Protein 3LL5 (pdb70)

Nearest PDB structures (foldseek):
  3lkk-assembly1_B  TM=9.749E-01  e=2.289E-39  Thermoplasma acidophilum DSM 1728
  3ll5-assembly2_B  TM=9.719E-01  e=9.672E-39  Thermoplasma acidophilum DSM 1728
  3lkk-assembly1_A  TM=9.726E-01  e=2.684E-38  Thermoplasma acidophilum DSM 1728
  7lnt-assembly1_B  TM=8.366E-01  e=6.881E-17  Methanomethylophilus alvi
  7lnx-assembly1_B  TM=8.743E-01  e=2.378E-15  Methanomethylophilus alvi

Solvent-accessible surface area: 40026 Å² total

Radius of gyration: 41.64 Å; Cα contacts (8 Å, |Δi|>4): 1849; chains: 4; bounding box: 124×82×78 Å

B-factor: mean 30.79, std 13.62, range [0.03, 89.2]

Organism: Thermoplasma acidophilum (strain ATCC 25905 / DSM 1728 / JCM 9062 / NBRC 15155 / AMRC-C165) (NCBI:txid273075)

Foldseek 3Di:
DEEEEELQQQAVLVDALGGNVVLLLVQVVLVVPVVPHAEYEYEQRNLADPLCCQVAFHWDDVSVVVSQVSSQVSVVVVVSVVNVCVAEDEDEQQVFDCDPHTPCVVSVVCSVVPHHYYYAFHWHCHDPTTIHTQGSLNVLCLQVPLEQEYEYAHADAEDWPDPCVPDVPIHAQQEAELCVVVSVVNVNCPSHNHWYWYGHSSPNCLVVCPPHPPRIYHTYD/DEEEAELVQQAVLVDALGGDVVLLLVQVVLVVPDVPHAEYEYEQRNLAPPLVCQVPFWWDDVSVVVSQVSSAVSVVSVVSVVNVCVAEDEDEQAVFDCDPHTDCVVSVVCSVVPHHYYYAFHWYDPDDTGIHTQGSLNCLCLQPPLEQEYEYAHQDQEDWPDPCVPDVPIGAAAEAELCVVCVSVVSNNCPSHNHWYWYGHSSCSCLVVCVPPPPRTYHTYD/DLQFEEEEELQQFADPDPPDGTDVVLLLVLVVLVVPRNQHAEYEYFRDPVLVVLCVLQPFHWDDPSNVVSQVVSQVVVVSVVSVVNVCVAEAEDEQQPFDDDPHTDCVVSVVCSVVVHHYYYAFHWHDPDPTGIHTQGSLNCLVLQVPLGQEYEYEHQDQEDWPDDVVPDVPIHAAAEAELCVCVVSVVSNCCPNHNHWYWYGHSVPNCLVVCVPHPPRTTHTHD/DFEEEEELQQFADDDPPDGTDVVLLLVLVVVVVVVDPYQEYEYERDDVLVVLCVLQAQHWDDVSNVVSQVVSQVSVVSVVSVVNVCVAEAEDEQAPFDDDPHTDCVVSVVCSVVVYHYYYAWHWYCPDPTGIHTQGRLNCLCLQVPLGQEYEYEHQDQEDWPDDCVVPVVIGAAAEAEQVVVVSVVSNCCPSYHQFYWYGRSSCNVLVVCVPPPVHRTHGYD

Structure (mmCIF, N/CA/C/O backbone):
data_3LL5
#
_entry.id   3LL5
#
_cell.length_a   187.104
_cell.length_b   42.787
_cell.length_c   134.895
_cell.angle_alpha   90.00
_cell.angle_beta   113.19
_cell.angle_gamma   90.00
#
_symmetry.space_group_name_H-M   'C 1 2 1'
#
loop_
_entity.id
_entity.type
_entity.pdbx_description
1 polymer 'Gamma-glutamyl kinase related protein'
2 non-polymer "ADENOSINE-5'-DIPHOSPHATE"
3 non-polymer '3-METHYLBUT-3-ENYL TRIHYDROGEN DIPHOSPHATE'
4 non-polymer "ADENOSINE-5'-TRIPHOSPHATE"
5 non-polymer 'Isopentenyl phosphate'
6 water water
#
loop_
_atom_site.group_PDB
_atom_site.id
_atom_site.type_symbol
_atom_site.label_atom_id
_atom_site.label_alt_id
_atom_site.label_comp_id
_atom_site.label_asym_id
_atom_site.label_entity_id
_atom_site.label_seq_id
_atom_site.pdbx_PDB_ins_code
_atom_site.Cartn_x
_atom_site.Cartn_y
_atom_site.Cartn_z
_atom_site.occupancy
_atom_site.B_iso_or_equiv
_atom_site.auth_seq_id
_atom_site.auth_comp_id
_atom_site.auth_asym_id
_atom_site.auth_atom_id
_atom_site.pdbx_PDB_model_num
ATOM 1 N N . THR A 1 4 ? 25.792 25.832 -52.983 1.00 48.18 0 THR A N 1
ATOM 2 C CA . THR A 1 4 ? 24.808 25.196 -52.039 1.00 47.44 0 THR A CA 1
ATOM 3 C C . THR A 1 4 ? 25.382 23.914 -51.429 1.00 39.06 0 THR A C 1
ATOM 4 O O . THR A 1 4 ? 24.634 23.009 -51.041 1.00 46.09 0 THR A O 1
ATOM 24 N N . ILE A 1 7 ? 28.938 19.924 -46.319 1.00 21.25 3 ILE A N 1
ATOM 25 C CA . ILE A 1 7 ? 29.912 18.989 -45.821 1.00 15.62 3 ILE A CA 1
ATOM 26 C C . ILE A 1 7 ? 29.284 18.273 -44.632 1.00 21.45 3 ILE A C 1
ATOM 27 O O . ILE A 1 7 ? 28.440 18.869 -43.909 1.00 20.19 3 ILE A O 1
ATOM 32 N N . LEU A 1 8 ? 29.632 16.994 -44.418 1.00 17.05 4 LEU A N 1
ATOM 33 C CA . LEU A 1 8 ? 28.946 16.196 -43.394 1.00 14.94 4 LEU A CA 1
ATOM 34 C C . LEU A 1 8 ? 29.858 15.260 -42.646 1.00 20.71 4 LEU A C 1
ATOM 35 O O . LEU A 1 8 ? 30.722 14.627 -43.260 1.00 16.84 4 LEU A O 1
ATOM 40 N N . LYS A 1 9 ? 29.683 15.140 -41.329 1.00 15.92 5 LYS A N 1
ATOM 41 C CA . LYS A 1 9 ? 30.479 14.191 -40.551 1.00 17.58 5 LYS A CA 1
ATOM 42 C C . LYS A 1 9 ? 29.561 13.125 -39.997 1.00 17.69 5 LYS A C 1
ATOM 43 O O . LYS A 1 9 ? 28.512 13.445 -39.413 1.00 20.95 5 LYS A O 1
ATOM 49 N N . ILE A 1 10 ? 29.954 11.879 -40.152 1.00 17.41 6 ILE A N 1
ATOM 50 C CA . ILE A 1 10 ? 29.215 10.764 -39.578 1.00 15.06 6 ILE A CA 1
ATOM 51 C C . ILE A 1 10 ? 29.935 10.399 -38.273 1.00 16.19 6 ILE A C 1
ATOM 52 O O . ILE A 1 10 ? 31.042 9.934 -38.301 1.00 20.66 6 ILE A O 1
ATOM 57 N N . GLY A 1 11 ? 29.288 10.600 -37.161 1.00 17.23 7 GLY A N 1
ATOM 58 C CA . GLY A 1 11 ? 29.897 10.424 -35.844 1.00 20.69 7 GLY A CA 1
ATOM 59 C C . GLY A 1 11 ? 30.174 8.979 -35.494 1.00 18.99 7 GLY A C 1
ATOM 60 O O . GLY A 1 11 ? 29.363 8.084 -35.772 1.00 21.74 7 GLY A O 1
ATOM 61 N N . GLY A 1 12 ? 31.348 8.746 -34.923 1.00 22.63 8 GLY A N 1
ATOM 62 C CA . GLY A 1 12 ? 31.702 7.433 -34.397 1.00 23.47 8 GLY A CA 1
ATOM 63 C C . GLY A 1 12 ? 30.676 6.872 -33.418 1.00 25.51 8 GLY A C 1
ATOM 64 O O . GLY A 1 12 ? 30.497 5.646 -33.364 1.00 25.43 8 GLY A O 1
ATOM 65 N N . SER A 1 13 ? 29.973 7.742 -32.681 1.00 20.67 9 SER A N 1
ATOM 66 C CA . SER A 1 13 ? 29.038 7.274 -31.672 1.00 22.82 9 SER A CA 1
ATOM 67 C C . SER A 1 13 ? 27.845 6.586 -32.355 1.00 27.44 9 SER A C 1
ATOM 68 O O . SER A 1 13 ? 27.162 5.778 -31.737 1.00 24.52 9 SER A O 1
ATOM 71 N N . VAL A 1 14 ? 27.592 6.901 -33.627 1.00 22.15 10 VAL A N 1
ATOM 72 C CA . VAL A 1 14 ? 26.420 6.349 -34.266 1.00 20.52 10 VAL A CA 1
ATOM 73 C C . VAL A 1 14 ? 26.713 5.157 -35.244 1.00 23.30 10 VAL A C 1
ATOM 74 O O . VAL A 1 14 ? 25.895 4.236 -35.397 1.00 22.82 10 VAL A O 1
ATOM 78 N N . ILE A 1 15 ? 27.887 5.140 -35.866 1.00 19.01 11 ILE A N 1
ATOM 79 C CA . ILE A 1 15 ? 28.273 3.980 -36.707 1.00 23.33 11 ILE A CA 1
ATOM 80 C C . ILE A 1 15 ? 29.083 2.862 -35.985 1.00 22.45 11 ILE A C 1
ATOM 81 O O . ILE A 1 15 ? 29.440 1.818 -36.608 1.00 17.68 11 ILE A O 1
ATOM 86 N N . THR A 1 16 ? 29.399 3.072 -34.703 1.00 18.39 12 THR A N 1
ATOM 87 C CA . THR A 1 16 ? 30.089 2.054 -33.950 1.00 23.11 12 THR A CA 1
ATOM 88 C C . THR A 1 16 ? 29.482 1.970 -32.568 1.00 23.54 12 THR A C 1
ATOM 89 O O . THR A 1 16 ? 28.819 2.876 -32.138 1.00 26.38 12 THR A O 1
ATOM 93 N N . ASP A 1 17 ? 29.727 0.865 -31.870 1.00 26.50 13 ASP A N 1
ATOM 94 C CA . ASP A 1 17 ? 29.401 0.764 -30.440 1.00 29.16 13 ASP A CA 1
ATOM 95 C C . ASP A 1 17 ? 30.656 1.195 -29.755 1.00 25.77 13 ASP A C 1
ATOM 96 O O . ASP A 1 17 ? 31.616 0.474 -29.810 1.00 23.93 13 ASP A O 1
ATOM 101 N N . LYS A 1 18 ? 30.644 2.374 -29.134 1.00 26.74 14 LYS A N 1
ATOM 102 C CA . LYS A 1 18 ? 31.859 3.021 -28.590 1.00 29.60 14 LYS A CA 1
ATOM 103 C C . LYS A 1 18 ? 32.446 2.253 -27.388 1.00 32.94 14 LYS A C 1
ATOM 104 O O . LYS A 1 18 ? 33.606 2.466 -27.000 1.00 34.31 14 LYS A O 1
ATOM 110 N N . SER A 1 19 ? 31.669 1.351 -26.806 1.00 33.76 15 SER A N 1
ATOM 111 C CA . SER A 1 19 ? 32.109 0.611 -25.610 1.00 35.69 15 SER A CA 1
ATOM 112 C C . SER A 1 19 ? 32.811 -0.733 -25.914 1.00 36.20 15 SER A C 1
ATOM 113 O O . SER A 1 19 ? 33.368 -1.372 -25.005 1.00 35.05 15 SER A O 1
ATOM 116 N N . ALA A 1 20 ? 32.781 -1.167 -27.170 1.00 31.39 16 ALA A N 1
ATOM 117 C CA . ALA A 1 20 ? 33.298 -2.483 -27.529 1.00 30.08 16 ALA A CA 1
ATOM 118 C C . ALA A 1 20 ? 34.235 -2.402 -28.759 1.00 31.74 16 ALA A C 1
ATOM 119 O O . ALA A 1 20 ? 33.775 -2.155 -29.866 1.00 26.79 16 ALA A O 1
ATOM 121 N N . TYR A 1 21 ? 35.527 -2.634 -28.546 1.00 27.60 17 TYR A N 1
ATOM 122 C CA . TYR A 1 21 ? 36.551 -2.522 -29.587 1.00 32.06 17 TYR A CA 1
ATOM 123 C C . TYR A 1 21 ? 36.122 -3.088 -30.956 1.00 26.48 17 TYR A C 1
ATOM 124 O O . TYR A 1 21 ? 35.676 -4.227 -31.065 1.00 25.42 17 TYR A O 1
ATOM 133 N N . ARG A 1 22 ? 36.211 -2.272 -32.007 1.00 25.38 18 ARG A N 1
ATOM 134 C CA . ARG A 1 22 ? 35.974 -2.754 -33.387 1.00 21.81 18 ARG A CA 1
ATOM 135 C C . ARG A 1 22 ? 34.548 -3.288 -33.593 1.00 23.28 18 ARG A C 1
ATOM 136 O O . ARG A 1 22 ? 34.354 -4.298 -34.286 1.00 25.81 18 ARG A O 1
ATOM 144 N N . THR A 1 23 ? 33.574 -2.644 -32.976 1.00 20.07 19 THR A N 1
ATOM 145 C CA . THR A 1 23 ? 32.181 -3.026 -33.182 1.00 28.63 19 THR A CA 1
ATOM 146 C C . THR A 1 23 ? 31.475 -2.009 -34.036 1.00 24.18 19 THR A C 1
ATOM 147 O O . THR A 1 23 ? 31.204 -0.908 -33.571 1.00 24.05 19 THR A O 1
ATOM 151 N N . ALA A 1 24 ? 31.224 -2.375 -35.291 1.00 20.24 20 ALA A N 1
ATOM 152 C CA . ALA A 1 24 ? 30.615 -1.453 -36.267 1.00 23.37 20 ALA A CA 1
ATOM 153 C C . ALA A 1 24 ? 29.120 -1.638 -36.174 1.00 27.92 20 ALA A C 1
ATOM 154 O O . ALA A 1 24 ? 28.634 -2.710 -35.741 1.00 26.71 20 ALA A O 1
ATOM 156 N N . ARG A 1 25 ? 28.363 -0.638 -36.571 1.00 22.54 21 ARG A N 1
ATOM 157 C CA . ARG A 1 25 ? 26.915 -0.807 -36.627 1.00 26.40 21 ARG A CA 1
ATOM 158 C C . ARG A 1 25 ? 26.545 -0.683 -38.073 1.00 27.38 21 ARG A C 1
ATOM 159 O O . ARG A 1 25 ? 26.317 0.410 -38.598 1.00 22.91 21 ARG A O 1
ATOM 167 N N . THR A 1 26 ? 26.531 -1.826 -38.713 1.00 25.03 22 THR A N 1
ATOM 168 C CA . THR A 1 26 ? 26.367 -1.887 -40.155 1.00 31.03 22 THR A CA 1
ATOM 169 C C . THR A 1 26 ? 25.035 -1.304 -40.644 1.00 24.66 22 THR A C 1
ATOM 170 O O . THR A 1 26 ? 24.990 -0.646 -41.668 1.00 27.34 22 THR A O 1
ATOM 174 N N . TYR A 1 27 ? 23.953 -1.570 -39.931 1.00 25.12 23 TYR A N 1
ATOM 175 C CA . TYR A 1 27 ? 22.656 -1.024 -40.293 1.00 29.11 23 TYR A CA 1
ATOM 176 C C . TYR A 1 27 ? 22.654 0.506 -40.344 1.00 26.56 23 TYR A C 1
ATOM 177 O O . TYR A 1 27 ? 21.997 1.120 -41.191 1.00 24.42 23 TYR A O 1
ATOM 186 N N . ALA A 1 28 ? 23.301 1.122 -39.366 1.00 25.93 24 ALA A N 1
ATOM 187 C CA . ALA A 1 28 ? 23.280 2.551 -39.219 1.00 21.81 24 ALA A CA 1
ATOM 188 C C . ALA A 1 28 ? 24.048 3.163 -40.378 1.00 20.19 24 ALA A C 1
ATOM 189 O O . ALA A 1 28 ? 23.650 4.165 -40.903 1.00 18.79 24 ALA A O 1
ATOM 191 N N . ILE A 1 29 ? 25.169 2.539 -40.722 1.00 20.92 25 ILE A N 1
ATOM 192 C CA . ILE A 1 29 ? 26.066 2.961 -41.800 1.00 19.99 25 ILE A CA 1
ATOM 193 C C . ILE A 1 29 ? 25.264 2.944 -43.105 1.00 20.25 25 ILE A C 1
ATOM 194 O O . ILE A 1 29 ? 25.266 3.934 -43.866 1.00 20.03 25 ILE A O 1
ATOM 199 N N . ARG A 1 30 ? 24.560 1.838 -43.342 1.00 21.95 26 ARG A N 1
ATOM 200 C CA . ARG A 1 30 ? 23.789 1.687 -44.551 1.00 20.78 26 ARG A CA 1
ATOM 201 C C . ARG A 1 30 ? 22.648 2.640 -44.564 1.00 22.06 26 ARG A C 1
ATOM 202 O O . ARG A 1 30 ? 22.370 3.289 -45.583 1.00 20.23 26 ARG A O 1
ATOM 210 N N . SER A 1 31 ? 21.982 2.737 -43.430 1.00 19.67 27 SER A N 1
ATOM 211 C CA . SER A 1 31 ? 20.849 3.626 -43.321 1.00 25.71 27 SER A CA 1
ATOM 212 C C . SER A 1 31 ? 21.218 5.101 -43.539 1.00 20.39 27 SER A C 1
ATOM 213 O O . SER A 1 31 ? 20.565 5.845 -44.261 1.00 15.72 27 SER A O 1
ATOM 216 N N . ILE A 1 32 ? 22.291 5.540 -42.899 1.00 21.48 28 ILE A N 1
ATOM 217 C CA . ILE A 1 32 ? 22.805 6.882 -43.134 1.00 19.47 28 ILE A CA 1
ATOM 218 C C . ILE A 1 32 ? 23.228 7.105 -44.638 1.00 15.45 28 ILE A C 1
ATOM 219 O O . ILE A 1 32 ? 22.839 8.107 -45.291 1.00 17.85 28 ILE A O 1
ATOM 224 N N . VAL A 1 33 ? 24.034 6.205 -45.179 1.00 15.53 29 VAL A N 1
ATOM 225 C CA . VAL A 1 33 ? 24.564 6.397 -46.547 1.00 16.78 29 VAL A CA 1
ATOM 226 C C . VAL A 1 33 ? 23.409 6.491 -47.573 1.00 18.29 29 VAL A C 1
ATOM 227 O O . VAL A 1 33 ? 23.469 7.235 -48.555 1.00 15.66 29 VAL A O 1
ATOM 231 N N . LYS A 1 34 ? 22.359 5.725 -47.356 1.00 19.24 30 LYS A N 1
ATOM 232 C CA . LYS A 1 34 ? 21.207 5.814 -48.249 1.00 17.55 30 LYS A CA 1
ATOM 233 C C . LYS A 1 34 ? 20.695 7.256 -48.299 1.00 19.32 30 LYS A C 1
ATOM 234 O O . LYS A 1 34 ? 20.437 7.815 -49.403 1.00 19.86 30 LYS A O 1
ATOM 240 N N . VAL A 1 35 ? 20.538 7.884 -47.142 1.00 15.48 31 VAL A N 1
ATOM 241 C CA . VAL A 1 35 ? 20.123 9.316 -47.140 1.00 16.61 31 VAL A CA 1
ATOM 242 C C . VAL A 1 35 ? 21.250 10.209 -47.788 1.00 19.35 31 VAL A C 1
ATOM 243 O O . VAL A 1 35 ? 20.992 11.077 -48.666 1.00 17.53 31 VAL A O 1
ATOM 247 N N . LEU A 1 36 ? 22.518 9.992 -47.406 1.00 17.16 32 LEU A N 1
ATOM 248 C CA . LEU A 1 36 ? 23.573 10.835 -47.957 1.00 16.12 32 LEU A CA 1
ATOM 249 C C . LEU A 1 36 ? 23.578 10.787 -49.495 1.00 18.56 32 LEU A C 1
ATOM 250 O O . LEU A 1 36 ? 23.759 11.799 -50.150 1.00 18.23 32 LEU A O 1
ATOM 255 N N . SER A 1 37 ? 23.369 9.608 -50.071 1.00 18.52 33 SER A N 1
ATOM 256 C CA . SER A 1 37 ? 23.406 9.435 -51.548 1.00 19.16 33 SER A CA 1
ATOM 257 C C . SER A 1 37 ? 22.342 10.274 -52.300 1.00 19.20 33 SER A C 1
ATOM 258 O O . SER A 1 37 ? 22.521 10.582 -53.490 1.00 19.15 33 SER A O 1
ATOM 261 N N . GLY A 1 38 ? 21.250 10.653 -51.610 1.00 19.01 34 GLY A N 1
ATOM 262 C CA . GLY A 1 38 ? 20.201 11.499 -52.176 1.00 21.30 34 GLY A CA 1
ATOM 263 C C . GLY A 1 38 ? 20.520 12.999 -52.042 1.00 29.07 34 GLY A C 1
ATOM 264 O O . GLY A 1 38 ? 19.730 13.837 -52.545 1.00 27.02 34 GLY A O 1
ATOM 265 N N . ILE A 1 39 ? 21.643 13.352 -51.377 1.00 20.19 35 ILE A N 1
ATOM 266 C CA . ILE A 1 39 ? 21.984 14.764 -51.112 1.00 22.95 35 ILE A CA 1
ATOM 267 C C . ILE A 1 39 ? 22.809 15.304 -52.280 1.00 27.53 35 ILE A C 1
ATOM 268 O O . ILE A 1 39 ? 23.993 14.987 -52.433 1.00 24.63 35 ILE A O 1
ATOM 273 N N . GLU A 1 40 ? 22.207 16.137 -53.110 1.00 26.28 36 GLU A N 1
ATOM 274 C CA . GLU A 1 40 ? 22.861 16.438 -54.396 1.00 29.97 36 GLU A CA 1
ATOM 275 C C . GLU A 1 40 ? 24.074 17.330 -54.280 1.00 30.64 36 GLU A C 1
ATOM 276 O O . GLU A 1 40 ? 24.998 17.253 -55.115 1.00 33.99 36 GLU A O 1
ATOM 282 N N . ASP A 1 41 ? 24.110 18.150 -53.245 1.00 24.53 37 ASP A N 1
ATOM 283 C CA . ASP A 1 41 ? 25.252 19.015 -53.101 1.00 36.41 37 ASP A CA 1
ATOM 284 C C . ASP A 1 41 ? 26.221 18.599 -51.997 1.00 26.32 37 ASP A C 1
ATOM 285 O O . ASP A 1 41 ? 27.027 19.409 -51.531 1.00 23.33 37 ASP A O 1
ATOM 290 N N . LEU A 1 42 ? 26.148 17.340 -51.587 1.00 20.80 38 LEU A N 1
ATOM 291 C CA . LEU A 1 42 ? 27.074 16.836 -50.577 1.00 19.77 38 LEU A CA 1
ATOM 292 C C . LEU A 1 42 ? 28.470 16.772 -51.236 1.00 25.37 38 LEU A C 1
ATOM 293 O O . LEU A 1 42 ? 28.658 15.957 -52.120 1.00 21.38 38 LEU A O 1
ATOM 298 N N . VAL A 1 43 ? 29.445 17.609 -50.830 1.00 21.34 39 VAL A N 1
ATOM 299 C CA . VAL A 1 43 ? 30.780 17.553 -51.490 1.00 22.59 39 VAL A CA 1
ATOM 300 C C . VAL A 1 43 ? 31.899 16.804 -50.752 1.00 24.50 39 VAL A C 1
ATOM 301 O O . VAL A 1 43 ? 32.869 16.396 -51.364 1.00 25.41 39 VAL A O 1
ATOM 305 N N . CYS A 1 44 ? 31.796 16.632 -49.456 1.00 22.50 40 CYS A N 1
ATOM 306 C CA . CYS A 1 44 ? 32.877 15.958 -48.721 1.00 17.67 40 CYS A CA 1
ATOM 307 C C . CYS A 1 44 ? 32.185 15.178 -47.542 1.00 19.42 40 CYS A C 1
ATOM 308 O O . CYS A 1 44 ? 31.214 15.703 -46.939 1.00 17.71 40 CYS A O 1
ATOM 311 N N . VAL A 1 45 ? 32.584 13.942 -47.248 1.00 16.14 41 VAL A N 1
ATOM 312 C CA . VAL A 1 45 ? 32.090 13.243 -46.050 1.00 15.80 41 VAL A CA 1
ATOM 313 C C . VAL A 1 45 ? 33.281 12.969 -45.108 1.00 18.33 41 VAL A C 1
ATOM 314 O O . VAL A 1 45 ? 34.369 12.594 -45.559 1.00 21.43 41 VAL A O 1
ATOM 318 N N . VAL A 1 46 ? 33.120 13.190 -43.820 1.00 11.54 42 VAL A N 1
ATOM 319 C CA . VAL A 1 46 ? 34.128 12.805 -42.833 1.00 15.63 42 VAL A CA 1
ATOM 320 C C . VAL A 1 46 ? 33.447 11.775 -41.935 1.00 19.41 42 VAL A C 1
ATOM 321 O O . VAL A 1 46 ? 32.221 11.841 -41.786 1.00 20.04 42 VAL A O 1
ATOM 325 N N . HIS A 1 47 ? 34.197 10.861 -41.317 1.00 17.36 43 HIS A N 1
ATOM 326 C CA . HIS A 1 47 ? 33.626 10.046 -40.248 1.00 15.86 43 HIS A CA 1
ATOM 327 C C . HIS A 1 47 ? 34.549 9.883 -39.057 1.00 17.92 43 HIS A C 1
ATOM 328 O O . HIS A 1 47 ? 35.790 10.002 -39.157 1.00 17.14 43 HIS A O 1
ATOM 335 N N . GLY A 1 48 ? 33.935 9.692 -37.893 1.00 19.73 44 GLY A N 1
ATOM 336 C CA . GLY A 1 48 ? 34.675 9.488 -36.663 1.00 20.12 44 GLY A CA 1
ATOM 337 C C . GLY A 1 48 ? 35.028 8.022 -36.514 1.00 25.43 44 GLY A C 1
ATOM 338 O O . GLY A 1 48 ? 34.748 7.215 -37.393 1.00 19.81 44 GLY A O 1
ATOM 339 N N . GLY A 1 49 ? 35.623 7.668 -35.381 1.00 22.91 45 GLY A N 1
ATOM 340 C CA . GLY A 1 49 ? 36.269 6.375 -35.261 1.00 21.60 45 GLY A CA 1
ATOM 341 C C . GLY A 1 49 ? 35.591 5.513 -34.220 1.00 22.79 45 GLY A C 1
ATOM 342 O O . GLY A 1 49 ? 35.635 4.305 -34.350 1.00 22.88 45 GLY A O 1
ATOM 343 N N . GLY A 1 50 ? 34.976 6.105 -33.200 1.00 22.23 46 GLY A N 1
ATOM 344 C CA . GLY A 1 50 ? 34.348 5.326 -32.136 1.00 24.72 46 GLY A CA 1
ATOM 345 C C . GLY A 1 50 ? 35.269 4.205 -31.638 1.00 24.60 46 GLY A C 1
ATOM 346 O O . GLY A 1 50 ? 36.453 4.446 -31.416 1.00 21.32 46 GLY A O 1
ATOM 347 N N . SER A 1 51 ? 34.744 2.993 -31.491 1.00 22.72 47 SER A N 1
ATOM 348 C CA . SER A 1 51 ? 35.536 1.844 -31.019 1.00 24.45 47 SER A CA 1
ATOM 349 C C . SER A 1 51 ? 36.615 1.380 -31.957 1.00 25.15 47 SER A C 1
ATOM 350 O O . SER A 1 51 ? 37.378 0.481 -31.613 1.00 19.84 47 SER A O 1
ATOM 353 N N . PHE A 1 52 ? 36.685 1.949 -33.155 1.00 22.73 48 PHE A N 1
ATOM 354 C CA . PHE A 1 52 ? 37.805 1.632 -34.028 1.00 20.29 48 PHE A CA 1
ATOM 355 C C . PHE A 1 52 ? 38.966 2.614 -33.875 1.00 21.52 48 PHE A C 1
ATOM 356 O O . PHE A 1 52 ? 39.941 2.493 -34.566 1.00 21.84 48 PHE A O 1
ATOM 364 N N . GLY A 1 53 ? 38.855 3.613 -33.014 1.00 19.85 49 GLY A N 1
ATOM 365 C CA . GLY A 1 53 ? 39.775 4.710 -32.799 1.00 19.42 49 GLY A CA 1
ATOM 366 C C . GLY A 1 53 ? 40.169 4.800 -31.327 1.00 27.20 49 GLY A C 1
ATOM 367 O O . GLY A 1 53 ? 41.348 4.810 -31.005 1.00 25.51 49 GLY A O 1
ATOM 368 N N . HIS A 1 54 ? 39.215 5.158 -30.609 1.00 22.84 50 HIS A N 1
ATOM 369 C CA . HIS A 1 54 ? 39.462 5.738 -29.289 1.00 28.94 50 HIS A CA 1
ATOM 370 C C . HIS A 1 54 ? 40.082 4.747 -28.297 1.00 25.97 50 HIS A C 1
ATOM 371 O O . HIS A 1 54 ? 40.934 5.116 -27.476 1.00 29.36 50 HIS A O 1
ATOM 378 N N . ILE A 1 55 ? 39.659 3.487 -28.370 1.00 27.28 51 ILE A N 1
ATOM 379 C CA . ILE A 1 55 ? 40.066 2.481 -27.384 1.00 26.41 51 ILE A CA 1
ATOM 380 C C . ILE A 1 55 ? 41.521 2.115 -27.517 1.00 26.93 51 ILE A C 1
ATOM 381 O O . ILE A 1 55 ? 42.270 2.217 -26.538 1.00 23.22 51 ILE A O 1
ATOM 386 N N . LYS A 1 56 ? 41.978 1.757 -28.715 1.00 21.47 52 LYS A N 1
ATOM 387 C CA . LYS A 1 56 ? 43.423 1.520 -28.889 1.00 25.24 52 LYS A CA 1
ATOM 388 C C . LYS A 1 56 ? 44.238 2.813 -28.694 1.00 25.75 52 LYS A C 1
ATOM 389 O O . LYS A 1 56 ? 45.329 2.766 -28.118 1.00 24.21 52 LYS A O 1
ATOM 395 N N . ALA A 1 57 ? 43.734 3.952 -29.164 1.00 23.93 53 ALA A N 1
ATOM 396 C CA . ALA A 1 57 ? 44.477 5.217 -28.960 1.00 25.64 53 ALA A CA 1
ATOM 397 C C . ALA A 1 57 ? 44.768 5.402 -27.475 1.00 26.79 53 ALA A C 1
ATOM 398 O O . ALA A 1 57 ? 45.896 5.644 -27.079 1.00 25.81 53 ALA A O 1
ATOM 408 N N . GLU A 1 59 ? 44.764 3.114 -25.010 1.00 26.10 55 GLU A N 1
ATOM 409 C CA . GLU A 1 59 ? 45.674 2.051 -24.556 1.00 26.31 55 GLU A CA 1
ATOM 410 C C . GLU A 1 59 ? 47.134 2.220 -25.020 1.00 28.64 55 GLU A C 1
ATOM 411 O O . GLU A 1 59 ? 48.043 1.867 -24.295 1.00 23.32 55 GLU A O 1
ATOM 417 N N . PHE A 1 60 ? 47.368 2.742 -26.228 1.00 23.18 56 PHE A N 1
ATOM 418 C CA . PHE A 1 60 ? 48.720 2.884 -26.757 1.00 21.07 56 PHE A CA 1
ATOM 419 C C . PHE A 1 60 ? 49.373 4.273 -26.506 1.00 24.52 56 PHE A C 1
ATOM 420 O O . PHE A 1 60 ? 50.525 4.510 -26.919 1.00 23.36 56 PHE A O 1
ATOM 428 N N . GLY A 1 61 ? 48.675 5.218 -25.880 1.00 21.60 57 GLY A N 1
ATOM 429 C CA . GLY A 1 61 ? 49.314 6.520 -25.623 1.00 24.91 57 GLY A CA 1
ATOM 430 C C . GLY A 1 61 ? 49.251 7.519 -26.803 1.00 23.99 57 GLY A C 1
ATOM 431 O O . GLY A 1 61 ? 50.194 8.273 -27.053 1.00 21.88 57 GLY A O 1
ATOM 432 N N . LEU A 1 62 ? 48.145 7.497 -27.553 1.00 22.19 58 LEU A N 1
ATOM 433 C CA . LEU A 1 62 ? 47.940 8.387 -28.709 1.00 21.14 58 LEU A CA 1
ATOM 434 C C . LEU A 1 62 ? 46.774 9.369 -28.425 1.00 26.82 58 LEU A C 1
ATOM 435 O O . LEU A 1 62 ? 45.668 8.950 -28.115 1.00 29.26 58 LEU A O 1
ATOM 440 N N . PRO A 1 63 ? 46.995 10.682 -28.563 1.00 24.79 59 PRO A N 1
ATOM 441 C CA . PRO A 1 63 ? 48.224 11.351 -28.997 1.00 22.78 59 PRO A CA 1
ATOM 442 C C . PRO A 1 63 ? 49.188 11.357 -27.847 1.00 25.31 59 PRO A C 1
ATOM 443 O O . PRO A 1 63 ? 48.769 11.198 -26.704 1.00 27.56 59 PRO A O 1
ATOM 447 N N . GLY A 1 64 ? 50.460 11.543 -28.117 1.00 24.34 60 GLY A N 1
ATOM 448 C CA . GLY A 1 64 ? 51.408 11.548 -27.042 1.00 26.22 60 GLY A CA 1
ATOM 449 C C . GLY A 1 64 ? 52.778 11.367 -27.611 1.00 25.83 60 GLY A C 1
ATOM 450 O O . GLY A 1 64 ? 52.936 11.279 -28.845 1.00 23.64 60 GLY A O 1
ATOM 451 N N . PRO A 1 65 ? 53.772 11.308 -26.726 1.00 24.84 61 PRO A N 1
ATOM 452 C CA . PRO A 1 65 ? 55.173 11.192 -27.131 1.00 25.52 61 PRO A CA 1
ATOM 453 C C . PRO A 1 65 ? 55.407 9.894 -27.898 1.00 20.36 61 PRO A C 1
ATOM 454 O O . PRO A 1 65 ? 54.737 8.885 -27.662 1.00 18.39 61 PRO A O 1
ATOM 458 N N . LYS A 1 66 ? 56.349 9.957 -28.819 1.00 21.47 62 LYS A N 1
ATOM 459 C CA . LYS A 1 66 ? 56.751 8.830 -29.639 1.00 24.81 62 LYS A CA 1
ATOM 460 C C . LYS A 1 66 ? 57.528 7.928 -28.739 1.00 29.64 62 LYS A C 1
ATOM 461 O O . LYS A 1 66 ? 58.446 8.379 -28.027 1.00 21.83 62 LYS A O 1
ATOM 467 N N . ASN A 1 67 ? 57.187 6.645 -28.788 1.00 21.89 63 ASN A N 1
ATOM 468 C CA . ASN A 1 67 ? 57.934 5.631 -28.027 1.00 24.12 63 ASN A CA 1
ATOM 469 C C . ASN A 1 67 ? 57.543 4.271 -28.610 1.00 23.89 63 ASN A C 1
ATOM 470 O O . ASN A 1 67 ? 56.662 4.244 -29.431 1.00 21.93 63 ASN A O 1
ATOM 475 N N . PRO A 1 68 ? 58.189 3.145 -28.194 1.00 24.11 64 PRO A N 1
ATOM 476 C CA . PRO A 1 68 ? 57.884 1.880 -28.930 1.00 18.02 64 PRO A CA 1
ATOM 477 C C . PRO A 1 68 ? 56.408 1.429 -28.906 1.00 24.44 64 PRO A C 1
ATOM 478 O O . PRO A 1 68 ? 55.876 0.801 -29.842 1.00 20.06 64 PRO A O 1
ATOM 482 N N . ARG A 1 69 ? 55.731 1.731 -27.820 1.00 23.93 65 ARG A N 1
ATOM 483 C CA . ARG A 1 69 ? 54.348 1.326 -27.734 1.00 23.82 65 ARG A CA 1
ATOM 484 C C . ARG A 1 69 ? 53.500 2.253 -28.603 1.00 22.52 65 ARG A C 1
ATOM 485 O O . ARG A 1 69 ? 52.606 1.783 -29.295 1.00 22.92 65 ARG A O 1
ATOM 493 N N . SER A 1 70 ? 53.689 3.571 -28.493 1.00 19.81 66 SER A N 1
ATOM 494 C CA . SER A 1 70 ? 52.845 4.469 -29.254 1.00 21.17 66 SER A CA 1
ATOM 495 C C . SER A 1 70 ? 53.137 4.330 -30.754 1.00 18.91 66 SER A C 1
ATOM 496 O O . SER A 1 70 ? 52.235 4.546 -31.559 1.00 18.58 66 SER A O 1
ATOM 499 N N . SER A 1 71 ? 54.361 3.967 -31.134 1.00 19.40 67 SER A N 1
ATOM 500 C CA . SER A 1 71 ? 54.687 3.700 -32.571 1.00 21.05 67 SER A CA 1
ATOM 501 C C . SER A 1 71 ? 53.953 2.419 -33.091 1.00 23.89 67 SER A C 1
ATOM 502 O O . SER A 1 71 ? 53.387 2.370 -34.196 1.00 19.90 67 SER A O 1
ATOM 505 N N . ILE A 1 72 ? 53.887 1.406 -32.260 1.00 20.84 68 ILE A N 1
ATOM 506 C CA . ILE A 1 72 ? 53.108 0.276 -32.650 1.00 23.90 68 ILE A CA 1
ATOM 507 C C . ILE A 1 72 ? 51.651 0.646 -32.684 1.00 22.36 68 ILE A C 1
ATOM 508 O O . ILE A 1 72 ? 50.920 0.200 -33.584 1.00 19.95 68 ILE A O 1
ATOM 513 N N . GLY A 1 73 ? 51.196 1.411 -31.704 1.00 21.50 69 GLY A N 1
ATOM 514 C CA . GLY A 1 73 ? 49.791 1.824 -31.693 1.00 21.00 69 GLY A CA 1
ATOM 515 C C . GLY A 1 73 ? 49.419 2.654 -32.929 1.00 18.44 69 GLY A C 1
ATOM 516 O O . GLY A 1 73 ? 48.284 2.664 -33.433 1.00 17.06 69 GLY A O 1
ATOM 517 N N . TYR A 1 74 ? 50.343 3.453 -33.391 1.00 17.83 70 TYR A N 1
ATOM 518 C CA . TYR A 1 74 ? 50.109 4.218 -34.627 1.00 18.05 70 TYR A CA 1
ATOM 519 C C . TYR A 1 74 ? 49.629 3.327 -35.787 1.00 15.73 70 TYR A C 1
ATOM 520 O O . TYR A 1 74 ? 48.578 3.623 -36.410 1.00 17.86 70 TYR A O 1
ATOM 529 N N . SER A 1 75 ? 50.347 2.253 -36.056 1.00 14.11 71 SER A N 1
ATOM 530 C CA . SER A 1 75 ? 49.989 1.317 -37.164 1.00 14.43 71 SER A CA 1
ATOM 531 C C . SER A 1 75 ? 48.646 0.616 -36.887 1.00 15.32 71 SER A C 1
ATOM 532 O O . SER A 1 75 ? 47.853 0.442 -37.782 1.00 15.09 71 SER A O 1
ATOM 535 N N . ILE A 1 76 ? 48.381 0.239 -35.646 1.00 13.83 72 ILE A N 1
ATOM 536 C CA . ILE A 1 76 ? 47.149 -0.461 -35.313 1.00 18.01 72 ILE A CA 1
ATOM 537 C C . ILE A 1 76 ? 45.956 0.436 -35.450 1.00 14.64 72 ILE A C 1
ATOM 538 O O . ILE A 1 76 ? 44.988 0.060 -36.046 1.00 17.96 72 ILE A O 1
ATOM 543 N N . VAL A 1 77 ? 46.031 1.642 -34.912 1.00 14.52 73 VAL A N 1
ATOM 544 C CA . VAL A 1 77 ? 44.884 2.551 -34.943 1.00 15.48 73 VAL A CA 1
ATOM 545 C C . VAL A 1 77 ? 44.588 2.902 -36.412 1.00 14.07 73 VAL A C 1
ATOM 546 O O . VAL A 1 77 ? 43.446 2.894 -36.854 1.00 15.84 73 VAL A O 1
ATOM 550 N N . HIS A 1 78 ? 45.608 3.208 -37.180 1.00 12.96 74 HIS A N 1
ATOM 551 C CA . HIS A 1 78 ? 45.329 3.512 -38.613 1.00 19.67 74 HIS A CA 1
ATOM 552 C C . HIS A 1 78 ? 44.667 2.329 -39.363 1.00 18.67 74 HIS A C 1
ATOM 553 O O . HIS A 1 78 ? 43.665 2.505 -40.101 1.00 15.79 74 HIS A O 1
ATOM 560 N N . ARG A 1 79 ? 45.211 1.110 -39.173 1.00 15.68 75 ARG A N 1
ATOM 561 C CA . ARG A 1 79 ? 44.641 -0.092 -39.792 1.00 16.08 75 ARG A CA 1
ATOM 562 C C . ARG A 1 79 ? 43.151 -0.254 -39.425 1.00 17.93 75 ARG A C 1
ATOM 563 O O . ARG A 1 79 ? 42.289 -0.392 -40.279 1.00 20.09 75 ARG A O 1
ATOM 571 N N . ASP A 1 80 ? 42.866 -0.210 -38.140 1.00 16.28 76 ASP A N 1
ATOM 572 C CA . ASP A 1 80 ? 41.495 -0.195 -37.605 1.00 19.08 76 ASP A CA 1
ATOM 573 C C . ASP A 1 80 ? 40.626 0.868 -38.263 1.00 16.16 76 ASP A C 1
ATOM 574 O O . ASP A 1 80 ? 39.524 0.558 -38.645 1.00 16.86 76 ASP A O 1
ATOM 587 N N . GLU A 1 82 ? 41.079 2.331 -41.123 1.00 16.37 78 GLU A N 1
ATOM 588 C CA . GLU A 1 82 ? 40.888 1.888 -42.525 1.00 17.31 78 GLU A CA 1
ATOM 589 C C . GLU A 1 82 ? 39.757 0.854 -42.669 1.00 19.65 78 GLU A C 1
ATOM 590 O O . GLU A 1 82 ? 38.949 0.973 -43.601 1.00 18.64 78 GLU A O 1
ATOM 596 N N . ASN A 1 83 ? 39.699 -0.120 -41.755 1.00 18.25 79 ASN A N 1
ATOM 597 C CA . ASN A 1 83 ? 38.679 -1.171 -41.785 1.00 23.07 79 ASN A CA 1
ATOM 598 C C . ASN A 1 83 ? 37.304 -0.574 -41.662 1.00 18.31 79 ASN A C 1
ATOM 599 O O . ASN A 1 83 ? 36.436 -0.872 -42.463 1.00 18.13 79 ASN A O 1
ATOM 604 N N . LEU A 1 84 ? 37.114 0.299 -40.669 1.00 17.57 80 LEU A N 1
ATOM 605 C CA . LEU A 1 84 ? 35.854 1.102 -40.583 1.00 18.04 80 LEU A CA 1
ATOM 606 C C . LEU A 1 84 ? 35.559 1.907 -41.834 1.00 17.56 80 LEU A C 1
ATOM 607 O O . LEU A 1 84 ? 34.439 1.861 -42.380 1.00 17.28 80 LEU A O 1
ATOM 612 N N . ASP A 1 85 ? 36.543 2.648 -42.320 1.00 16.87 81 ASP A N 1
ATOM 613 C CA . ASP A 1 85 ? 36.341 3.456 -43.485 1.00 14.48 81 ASP A CA 1
ATOM 614 C C . ASP A 1 85 ? 35.847 2.603 -44.672 1.00 14.75 81 ASP A C 1
ATOM 615 O O . ASP A 1 85 ? 35.001 3.020 -45.381 1.00 17.22 81 ASP A O 1
ATOM 620 N N . LEU A 1 86 ? 36.362 1.395 -44.860 1.00 15.77 82 LEU A N 1
ATOM 621 C CA . LEU A 1 86 ? 35.968 0.594 -46.026 1.00 20.99 82 LEU A CA 1
ATOM 622 C C . LEU A 1 86 ? 34.510 0.164 -45.916 1.00 18.33 82 LEU A C 1
ATOM 623 O O . LEU A 1 86 ? 33.894 -0.046 -46.920 1.00 15.24 82 LEU A O 1
ATOM 636 N N . VAL A 1 88 ? 32.122 2.081 -44.739 1.00 15.29 84 VAL A N 1
ATOM 637 C CA . VAL A 1 88 ? 31.361 3.243 -45.196 1.00 11.70 84 VAL A CA 1
ATOM 638 C C . VAL A 1 88 ? 31.604 3.338 -46.692 1.00 17.41 84 VAL A C 1
ATOM 639 O O . VAL A 1 88 ? 30.720 3.668 -47.383 1.00 12.31 84 VAL A O 1
ATOM 643 N N . ILE A 1 89 ? 32.829 3.146 -47.189 1.00 14.71 85 ILE A N 1
ATOM 644 C CA . ILE A 1 89 ? 33.046 3.256 -48.653 1.00 15.60 85 ILE A CA 1
ATOM 645 C C . ILE A 1 89 ? 32.162 2.187 -49.426 1.00 17.85 85 ILE A C 1
ATOM 646 O O . ILE A 1 89 ? 31.589 2.497 -50.466 1.00 17.87 85 ILE A O 1
ATOM 651 N N . ASP A 1 90 ? 32.061 0.966 -48.905 1.00 16.39 86 ASP A N 1
ATOM 652 C CA . ASP A 1 90 ? 31.340 -0.105 -49.611 1.00 18.98 86 ASP A CA 1
ATOM 653 C C . ASP A 1 90 ? 29.834 0.330 -49.701 1.00 19.90 86 ASP A C 1
ATOM 654 O O . ASP A 1 90 ? 29.147 0.131 -50.705 1.00 18.49 86 ASP A O 1
ATOM 659 N N . ALA A 1 91 ? 29.322 0.939 -48.636 1.00 15.51 87 ALA A N 1
ATOM 660 C CA . ALA A 1 91 ? 27.918 1.331 -48.598 1.00 18.46 87 ALA A CA 1
ATOM 661 C C . ALA A 1 91 ? 27.668 2.429 -49.609 1.00 18.79 87 ALA A C 1
ATOM 662 O O . ALA A 1 91 ? 26.621 2.511 -50.241 1.00 18.61 87 ALA A O 1
ATOM 672 N N . ILE A 1 93 ? 29.367 3.031 -52.395 1.00 15.66 89 ILE A N 1
ATOM 673 C CA . ILE A 1 93 ? 29.506 2.418 -53.725 1.00 19.97 89 ILE A CA 1
ATOM 674 C C . ILE A 1 93 ? 28.187 1.679 -54.059 1.00 18.77 89 ILE A C 1
ATOM 675 O O . ILE A 1 93 ? 27.646 1.835 -55.153 1.00 16.17 89 ILE A O 1
ATOM 680 N N . GLU A 1 94 ? 27.649 0.925 -53.104 1.00 17.80 90 GLU A N 1
ATOM 681 C CA . GLU A 1 94 ? 26.340 0.288 -53.237 1.00 19.78 90 GLU A CA 1
ATOM 682 C C . GLU A 1 94 ? 25.237 1.275 -53.666 1.00 24.26 90 GLU A C 1
ATOM 683 O O . GLU A 1 94 ? 24.339 0.860 -54.397 1.00 18.75 90 GLU A O 1
ATOM 697 N N . GLY A 1 96 ? 25.681 3.882 -55.392 1.00 19.58 92 GLY A N 1
ATOM 698 C CA . GLY A 1 96 ? 26.061 4.408 -56.712 1.00 19.41 92 GLY A CA 1
ATOM 699 C C . GLY A 1 96 ? 26.839 5.741 -56.574 1.00 21.20 92 GLY A C 1
ATOM 700 O O . GLY A 1 96 ? 27.002 6.508 -57.557 1.00 19.92 92 GLY A O 1
ATOM 709 N N . ARG A 1 98 ? 30.324 7.973 -55.778 1.00 20.93 94 ARG A N 1
ATOM 710 C CA . ARG A 1 98 ? 31.690 7.819 -56.275 1.00 17.96 94 ARG A CA 1
ATOM 711 C C . ARG A 1 98 ? 32.642 8.283 -55.177 1.00 18.34 94 ARG A C 1
ATOM 712 O O . ARG A 1 98 ? 33.280 9.355 -55.293 1.00 17.07 94 ARG A O 1
ATOM 720 N N . PRO A 1 99 ? 32.728 7.515 -54.071 1.00 16.85 95 PRO A N 1
ATOM 721 C CA . PRO A 1 99 ? 33.558 7.950 -52.948 1.00 18.20 95 PRO A CA 1
ATOM 722 C C . PRO A 1 99 ? 35.012 7.622 -53.239 1.00 19.60 95 PRO A C 1
ATOM 723 O O . PRO A 1 99 ? 35.304 6.778 -54.097 1.00 15.09 95 PRO A O 1
ATOM 727 N N . ILE A 1 100 ? 35.903 8.297 -52.538 1.00 15.76 96 ILE A N 1
ATOM 728 C CA . ILE A 1 100 ? 37.312 7.949 -52.571 1.00 17.05 96 ILE A CA 1
ATOM 729 C C . ILE A 1 100 ? 37.916 8.370 -51.218 1.00 19.88 96 ILE A C 1
ATOM 730 O O . ILE A 1 100 ? 37.780 9.540 -50.766 1.00 17.99 96 ILE A O 1
ATOM 735 N N . SER A 1 101 ? 38.581 7.457 -50.537 1.00 15.66 97 SER A N 1
ATOM 736 C CA . SER A 1 101 ? 39.045 7.842 -49.200 1.00 19.69 97 SER A CA 1
ATOM 737 C C . SER A 1 101 ? 40.338 8.620 -49.344 1.00 20.62 97 SER A C 1
ATOM 738 O O . SER A 1 101 ? 41.142 8.309 -50.217 1.00 21.50 97 SER A O 1
ATOM 741 N N . VAL A 1 102 ? 40.521 9.666 -48.562 1.00 14.83 98 VAL A N 1
ATOM 742 C CA . VAL A 1 102 ? 41.773 10.406 -48.554 1.00 17.07 98 VAL A CA 1
ATOM 743 C C . VAL A 1 102 ? 42.178 10.528 -47.073 1.00 18.48 98 VAL A C 1
ATOM 744 O O . VAL A 1 102 ? 41.662 11.373 -46.322 1.00 21.20 98 VAL A O 1
ATOM 748 N N . PRO A 1 103 ? 43.023 9.627 -46.628 1.00 15.87 99 PRO A N 1
ATOM 749 C CA . PRO A 1 103 ? 43.368 9.583 -45.194 1.00 16.40 99 PRO A CA 1
ATOM 750 C C . PRO A 1 103 ? 44.296 10.719 -44.799 1.00 20.05 99 PRO A C 1
ATOM 751 O O . PRO A 1 103 ? 45.251 10.994 -45.528 1.00 14.96 99 PRO A O 1
ATOM 755 N N . ILE A 1 104 ? 44.021 11.360 -43.675 1.00 16.04 100 ILE A N 1
ATOM 756 C CA . ILE A 1 104 ? 44.863 12.430 -43.141 1.00 16.02 100 ILE A CA 1
ATOM 757 C C . ILE A 1 104 ? 46.320 11.918 -42.911 1.00 21.84 100 ILE A C 1
ATOM 758 O O . ILE A 1 104 ? 47.319 12.666 -43.108 1.00 13.67 100 ILE A O 1
ATOM 763 N N . SER A 1 105 ? 46.451 10.631 -42.544 1.00 15.94 101 SER A N 1
ATOM 764 C CA . SER A 1 105 ? 47.777 10.022 -42.343 1.00 18.44 101 SER A CA 1
ATOM 765 C C . SER A 1 105 ? 48.655 10.013 -43.583 1.00 19.34 101 SER A C 1
ATOM 766 O O . SER A 1 105 ? 49.845 9.831 -43.467 1.00 15.81 101 SER A O 1
ATOM 769 N N . ALA A 1 106 ? 48.088 10.237 -44.773 1.00 15.41 102 ALA A N 1
ATOM 770 C CA . ALA A 1 106 ? 48.866 10.128 -46.006 1.00 15.20 102 ALA A CA 1
ATOM 771 C C . ALA A 1 106 ? 49.138 11.510 -46.573 1.00 14.86 102 ALA A C 1
ATOM 772 O O . ALA A 1 106 ? 49.742 11.642 -47.627 1.00 17.11 102 ALA A O 1
ATOM 774 N N . LEU A 1 107 ? 48.719 12.550 -45.855 1.00 16.31 103 LEU A N 1
ATOM 775 C CA . LEU A 1 107 ? 48.891 13.941 -46.323 1.00 19.19 103 LEU A CA 1
ATOM 776 C C . LEU A 1 107 ? 50.191 14.547 -45.728 1.00 17.82 103 LEU A C 1
ATOM 777 O O . LEU A 1 107 ? 50.587 14.170 -44.609 1.00 14.91 103 LEU A O 1
ATOM 782 N N . ARG A 1 108 ? 50.859 15.470 -46.445 1.00 17.97 104 ARG A N 1
ATOM 783 C CA . ARG A 1 108 ? 51.965 16.245 -45.805 1.00 22.44 104 ARG A CA 1
ATOM 784 C C . ARG A 1 108 ? 51.357 17.113 -44.726 1.00 20.23 104 ARG A C 1
ATOM 785 O O . ARG A 1 108 ? 50.246 17.630 -44.882 1.00 19.65 104 ARG A O 1
ATOM 793 N N . TYR A 1 109 ? 52.102 17.315 -43.649 1.00 19.13 105 TYR A N 1
ATOM 794 C CA . TYR A 1 109 ? 51.640 18.163 -42.563 1.00 19.01 105 TYR A CA 1
ATOM 795 C C . TYR A 1 109 ? 52.749 19.091 -42.185 1.00 20.64 105 TYR A C 1
ATOM 796 O O . TYR A 1 109 ? 53.873 18.630 -41.984 1.00 18.34 105 TYR A O 1
ATOM 805 N N . ASP A 1 110 ? 52.463 20.376 -42.040 1.00 23.08 106 ASP A N 1
ATOM 806 C CA . ASP A 1 110 ? 53.528 21.330 -41.683 1.00 25.62 106 ASP A CA 1
ATOM 807 C C . ASP A 1 110 ? 52.870 22.350 -40.708 1.00 28.13 106 ASP A C 1
ATOM 808 O O . ASP A 1 110 ? 53.268 23.516 -40.580 1.00 28.45 106 ASP A O 1
ATOM 813 N N . GLY A 1 111 ? 51.913 21.832 -39.922 1.00 25.58 107 GLY A N 1
ATOM 814 C CA . GLY A 1 111 ? 51.076 22.663 -39.072 1.00 27.38 107 GLY A CA 1
ATOM 815 C C . GLY A 1 111 ? 49.656 22.765 -39.602 1.00 26.18 107 GLY A C 1
ATOM 816 O O . GLY A 1 111 ? 48.714 22.957 -38.843 1.00 27.88 107 GLY A O 1
ATOM 817 N N . ARG A 1 112 ? 49.500 22.675 -40.924 1.00 22.11 108 ARG A N 1
ATOM 818 C CA . ARG A 1 112 ? 48.216 22.333 -41.522 1.00 19.88 108 ARG A CA 1
ATOM 819 C C . ARG A 1 112 ? 48.450 21.176 -42.451 1.00 19.50 108 ARG A C 1
ATOM 820 O O . ARG A 1 112 ? 49.617 20.918 -42.810 1.00 18.76 108 ARG A O 1
ATOM 828 N N . PHE A 1 113 ? 47.377 20.516 -42.873 1.00 18.98 109 PHE A N 1
ATOM 829 C CA . PHE A 1 113 ? 47.515 19.335 -43.747 1.00 19.73 109 PHE A CA 1
ATOM 830 C C . PHE A 1 113 ? 47.406 19.815 -45.176 1.00 16.67 109 PHE A C 1
ATOM 831 O O . PHE A 1 113 ? 46.652 20.722 -45.420 1.00 19.68 109 PHE A O 1
ATOM 839 N N . ASP A 1 114 ? 48.165 19.227 -46.096 1.00 17.29 110 ASP A N 1
ATOM 840 C CA . ASP A 1 114 ? 48.012 19.576 -47.524 1.00 18.83 110 ASP A CA 1
ATOM 841 C C . ASP A 1 114 ? 46.859 18.743 -48.148 1.00 16.88 110 ASP A C 1
ATOM 842 O O . ASP A 1 114 ? 47.043 17.585 -48.560 1.00 16.67 110 ASP A O 1
ATOM 847 N N . TYR A 1 115 ? 45.694 19.386 -48.262 1.00 16.69 111 TYR A N 1
ATOM 848 C CA . TYR A 1 115 ? 44.465 18.757 -48.753 1.00 18.26 111 TYR A CA 1
ATOM 849 C C . TYR A 1 115 ? 44.354 18.835 -50.280 1.00 19.54 111 TYR A C 1
ATOM 850 O O . TYR A 1 115 ? 43.282 18.609 -50.872 1.00 16.68 111 TYR A O 1
ATOM 859 N N . THR A 1 116 ? 45.457 19.191 -50.935 1.00 21.44 112 THR A N 1
ATOM 860 C CA . THR A 1 116 ? 45.414 19.326 -52.401 1.00 20.99 112 THR A CA 1
ATOM 861 C C . THR A 1 116 ? 44.755 18.110 -53.067 1.00 22.14 112 THR A C 1
ATOM 862 O O . THR A 1 116 ? 43.929 18.315 -53.938 1.00 16.91 112 THR A O 1
ATOM 866 N N . PRO A 1 117 ? 45.103 16.859 -52.667 1.00 18.47 113 PRO A N 1
ATOM 867 C CA . PRO A 1 117 ? 44.484 15.680 -53.337 1.00 21.35 113 PRO A CA 1
ATOM 868 C C . PRO A 1 117 ? 42.962 15.606 -53.167 1.00 19.00 113 PRO A C 1
ATOM 869 O O . PRO A 1 117 ? 42.252 15.286 -54.115 1.00 18.10 113 PRO A O 1
ATOM 873 N N . LEU A 1 118 ? 42.476 15.930 -51.989 1.00 17.64 114 LEU A N 1
ATOM 874 C CA . LEU A 1 118 ? 41.039 16.020 -51.710 1.00 17.00 114 LEU A CA 1
ATOM 875 C C . LEU A 1 118 ? 40.295 17.087 -52.564 1.00 21.46 114 LEU A C 1
ATOM 876 O O . LEU A 1 118 ? 39.167 16.862 -53.076 1.00 21.30 114 LEU A O 1
ATOM 881 N N . ILE A 1 119 ? 40.911 18.261 -52.725 1.00 20.70 115 ILE A N 1
ATOM 882 C CA . ILE A 1 119 ? 40.373 19.290 -53.622 1.00 17.55 115 ILE A CA 1
ATOM 883 C C . ILE A 1 119 ? 40.393 18.818 -55.107 1.00 22.07 115 ILE A C 1
ATOM 884 O O . ILE A 1 119 ? 39.400 19.004 -55.839 1.00 19.54 115 ILE A O 1
ATOM 889 N N . ARG A 1 120 ? 41.477 18.184 -55.567 1.00 20.68 116 ARG A N 1
ATOM 890 C CA . ARG A 1 120 ? 41.431 17.544 -56.906 1.00 24.13 116 ARG A CA 1
ATOM 891 C C . ARG A 1 120 ? 40.268 16.550 -57.041 1.00 20.84 116 ARG A C 1
ATOM 892 O O . ARG A 1 120 ? 39.625 16.539 -58.101 1.00 17.65 116 ARG A O 1
ATOM 900 N N . TYR A 1 121 ? 39.936 15.799 -55.973 1.00 15.46 117 TYR A N 1
ATOM 901 C CA . TYR A 1 121 ? 38.842 14.810 -56.083 1.00 19.94 117 TYR A CA 1
ATOM 902 C C . TYR A 1 121 ? 37.476 15.528 -56.200 1.00 18.46 117 TYR A C 1
ATOM 903 O O . TYR A 1 121 ? 36.567 15.108 -56.990 1.00 17.96 117 TYR A O 1
ATOM 912 N N . ILE A 1 122 ? 37.283 16.562 -55.386 1.00 18.49 118 ILE A N 1
ATOM 913 C CA . ILE A 1 122 ? 36.018 17.335 -55.480 1.00 17.77 118 ILE A CA 1
ATOM 914 C C . ILE A 1 122 ? 35.926 17.905 -56.895 1.00 19.38 118 ILE A C 1
ATOM 915 O O . ILE A 1 122 ? 34.895 17.724 -57.594 1.00 17.24 118 ILE A O 1
ATOM 920 N N . ASP A 1 123 ? 37.009 18.514 -57.377 1.00 17.98 119 ASP A N 1
ATOM 921 C CA . ASP A 1 123 ? 36.941 19.206 -58.702 1.00 20.50 119 ASP A CA 1
ATOM 922 C C . ASP A 1 123 ? 36.567 18.152 -59.764 1.00 21.98 119 ASP A C 1
ATOM 923 O O . ASP A 1 123 ? 35.834 18.417 -60.711 1.00 21.98 119 ASP A O 1
ATOM 928 N N . ALA A 1 124 ? 37.087 16.954 -59.637 1.00 16.96 120 ALA A N 1
ATOM 929 C CA . ALA A 1 124 ? 36.831 15.935 -60.682 1.00 20.16 120 ALA A CA 1
ATOM 930 C C . ALA A 1 124 ? 35.473 15.245 -60.493 1.00 22.44 120 ALA A C 1
ATOM 931 O O . ALA A 1 124 ? 35.138 14.322 -61.216 1.00 24.74 120 ALA A O 1
ATOM 933 N N . GLY A 1 125 ? 34.735 15.606 -59.470 1.00 20.21 121 GLY A N 1
ATOM 934 C CA . GLY A 1 125 ? 33.390 15.071 -59.270 1.00 17.33 121 GLY A CA 1
ATOM 935 C C . GLY A 1 125 ? 33.268 13.899 -58.294 1.00 23.45 121 GLY A C 1
ATOM 936 O O . GLY A 1 125 ? 32.165 13.320 -58.178 1.00 24.42 121 GLY A O 1
ATOM 937 N N . PHE A 1 126 ? 34.352 13.502 -57.597 1.00 17.93 122 PHE A N 1
ATOM 938 C CA . PHE A 1 126 ? 34.234 12.496 -56.528 1.00 16.70 122 PHE A CA 1
ATOM 939 C C . PHE A 1 126 ? 33.756 13.082 -55.216 1.00 20.82 122 PHE A C 1
ATOM 940 O O . PHE A 1 126 ? 33.838 14.300 -54.981 1.00 19.74 122 PHE A O 1
ATOM 948 N N . VAL A 1 127 ? 33.294 12.216 -54.334 1.00 17.23 123 VAL A N 1
ATOM 949 C CA . VAL A 1 127 ? 33.010 12.637 -52.974 1.00 18.46 123 VAL A CA 1
ATOM 950 C C . VAL A 1 127 ? 34.162 12.066 -52.137 1.00 17.94 123 VAL A C 1
ATOM 951 O O . VAL A 1 127 ? 34.199 10.855 -51.826 1.00 17.06 123 VAL A O 1
ATOM 955 N N . PRO A 1 128 ? 35.114 12.921 -51.739 1.00 17.96 124 PRO A N 1
ATOM 956 C CA . PRO A 1 128 ? 36.184 12.367 -50.911 1.00 16.86 124 PRO A CA 1
ATOM 957 C C . PRO A 1 128 ? 35.674 12.100 -49.512 1.00 20.65 124 PRO A C 1
ATOM 958 O O . PRO A 1 128 ? 34.755 12.785 -49.031 1.00 18.14 124 PRO A O 1
ATOM 962 N N . VAL A 1 129 ? 36.248 11.075 -48.889 1.00 17.38 125 VAL A N 1
ATOM 963 C CA . VAL A 1 129 ? 35.824 10.584 -47.582 1.00 17.94 125 VAL A CA 1
ATOM 964 C C . VAL A 1 129 ? 37.067 10.569 -46.721 1.00 20.57 125 VAL A C 1
ATOM 965 O O . VAL A 1 129 ? 38.087 10.004 -47.118 1.00 20.27 125 VAL A O 1
ATOM 969 N N . SER A 1 130 ? 37.034 11.268 -45.602 1.00 16.60 126 SER A N 1
ATOM 970 C CA . SER A 1 130 ? 38.180 11.242 -44.727 1.00 14.32 126 SER A CA 1
ATOM 971 C C . SER A 1 130 ? 37.680 10.996 -43.317 1.00 16.80 126 SER A C 1
ATOM 972 O O . SER A 1 130 ? 36.462 10.841 -43.127 1.00 18.75 126 SER A O 1
ATOM 975 N N . TYR A 1 131 ? 38.595 10.825 -42.367 1.00 15.54 127 TYR A N 1
ATOM 976 C CA . TYR A 1 131 ? 38.242 10.313 -41.031 1.00 17.64 127 TYR A CA 1
ATOM 977 C C . TYR A 1 131 ? 39.303 10.597 -39.982 1.00 17.43 127 TYR A C 1
ATOM 978 O O . TYR A 1 131 ? 40.441 10.711 -40.318 1.00 14.85 127 TYR A O 1
ATOM 987 N N . GLY A 1 132 ? 38.881 10.707 -38.715 1.00 21.28 128 GLY A N 1
ATOM 988 C CA . GLY A 1 132 ? 39.765 10.838 -37.564 1.00 20.13 128 GLY A CA 1
ATOM 989 C C . GLY A 1 132 ? 40.892 9.837 -37.690 1.00 20.90 128 GLY A C 1
ATOM 990 O O . GLY A 1 132 ? 40.642 8.648 -38.009 1.00 19.73 128 GLY A O 1
ATOM 991 N N . ASP A 1 133 ? 42.127 10.294 -37.463 1.00 20.10 129 ASP A N 1
ATOM 992 C CA . ASP A 1 133 ? 43.318 9.494 -37.860 1.00 18.27 129 ASP A CA 1
ATOM 993 C C . ASP A 1 133 ? 44.550 9.891 -37.047 1.00 25.07 129 ASP A C 1
ATOM 994 O O . ASP A 1 133 ? 44.583 10.996 -36.410 1.00 19.43 129 ASP A O 1
ATOM 999 N N . VAL A 1 134 ? 45.581 9.051 -37.101 1.00 15.79 130 VAL A N 1
ATOM 1000 C CA . VAL A 1 134 ? 46.846 9.408 -36.462 1.00 19.02 130 VAL A CA 1
ATOM 1001 C C . VAL A 1 134 ? 47.603 10.301 -37.399 1.00 17.82 130 VAL A C 1
ATOM 1002 O O . VAL A 1 134 ? 47.429 10.187 -38.608 1.00 17.22 130 VAL A O 1
ATOM 1006 N N . TYR A 1 135 ? 48.532 11.111 -36.899 1.00 16.23 131 TYR A N 1
ATOM 1007 C CA . TYR A 1 135 ? 49.532 11.723 -37.822 1.00 17.36 131 TYR A CA 1
ATOM 1008 C C . TYR A 1 135 ? 50.759 12.022 -37.038 1.00 17.33 131 TYR A C 1
ATOM 1009 O O . TYR A 1 135 ? 50.733 11.962 -35.819 1.00 16.95 131 TYR A O 1
ATOM 1018 N N . ILE A 1 136 ? 51.837 12.354 -37.717 1.00 18.88 132 ILE A N 1
ATOM 1019 C CA . ILE A 1 136 ? 53.094 12.674 -36.991 1.00 18.89 132 ILE A CA 1
ATOM 1020 C C . ILE A 1 136 ? 53.139 14.155 -36.765 1.00 19.97 132 ILE A C 1
ATOM 1021 O O . ILE A 1 136 ? 53.221 14.938 -37.730 1.00 20.35 132 ILE A O 1
ATOM 1026 N N . LYS A 1 137 ? 52.963 14.566 -35.517 1.00 18.76 133 LYS A N 1
ATOM 1027 C CA . LYS A 1 137 ? 52.677 15.971 -35.247 1.00 25.94 133 LYS A CA 1
ATOM 1028 C C . LYS A 1 137 ? 54.006 16.745 -35.245 1.00 31.75 133 LYS A C 1
ATOM 1029 O O . LYS A 1 137 ? 54.080 17.864 -35.765 1.00 25.64 133 LYS A O 1
ATOM 1035 N N . ASP A 1 138 ? 55.045 16.113 -34.701 1.00 24.83 134 ASP A N 1
ATOM 1036 C CA . ASP A 1 138 ? 56.411 16.666 -34.691 1.00 31.84 134 ASP A CA 1
ATOM 1037 C C . ASP A 1 138 ? 57.434 15.558 -34.372 1.00 31.70 134 ASP A C 1
ATOM 1038 O O . ASP A 1 138 ? 57.057 14.434 -34.065 1.00 31.28 134 ASP A O 1
ATOM 1043 N N . GLU A 1 139 ? 58.725 15.867 -34.470 1.00 34.23 135 GLU A N 1
ATOM 1044 C CA . GLU A 1 139 ? 59.802 14.856 -34.286 1.00 41.95 135 GLU A CA 1
ATOM 1045 C C . GLU A 1 139 ? 59.640 13.939 -33.036 1.00 41.50 135 GLU A C 1
ATOM 1046 O O . GLU A 1 139 ? 60.031 12.755 -33.072 1.00 47.86 135 GLU A O 1
ATOM 1052 N N . HIS A 1 140 ? 59.044 14.477 -31.964 1.00 36.32 136 HIS A N 1
ATOM 1053 C CA . HIS A 1 140 ? 58.860 13.752 -30.701 1.00 40.67 136 HIS A CA 1
ATOM 1054 C C . HIS A 1 140 ? 57.441 13.318 -30.320 1.00 33.55 136 HIS A C 1
ATOM 1055 O O . HIS A 1 140 ? 57.296 12.733 -29.242 1.00 28.62 136 HIS A O 1
ATOM 1062 N N . SER A 1 141 ? 56.427 13.591 -31.171 1.00 30.75 137 SER A N 1
ATOM 1063 C CA . SER A 1 141 ? 54.991 13.499 -30.812 1.00 27.49 137 SER A CA 1
ATOM 1064 C C . SER A 1 141 ? 54.109 12.937 -31.948 1.00 26.98 137 SER A C 1
ATOM 1065 O O . SER A 1 141 ? 54.207 13.390 -33.078 1.00 22.77 137 SER A O 1
ATOM 1068 N N . TYR A 1 142 ? 53.214 12.018 -31.620 1.00 18.91 138 TYR A N 1
ATOM 1069 C CA . TYR A 1 142 ? 52.177 11.574 -32.547 1.00 22.93 138 TYR A CA 1
ATOM 1070 C C . TYR A 1 142 ? 50.924 12.272 -32.145 1.00 24.78 138 TYR A C 1
ATOM 1071 O O . TYR A 1 142 ? 50.641 12.378 -30.935 1.00 21.40 138 TYR A O 1
ATOM 1080 N N . GLY A 1 143 ? 50.157 12.760 -33.136 1.00 21.69 139 GLY A N 1
ATOM 1081 C CA . GLY A 1 143 ? 48.867 13.322 -32.815 1.00 20.20 139 GLY A CA 1
ATOM 1082 C C . GLY A 1 143 ? 47.692 12.531 -33.311 1.00 21.86 139 GLY A C 1
ATOM 1083 O O . GLY A 1 143 ? 47.834 11.572 -34.063 1.00 22.11 139 GLY A O 1
ATOM 1084 N N . ILE A 1 144 ? 46.505 12.888 -32.854 1.00 18.97 140 ILE A N 1
ATOM 1085 C CA . ILE A 1 144 ? 45.274 12.264 -33.413 1.00 22.64 140 ILE A CA 1
ATOM 1086 C C . ILE A 1 144 ? 44.490 13.445 -33.918 1.00 20.54 140 ILE A C 1
ATOM 1087 O O . ILE A 1 144 ? 44.230 14.366 -33.167 1.00 18.94 140 ILE A O 1
ATOM 1092 N N . TYR A 1 145 ? 44.226 13.509 -35.208 1.00 16.86 141 TYR A N 1
ATOM 1093 C CA . TYR A 1 145 ? 43.378 14.571 -35.745 1.00 16.93 141 TYR A CA 1
ATOM 1094 C C . TYR A 1 145 ? 41.920 14.089 -35.844 1.00 22.03 141 TYR A C 1
ATOM 1095 O O . TYR A 1 145 ? 41.630 13.153 -36.559 1.00 21.06 141 TYR A O 1
ATOM 1104 N N . SER A 1 146 ? 40.989 14.682 -35.131 1.00 18.94 142 SER A N 1
ATOM 1105 C CA . SER A 1 146 ? 39.675 14.044 -35.063 1.00 22.30 142 SER A CA 1
ATOM 1106 C C . SER A 1 146 ? 38.767 14.434 -36.268 1.00 19.30 142 SER A C 1
ATOM 1107 O O . SER A 1 146 ? 39.090 15.333 -37.053 1.00 20.26 142 SER A O 1
ATOM 1110 N N . GLY A 1 147 ? 37.657 13.715 -36.431 1.00 20.02 143 GLY A N 1
ATOM 1111 C CA . GLY A 1 147 ? 36.700 14.021 -37.496 1.00 18.31 143 GLY A CA 1
ATOM 1112 C C . GLY A 1 147 ? 36.259 15.479 -37.394 1.00 22.24 143 GLY A C 1
ATOM 1113 O O . GLY A 1 147 ? 36.128 16.173 -38.400 1.00 20.68 143 GLY A O 1
ATOM 1114 N N . ASP A 1 148 ? 36.098 15.987 -36.166 1.00 19.26 144 ASP A N 1
ATOM 1115 C CA . ASP A 1 148 ? 35.660 17.327 -35.962 1.00 21.72 144 ASP A CA 1
ATOM 1116 C C . ASP A 1 148 ? 36.746 18.332 -36.435 1.00 20.34 144 ASP A C 1
ATOM 1117 O O . ASP A 1 148 ? 36.412 19.349 -36.960 1.00 22.77 144 ASP A O 1
ATOM 1122 N N . ASP A 1 149 ? 38.029 18.043 -36.181 1.00 20.25 145 ASP A N 1
ATOM 1123 C CA . ASP A 1 149 ? 39.150 18.894 -36.599 1.00 18.93 145 ASP A CA 1
ATOM 1124 C C . ASP A 1 149 ? 39.146 18.963 -38.131 1.00 18.51 145 ASP A C 1
ATOM 1125 O O . ASP A 1 149 ? 39.339 20.003 -38.735 1.00 18.39 145 ASP A O 1
ATOM 1130 N N . ILE A 1 150 ? 38.844 17.834 -38.761 1.00 17.25 146 ILE A N 1
ATOM 1131 C CA . ILE A 1 150 ? 38.842 17.765 -40.221 1.00 17.36 146 ILE A CA 1
ATOM 1132 C C . ILE A 1 150 ? 37.703 18.611 -40.716 1.00 17.75 146 ILE A C 1
ATOM 1133 O O . ILE A 1 150 ? 37.875 19.399 -41.640 1.00 19.97 146 ILE A O 1
ATOM 1146 N N . ALA A 1 152 ? 36.313 21.189 -39.282 1.00 17.32 148 ALA A N 1
ATOM 1147 C CA . ALA A 1 152 ? 36.679 22.595 -39.091 1.00 21.67 148 ALA A CA 1
ATOM 1148 C C . ALA A 1 152 ? 37.488 23.053 -40.281 1.00 23.53 148 ALA A C 1
ATOM 1149 O O . ALA A 1 152 ? 37.251 24.155 -40.765 1.00 21.47 148 ALA A O 1
ATOM 1151 N N . ASP A 1 153 ? 38.480 22.235 -40.684 1.00 21.24 149 ASP A N 1
ATOM 1152 C CA . ASP A 1 153 ? 39.384 22.545 -41.791 1.00 23.17 149 ASP A CA 1
ATOM 1153 C C . ASP A 1 153 ? 38.638 22.634 -43.119 1.00 19.60 149 ASP A C 1
ATOM 1154 O O . ASP A 1 153 ? 38.864 23.558 -43.905 1.00 18.58 149 ASP A O 1
ATOM 1167 N N . ALA A 1 155 ? 35.502 23.376 -43.452 1.00 20.43 151 ALA A N 1
ATOM 1168 C CA . ALA A 1 155 ? 34.579 24.498 -43.375 1.00 21.89 151 ALA A CA 1
ATOM 1169 C C . ALA A 1 155 ? 35.393 25.744 -43.744 1.00 28.81 151 ALA A C 1
ATOM 1170 O O . ALA A 1 155 ? 34.940 26.558 -44.542 1.00 26.18 151 ALA A O 1
ATOM 1172 N N . GLU A 1 156 ? 36.597 25.873 -43.180 1.00 24.38 152 GLU A N 1
ATOM 1173 C CA . GLU A 1 156 ? 37.456 27.026 -43.499 1.00 26.57 152 GLU A CA 1
ATOM 1174 C C . GLU A 1 156 ? 37.900 27.040 -44.972 1.00 26.41 152 GLU A C 1
ATOM 1175 O O . GLU A 1 156 ? 37.901 28.095 -45.623 1.00 26.44 152 GLU A O 1
ATOM 1181 N N . LEU A 1 157 ? 38.288 25.884 -45.511 1.00 25.82 153 LEU A N 1
ATOM 1182 C CA . LEU A 1 157 ? 38.782 25.783 -46.902 1.00 25.99 153 LEU A CA 1
ATOM 1183 C C . LEU A 1 157 ? 37.644 25.975 -47.956 1.00 27.97 153 LEU A C 1
ATOM 1184 O O . LEU A 1 157 ? 37.761 26.732 -48.895 1.00 26.69 153 LEU A O 1
ATOM 1189 N N . LEU A 1 158 ? 36.546 25.264 -47.788 1.00 24.21 154 LEU A N 1
ATOM 1190 C CA . LEU A 1 158 ? 35.524 25.197 -48.812 1.00 26.28 154 LEU A CA 1
ATOM 1191 C C . LEU A 1 158 ? 34.495 26.306 -48.649 1.00 29.25 154 LEU A C 1
ATOM 1192 O O . LEU A 1 158 ? 33.862 26.665 -49.619 1.00 27.69 154 LEU A O 1
ATOM 1197 N N . LYS A 1 159 ? 34.339 26.858 -47.438 1.00 26.28 155 LYS A N 1
ATOM 1198 C CA . LYS A 1 159 ? 33.276 27.869 -47.166 1.00 26.45 155 LYS A CA 1
ATOM 1199 C C . LYS A 1 159 ? 31.896 27.348 -47.591 1.00 25.38 155 LYS A C 1
ATOM 1200 O O . LYS A 1 159 ? 31.176 28.009 -48.320 1.00 20.57 155 LYS A O 1
ATOM 1206 N N . PRO A 1 160 ? 31.527 26.160 -47.125 1.00 23.95 156 PRO A N 1
ATOM 1207 C CA . PRO A 1 160 ? 30.292 25.561 -47.624 1.00 25.15 156 PRO A CA 1
ATOM 1208 C C . PRO A 1 160 ? 29.087 26.318 -47.103 1.00 27.46 156 PRO A C 1
ATOM 1209 O O . PRO A 1 160 ? 29.191 27.140 -46.158 1.00 26.64 156 PRO A O 1
ATOM 1213 N N . ASP A 1 161 ? 27.945 26.064 -47.739 1.00 25.15 157 ASP A N 1
ATOM 1214 C CA . ASP A 1 161 ? 26.660 26.645 -47.292 1.00 25.84 157 ASP A CA 1
ATOM 1215 C C . ASP A 1 161 ? 26.100 26.036 -45.984 1.00 26.45 157 ASP A C 1
ATOM 1216 O O . ASP A 1 161 ? 25.499 26.720 -45.163 1.00 27.60 157 ASP A O 1
ATOM 1221 N N . VAL A 1 162 ? 26.343 24.766 -45.779 1.00 21.00 158 VAL A N 1
ATOM 1222 C CA . VAL A 1 162 ? 25.775 24.016 -44.655 1.00 20.37 158 VAL A CA 1
ATOM 1223 C C . VAL A 1 162 ? 26.779 22.967 -44.155 1.00 25.08 158 VAL A C 1
ATOM 1224 O O . VAL A 1 162 ? 27.447 22.345 -44.948 1.00 20.56 158 VAL A O 1
ATOM 1228 N N . ALA A 1 163 ? 26.895 22.771 -42.842 1.00 17.52 159 ALA A N 1
ATOM 1229 C CA . ALA A 1 163 ? 27.699 21.677 -42.343 1.00 19.10 159 ALA A CA 1
ATOM 1230 C C . ALA A 1 163 ? 26.868 20.892 -41.316 1.00 22.95 159 ALA A C 1
ATOM 1231 O O . ALA A 1 163 ? 26.238 21.485 -40.408 1.00 20.79 159 ALA A O 1
ATOM 1233 N N . VAL A 1 164 ? 26.823 19.578 -41.477 1.00 19.19 160 VAL A N 1
ATOM 1234 C CA . VAL A 1 164 ? 26.012 18.703 -40.636 1.00 20.68 160 VAL A CA 1
ATOM 1235 C C . VAL A 1 164 ? 26.888 17.701 -39.866 1.00 22.82 160 VAL A C 1
ATOM 1236 O O . VAL A 1 164 ? 27.786 17.088 -40.476 1.00 17.55 160 VAL A O 1
ATOM 1240 N N . PHE A 1 165 ? 26.612 17.499 -38.575 1.00 16.28 161 PHE A N 1
ATOM 1241 C CA . PHE A 1 165 ? 27.301 16.505 -37.774 1.00 18.90 161 PHE A CA 1
ATOM 1242 C C . PHE A 1 165 ? 26.245 15.547 -37.318 1.00 24.04 161 PHE A C 1
ATOM 1243 O O . PHE A 1 165 ? 25.223 16.008 -36.800 1.00 21.94 161 PHE A O 1
ATOM 1251 N N . LEU A 1 166 ? 26.451 14.237 -37.500 1.00 19.79 162 LEU A N 1
ATOM 1252 C CA . LEU A 1 166 ? 25.514 13.207 -37.008 1.00 22.14 162 LEU A CA 1
ATOM 1253 C C . LEU A 1 166 ? 26.161 12.506 -35.804 1.00 25.33 162 LEU A C 1
ATOM 1254 O O . LEU A 1 166 ? 27.349 12.123 -35.827 1.00 21.40 162 LEU A O 1
ATOM 1259 N N . THR A 1 167 ? 25.375 12.373 -34.735 1.00 22.27 163 THR A N 1
ATOM 1260 C CA . THR A 1 167 ? 25.841 11.755 -33.518 1.00 23.62 163 THR A CA 1
ATOM 1261 C C . THR A 1 167 ? 24.693 10.875 -33.076 1.00 26.01 163 THR A C 1
ATOM 1262 O O . THR A 1 167 ? 23.698 10.744 -33.793 1.00 27.80 163 THR A O 1
ATOM 1266 N N . ASP A 1 168 ? 24.772 10.253 -31.919 1.00 27.12 164 ASP A N 1
ATOM 1267 C CA . ASP A 1 168 ? 23.708 9.303 -31.621 1.00 25.06 164 ASP A CA 1
ATOM 1268 C C . ASP A 1 168 ? 22.636 9.867 -30.670 1.00 30.00 164 ASP A C 1
ATOM 1269 O O . ASP A 1 168 ? 21.941 9.100 -30.020 1.00 27.05 164 ASP A O 1
ATOM 1274 N N . VAL A 1 169 ? 22.558 11.185 -30.545 1.00 26.25 165 VAL A N 1
ATOM 1275 C CA . VAL A 1 169 ? 21.524 11.858 -29.749 1.00 29.89 165 VAL A CA 1
ATOM 1276 C C . VAL A 1 169 ? 20.882 12.945 -30.654 1.00 30.01 165 VAL A C 1
ATOM 1277 O O . VAL A 1 169 ? 21.324 13.165 -31.783 1.00 26.16 165 VAL A O 1
ATOM 1281 N N . ASP A 1 170 ? 19.841 13.607 -30.165 1.00 26.24 166 ASP A N 1
ATOM 1282 C CA . ASP A 1 170 ? 18.955 14.377 -31.034 1.00 30.40 166 ASP A CA 1
ATOM 1283 C C . ASP A 1 170 ? 19.560 15.753 -31.375 1.00 27.87 166 ASP A C 1
ATOM 1284 O O . ASP A 1 170 ? 19.206 16.331 -32.402 1.00 27.34 166 ASP A O 1
ATOM 1289 N N . GLY A 1 171 ? 20.473 16.232 -30.514 1.00 27.35 167 GLY A N 1
ATOM 1290 C CA . GLY A 1 171 ? 21.156 17.509 -30.681 1.00 29.84 167 GLY A CA 1
ATOM 1291 C C . GLY A 1 171 ? 22.047 17.855 -29.473 1.00 28.49 167 GLY A C 1
ATOM 1292 O O . GLY A 1 171 ? 22.383 16.994 -28.660 1.00 28.39 167 GLY A O 1
ATOM 1293 N N . ILE A 1 172 ? 22.490 19.108 -29.393 1.00 29.73 168 ILE A N 1
ATOM 1294 C CA . ILE A 1 172 ? 23.172 19.595 -28.193 1.00 34.49 168 ILE A CA 1
ATOM 1295 C C . ILE A 1 172 ? 22.111 19.843 -27.112 1.00 34.51 168 ILE A C 1
ATOM 1296 O O . ILE A 1 172 ? 21.147 20.607 -27.326 1.00 33.69 168 ILE A O 1
ATOM 1301 N N . TYR A 1 173 ? 22.294 19.214 -25.974 1.00 30.46 169 TYR A N 1
ATOM 1302 C CA . TYR A 1 173 ? 21.402 19.418 -24.824 1.00 38.20 169 TYR A CA 1
ATOM 1303 C C . TYR A 1 173 ? 22.044 20.235 -23.717 1.00 39.04 169 TYR A C 1
ATOM 1304 O O . TYR A 1 173 ? 23.261 20.389 -23.700 1.00 36.50 169 TYR A O 1
ATOM 1313 N N . SER A 1 174 ? 21.216 20.743 -22.786 1.00 39.34 170 SER A N 1
ATOM 1314 C CA . SER A 1 174 ? 21.700 21.372 -21.546 1.00 43.32 170 SER A CA 1
ATOM 1315 C C . SER A 1 174 ? 22.670 20.461 -20.737 1.00 43.54 170 SER A C 1
ATOM 1316 O O . SER A 1 174 ? 23.669 20.937 -20.150 1.00 44.69 170 SER A O 1
ATOM 1319 N N . LYS A 1 175 ? 22.396 19.156 -20.749 1.00 41.09 171 LYS A N 1
ATOM 1320 C CA . LYS A 1 175 ? 23.193 18.176 -20.023 1.00 44.82 171 LYS A CA 1
ATOM 1321 C C . LYS A 1 175 ? 23.116 16.849 -20.784 1.00 47.04 171 LYS A C 1
ATOM 1322 O O . LYS A 1 175 ? 22.248 16.684 -21.620 1.00 40.75 171 LYS A O 1
ATOM 1328 N N . ASP A 1 176 ? 24.006 15.902 -20.485 1.00 50.93 172 ASP A N 1
ATOM 1329 C CA . ASP A 1 176 ? 23.996 14.633 -21.188 1.00 47.17 172 ASP A CA 1
ATOM 1330 C C . ASP A 1 176 ? 22.621 13.996 -21.113 1.00 52.56 172 ASP A C 1
ATOM 1331 O O . ASP A 1 176 ? 22.181 13.607 -20.049 1.00 58.45 172 ASP A O 1
ATOM 1336 N N . PRO A 1 177 ? 21.940 13.854 -22.248 1.00 50.02 173 PRO A N 1
ATOM 1337 C CA . PRO A 1 177 ? 20.597 13.289 -22.189 1.00 47.90 173 PRO A CA 1
ATOM 1338 C C . PRO A 1 177 ? 20.611 11.838 -21.727 1.00 57.07 173 PRO A C 1
ATOM 1339 O O . PRO A 1 177 ? 19.558 11.303 -21.373 1.00 57.43 173 PRO A O 1
ATOM 1343 N N . LYS A 1 178 ? 21.777 11.196 -21.733 1.00 59.40 174 LYS A N 1
ATOM 1344 C CA . LYS A 1 178 ? 21.854 9.774 -21.375 1.00 56.07 174 LYS A CA 1
ATOM 1345 C C . LYS A 1 178 ? 21.983 9.557 -19.867 1.00 61.45 174 LYS A C 1
ATOM 1346 O O . LYS A 1 178 ? 21.406 8.626 -19.317 1.00 63.65 174 LYS A O 1
ATOM 1352 N N . ARG A 1 179 ? 22.689 10.423 -19.187 1.00 63.89 175 ARG A N 1
ATOM 1353 C CA . ARG A 1 179 ? 22.750 10.359 -17.773 1.00 64.74 175 ARG A CA 1
ATOM 1354 C C . ARG A 1 179 ? 21.498 10.990 -17.162 1.00 67.87 175 ARG A C 1
ATOM 1355 O O . ARG A 1 179 ? 20.719 10.304 -16.538 1.00 69.84 175 ARG A O 1
ATOM 1363 N N . ASN A 1 180 ? 21.278 12.275 -17.393 1.00 64.71 176 ASN A N 1
ATOM 1364 C CA . ASN A 1 180 ? 20.211 12.993 -16.733 1.00 66.21 176 ASN A CA 1
ATOM 1365 C C . ASN A 1 180 ? 19.003 13.137 -17.627 1.00 65.92 176 ASN A C 1
ATOM 1366 O O . ASN A 1 180 ? 18.978 13.966 -18.516 1.00 65.83 176 ASN A O 1
ATOM 1371 N N . PRO A 1 181 ? 17.985 12.339 -17.363 1.00 72.17 177 PRO A N 1
ATOM 1372 C CA . PRO A 1 181 ? 16.859 12.239 -18.311 1.00 69.65 177 PRO A CA 1
ATOM 1373 C C . PRO A 1 181 ? 15.998 13.518 -18.388 1.00 69.90 177 PRO A C 1
ATOM 1374 O O . PRO A 1 181 ? 14.965 13.560 -19.085 1.00 62.39 177 PRO A O 1
ATOM 1378 N N . ASP A 1 182 ? 16.450 14.553 -17.678 1.00 66.79 178 ASP A N 1
ATOM 1379 C CA . ASP A 1 182 ? 15.779 15.840 -17.641 1.00 65.68 178 ASP A CA 1
ATOM 1380 C C . ASP A 1 182 ? 16.186 16.767 -18.788 1.00 67.56 178 ASP A C 1
ATOM 1381 O O . ASP A 1 182 ? 15.377 17.599 -19.209 1.00 63.86 178 ASP A O 1
ATOM 1386 N N . ALA A 1 183 ? 17.423 16.624 -19.273 1.00 61.26 179 ALA A N 1
ATOM 1387 C CA . ALA A 1 183 ? 18.095 17.624 -20.136 1.00 54.05 179 ALA A CA 1
ATOM 1388 C C . ALA A 1 183 ? 17.222 18.292 -21.223 1.00 46.02 179 ALA A C 1
ATOM 1389 O O . ALA A 1 183 ? 16.364 17.651 -21.820 1.00 46.40 179 ALA A O 1
ATOM 1391 N N . VAL A 1 184 ? 17.434 19.582 -21.484 1.00 40.54 180 VAL A N 1
ATOM 1392 C CA . VAL A 1 184 ? 16.664 20.287 -22.532 1.00 41.42 180 VAL A CA 1
ATOM 1393 C C . VAL A 1 184 ? 17.461 20.348 -23.869 1.00 39.45 180 VAL A C 1
ATOM 1394 O O . VAL A 1 184 ? 18.677 20.485 -23.851 1.00 40.54 180 VAL A O 1
ATOM 1398 N N . LEU A 1 185 ? 16.776 20.217 -25.006 1.00 37.24 181 LEU A N 1
ATOM 1399 C CA . LEU A 1 185 ? 17.389 20.287 -26.328 1.00 34.32 181 LEU A CA 1
ATOM 1400 C C . LEU A 1 185 ? 17.582 21.750 -26.679 1.00 36.35 181 LEU A C 1
ATOM 1401 O O . LEU A 1 185 ? 16.624 22.521 -26.676 1.00 36.03 181 LEU A O 1
ATOM 1406 N N . LEU A 1 186 ? 18.820 22.166 -26.919 1.00 29.86 182 LEU A N 1
ATOM 1407 C CA . LEU A 1 186 ? 19.053 23.482 -27.469 1.00 32.35 182 LEU A CA 1
ATOM 1408 C C . LEU A 1 186 ? 18.790 23.390 -28.999 1.00 38.78 182 LEU A C 1
ATOM 1409 O O . LEU A 1 186 ? 19.657 23.010 -29.797 1.00 31.91 182 LEU A O 1
ATOM 1414 N N . ARG A 1 187 ? 17.565 23.685 -29.408 1.00 37.39 183 ARG A N 1
ATOM 1415 C CA . ARG A 1 187 ? 17.217 23.563 -30.813 1.00 36.33 183 ARG A CA 1
ATOM 1416 C C . ARG A 1 187 ? 17.887 24.642 -31.697 1.00 38.96 183 ARG A C 1
ATOM 1417 O O . ARG A 1 187 ? 17.856 24.531 -32.939 1.00 36.62 183 ARG A O 1
ATOM 1425 N N . ASP A 1 188 ? 18.482 25.658 -31.052 1.00 35.58 184 ASP A N 1
ATOM 1426 C CA . ASP A 1 188 ? 18.979 26.874 -31.706 1.00 36.20 184 ASP A CA 1
ATOM 1427 C C . ASP A 1 188 ? 20.027 27.533 -30.793 1.00 43.84 184 ASP A C 1
ATOM 1428 O O . ASP A 1 188 ? 19.758 27.816 -29.622 1.00 44.89 184 ASP A O 1
ATOM 1433 N N . ILE A 1 189 ? 21.212 27.768 -31.327 1.00 38.23 185 ILE A N 1
ATOM 1434 C CA . ILE A 1 189 ? 22.261 28.443 -30.624 1.00 38.05 185 ILE A CA 1
ATOM 1435 C C . ILE A 1 189 ? 22.740 29.636 -31.460 1.00 43.09 185 ILE A C 1
ATOM 1436 O O . ILE A 1 189 ? 23.116 29.522 -32.614 1.00 41.59 185 ILE A O 1
ATOM 1441 N N . ASP A 1 190 ? 22.690 30.809 -30.869 1.00 49.46 186 ASP A N 1
ATOM 1442 C CA . ASP A 1 190 ? 23.053 32.029 -31.562 1.00 50.77 186 ASP A CA 1
ATOM 1443 C C . ASP A 1 190 ? 24.489 32.402 -31.240 1.00 54.93 186 ASP A C 1
ATOM 1444 O O . ASP A 1 190 ? 24.903 32.350 -30.090 1.00 55.06 186 ASP A O 1
ATOM 1449 N N . THR A 1 191 ? 25.245 32.783 -32.260 1.00 59.44 187 THR A N 1
ATOM 1450 C CA . THR A 1 191 ? 26.634 33.192 -32.085 1.00 62.77 187 THR A CA 1
ATOM 1451 C C . THR A 1 191 ? 26.674 34.653 -31.585 1.00 62.88 187 THR A C 1
ATOM 1452 O O . THR A 1 191 ? 27.251 35.551 -32.214 1.00 67.21 187 THR A O 1
ATOM 1456 N N . ASN A 1 192 ? 26.032 34.861 -30.433 1.00 70.28 188 ASN A N 1
ATOM 1457 C CA . ASN A 1 192 ? 25.897 36.167 -29.789 1.00 66.95 188 ASN A CA 1
ATOM 1458 C C . ASN A 1 192 ? 25.944 36.001 -28.262 1.00 66.44 188 ASN A C 1
ATOM 1459 O O . ASN A 1 192 ? 24.927 35.715 -27.614 1.00 67.84 188 ASN A O 1
ATOM 1464 N N . ILE A 1 206 ? 31.671 16.201 -25.974 1.00 55.23 202 ILE A N 1
ATOM 1465 C CA . ILE A 1 206 ? 30.630 17.095 -26.514 1.00 54.12 202 ILE A CA 1
ATOM 1466 C C . ILE A 1 206 ? 31.051 18.561 -26.430 1.00 49.36 202 ILE A C 1
ATOM 1467 O O . ILE A 1 206 ? 30.665 19.373 -27.273 1.00 42.84 202 ILE A O 1
ATOM 1472 N N . GLY A 1 207 ? 31.804 18.887 -25.375 1.00 51.61 203 GLY A N 1
ATOM 1473 C CA . GLY A 1 207 ? 32.285 20.233 -25.162 1.00 46.87 203 GLY A CA 1
ATOM 1474 C C . GLY A 1 207 ? 33.191 20.685 -26.299 1.00 43.68 203 GLY A C 1
ATOM 1475 O O . GLY A 1 207 ? 32.993 21.768 -26.817 1.00 44.82 203 GLY A O 1
ATOM 1476 N N . LYS A 1 208 ? 34.169 19.871 -26.691 1.00 41.93 204 LYS A N 1
ATOM 1477 C CA . LYS A 1 208 ? 35.108 20.257 -27.746 1.00 42.77 204 LYS A CA 1
ATOM 1478 C C . LYS A 1 208 ? 34.426 20.331 -29.124 1.00 42.61 204 LYS A C 1
ATOM 1479 O O . LYS A 1 208 ? 34.749 21.197 -29.940 1.00 37.12 204 LYS A O 1
ATOM 1485 N N . LYS A 1 209 ? 33.501 19.411 -29.391 1.00 41.10 205 LYS A N 1
ATOM 1486 C CA . LYS A 1 209 ? 32.726 19.470 -30.625 1.00 39.85 205 LYS A CA 1
ATOM 1487 C C . LYS A 1 209 ? 31.936 20.810 -30.702 1.00 40.18 205 LYS A C 1
ATOM 1488 O O . LYS A 1 209 ? 31.936 21.487 -31.733 1.00 31.32 205 LYS A O 1
ATOM 1494 N N . PHE A 1 210 ? 31.272 21.172 -29.610 1.00 38.09 206 PHE A N 1
ATOM 1495 C CA . PHE A 1 210 ? 30.478 22.390 -29.596 1.00 40.35 206 PHE A CA 1
ATOM 1496 C C . PHE A 1 210 ? 31.370 23.567 -29.928 1.00 36.63 206 PHE A C 1
ATOM 1497 O O . PHE A 1 210 ? 31.029 24.427 -30.726 1.00 33.58 206 PHE A O 1
ATOM 1505 N N . GLU A 1 211 ? 32.539 23.586 -29.316 1.00 40.36 207 GLU A N 1
ATOM 1506 C CA . GLU A 1 211 ? 33.497 24.636 -29.579 1.00 35.44 207 GLU A CA 1
ATOM 1507 C C . GLU A 1 211 ? 33.941 24.608 -31.043 1.00 39.16 207 GLU A C 1
ATOM 1508 O O . GLU A 1 211 ? 34.122 25.646 -31.651 1.00 34.78 207 GLU A O 1
ATOM 1514 N N . SER A 1 212 ? 34.115 23.439 -31.640 1.00 34.15 208 SER A N 1
ATOM 1515 C CA . SER A 1 212 ? 34.511 23.455 -33.034 1.00 35.74 208 SER A CA 1
ATOM 1516 C C . SER A 1 212 ? 33.339 23.955 -33.881 1.00 27.56 208 SER A C 1
ATOM 1517 O O . SER A 1 212 ? 33.530 24.628 -34.887 1.00 26.36 208 SER A O 1
ATOM 1528 N N . VAL A 1 214 ? 30.976 26.065 -33.222 1.00 30.45 210 VAL A N 1
ATOM 1529 C CA . VAL A 1 214 ? 30.820 27.505 -33.109 1.00 31.40 210 VAL A CA 1
ATOM 1530 C C . VAL A 1 214 ? 31.909 28.198 -33.908 1.00 32.25 210 VAL A C 1
ATOM 1531 O O . VAL A 1 214 ? 31.639 29.114 -34.655 1.00 32.04 210 VAL A O 1
ATOM 1535 N N . LYS A 1 215 ? 33.150 27.773 -33.738 1.00 31.24 211 LYS A N 1
ATOM 1536 C CA . LYS A 1 215 ? 34.215 28.304 -34.561 1.00 31.56 211 LYS A CA 1
ATOM 1537 C C . LYS A 1 215 ? 33.894 28.233 -36.059 1.00 32.46 211 LYS A C 1
ATOM 1538 O O . LYS A 1 215 ? 34.145 29.181 -36.787 1.00 33.41 211 LYS A O 1
ATOM 1552 N N . LYS A 1 217 ? 31.186 28.220 -37.580 1.00 27.70 213 LYS A N 1
ATOM 1553 C CA . LYS A 1 217 ? 29.978 28.897 -38.052 1.00 30.07 213 LYS A CA 1
ATOM 1554 C C . LYS A 1 217 ? 30.363 30.136 -38.862 1.00 25.53 213 LYS A C 1
ATOM 1555 O O . LYS A 1 217 ? 29.669 30.487 -39.811 1.00 33.03 213 LYS A O 1
ATOM 1561 N N . SER A 1 218 ? 31.503 30.741 -38.582 1.00 27.71 214 SER A N 1
ATOM 1562 C CA . SER A 1 218 ? 31.873 31.984 -39.268 1.00 27.50 214 SER A CA 1
ATOM 1563 C C . SER A 1 218 ? 32.274 31.715 -40.706 1.00 33.37 214 SER A C 1
ATOM 1564 O O . SER A 1 218 ? 32.348 32.638 -41.498 1.00 32.67 214 SER A O 1
ATOM 1567 N N . SER A 1 219 ? 32.459 30.447 -41.065 1.00 27.95 215 SER A N 1
ATOM 1568 C CA . SER A 1 219 ? 32.735 30.081 -42.469 1.00 28.21 215 SER A CA 1
ATOM 1569 C C . SER A 1 219 ? 31.552 29.442 -43.200 1.00 27.57 215 SER A C 1
ATOM 1570 O O . SER A 1 219 ? 31.631 29.226 -44.420 1.00 30.93 215 SER A O 1
ATOM 1573 N N . VAL A 1 220 ? 30.488 29.109 -42.471 1.00 25.04 216 VAL A N 1
ATOM 1574 C CA . VAL A 1 220 ? 29.375 28.306 -42.983 1.00 23.70 216 VAL A CA 1
ATOM 1575 C C . VAL A 1 220 ? 28.111 29.169 -42.986 1.00 28.76 216 VAL A C 1
ATOM 1576 O O . VAL A 1 220 ? 27.480 29.360 -41.954 1.00 28.40 216 VAL A O 1
ATOM 1580 N N . LYS A 1 221 ? 27.771 29.679 -44.159 1.00 27.83 217 LYS A N 1
ATOM 1581 C CA . LYS A 1 221 ? 26.763 30.729 -44.358 1.00 36.26 217 LYS A CA 1
ATOM 1582 C C . LYS A 1 221 ? 25.403 30.428 -43.769 1.00 37.30 217 LYS A C 1
ATOM 1583 O O . LYS A 1 221 ? 24.751 31.323 -43.215 1.00 40.84 217 LYS A O 1
ATOM 1589 N N . ASN A 1 222 ? 24.934 29.190 -43.957 1.00 31.07 218 ASN A N 1
ATOM 1590 C CA . ASN A 1 222 ? 23.572 28.832 -43.609 1.00 36.25 218 ASN A CA 1
ATOM 1591 C C . ASN A 1 222 ? 23.471 27.858 -42.425 1.00 34.80 218 ASN A C 1
ATOM 1592 O O . ASN A 1 222 ? 22.466 27.172 -42.267 1.00 46.33 218 ASN A O 1
ATOM 1597 N N . GLY A 1 223 ? 24.473 27.760 -41.604 1.00 28.08 219 GLY A N 1
ATOM 1598 C CA . GLY A 1 223 ? 24.286 27.074 -40.327 1.00 29.01 219 GLY A CA 1
ATOM 1599 C C . GLY A 1 223 ? 25.042 25.762 -40.205 1.00 31.61 219 GLY A C 1
ATOM 1600 O O . GLY A 1 223 ? 25.275 25.078 -41.202 1.00 26.29 219 GLY A O 1
ATOM 1601 N N . VAL A 1 224 ? 25.398 25.431 -38.971 1.00 22.77 220 VAL A N 1
ATOM 1602 C CA . VAL A 1 224 ? 26.032 24.194 -38.610 1.00 27.35 220 VAL A CA 1
ATOM 1603 C C . VAL A 1 224 ? 25.026 23.392 -37.761 1.00 31.49 220 VAL A C 1
ATOM 1604 O O . VAL A 1 224 ? 24.477 23.926 -36.775 1.00 29.39 220 VAL A O 1
ATOM 1608 N N . TYR A 1 225 ? 24.758 22.139 -38.130 1.00 22.39 221 TYR A N 1
ATOM 1609 C CA . TYR A 1 225 ? 23.669 21.377 -37.532 1.00 21.10 221 TYR A CA 1
ATOM 1610 C C . TYR A 1 225 ? 24.211 20.173 -36.813 1.00 25.64 221 TYR A C 1
ATOM 1611 O O . TYR A 1 225 ? 25.160 19.538 -37.313 1.00 25.33 221 TYR A O 1
ATOM 1620 N N . LEU A 1 226 ? 23.644 19.860 -35.642 1.00 22.03 222 LEU A N 1
ATOM 1621 C CA . LEU A 1 226 ? 23.812 18.539 -35.050 1.00 21.69 222 LEU A CA 1
ATOM 1622 C C . LEU A 1 226 ? 22.494 17.777 -35.177 1.00 27.09 222 LEU A C 1
ATOM 1623 O O . LEU A 1 226 ? 21.432 18.282 -34.812 1.00 25.48 222 LEU A O 1
ATOM 1628 N N . ILE A 1 227 ? 22.535 16.573 -35.738 1.00 21.15 223 ILE A N 1
ATOM 1629 C CA . ILE A 1 227 ? 21.336 15.791 -36.001 1.00 23.95 223 ILE A CA 1
ATOM 1630 C C . ILE A 1 227 ? 21.552 14.346 -35.520 1.00 24.93 223 ILE A C 1
ATOM 1631 O O . ILE A 1 227 ? 22.679 13.840 -35.537 1.00 24.60 223 ILE A O 1
ATOM 1636 N N . ASN A 1 228 ? 20.507 13.678 -35.082 1.00 20.69 224 ASN A N 1
ATOM 1637 C CA . ASN A 1 228 ? 20.620 12.271 -34.684 1.00 23.65 224 ASN A CA 1
ATOM 1638 C C . ASN A 1 228 ? 20.807 11.361 -35.889 1.00 21.70 224 ASN A C 1
ATOM 1639 O O . ASN A 1 228 ? 19.910 11.222 -36.697 1.00 27.13 224 ASN A O 1
ATOM 1644 N N . GLY A 1 229 ? 21.942 10.678 -35.956 1.00 24.87 225 GLY A N 1
ATOM 1645 C CA . GLY A 1 229 ? 22.276 9.828 -37.077 1.00 23.98 225 GLY A CA 1
ATOM 1646 C C . GLY A 1 229 ? 21.417 8.574 -37.147 1.00 26.13 225 GLY A C 1
ATOM 1647 O O . GLY A 1 229 ? 21.447 7.854 -38.158 1.00 21.92 225 GLY A O 1
ATOM 1648 N N . ASN A 1 230 ? 20.690 8.294 -36.071 1.00 29.37 226 ASN A N 1
ATOM 1649 C CA . ASN A 1 230 ? 19.740 7.173 -36.012 1.00 26.46 226 ASN A CA 1
ATOM 1650 C C . ASN A 1 230 ? 18.448 7.525 -36.733 1.00 28.58 226 ASN A C 1
ATOM 1651 O O . ASN A 1 230 ? 17.649 6.659 -37.070 1.00 28.23 226 ASN A O 1
ATOM 1656 N N . HIS A 1 231 ? 18.229 8.803 -36.944 1.00 25.89 227 HIS A N 1
ATOM 1657 C CA . HIS A 1 231 ? 17.124 9.240 -37.822 1.00 32.14 227 HIS A CA 1
ATOM 1658 C C . HIS A 1 231 ? 17.642 10.167 -38.934 1.00 25.90 227 HIS A C 1
ATOM 1659 O O . HIS A 1 231 ? 17.318 11.362 -38.969 1.00 30.67 227 HIS A O 1
ATOM 1666 N N . PRO A 1 232 ? 18.441 9.619 -39.857 1.00 25.89 228 PRO A N 1
ATOM 1667 C CA . PRO A 1 232 ? 19.177 10.441 -40.841 1.00 24.39 228 PRO A CA 1
ATOM 1668 C C . PRO A 1 232 ? 18.251 11.203 -41.780 1.00 27.37 228 PRO A C 1
ATOM 1669 O O . PRO A 1 232 ? 18.694 12.186 -42.397 1.00 22.56 228 PRO A O 1
ATOM 1673 N N . GLU A 1 233 ? 16.994 10.775 -41.925 1.00 23.20 229 GLU A N 1
ATOM 1674 C CA . GLU A 1 233 ? 16.097 11.498 -42.821 1.00 27.63 229 GLU A CA 1
ATOM 1675 C C . GLU A 1 233 ? 15.824 12.946 -42.328 1.00 29.08 229 GLU A C 1
ATOM 1676 O O . GLU A 1 233 ? 15.405 13.789 -43.076 1.00 26.16 229 GLU A O 1
ATOM 1682 N N . ARG A 1 234 ? 16.105 13.221 -41.063 1.00 27.77 230 ARG A N 1
ATOM 1683 C CA . ARG A 1 234 ? 16.017 14.551 -40.522 1.00 27.41 230 ARG A CA 1
ATOM 1684 C C . ARG A 1 234 ? 16.923 15.514 -41.263 1.00 29.00 230 ARG A C 1
ATOM 1685 O O . ARG A 1 234 ? 16.720 16.724 -41.203 1.00 28.01 230 ARG A O 1
ATOM 1693 N N . ILE A 1 235 ? 17.934 15.002 -41.968 1.00 29.77 231 ILE A N 1
ATOM 1694 C CA . ILE A 1 235 ? 18.778 15.891 -42.777 1.00 24.61 231 ILE A CA 1
ATOM 1695 C C . ILE A 1 235 ? 17.922 16.595 -43.844 1.00 31.40 231 ILE A C 1
ATOM 1696 O O . ILE A 1 235 ? 18.125 17.778 -44.172 1.00 25.00 231 ILE A O 1
ATOM 1701 N N . GLY A 1 236 ? 16.935 15.889 -44.368 1.00 25.55 232 GLY A N 1
ATOM 1702 C CA . GLY A 1 236 ? 16.060 16.516 -45.335 1.00 30.97 232 GLY A CA 1
ATOM 1703 C C . GLY A 1 236 ? 15.122 17.544 -44.706 1.00 37.39 232 GLY A C 1
ATOM 1704 O O . GLY A 1 236 ? 14.510 18.285 -45.430 1.00 31.89 232 GLY A O 1
ATOM 1705 N N . ASP A 1 237 ? 15.034 17.616 -43.376 1.00 27.85 233 ASP A N 1
ATOM 1706 C CA . ASP A 1 237 ? 14.154 18.580 -42.743 1.00 33.85 233 ASP A CA 1
ATOM 1707 C C . ASP A 1 237 ? 14.863 19.869 -42.377 1.00 36.97 233 ASP A C 1
ATOM 1708 O O . ASP A 1 237 ? 14.265 20.719 -41.726 1.00 34.82 233 ASP A O 1
ATOM 1713 N N . ILE A 1 238 ? 16.136 20.017 -42.757 1.00 29.71 234 ILE A N 1
ATOM 1714 C CA . ILE A 1 238 ? 16.821 21.259 -42.503 1.00 30.39 234 ILE A CA 1
ATOM 1715 C C . ILE A 1 238 ? 16.044 22.413 -43.157 1.00 38.66 234 ILE A C 1
ATOM 1716 O O . ILE A 1 238 ? 15.636 22.330 -44.297 1.00 35.51 234 ILE A O 1
ATOM 1721 N N . GLY A 1 239 ? 15.838 23.499 -42.429 1.00 34.54 235 GLY A N 1
ATOM 1722 C CA . GLY A 1 239 ? 15.195 24.660 -43.022 1.00 34.26 235 GLY A CA 1
ATOM 1723 C C . GLY A 1 239 ? 13.671 24.587 -43.019 1.00 35.94 235 GLY A C 1
ATOM 1724 O O . GLY A 1 239 ? 13.021 25.479 -43.532 1.00 43.04 235 GLY A O 1
ATOM 1725 N N . LYS A 1 240 ? 13.110 23.560 -42.407 1.00 33.73 236 LYS A N 1
ATOM 1726 C CA . LYS A 1 240 ? 11.670 23.335 -42.393 1.00 37.86 236 LYS A CA 1
ATOM 1727 C C . LYS A 1 240 ? 11.155 23.282 -40.958 1.00 37.83 236 LYS A C 1
ATOM 1728 O O . LYS A 1 240 ? 11.915 23.012 -40.017 1.00 31.18 236 LYS A O 1
ATOM 1734 N N . GLU A 1 241 ? 9.851 23.475 -40.788 1.00 41.26 237 GLU A N 1
ATOM 1735 C CA . GLU A 1 241 ? 9.299 23.615 -39.452 1.00 39.09 237 GLU A CA 1
ATOM 1736 C C . GLU A 1 241 ? 9.424 22.305 -38.695 1.00 40.50 237 GLU A C 1
ATOM 1737 O O . GLU A 1 241 ? 9.401 22.308 -37.464 1.00 39.16 237 GLU A O 1
ATOM 1743 N N . SER A 1 242 ? 9.569 21.187 -39.408 1.00 34.49 238 SER A N 1
ATOM 1744 C CA . SER A 1 242 ? 9.564 19.881 -38.739 1.00 34.77 238 SER A CA 1
ATOM 1745 C C . SER A 1 242 ? 10.957 19.445 -38.269 1.00 34.55 238 SER A C 1
ATOM 1746 O O . SER A 1 242 ? 11.125 18.361 -37.691 1.00 33.78 238 SER A O 1
ATOM 1749 N N . PHE A 1 243 ? 11.955 20.281 -38.505 1.00 35.61 239 PHE A N 1
ATOM 1750 C CA . PHE A 1 243 ? 13.322 19.908 -38.181 1.00 32.66 239 PHE A CA 1
ATOM 1751 C C . PHE A 1 243 ? 13.478 19.612 -36.697 1.00 30.69 239 PHE A C 1
ATOM 1752 O O . PHE A 1 243 ? 12.977 20.363 -35.841 1.00 22.93 239 PHE A O 1
ATOM 1760 N N . ILE A 1 244 ? 14.208 18.533 -36.425 1.00 30.03 240 ILE A N 1
ATOM 1761 C CA . ILE A 1 244 ? 14.597 18.122 -35.066 1.00 26.01 240 ILE A CA 1
ATOM 1762 C C . ILE A 1 244 ? 16.108 17.985 -34.945 1.00 30.14 240 ILE A C 1
ATOM 1763 O O . ILE A 1 244 ? 16.684 17.083 -35.566 1.00 26.29 240 ILE A O 1
ATOM 1768 N N . GLY A 1 245 ? 16.727 18.820 -34.101 1.00 24.38 241 GLY A N 1
ATOM 1769 C CA . GLY A 1 245 ? 18.152 18.752 -33.823 1.00 26.73 241 GLY A CA 1
ATOM 1770 C C . GLY A 1 245 ? 18.564 20.145 -33.417 1.00 34.97 241 GLY A C 1
ATOM 1771 O O . GLY A 1 245 ? 17.674 20.930 -33.059 1.00 30.50 241 GLY A O 1
ATOM 1772 N N . THR A 1 246 ? 19.867 20.450 -33.469 1.00 27.53 242 THR A N 1
ATOM 1773 C CA . THR A 1 246 ? 20.406 21.753 -33.091 1.00 29.45 242 THR A CA 1
ATOM 1774 C C . THR A 1 246 ? 20.961 22.513 -34.294 1.00 32.69 242 THR A C 1
ATOM 1775 O O . THR A 1 246 ? 21.747 21.938 -35.059 1.00 27.37 242 THR A O 1
ATOM 1779 N N . VAL A 1 247 ? 20.541 23.770 -34.504 1.00 27.55 243 VAL A N 1
ATOM 1780 C CA . VAL A 1 247 ? 21.223 24.644 -35.447 1.00 28.44 243 VAL A CA 1
ATOM 1781 C C . VAL A 1 247 ? 22.052 25.687 -34.730 1.00 37.25 243 VAL A C 1
ATOM 1782 O O . VAL A 1 247 ? 21.568 26.365 -33.824 1.00 36.17 243 VAL A O 1
ATOM 1786 N N . ILE A 1 248 ? 23.312 25.817 -35.110 1.00 30.86 244 ILE A N 1
ATOM 1787 C CA . ILE A 1 248 ? 24.106 26.917 -34.647 1.00 33.17 244 ILE A CA 1
ATOM 1788 C C . ILE A 1 248 ? 23.988 28.005 -35.730 1.00 38.56 244 ILE A C 1
ATOM 1789 O O . ILE A 1 248 ? 24.147 27.719 -36.930 1.00 34.98 244 ILE A O 1
ATOM 1794 N N . ARG A 1 249 ? 23.659 29.241 -35.354 1.00 38.93 245 ARG A N 1
ATOM 1795 C CA . ARG A 1 249 ? 23.385 30.278 -36.373 1.00 46.25 245 ARG A CA 1
ATOM 1796 C C . ARG A 1 249 ? 24.230 31.569 -36.233 1.00 45.84 245 ARG A C 1
ATOM 1797 O O . ARG A 1 249 ? 24.909 31.756 -35.231 1.00 47.23 245 ARG A O 1
ATOM 1805 N N . THR B 1 4 ? 5.133 43.667 -8.550 1.00 43.87 0 THR B N 1
ATOM 1806 C CA . THR B 1 4 ? 4.661 44.004 -9.948 1.00 50.64 0 THR B CA 1
ATOM 1807 C C . THR B 1 4 ? 3.790 42.841 -10.506 1.00 38.38 0 THR B C 1
ATOM 1808 O O . THR B 1 4 ? 4.328 41.764 -10.733 1.00 43.70 0 THR B O 1
ATOM 1828 N N . ILE B 1 7 ? 0.946 38.836 -15.955 1.00 17.62 3 ILE B N 1
ATOM 1829 C CA . ILE B 1 7 ? 0.090 37.893 -16.652 1.00 21.43 3 ILE B CA 1
ATOM 1830 C C . ILE B 1 7 ? 0.980 37.186 -17.678 1.00 24.57 3 ILE B C 1
ATOM 1831 O O . ILE B 1 7 ? 1.957 37.773 -18.207 1.00 20.08 3 ILE B O 1
ATOM 1836 N N . LEU B 1 8 ? 0.699 35.927 -17.955 1.00 22.73 4 LEU B N 1
ATOM 1837 C CA . LEU B 1 8 ? 1.637 35.167 -18.781 1.00 18.03 4 LEU B CA 1
ATOM 1838 C C . LEU B 1 8 ? 0.879 34.225 -19.671 1.00 19.38 4 LEU B C 1
ATOM 1839 O O . LEU B 1 8 ? -0.123 33.656 -19.240 1.00 18.29 4 LEU B O 1
ATOM 1844 N N . LYS B 1 9 ? 1.336 34.064 -20.921 1.00 17.10 5 LYS B N 1
ATOM 1845 C CA . LYS B 1 9 ? 0.752 33.070 -21.792 1.00 16.61 5 LYS B CA 1
ATOM 1846 C C . LYS B 1 9 ? 1.758 31.942 -22.088 1.00 19.34 5 LYS B C 1
ATOM 1847 O O . LYS B 1 9 ? 2.894 32.208 -22.413 1.00 18.42 5 LYS B O 1
ATOM 1853 N N . ILE B 1 10 ? 1.333 30.687 -21.995 1.00 18.52 6 ILE B N 1
ATOM 1854 C CA . ILE B 1 10 ? 2.137 29.552 -22.482 1.00 19.43 6 ILE B CA 1
ATOM 1855 C C . ILE B 1 10 ? 1.674 29.149 -23.910 1.00 19.99 6 ILE B C 1
ATOM 1856 O O . ILE B 1 10 ? 0.548 28.702 -24.125 1.00 21.32 6 ILE B O 1
ATOM 1861 N N . GLY B 1 11 ? 2.538 29.362 -24.872 1.00 20.47 7 GLY B N 1
ATOM 1862 C CA . GLY B 1 11 ? 2.203 29.143 -26.275 1.00 25.34 7 GLY B CA 1
ATOM 1863 C C . GLY B 1 11 ? 1.959 27.685 -26.517 1.00 19.16 7 GLY B C 1
ATOM 1864 O O . GLY B 1 11 ? 2.645 26.825 -25.987 1.00 21.31 7 GLY B O 1
ATOM 1865 N N . GLY B 1 12 ? 0.958 27.390 -27.307 1.00 22.35 8 GLY B N 1
ATOM 1866 C CA . GLY B 1 12 ? 0.704 26.026 -27.732 1.00 24.38 8 GLY B CA 1
ATOM 1867 C C . GLY B 1 12 ? 1.895 25.513 -28.560 1.00 26.44 8 GLY B C 1
ATOM 1868 O O . GLY B 1 12 ? 2.081 24.308 -28.730 1.00 24.13 8 GLY B O 1
ATOM 1869 N N . SER B 1 13 ? 2.726 26.407 -29.065 1.00 25.41 9 SER B N 1
ATOM 1870 C CA . SER B 1 13 ? 3.836 25.957 -29.916 1.00 29.43 9 SER B CA 1
ATOM 1871 C C . SER B 1 13 ? 4.924 25.297 -29.041 1.00 29.62 9 SER B C 1
ATOM 1872 O O . SER B 1 13 ? 5.652 24.447 -29.512 1.00 25.78 9 SER B O 1
ATOM 1875 N N . VAL B 1 14 ? 5.026 25.706 -27.766 1.00 27.89 10 VAL B N 1
ATOM 1876 C CA . VAL B 1 14 ? 6.036 25.132 -26.855 1.00 24.35 10 VAL B CA 1
ATOM 1877 C C . VAL B 1 14 ? 5.558 23.943 -26.041 1.00 26.07 10 VAL B C 1
ATOM 1878 O O . VAL B 1 14 ? 6.394 23.088 -25.635 1.00 25.57 10 VAL B O 1
ATOM 1882 N N . ILE B 1 15 ? 4.239 23.847 -25.809 1.00 21.75 11 ILE B N 1
ATOM 1883 C CA . ILE B 1 15 ? 3.702 22.730 -25.003 1.00 22.00 11 ILE B CA 1
ATOM 1884 C C . ILE B 1 15 ? 2.986 21.637 -25.794 1.00 21.61 11 ILE B C 1
ATOM 1885 O O . ILE B 1 15 ? 2.511 20.693 -25.207 1.00 19.16 11 ILE B O 1
ATOM 1890 N N . THR B 1 16 ? 2.923 21.775 -27.106 1.00 24.45 12 THR B N 1
ATOM 1891 C CA . THR B 1 16 ? 2.415 20.728 -27.956 1.00 22.91 12 THR B CA 1
ATOM 1892 C C . THR B 1 16 ? 3.325 20.591 -29.170 1.00 26.83 12 THR B C 1
ATOM 1893 O O . THR B 1 16 ? 4.166 21.440 -29.439 1.00 23.30 12 THR B O 1
ATOM 1897 N N . ASP B 1 17 ? 3.205 19.484 -29.867 1.00 24.58 13 ASP B N 1
ATOM 1898 C CA . ASP B 1 17 ? 3.815 19.421 -31.192 1.00 31.94 13 ASP B CA 1
ATOM 1899 C C . ASP B 1 17 ? 2.720 19.863 -32.169 1.00 27.05 13 ASP B C 1
ATOM 1900 O O . ASP B 1 17 ? 1.760 19.151 -32.364 1.00 23.64 13 ASP B O 1
ATOM 1905 N N . LYS B 1 18 ? 2.848 21.051 -32.747 1.00 25.94 14 LYS B N 1
ATOM 1906 C CA . LYS B 1 18 ? 1.756 21.663 -33.520 1.00 30.68 14 LYS B CA 1
ATOM 1907 C C . LYS B 1 18 ? 1.425 20.878 -34.777 1.00 32.97 14 LYS B C 1
ATOM 1908 O O . LYS B 1 18 ? 0.302 20.988 -35.317 1.00 31.18 14 LYS B O 1
ATOM 1914 N N . SER B 1 19 ? 2.388 20.098 -35.254 1.00 31.10 15 SER B N 1
ATOM 1915 C CA . SER B 1 19 ? 2.172 19.340 -36.500 1.00 36.43 15 SER B CA 1
ATOM 1916 C C . SER B 1 19 ? 1.438 18.004 -36.276 1.00 33.39 15 SER B C 1
ATOM 1917 O O . SER B 1 19 ? 1.071 17.343 -37.251 1.00 35.18 15 SER B O 1
ATOM 1920 N N . ALA B 1 20 ? 1.243 17.594 -35.019 1.00 31.54 16 ALA B N 1
ATOM 1921 C CA . ALA B 1 20 ? 0.638 16.298 -34.733 1.00 29.71 16 ALA B CA 1
ATOM 1922 C C . ALA B 1 20 ? -0.547 16.337 -33.778 1.00 28.69 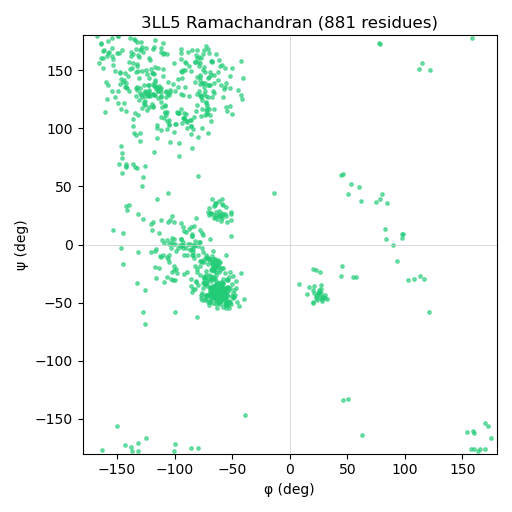16 ALA B C 1
ATOM 1923 O O . ALA B 1 20 ? -0.380 16.622 -32.611 1.00 26.57 16 ALA B O 1
ATOM 1925 N N . TYR B 1 21 ? -1.722 15.941 -34.263 1.00 24.65 17 TYR B N 1
ATOM 1926 C CA . TYR B 1 21 ? -2.939 15.966 -33.472 1.00 26.09 17 TYR B CA 1
ATOM 1927 C C . TYR B 1 21 ? -2.765 15.486 -32.038 1.00 26.96 17 TYR B C 1
ATOM 1928 O O . TYR B 1 21 ? -2.173 14.443 -31.787 1.00 25.76 17 TYR B O 1
ATOM 1937 N N . ARG B 1 22 ? -3.242 16.297 -31.090 1.00 25.70 18 ARG B N 1
ATOM 1938 C CA . ARG B 1 22 ? -3.290 15.929 -29.672 1.00 26.48 18 ARG B CA 1
ATOM 1939 C C . ARG B 1 22 ? -1.932 15.403 -29.203 1.00 24.36 18 ARG B C 1
ATOM 1940 O O . ARG B 1 22 ? -1.833 14.407 -28.495 1.00 27.57 18 ARG B O 1
ATOM 1948 N N . THR B 1 23 ? -0.867 16.068 -29.596 1.00 24.23 19 THR B N 1
ATOM 1949 C CA . THR B 1 23 ? 0.452 15.685 -29.102 1.00 27.34 19 THR B CA 1
ATOM 1950 C C . THR B 1 23 ? 1.017 16.754 -28.194 1.00 24.14 19 THR B C 1
ATOM 1951 O O . THR B 1 23 ? 1.362 17.845 -28.678 1.00 22.84 19 THR B O 1
ATOM 1955 N N . ALA B 1 24 ? 1.077 16.427 -26.898 1.00 24.58 20 ALA B N 1
ATOM 1956 C CA . ALA B 1 24 ? 1.550 17.313 -25.825 1.00 26.95 20 ALA B CA 1
ATOM 1957 C C . ALA B 1 24 ? 3.059 17.104 -25.544 1.00 25.69 20 ALA B C 1
ATOM 1958 O O . ALA B 1 24 ? 3.564 16.021 -25.747 1.00 22.98 20 ALA B O 1
ATOM 1960 N N . ARG B 1 25 ? 3.757 18.157 -25.135 1.00 24.39 21 ARG B N 1
ATOM 1961 C CA . ARG B 1 25 ? 5.135 18.057 -24.689 1.00 24.26 21 ARG B CA 1
ATOM 1962 C C . ARG B 1 25 ? 5.085 18.153 -23.190 1.00 26.56 21 ARG B C 1
ATOM 1963 O O . ARG B 1 25 ? 5.120 19.241 -22.660 1.00 24.85 21 ARG B O 1
ATOM 1971 N N . THR B 1 26 ? 4.915 17.015 -22.527 1.00 27.15 22 THR B N 1
ATOM 1972 C CA . THR B 1 26 ? 4.733 16.958 -21.086 1.00 28.72 22 THR B CA 1
ATOM 1973 C C . THR B 1 26 ? 5.910 17.533 -20.334 1.00 31.01 22 THR B C 1
ATOM 1974 O O . THR B 1 26 ? 5.771 18.253 -19.340 1.00 27.87 22 THR B O 1
ATOM 1978 N N . TYR B 1 27 ? 7.084 17.242 -20.834 1.00 27.35 23 TYR B N 1
ATOM 1979 C CA . TYR B 1 27 ? 8.281 17.661 -20.165 1.00 30.86 23 TYR B CA 1
ATOM 1980 C C . TYR B 1 27 ? 8.317 19.156 -20.240 1.00 27.64 23 TYR B C 1
ATOM 1981 O O . TYR B 1 27 ? 8.753 19.789 -19.294 1.00 25.09 23 TYR B O 1
ATOM 1990 N N . ALA B 1 28 ? 7.930 19.724 -21.394 1.00 24.40 24 ALA B N 1
ATOM 1991 C CA . ALA B 1 28 ? 7.920 21.198 -21.565 1.00 28.81 24 ALA B CA 1
ATOM 1992 C C . ALA B 1 28 ? 6.921 21.821 -20.591 1.00 21.69 24 ALA B C 1
ATOM 1993 O O . ALA B 1 28 ? 7.205 22.852 -19.977 1.00 23.68 24 ALA B O 1
ATOM 1995 N N . ILE B 1 29 ? 5.740 21.221 -20.471 1.00 21.41 25 ILE B N 1
ATOM 1996 C CA . ILE B 1 29 ? 4.770 21.750 -19.508 1.00 23.25 25 ILE B CA 1
ATOM 1997 C C . ILE B 1 29 ? 5.359 21.844 -18.076 1.00 21.79 25 ILE B C 1
ATOM 1998 O O . ILE B 1 29 ? 5.165 22.838 -17.364 1.00 19.39 25 ILE B O 1
ATOM 2003 N N . ARG B 1 30 ? 5.986 20.767 -17.628 1.00 21.33 26 ARG B N 1
ATOM 2004 C CA . ARG B 1 30 ? 6.437 20.686 -16.245 1.00 20.86 26 ARG B CA 1
ATOM 2005 C C . ARG B 1 30 ? 7.549 21.675 -16.035 1.00 23.77 26 ARG B C 1
ATOM 2006 O O . ARG B 1 30 ? 7.667 22.294 -14.993 1.00 23.78 26 ARG B O 1
ATOM 2014 N N . SER B 1 31 ? 8.455 21.740 -17.002 1.00 23.56 27 SER B N 1
ATOM 2015 C CA . SER B 1 31 ? 9.643 22.580 -16.848 1.00 24.56 27 SER B CA 1
ATOM 2016 C C . SER B 1 31 ? 9.201 24.051 -16.771 1.00 22.79 27 SER B C 1
ATOM 2017 O O . SER B 1 31 ? 9.687 24.877 -15.926 1.00 20.98 27 SER B O 1
ATOM 2020 N N . ILE B 1 32 ? 8.250 24.403 -17.621 1.00 18.87 28 ILE B N 1
ATOM 2021 C CA . ILE B 1 32 ? 7.678 25.750 -17.546 1.00 18.04 28 ILE B CA 1
ATOM 2022 C C . ILE B 1 32 ? 6.929 25.993 -16.214 1.00 22.04 28 ILE B C 1
ATOM 2023 O O . ILE B 1 32 ? 7.128 27.026 -15.591 1.00 22.71 28 ILE B O 1
ATOM 2028 N N . VAL B 1 33 ? 6.064 25.084 -15.787 1.00 18.58 29 VAL B N 1
ATOM 2029 C CA . VAL B 1 33 ? 5.228 25.379 -14.617 1.00 20.14 29 VAL B CA 1
ATOM 2030 C C . VAL B 1 33 ? 6.099 25.465 -13.353 1.00 19.32 29 VAL B C 1
ATOM 2031 O O . VAL B 1 33 ? 5.828 26.246 -12.438 1.00 19.84 29 VAL B O 1
ATOM 2035 N N . LYS B 1 34 ? 7.130 24.628 -13.309 1.00 18.74 30 LYS B N 1
ATOM 2036 C CA . LYS B 1 34 ? 8.110 24.711 -12.212 1.00 23.48 30 LYS B CA 1
ATOM 2037 C C . LYS B 1 34 ? 8.599 26.151 -12.040 1.00 22.95 30 LYS B C 1
ATOM 2038 O O . LYS B 1 34 ? 8.687 26.672 -10.917 1.00 21.22 30 LYS B O 1
ATOM 2044 N N . VAL B 1 35 ? 8.902 26.827 -13.142 1.00 19.54 31 VAL B N 1
ATOM 2045 C CA . VAL B 1 35 ? 9.341 28.216 -13.062 1.00 23.88 31 VAL B CA 1
ATOM 2046 C C . VAL B 1 35 ? 8.187 29.167 -12.732 1.00 24.11 31 VAL B C 1
ATOM 2047 O O . VAL B 1 35 ? 8.305 30.029 -11.825 1.00 19.52 31 VAL B O 1
ATOM 2051 N N . LEU B 1 36 ? 7.029 28.984 -13.393 1.00 21.89 32 LEU B N 1
ATOM 2052 C CA . LEU B 1 36 ? 5.869 29.815 -13.062 1.00 21.69 32 LEU B CA 1
ATOM 2053 C C . LEU B 1 36 ? 5.549 29.787 -11.566 1.00 21.86 32 LEU B C 1
ATOM 2054 O O . LEU B 1 36 ? 5.163 30.799 -10.997 1.00 21.61 32 LEU B O 1
ATOM 2059 N N . SER B 1 37 ? 5.682 28.618 -10.935 1.00 22.87 33 SER B N 1
ATOM 2060 C CA . SER B 1 37 ? 5.266 28.450 -9.528 1.00 19.37 33 SER B CA 1
ATOM 2061 C C . SER B 1 37 ? 6.096 29.319 -8.628 1.00 22.64 33 SER B C 1
ATOM 2062 O O . SER B 1 37 ? 5.660 29.634 -7.537 1.00 24.70 33 SER B O 1
ATOM 2065 N N . GLY B 1 38 ? 7.290 29.676 -9.068 1.00 20.97 34 GLY B N 1
ATOM 2066 C CA . GLY B 1 38 ? 8.190 30.510 -8.280 1.00 25.49 34 GLY B CA 1
ATOM 2067 C C . GLY B 1 38 ? 7.880 31.995 -8.415 1.00 28.69 34 GLY B C 1
ATOM 2068 O O . GLY B 1 38 ? 8.409 32.820 -7.661 1.00 31.60 34 GLY B O 1
ATOM 2069 N N . ILE B 1 39 ? 7.031 32.370 -9.374 1.00 22.94 35 ILE B N 1
ATOM 2070 C CA . ILE B 1 39 ? 6.773 33.815 -9.655 1.00 26.89 35 ILE B CA 1
ATOM 2071 C C . ILE B 1 39 ? 5.683 34.372 -8.738 1.00 30.19 35 ILE B C 1
ATOM 2072 O O . ILE B 1 39 ? 4.460 34.173 -8.952 1.00 24.72 35 ILE B O 1
ATOM 2077 N N . GLU B 1 40 ? 6.102 35.107 -7.704 1.00 31.54 36 GLU B N 1
ATOM 2078 C CA . GLU B 1 40 ? 5.142 35.388 -6.648 1.00 31.60 36 GLU B CA 1
ATOM 2079 C C . GLU B 1 40 ? 4.037 36.360 -7.079 1.00 32.52 36 GLU B C 1
ATOM 2080 O O . GLU B 1 40 ? 2.932 36.289 -6.554 1.00 32.23 36 GLU B O 1
ATOM 2086 N N . ASP B 1 41 ? 4.270 37.237 -8.043 1.00 27.52 37 ASP B N 1
ATOM 2087 C CA . ASP B 1 41 ? 3.121 38.054 -8.437 1.00 34.23 37 ASP B CA 1
ATOM 2088 C C . ASP B 1 41 ? 2.406 37.627 -9.771 1.00 27.42 37 ASP B C 1
ATOM 2089 O O . ASP B 1 41 ? 1.759 38.460 -10.455 1.00 24.21 37 ASP B O 1
ATOM 2094 N N . LEU B 1 42 ? 2.545 36.359 -10.131 1.00 26.15 38 LEU B N 1
ATOM 2095 C CA . LEU B 1 42 ? 1.892 35.844 -11.329 1.00 24.23 38 LEU B CA 1
ATOM 2096 C C . LEU B 1 42 ? 0.404 35.744 -11.043 1.00 25.62 38 LEU B C 1
ATOM 2097 O O . LEU B 1 42 ? 0.005 34.916 -10.239 1.00 27.95 38 LEU B O 1
ATOM 2102 N N . VAL B 1 43 ? -0.445 36.543 -11.684 1.00 18.93 39 VAL B N 1
ATOM 2103 C CA . VAL B 1 43 ? -1.868 36.536 -11.278 1.00 24.50 39 VAL B CA 1
ATOM 2104 C C . VAL B 1 43 ? -2.808 35.724 -12.177 1.00 28.53 39 VAL B C 1
ATOM 2105 O O . VAL B 1 43 ? -3.880 35.404 -11.745 1.00 28.60 39 VAL B O 1
ATOM 2109 N N . CYS B 1 44 ? -2.424 35.412 -13.402 1.00 23.20 40 CYS B N 1
ATOM 2110 C CA . CYS B 1 44 ? -3.346 34.809 -14.342 1.00 23.10 40 CYS B CA 1
ATOM 2111 C C . CYS B 1 44 ? -2.474 34.089 -15.378 1.00 22.97 40 CYS B C 1
ATOM 2112 O O . CYS B 1 44 ? -1.424 34.596 -15.755 1.00 21.75 40 CYS B O 1
ATOM 2115 N N . VAL B 1 45 ? -2.831 32.877 -15.796 1.00 21.03 41 VAL B N 1
ATOM 2116 C CA . VAL B 1 45 ? -2.006 32.191 -16.773 1.00 18.12 41 VAL B CA 1
ATOM 2117 C C . VAL B 1 45 ? -2.948 31.884 -17.936 1.00 20.63 41 VAL B C 1
ATOM 2118 O O . VAL B 1 45 ? -4.067 31.478 -17.683 1.00 19.86 41 VAL B O 1
ATOM 2122 N N . VAL B 1 46 ? -2.506 32.074 -19.186 1.00 16.44 42 VAL B N 1
ATOM 2123 C CA . VAL B 1 46 ? -3.299 31.684 -20.351 1.00 16.97 42 VAL B CA 1
ATOM 2124 C C . VAL B 1 46 ? -2.460 30.627 -21.069 1.00 22.02 42 VAL B C 1
ATOM 2125 O O . VAL B 1 46 ? -1.227 30.688 -20.993 1.00 18.74 42 VAL B O 1
ATOM 2129 N N . HIS B 1 47 ? -3.070 29.632 -21.706 1.00 18.04 43 HIS B N 1
ATOM 2130 C CA . HIS B 1 47 ? -2.272 28.810 -22.616 1.00 20.02 43 HIS B CA 1
ATOM 2131 C C . HIS B 1 47 ? -2.950 28.728 -23.989 1.00 17.37 43 HIS B C 1
ATOM 2132 O O . HIS B 1 47 ? -4.181 28.838 -24.085 1.00 18.76 43 HIS B O 1
ATOM 2139 N N . GLY B 1 48 ? -2.151 28.595 -25.045 1.00 21.04 44 GLY B N 1
ATOM 2140 C CA . GLY B 1 48 ? -2.673 28.294 -26.378 1.00 19.49 44 GLY B CA 1
ATOM 2141 C C . GLY B 1 48 ? -2.997 26.793 -26.522 1.00 23.96 44 GLY B C 1
ATOM 2142 O O . GLY B 1 48 ? -2.911 25.984 -25.578 1.00 16.97 44 GLY B O 1
ATOM 2143 N N . GLY B 1 49 ? -3.384 26.427 -27.741 1.00 22.18 45 GLY B N 1
ATOM 2144 C CA . GLY B 1 49 ? -3.835 25.114 -28.025 1.00 23.14 45 GLY B CA 1
ATOM 2145 C C . GLY B 1 49 ? -2.891 24.287 -28.866 1.00 22.05 45 GLY B C 1
ATOM 2146 O O . GLY B 1 49 ? -2.908 23.086 -28.721 1.00 21.23 45 GLY B O 1
ATOM 2147 N N . GLY B 1 50 ? -2.122 24.880 -29.779 1.00 21.67 46 GLY B N 1
ATOM 2148 C CA . GLY B 1 50 ? -1.292 24.058 -30.638 1.00 23.49 46 GLY B CA 1
ATOM 2149 C C . GLY B 1 50 ? -2.130 22.931 -31.282 1.00 19.18 46 GLY B C 1
ATOM 2150 O O . GLY B 1 50 ? -3.240 23.170 -31.770 1.00 18.08 46 GLY B O 1
ATOM 2151 N N . SER B 1 51 ? -1.637 21.693 -31.256 1.00 20.41 47 SER B N 1
ATOM 2152 C CA . SER B 1 51 ? -2.303 20.595 -32.020 1.00 22.23 47 SER B CA 1
ATOM 2153 C C . SER B 1 51 ? -3.545 20.045 -31.291 1.00 23.23 47 SER B C 1
ATOM 2154 O O . SER B 1 51 ? -4.251 19.166 -31.800 1.00 19.22 47 SER B O 1
ATOM 2157 N N . PHE B 1 52 ? -3.868 20.638 -30.137 1.00 19.56 48 PHE B N 1
ATOM 2158 C CA . PHE B 1 52 ? -5.104 20.319 -29.471 1.00 18.13 48 PHE B CA 1
ATOM 2159 C C . PHE B 1 52 ? -6.193 21.311 -29.841 1.00 20.77 48 PHE B C 1
ATOM 2160 O O . PHE B 1 52 ? -7.277 21.186 -29.332 1.00 22.04 48 PHE B O 1
ATOM 2168 N N . GLY B 1 53 ? -5.911 22.313 -30.674 1.00 20.68 49 GLY B N 1
ATOM 2169 C CA . GLY B 1 53 ? -6.946 23.250 -31.125 1.00 19.93 49 GLY B CA 1
ATOM 2170 C C . GLY B 1 53 ? -7.024 23.418 -32.650 1.00 23.92 49 GLY B C 1
ATOM 2171 O O . GLY B 1 53 ? -8.028 23.143 -33.283 1.00 20.71 49 GLY B O 1
ATOM 2172 N N . HIS B 1 54 ? -5.927 23.831 -33.246 1.00 20.96 50 HIS B N 1
ATOM 2173 C CA . HIS B 1 54 ? -5.934 24.218 -34.648 1.00 23.28 50 HIS B CA 1
ATOM 2174 C C . HIS B 1 54 ? -6.251 23.154 -35.711 1.00 22.56 50 HIS B C 1
ATOM 2175 O O . HIS B 1 54 ? -6.738 23.484 -36.796 1.00 23.49 50 HIS B O 1
ATOM 2182 N N . ILE B 1 55 ? -5.894 21.909 -35.456 1.00 20.43 51 ILE B N 1
ATOM 2183 C CA . ILE B 1 55 ? -5.966 20.883 -36.514 1.00 24.45 51 ILE B CA 1
ATOM 2184 C C . ILE B 1 55 ? -7.444 20.566 -36.721 1.00 26.34 51 ILE B C 1
ATOM 2185 O O . ILE B 1 55 ? -7.968 20.597 -37.844 1.00 24.17 51 ILE B O 1
ATOM 2190 N N . LYS B 1 56 ? -8.157 20.344 -35.626 1.00 17.70 52 LYS B N 1
ATOM 2191 C CA . LYS B 1 56 ? -9.571 20.074 -35.747 1.00 21.51 52 LYS B CA 1
ATOM 2192 C C . LYS B 1 56 ? -10.383 21.340 -36.075 1.00 23.93 52 LYS B C 1
ATOM 2193 O O . LYS B 1 56 ? -11.412 21.243 -36.711 1.00 22.63 52 LYS B O 1
ATOM 2199 N N . ALA B 1 57 ? -9.922 22.525 -35.681 1.00 24.17 53 ALA B N 1
ATOM 2200 C CA . ALA B 1 57 ? -10.656 23.741 -36.038 1.00 22.59 53 ALA B CA 1
ATOM 2201 C C . ALA B 1 57 ? -10.632 23.837 -37.563 1.00 27.33 53 ALA B C 1
ATOM 2202 O O . ALA B 1 57 ? -11.631 24.160 -38.189 1.00 24.21 53 ALA B O 1
ATOM 2212 N N . GLU B 1 59 ? -10.161 21.410 -39.797 1.00 22.25 55 GLU B N 1
ATOM 2213 C CA . GLU B 1 59 ? -10.969 20.305 -40.334 1.00 24.30 55 GLU B CA 1
ATOM 2214 C C . GLU B 1 59 ? -12.495 20.567 -40.287 1.00 26.11 55 GLU B C 1
ATOM 2215 O O . GLU B 1 59 ? -13.210 20.269 -41.224 1.00 24.05 55 GLU B O 1
ATOM 2221 N N . PHE B 1 60 ? -12.988 21.144 -39.196 1.00 17.84 56 PHE B N 1
ATOM 2222 C CA . PHE B 1 60 ? -14.405 21.255 -38.986 1.00 21.44 56 PHE B CA 1
ATOM 2223 C C . PHE B 1 60 ? -14.928 22.646 -39.326 1.00 22.25 56 PHE B C 1
ATOM 2224 O O . PHE B 1 60 ? -16.130 22.951 -39.100 1.00 19.50 56 PHE B O 1
ATOM 2232 N N . GLY B 1 61 ? -14.063 23.509 -39.847 1.00 22.67 57 GLY B N 1
ATOM 2233 C CA . GLY B 1 61 ? -14.528 24.841 -40.235 1.00 22.24 57 GLY B CA 1
ATOM 2234 C C . GLY B 1 61 ? -14.706 25.934 -39.138 1.00 23.88 57 GLY B C 1
ATOM 2235 O O . GLY B 1 61 ? -15.672 26.736 -39.156 1.00 22.80 57 GLY B O 1
ATOM 2236 N N . LEU B 1 62 ? -13.742 26.029 -38.229 1.00 25.74 58 LEU B N 1
ATOM 2237 C CA . LEU B 1 62 ? -13.808 26.942 -37.082 1.00 20.80 58 LEU B CA 1
ATOM 2238 C C . LEU B 1 62 ? -12.585 27.857 -37.146 1.00 24.77 58 LEU B C 1
ATOM 2239 O O . LEU B 1 62 ? -11.496 27.393 -37.437 1.00 22.19 58 LEU B O 1
ATOM 2244 N N . PRO B 1 63 ? -12.754 29.164 -36.897 1.00 23.73 59 PRO B N 1
ATOM 2245 C CA . PRO B 1 63 ? -14.005 29.886 -36.713 1.00 21.85 59 PRO B CA 1
ATOM 2246 C C . PRO B 1 63 ? -14.779 29.904 -38.049 1.00 23.35 59 PRO B C 1
ATOM 2247 O O . PRO B 1 63 ? -14.178 29.797 -39.134 1.00 26.66 59 PRO B O 1
ATOM 2251 N N . GLY B 1 64 ? -16.083 30.075 -38.004 1.00 22.95 60 GLY B N 1
ATOM 2252 C CA . GLY B 1 64 ? -16.810 30.094 -39.265 1.00 24.46 60 GLY B CA 1
ATOM 2253 C C . GLY B 1 64 ? -18.295 30.034 -39.064 1.00 25.77 60 GLY B C 1
ATOM 2254 O O . GLY B 1 64 ? -18.781 30.085 -37.937 1.00 24.54 60 GLY B O 1
ATOM 2255 N N . PRO B 1 65 ? -19.042 29.956 -40.170 1.00 27.54 61 PRO B N 1
ATOM 2256 C CA . PRO B 1 65 ? -20.497 29.876 -40.035 1.00 20.72 61 PRO B CA 1
ATOM 2257 C C . PRO B 1 65 ? -20.908 28.645 -39.256 1.00 22.65 61 PRO B C 1
ATOM 2258 O O . PRO B 1 65 ? -20.231 27.595 -39.234 1.00 22.04 61 PRO B O 1
ATOM 2262 N N . LYS B 1 66 ? -22.063 28.758 -38.636 1.00 22.59 62 LYS B N 1
ATOM 2263 C CA . LYS B 1 66 ? -22.627 27.658 -37.895 1.00 25.24 62 LYS B CA 1
ATOM 2264 C C . LYS B 1 66 ? -23.209 26.685 -38.877 1.00 25.52 62 LYS B C 1
ATOM 2265 O O . LYS B 1 66 ? -23.995 27.068 -39.684 1.00 24.77 62 LYS B O 1
ATOM 2271 N N . ASN B 1 67 ? -22.859 25.410 -38.794 1.00 24.69 63 ASN B N 1
ATOM 2272 C CA . ASN B 1 67 ? -23.561 24.383 -39.586 1.00 25.24 63 ASN B CA 1
ATOM 2273 C C . ASN B 1 67 ? -23.324 23.061 -38.894 1.00 22.34 63 ASN B C 1
ATOM 2274 O O . ASN B 1 67 ? -22.509 22.999 -37.962 1.00 25.15 63 ASN B O 1
ATOM 2279 N N . PRO B 1 68 ? -23.942 21.980 -39.361 1.00 24.14 64 PRO B N 1
ATOM 2280 C CA . PRO B 1 68 ? -23.721 20.717 -38.621 1.00 22.97 64 PRO B CA 1
ATOM 2281 C C . PRO B 1 68 ? -22.276 20.325 -38.465 1.00 24.56 64 PRO B C 1
ATOM 2282 O O . PRO B 1 68 ? -21.927 19.804 -37.408 1.00 18.56 64 PRO B O 1
ATOM 2286 N N . ARG B 1 69 ? -21.425 20.553 -39.460 1.00 17.24 65 ARG B N 1
ATOM 2287 C CA . ARG B 1 69 ? -20.025 20.168 -39.282 1.00 20.35 65 ARG B CA 1
ATOM 2288 C C . ARG B 1 69 ? -19.284 21.063 -38.232 1.00 21.02 65 ARG B C 1
ATOM 2289 O O . ARG B 1 69 ? -18.598 20.570 -37.330 1.00 20.94 65 ARG B O 1
ATOM 2297 N N . SER B 1 70 ? -19.388 22.365 -38.350 1.00 17.76 66 SER B N 1
ATOM 2298 C CA . SER B 1 70 ? -18.764 23.247 -37.336 1.00 19.40 66 SER B CA 1
ATOM 2299 C C . SER B 1 70 ? -19.352 23.130 -35.927 1.00 19.28 66 SER B C 1
ATOM 2300 O O . SER B 1 70 ? -18.592 23.244 -34.972 1.00 19.57 66 SER B O 1
ATOM 2303 N N . SER B 1 71 ? -20.634 22.780 -35.797 1.00 18.71 67 SER B N 1
ATOM 2304 C CA . SER B 1 71 ? -21.263 22.494 -34.508 1.00 18.99 67 SER B CA 1
ATOM 2305 C C . SER B 1 71 ? -20.678 21.241 -33.849 1.00 21.06 67 SER B C 1
ATOM 2306 O O . SER B 1 71 ? -20.436 21.233 -32.636 1.00 17.91 67 SER B O 1
ATOM 2309 N N . ILE B 1 72 ? -20.510 20.162 -34.584 1.00 18.22 68 ILE B N 1
ATOM 2310 C CA . ILE B 1 72 ? -19.817 18.974 -34.021 1.00 19.52 68 ILE B CA 1
ATOM 2311 C C . ILE B 1 72 ? -18.316 19.232 -33.708 1.00 23.09 68 ILE B C 1
ATOM 2312 O O . ILE B 1 72 ? -17.718 18.718 -32.710 1.00 16.74 68 ILE B O 1
ATOM 2317 N N . GLY B 1 73 ? -17.696 19.994 -34.581 1.00 17.77 69 GLY B N 1
ATOM 2318 C CA . GLY B 1 73 ? -16.310 20.416 -34.381 1.00 17.08 69 GLY B CA 1
ATOM 2319 C C . GLY B 1 73 ? -16.185 21.278 -33.115 1.00 16.58 69 GLY B C 1
ATOM 2320 O O . GLY B 1 73 ? -15.205 21.175 -32.396 1.00 18.32 69 GLY B O 1
ATOM 2321 N N . TYR B 1 74 ? -17.132 22.135 -32.852 1.00 14.92 70 TYR B N 1
ATOM 2322 C CA . TYR B 1 74 ? -17.139 22.972 -31.642 1.00 19.30 70 TYR B CA 1
ATOM 2323 C C . TYR B 1 74 ? -16.979 22.090 -30.391 1.00 17.04 70 TYR B 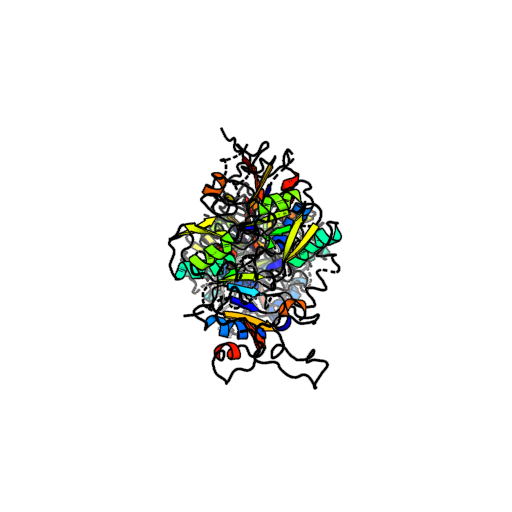C 1
ATOM 2324 O O . TYR B 1 74 ? -16.114 22.382 -29.508 1.00 16.57 70 TYR B O 1
ATOM 2333 N N . SER B 1 75 ? -17.800 21.037 -30.280 1.00 14.25 71 SER B N 1
ATOM 2334 C CA . SER B 1 75 ? -17.622 20.083 -29.143 1.00 13.12 71 SER B CA 1
ATOM 2335 C C . SER B 1 75 ? -16.263 19.468 -29.081 1.00 17.27 71 SER B C 1
ATOM 2336 O O . SER B 1 75 ? -15.701 19.379 -27.999 1.00 15.19 71 SER B O 1
ATOM 2339 N N . ILE B 1 76 ? -15.713 19.027 -30.217 1.00 14.48 72 ILE B N 1
ATOM 2340 C CA . ILE B 1 76 ? -14.466 18.302 -30.228 1.00 15.61 72 ILE B CA 1
ATOM 2341 C C . ILE B 1 76 ? -13.294 19.217 -29.894 1.00 15.35 72 ILE B C 1
ATOM 2342 O O . ILE B 1 76 ? -12.424 18.846 -29.111 1.00 16.20 72 ILE B O 1
ATOM 2347 N N . VAL B 1 77 ? -13.267 20.411 -30.466 1.00 16.48 73 VAL B N 1
ATOM 2348 C CA . VAL B 1 77 ? -12.204 21.354 -30.137 1.00 15.66 73 VAL B CA 1
ATOM 2349 C C . VAL B 1 77 ? -12.227 21.675 -28.616 1.00 12.71 73 VAL B C 1
ATOM 2350 O O . VAL B 1 77 ? -11.179 21.667 -27.965 1.00 15.44 73 VAL B O 1
ATOM 2354 N N . HIS B 1 78 ? -13.400 21.946 -28.061 1.00 14.55 74 HIS B N 1
ATOM 2355 C CA . HIS B 1 78 ? -13.432 22.286 -26.660 1.00 17.80 74 HIS B CA 1
ATOM 2356 C C . HIS B 1 78 ? -12.976 21.117 -25.790 1.00 18.29 74 HIS B C 1
ATOM 2357 O O . HIS B 1 78 ? -12.219 21.287 -24.840 1.00 18.18 74 HIS B O 1
ATOM 2364 N N . ARG B 1 79 ? -13.479 19.934 -26.076 1.00 15.68 75 ARG B N 1
ATOM 2365 C CA . ARG B 1 79 ? -13.010 18.734 -25.326 1.00 16.44 75 ARG B CA 1
ATOM 2366 C C . ARG B 1 79 ? -11.508 18.571 -25.400 1.00 18.72 75 ARG B C 1
ATOM 2367 O O . ARG B 1 79 ? -10.851 18.399 -24.333 1.00 19.27 75 ARG B O 1
ATOM 2375 N N . ASP B 1 80 ? -10.940 18.685 -26.614 1.00 16.25 76 ASP B N 1
ATOM 2376 C CA . ASP B 1 80 ? -9.483 18.557 -26.801 1.00 17.01 76 ASP B CA 1
ATOM 2377 C C . ASP B 1 80 ? -8.754 19.619 -25.983 1.00 18.87 76 ASP B C 1
ATOM 2378 O O . ASP B 1 80 ? -7.730 19.311 -25.373 1.00 18.48 76 ASP B O 1
ATOM 2391 N N . GLU B 1 82 ? -9.795 21.110 -23.349 1.00 18.04 78 GLU B N 1
ATOM 2392 C CA . GLU B 1 82 ? -9.870 20.730 -21.917 1.00 18.15 78 GLU B CA 1
ATOM 2393 C C . GLU B 1 82 ? -8.831 19.649 -21.550 1.00 19.96 78 GLU B C 1
ATOM 2394 O O . GLU B 1 82 ? -8.255 19.730 -20.468 1.00 18.81 78 GLU B O 1
ATOM 2400 N N . ASN B 1 83 ? -8.610 18.625 -22.394 1.00 18.85 79 ASN B N 1
ATOM 2401 C CA . ASN B 1 83 ? -7.586 17.611 -22.078 1.00 22.63 79 ASN B CA 1
ATOM 2402 C C . ASN B 1 83 ? -6.243 18.303 -21.926 1.00 17.11 79 ASN B C 1
ATOM 2403 O O . ASN B 1 83 ? -5.518 18.013 -20.992 1.00 17.51 79 ASN B O 1
ATOM 2408 N N . LEU B 1 84 ? -5.896 19.233 -22.819 1.00 14.03 80 LEU B N 1
ATOM 2409 C CA . LEU B 1 84 ? -4.591 19.888 -22.701 1.00 18.35 80 LEU B CA 1
ATOM 2410 C C . LEU B 1 84 ? -4.568 20.719 -21.419 1.00 17.80 80 LEU B C 1
ATOM 2411 O O . LEU B 1 84 ? -3.613 20.739 -20.643 1.00 18.32 80 LEU B O 1
ATOM 2416 N N . ASP B 1 85 ? -5.635 21.456 -21.197 1.00 17.12 81 ASP B N 1
ATOM 2417 C CA . ASP B 1 85 ? -5.627 22.337 -20.052 1.00 15.55 81 ASP B CA 1
ATOM 2418 C C . ASP B 1 85 ? -5.437 21.541 -18.744 1.00 17.11 81 ASP B C 1
ATOM 2419 O O . ASP B 1 85 ? -4.739 21.993 -17.844 1.00 19.35 81 ASP B O 1
ATOM 2424 N N . LEU B 1 86 ? -6.068 20.382 -18.624 1.00 16.12 82 LEU B N 1
ATOM 2425 C CA . LEU B 1 86 ? -5.849 19.502 -17.465 1.00 18.30 82 LEU B CA 1
ATOM 2426 C C . LEU B 1 86 ? -4.379 19.052 -17.287 1.00 21.72 82 LEU B C 1
ATOM 2427 O O . LEU B 1 86 ? -3.918 18.827 -16.191 1.00 19.65 82 LEU B O 1
ATOM 2440 N N . VAL B 1 88 ? -1.833 20.956 -17.998 1.00 16.31 84 VAL B N 1
ATOM 2441 C CA . VAL B 1 88 ? -1.260 22.138 -17.360 1.00 14.19 84 VAL B CA 1
ATOM 2442 C C . VAL B 1 88 ? -1.703 22.240 -15.891 1.00 17.41 84 VAL B C 1
ATOM 2443 O O . VAL B 1 88 ? -0.908 22.492 -15.023 1.00 15.47 84 VAL B O 1
ATOM 2447 N N . ILE B 1 89 ? -2.987 22.114 -15.639 1.00 16.47 85 ILE B N 1
ATOM 2448 C CA . ILE B 1 89 ? -3.527 22.218 -14.285 1.00 18.43 85 ILE B CA 1
ATOM 2449 C C . ILE B 1 89 ? -2.823 21.142 -13.400 1.00 20.46 85 ILE B C 1
ATOM 2450 O O . ILE B 1 89 ? -2.458 21.435 -12.257 1.00 19.75 85 ILE B O 1
ATOM 2455 N N . ASP B 1 90 ? -2.654 19.912 -13.906 1.00 18.84 86 ASP B N 1
ATOM 2456 C CA . ASP B 1 90 ? -1.997 18.865 -13.095 1.00 22.15 86 ASP B CA 1
ATOM 2457 C C . ASP B 1 90 ? -0.581 19.296 -12.695 1.00 20.35 86 ASP B C 1
ATOM 2458 O O . ASP B 1 90 ? -0.174 19.110 -11.529 1.00 16.49 86 ASP B O 1
ATOM 2463 N N . ALA B 1 91 ? 0.200 19.832 -13.627 1.00 17.93 87 ALA B N 1
ATOM 2464 C CA . ALA B 1 91 ? 1.563 20.304 -13.267 1.00 18.58 87 ALA B CA 1
ATOM 2465 C C . ALA B 1 91 ? 1.525 21.368 -12.181 1.00 18.81 87 ALA B C 1
ATOM 2466 O O . ALA B 1 91 ? 2.386 21.432 -11.300 1.00 17.44 87 ALA B O 1
ATOM 2476 N N . ILE B 1 93 ? -0.803 22.032 -9.898 1.00 17.49 89 ILE B N 1
ATOM 2477 C CA . ILE B 1 93 ? -1.159 21.411 -8.615 1.00 19.00 89 ILE B CA 1
ATOM 2478 C C . ILE B 1 93 ? 0.066 20.689 -8.011 1.00 23.59 89 ILE B C 1
ATOM 2479 O O . ILE B 1 93 ? 0.299 20.803 -6.829 1.00 19.37 89 ILE B O 1
ATOM 2484 N N . GLU B 1 94 ? 0.878 20.018 -8.846 1.00 19.57 90 GLU B N 1
ATOM 2485 C CA . GLU B 1 94 ? 2.028 19.280 -8.373 1.00 23.97 90 GLU B CA 1
ATOM 2486 C C . GLU B 1 94 ? 3.068 20.246 -7.762 1.00 24.86 90 GLU B C 1
ATOM 2487 O O . GLU B 1 94 ? 3.784 19.897 -6.826 1.00 25.19 90 GLU B O 1
ATOM 2501 N N . GLY B 1 96 ? 2.222 22.851 -6.130 1.00 21.82 92 GLY B N 1
ATOM 2502 C CA . GLY B 1 96 ? 1.565 23.472 -4.967 1.00 20.44 92 GLY B CA 1
ATOM 2503 C C . GLY B 1 96 ? 0.920 24.808 -5.290 1.00 24.05 92 GLY B C 1
ATOM 2504 O O . GLY B 1 96 ? 0.520 25.545 -4.409 1.00 20.67 92 GLY B O 1
ATOM 2513 N N . ARG B 1 98 ? -2.311 26.966 -6.705 1.00 19.86 94 ARG B N 1
ATOM 2514 C CA . ARG B 1 98 ? -3.755 26.752 -6.565 1.00 21.09 94 ARG B CA 1
ATOM 2515 C C . ARG B 1 98 ? -4.435 27.214 -7.854 1.00 19.46 94 ARG B C 1
ATOM 2516 O O . ARG B 1 98 ? -5.060 28.282 -7.860 1.00 21.93 94 ARG B O 1
ATOM 2524 N N . PRO B 1 99 ? -4.324 26.450 -8.951 1.00 20.89 95 PRO B N 1
ATOM 2525 C CA . PRO B 1 99 ? -4.939 26.860 -10.220 1.00 18.76 95 PRO B CA 1
ATOM 2526 C C . PRO B 1 99 ? -6.440 26.560 -10.285 1.00 20.22 95 PRO B C 1
ATOM 2527 O O . PRO B 1 99 ? -6.950 25.671 -9.623 1.00 18.83 95 PRO B O 1
ATOM 2531 N N . ILE B 1 100 ? -7.139 27.278 -11.137 1.00 17.35 96 ILE B N 1
ATOM 2532 C CA . ILE B 1 100 ? -8.558 26.947 -11.391 1.00 16.26 96 ILE B CA 1
ATOM 2533 C C . ILE B 1 100 ? -8.893 27.341 -12.858 1.00 16.76 96 ILE B C 1
ATOM 2534 O O . ILE B 1 100 ? -8.675 28.473 -13.265 1.00 16.84 96 ILE B O 1
ATOM 2539 N N . SER B 1 101 ? -9.340 26.394 -13.675 1.00 20.17 97 SER B N 1
ATOM 2540 C CA . SER B 1 101 ? -9.582 26.726 -15.087 1.00 20.12 97 SER B CA 1
ATOM 2541 C C . SER B 1 101 ? -10.851 27.527 -15.150 1.00 20.68 97 SER B C 1
ATOM 2542 O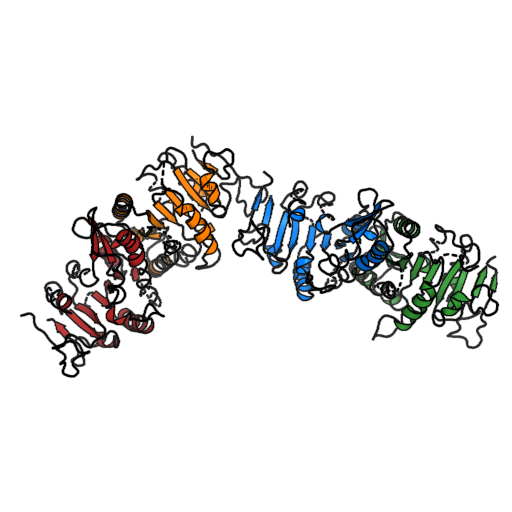 O . SER B 1 101 ? -11.807 27.220 -14.443 1.00 20.80 97 SER B O 1
ATOM 2545 N N . VAL B 1 102 ? -10.843 28.552 -15.989 1.00 19.54 98 VAL B N 1
ATOM 2546 C CA . VAL B 1 102 ? -12.042 29.376 -16.270 1.00 19.18 98 VAL B CA 1
ATOM 2547 C C . VAL B 1 102 ? -12.201 29.498 -17.793 1.00 17.69 98 VAL B C 1
ATOM 2548 O O . VAL B 1 102 ? -11.668 30.388 -18.411 1.00 15.33 98 VAL B O 1
ATOM 2552 N N . PRO B 1 103 ? -12.918 28.549 -18.423 1.00 15.83 99 PRO B N 1
ATOM 2553 C CA . PRO B 1 103 ? -12.842 28.479 -19.901 1.00 13.98 99 PRO B CA 1
ATOM 2554 C C . PRO B 1 103 ? -13.643 29.648 -20.542 1.00 16.48 99 PRO B C 1
ATOM 2555 O O . PRO B 1 103 ? -14.753 29.944 -20.029 1.00 14.83 99 PRO B O 1
ATOM 2559 N N . ILE B 1 104 ? -13.133 30.277 -21.592 1.00 14.41 100 ILE B N 1
ATOM 2560 C CA . ILE B 1 104 ? -13.880 31.332 -22.361 1.00 15.89 100 ILE B CA 1
ATOM 2561 C C . ILE B 1 104 ? -15.309 30.842 -22.796 1.00 19.31 100 ILE B C 1
ATOM 2562 O O . ILE B 1 104 ? -16.332 31.616 -22.833 1.00 14.87 100 ILE B O 1
ATOM 2567 N N . SER B 1 105 ? -15.391 29.564 -23.156 1.00 17.05 101 SER B N 1
ATOM 2568 C CA . SER B 1 105 ? -16.669 28.979 -23.636 1.00 17.80 101 SER B CA 1
ATOM 2569 C C . SER B 1 105 ? -17.735 28.921 -22.570 1.00 18.64 101 SER B C 1
ATOM 2570 O O . SER B 1 105 ? -18.868 28.695 -22.906 1.00 15.84 101 SER B O 1
ATOM 2573 N N . ALA B 1 106 ? -17.361 29.024 -21.285 1.00 15.89 102 ALA B N 1
ATOM 2574 C CA . ALA B 1 106 ? -18.331 28.953 -20.231 1.00 15.00 102 ALA B CA 1
ATOM 2575 C C . ALA B 1 106 ? -18.747 30.361 -19.780 1.00 19.75 102 ALA B C 1
ATOM 2576 O O . ALA B 1 106 ? -19.614 30.490 -18.960 1.00 21.67 102 ALA B O 1
ATOM 2578 N N . LEU B 1 107 ? -18.161 31.427 -20.324 1.00 18.24 103 LEU B N 1
ATOM 2579 C CA . LEU B 1 107 ? -18.541 32.811 -19.912 1.00 18.20 103 LEU B CA 1
ATOM 2580 C C . LEU B 1 107 ? -19.689 33.412 -20.800 1.00 19.49 103 LEU B C 1
ATOM 2581 O O . LEU B 1 107 ? -19.881 33.031 -21.975 1.00 17.29 103 LEU B O 1
ATOM 2586 N N . ARG B 1 108 ? -20.425 34.387 -20.275 1.00 20.01 104 ARG B N 1
ATOM 2587 C CA . ARG B 1 108 ? -21.411 35.072 -21.106 1.00 21.83 104 ARG B CA 1
ATOM 2588 C C . ARG B 1 108 ? -20.605 35.873 -22.107 1.00 22.91 104 ARG B C 1
ATOM 2589 O O . ARG B 1 108 ? -19.496 36.334 -21.756 1.00 18.87 104 ARG B O 1
ATOM 2597 N N . TYR B 1 109 ? -21.136 36.053 -23.318 1.00 20.87 105 TYR B N 1
ATOM 2598 C CA . TYR B 1 109 ? -20.475 36.886 -24.320 1.00 21.98 105 TYR B CA 1
ATOM 2599 C C . TYR B 1 109 ? -21.512 37.834 -24.976 1.00 22.54 105 TYR B C 1
ATOM 2600 O O . TYR B 1 109 ? -22.594 37.409 -25.336 1.00 23.55 105 TYR B O 1
ATOM 2609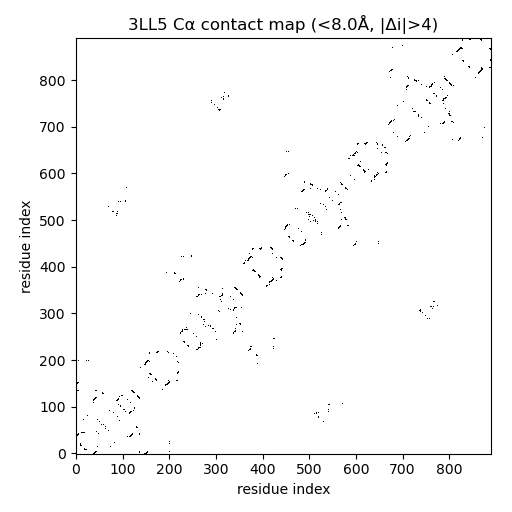 N N . ASP B 1 110 ? -21.181 39.112 -25.126 1.00 27.39 106 ASP B N 1
ATOM 2610 C CA . ASP B 1 110 ? -22.101 40.071 -25.736 1.00 28.79 106 ASP B CA 1
ATOM 2611 C C . ASP B 1 110 ? -21.265 40.987 -26.590 1.00 35.43 106 ASP B C 1
ATOM 2612 O O . ASP B 1 110 ? -21.623 42.158 -26.717 1.00 37.73 106 ASP B O 1
ATOM 2617 N N . GLY B 1 111 ? -20.144 40.472 -27.125 1.00 29.83 107 GLY B N 1
ATOM 2618 C CA . GLY B 1 111 ? -19.091 41.318 -27.685 1.00 36.17 107 GLY B CA 1
ATOM 2619 C C . GLY B 1 111 ? -17.851 41.495 -26.799 1.00 31.31 107 GLY B C 1
ATOM 2620 O O . GLY B 1 111 ? -16.763 41.735 -27.308 1.00 29.82 107 GLY B O 1
ATOM 2621 N N . ARG B 1 112 ? -18.039 41.455 -25.482 1.00 26.79 108 ARG B N 1
ATOM 2622 C CA . ARG B 1 112 ? -16.971 41.191 -24.544 1.00 24.57 108 ARG B CA 1
ATOM 2623 C C . ARG B 1 112 ? -17.387 39.963 -23.756 1.00 22.01 108 ARG B C 1
ATOM 2624 O O . ARG B 1 112 ? -18.585 39.660 -23.676 1.00 23.19 108 ARG B O 1
ATOM 2632 N N . PHE B 1 113 ? -16.427 39.283 -23.162 1.00 18.57 109 PHE B N 1
ATOM 2633 C CA . PHE B 1 113 ? -16.741 38.232 -22.207 1.00 17.21 109 PHE B CA 1
ATOM 2634 C C . PHE B 1 113 ? -16.936 38.784 -20.844 1.00 18.18 109 PHE B C 1
ATOM 2635 O O . PHE B 1 113 ? -16.256 39.726 -20.490 1.00 19.81 109 PHE B O 1
ATOM 2643 N N . ASP B 1 114 ? -17.794 38.140 -20.069 1.00 20.41 110 ASP B N 1
ATOM 2644 C CA . ASP B 1 114 ? -17.960 38.407 -18.634 1.00 17.35 110 ASP B CA 1
ATOM 2645 C C . ASP B 1 114 ? -16.922 37.573 -17.821 1.00 18.99 110 ASP B C 1
ATOM 2646 O O . ASP B 1 114 ? -17.167 36.420 -17.442 1.00 18.42 110 ASP B O 1
ATOM 2651 N N . TYR B 1 115 ? -15.798 38.216 -17.513 1.00 20.17 111 TYR B N 1
ATOM 2652 C CA . TYR B 1 115 ? -14.711 37.614 -16.778 1.00 19.73 111 TYR B CA 1
ATOM 2653 C C . TYR B 1 115 ? -14.937 37.731 -15.268 1.00 21.46 111 TYR B C 1
ATOM 2654 O O . TYR B 1 115 ? -14.017 37.669 -14.515 1.00 15.35 111 TYR B O 1
ATOM 2663 N N . THR B 1 116 ? -16.147 38.055 -14.833 1.00 20.39 112 THR B N 1
ATOM 2664 C CA . THR B 1 116 ? -16.370 38.284 -13.407 1.00 16.42 112 THR B CA 1
ATOM 2665 C C . THR B 1 116 ? -15.885 37.056 -12.596 1.00 20.50 112 THR B C 1
ATOM 2666 O O . THR B 1 116 ? -15.285 37.242 -11.546 1.00 22.03 112 THR B O 1
ATOM 2670 N N . PRO B 1 117 ? -16.137 35.808 -13.085 1.00 20.60 113 PRO B N 1
ATOM 2671 C CA . PRO B 1 117 ? -15.671 34.645 -12.316 1.00 18.38 113 PRO B CA 1
ATOM 2672 C C . PRO B 1 117 ? -14.154 34.654 -12.160 1.00 22.35 113 PRO B C 1
ATOM 2673 O O . PRO B 1 117 ? -13.656 34.405 -11.072 1.00 22.19 113 PRO B O 1
ATOM 2677 N N . LEU B 1 118 ? -13.436 34.980 -13.218 1.00 17.63 114 LEU B N 1
ATOM 2678 C CA . LEU B 1 118 ? -11.982 34.945 -13.157 1.00 23.17 114 LEU B CA 1
ATOM 2679 C C . LEU B 1 118 ? -11.457 36.022 -12.165 1.00 21.82 114 LEU B C 1
ATOM 2680 O O . LEU B 1 118 ? -10.526 35.779 -11.447 1.00 23.98 114 LEU B O 1
ATOM 2685 N N . ILE B 1 119 ? -12.073 37.204 -12.112 1.00 24.70 115 ILE B N 1
ATOM 2686 C CA . ILE B 1 119 ? -11.667 38.233 -11.173 1.00 22.81 115 ILE B CA 1
ATOM 2687 C C . ILE B 1 119 ? -11.959 37.783 -9.716 1.00 23.68 115 ILE B C 1
ATOM 2688 O O . ILE B 1 119 ? -11.168 38.040 -8.852 1.00 20.53 115 ILE B O 1
ATOM 2693 N N . ARG B 1 120 ? -13.071 37.081 -9.472 1.00 21.75 116 ARG B N 1
ATOM 2694 C CA . ARG B 1 120 ? -13.387 36.595 -8.128 1.00 26.73 116 ARG B CA 1
ATOM 2695 C C . ARG B 1 120 ? -12.320 35.613 -7.700 1.00 25.95 116 ARG B C 1
ATOM 2696 O O . ARG B 1 120 ? -11.945 35.593 -6.528 1.00 20.82 116 ARG B O 1
ATOM 2704 N N . TYR B 1 121 ? -11.832 34.805 -8.635 1.00 20.74 117 TYR B N 1
ATOM 2705 C CA . TYR B 1 121 ? -10.774 33.835 -8.306 1.00 19.26 117 TYR B CA 1
ATOM 2706 C C . TYR B 1 121 ? -9.468 34.520 -7.946 1.00 19.65 117 TYR B C 1
ATOM 2707 O O . TYR B 1 121 ? -8.835 34.132 -6.976 1.00 20.66 117 TYR B O 1
ATOM 2716 N N . ILE B 1 122 ? -9.060 35.523 -8.713 1.00 18.80 118 ILE B N 1
ATOM 2717 C CA . ILE B 1 122 ? -7.921 36.342 -8.350 1.00 21.17 118 ILE B CA 1
ATOM 2718 C C . ILE B 1 122 ? -8.108 36.951 -6.934 1.00 24.32 118 ILE B C 1
ATOM 2719 O O . ILE B 1 122 ? -7.259 36.739 -6.073 1.00 20.43 118 ILE B O 1
ATOM 2724 N N . ASP B 1 123 ? -9.220 37.663 -6.699 1.00 22.91 119 ASP B N 1
ATOM 2725 C CA . ASP B 1 123 ? -9.554 38.193 -5.354 1.00 25.72 119 ASP B CA 1
ATOM 2726 C C . ASP B 1 123 ? -9.420 37.125 -4.271 1.00 30.36 119 ASP B C 1
ATOM 2727 O O . ASP B 1 123 ? -8.953 37.411 -3.159 1.00 28.38 119 ASP B O 1
ATOM 2732 N N . ALA B 1 124 ? -9.818 35.906 -4.577 1.00 22.71 120 ALA B N 1
ATOM 2733 C CA . ALA B 1 124 ? -9.744 34.817 -3.612 1.00 25.59 120 ALA B CA 1
ATOM 2734 C C . ALA B 1 124 ? -8.354 34.201 -3.466 1.00 20.80 120 ALA B C 1
ATOM 2735 O O . ALA B 1 124 ? -8.093 33.458 -2.549 1.00 23.43 120 ALA B O 1
ATOM 2737 N N . GLY B 1 125 ? -7.413 34.543 -4.303 1.00 20.15 121 GLY B N 1
ATOM 2738 C CA . GLY B 1 125 ? -6.077 34.021 -4.083 1.00 20.31 121 GLY B CA 1
ATOM 2739 C C . GLY B 1 125 ? -5.774 32.794 -4.958 1.00 25.03 121 GLY B C 1
ATOM 2740 O O . GLY B 1 125 ? -4.763 32.101 -4.795 1.00 16.75 121 GLY B O 1
ATOM 2741 N N . PHE B 1 126 ? -6.640 32.483 -5.901 1.00 20.61 122 PHE B N 1
ATOM 2742 C CA . PHE B 1 126 ? -6.289 31.440 -6.854 1.00 19.01 122 PHE B CA 1
ATOM 2743 C C . PHE B 1 126 ? -5.542 32.074 -8.043 1.00 22.59 122 PHE B C 1
ATOM 2744 O O . PHE B 1 126 ? -5.619 33.297 -8.279 1.00 23.21 122 PHE B O 1
ATOM 2752 N N . VAL B 1 127 ? -4.913 31.211 -8.833 1.00 19.42 123 VAL B N 1
ATOM 2753 C CA . VAL B 1 127 ? -4.410 31.593 -10.149 1.00 20.34 123 VAL B CA 1
ATOM 2754 C C . VAL B 1 127 ? -5.354 31.008 -11.210 1.00 19.95 123 VAL B C 1
ATOM 2755 O O . VAL B 1 127 ? -5.269 29.839 -11.517 1.00 16.89 123 VAL B O 1
ATOM 2759 N N . PRO B 1 128 ? -6.222 31.828 -11.793 1.00 20.26 124 PRO B N 1
ATOM 2760 C CA . PRO B 1 128 ? -7.087 31.306 -12.868 1.00 19.79 124 PRO B CA 1
ATOM 2761 C C . PRO B 1 128 ? -6.278 31.018 -14.122 1.00 23.13 124 PRO B C 1
ATOM 2762 O O . PRO B 1 128 ? -5.291 31.721 -14.440 1.00 20.53 124 PRO B O 1
ATOM 2766 N N . VAL B 1 129 ? -6.683 29.958 -14.813 1.00 19.25 125 VAL B N 1
ATOM 2767 C CA . VAL B 1 129 ? -6.062 29.504 -16.033 1.00 20.80 125 VAL B CA 1
ATOM 2768 C C . VAL B 1 129 ? -7.132 29.503 -17.117 1.00 19.35 125 VAL B C 1
ATOM 2769 O O . VAL B 1 129 ? -8.225 28.998 -16.915 1.00 20.40 125 VAL B O 1
ATOM 2773 N N . SER B 1 130 ? -6.839 30.121 -18.241 1.00 16.75 126 SER B N 1
ATOM 2774 C CA . SER B 1 130 ? -7.822 30.120 -19.358 1.00 17.25 126 SER B CA 1
ATOM 2775 C C . SER B 1 130 ? -7.080 29.791 -20.633 1.00 20.22 126 SER B C 1
ATOM 2776 O O . SER B 1 130 ? -5.871 29.625 -20.595 1.00 19.30 126 SER B O 1
ATOM 2779 N N . TYR B 1 131 ? -7.769 29.645 -21.768 1.00 16.37 127 TYR B N 1
ATOM 2780 C CA . TYR B 1 131 ? -7.022 29.145 -22.919 1.00 18.52 127 TYR B CA 1
ATOM 2781 C C . TYR B 1 131 ? -7.784 29.443 -24.125 1.00 16.96 127 TYR B C 1
ATOM 2782 O O . TYR B 1 131 ? -9.010 29.700 -24.040 1.00 16.43 127 TYR B O 1
ATOM 2791 N N . GLY B 1 132 ? -7.072 29.414 -25.247 1.00 18.31 128 GLY B N 1
ATOM 2792 C CA . GLY B 1 132 ? -7.692 29.656 -26.545 1.00 18.24 128 GLY B CA 1
ATOM 2793 C C . GLY B 1 132 ? -8.811 28.658 -26.673 1.00 21.19 128 GLY B C 1
ATOM 2794 O O . GLY B 1 132 ? -8.586 27.449 -26.351 1.00 17.65 128 GLY B O 1
ATOM 2795 N N . ASP B 1 133 ? -9.977 29.132 -27.146 1.00 19.58 129 ASP B N 1
ATOM 2796 C CA . ASP B 1 133 ? -11.200 28.323 -27.069 1.00 20.04 129 ASP B CA 1
ATOM 2797 C C . ASP B 1 133 ? -12.273 28.750 -28.070 1.00 20.77 129 ASP B C 1
ATOM 2798 O O . ASP B 1 133 ? -12.231 29.858 -28.584 1.00 19.83 129 ASP B O 1
ATOM 2803 N N . VAL B 1 134 ? -13.242 27.871 -28.335 1.00 16.96 130 VAL B N 1
ATOM 2804 C CA . VAL B 1 134 ? -14.360 28.217 -29.203 1.00 19.69 130 VAL B CA 1
ATOM 2805 C C . VAL B 1 134 ? -15.344 29.064 -28.411 1.00 19.46 130 VAL B C 1
ATOM 2806 O O . VAL B 1 134 ? -15.395 28.953 -27.142 1.00 19.63 130 VAL B O 1
ATOM 2810 N N . TYR B 1 135 ? -16.162 29.873 -29.103 1.00 18.93 131 TYR B N 1
ATOM 2811 C CA . TYR B 1 135 ? -17.297 30.513 -28.427 1.00 16.48 131 TYR B CA 1
ATOM 2812 C C . TYR B 1 135 ? -18.375 30.812 -29.462 1.00 20.63 131 TYR B C 1
ATOM 2813 O O . TYR B 1 135 ? -18.101 30.763 -30.668 1.00 18.31 131 TYR B O 1
ATOM 2822 N N . ILE B 1 136 ? -19.602 31.047 -29.015 1.00 18.75 132 ILE B N 1
ATOM 2823 C CA . ILE B 1 136 ? -20.672 31.454 -29.901 1.00 18.66 132 ILE B CA 1
ATOM 2824 C C . ILE B 1 136 ? -20.562 32.987 -30.118 1.00 24.14 132 ILE B C 1
ATOM 2825 O O . ILE B 1 136 ? -20.744 33.817 -29.190 1.00 22.60 132 ILE B O 1
ATOM 2830 N N . LYS B 1 137 ? -20.186 33.364 -31.321 1.00 22.81 133 LYS B N 1
ATOM 2831 C CA . LYS B 1 137 ? -19.894 34.766 -31.607 1.00 25.37 133 LYS B CA 1
ATOM 2832 C C . LYS B 1 137 ? -21.188 35.494 -31.931 1.00 30.95 133 LYS B C 1
ATOM 2833 O O . LYS B 1 137 ? -21.382 36.639 -31.532 1.00 29.48 133 LYS B O 1
ATOM 2839 N N . ASP B 1 138 ? -22.069 34.814 -32.634 1.00 28.97 134 ASP B N 1
ATOM 2840 C CA . ASP B 1 138 ? -23.430 35.309 -32.827 1.00 34.79 134 ASP B CA 1
ATOM 2841 C C . ASP B 1 138 ? -24.310 34.197 -33.278 1.00 34.50 134 ASP B C 1
ATOM 2842 O O . ASP B 1 138 ? -23.885 33.035 -33.395 1.00 31.66 134 ASP B O 1
ATOM 2847 N N . GLU B 1 139 ? -25.562 34.550 -33.549 1.00 40.54 135 GLU B N 1
ATOM 2848 C CA . GLU B 1 139 ? -26.567 33.542 -33.909 1.00 42.29 135 GLU B CA 1
ATOM 2849 C C . GLU B 1 139 ? -26.119 32.486 -34.968 1.00 38.45 135 GLU B C 1
ATOM 2850 O O . GLU B 1 139 ? -26.479 31.289 -34.907 1.00 38.30 135 GLU B O 1
ATOM 2856 N N . HIS B 1 140 ? -25.343 32.923 -35.949 1.00 34.72 136 HIS B N 1
ATOM 2857 C CA . HIS B 1 140 ? -25.023 32.063 -37.066 1.00 39.15 136 HIS B CA 1
ATOM 2858 C C . HIS B 1 140 ? -23.541 31.823 -37.235 1.00 34.94 136 HIS B C 1
ATOM 2859 O O . HIS B 1 140 ? -23.125 31.406 -38.318 1.00 31.41 136 HIS B O 1
ATOM 2866 N N . SER B 1 141 ? -22.733 32.080 -36.199 1.00 31.47 137 SER B N 1
ATOM 2867 C CA . SER B 1 141 ? -21.277 31.927 -36.377 1.00 27.57 137 SER B CA 1
ATOM 2868 C C . SER B 1 141 ? -20.542 31.569 -35.078 1.00 27.86 137 SER B C 1
ATOM 2869 O O . SER B 1 141 ? -20.997 31.920 -33.994 1.00 26.70 137 SER B O 1
ATOM 2872 N N . TYR B 1 142 ? -19.443 30.821 -35.215 1.00 22.40 138 TYR B N 1
ATOM 2873 C CA . TYR B 1 142 ? -18.670 30.372 -34.086 1.00 22.55 138 TYR B CA 1
ATOM 2874 C C . TYR B 1 142 ? -17.342 31.007 -34.237 1.00 24.91 138 TYR B C 1
ATOM 2875 O O . TYR B 1 142 ? -16.829 31.092 -35.328 1.00 22.52 138 TYR B O 1
ATOM 2884 N N . GLY B 1 143 ? -16.759 31.424 -33.140 1.00 18.88 139 GLY B N 1
ATOM 2885 C CA . GLY B 1 143 ? -15.476 32.084 -33.212 1.00 22.41 139 GLY B CA 1
ATOM 2886 C C . GLY B 1 143 ? -14.459 31.269 -32.447 1.00 21.76 139 GLY B C 1
ATOM 2887 O O . GLY B 1 143 ? -14.832 30.301 -31.767 1.00 20.21 139 GLY B O 1
ATOM 2888 N N . ILE B 1 144 ? -13.182 31.626 -32.578 1.00 19.54 140 ILE B N 1
ATOM 2889 C CA . ILE B 1 144 ? -12.159 31.036 -31.750 1.00 19.80 140 ILE B CA 1
ATOM 2890 C C . ILE B 1 144 ? -11.466 32.239 -31.148 1.00 24.11 140 ILE B C 1
ATOM 2891 O O . ILE B 1 144 ? -11.011 33.122 -31.859 1.00 21.88 140 ILE B O 1
ATOM 2896 N N . TYR B 1 145 ? -11.467 32.302 -29.829 1.00 17.28 141 TYR B N 1
ATOM 2897 C CA . TYR B 1 145 ? -10.794 33.384 -29.166 1.00 20.28 141 TYR B CA 1
ATOM 2898 C C . TYR B 1 145 ? -9.423 32.844 -28.771 1.00 22.42 141 TYR B C 1
ATOM 2899 O O . TYR B 1 145 ? -9.322 31.903 -27.974 1.00 19.56 141 TYR B O 1
ATOM 2908 N N . SER B 1 146 ? -8.366 33.365 -29.372 1.00 17.32 142 SER B N 1
ATOM 2909 C CA . SER B 1 146 ? -7.021 32.816 -29.115 1.00 22.07 142 SER B CA 1
ATOM 2910 C C . SER B 1 146 ? -6.508 33.232 -27.751 1.00 17.59 142 SER B C 1
ATOM 2911 O O . SER B 1 146 ? -7.076 34.103 -27.084 1.00 16.54 142 SER B O 1
ATOM 2914 N N . GLY B 1 147 ? -5.447 32.569 -27.347 1.00 18.10 143 GLY B N 1
ATOM 2915 C CA . GLY B 1 147 ? -4.770 32.898 -26.111 1.00 21.08 143 GLY B CA 1
ATOM 2916 C C . GLY B 1 147 ? -4.287 34.336 -26.160 1.00 20.49 143 GLY B C 1
ATOM 2917 O O . GLY B 1 147 ? -4.431 35.053 -25.162 1.00 18.58 143 GLY B O 1
ATOM 2918 N N . ASP B 1 148 ? -3.810 34.809 -27.326 1.00 16.59 144 ASP B N 1
ATOM 2919 C CA . ASP B 1 148 ? -3.401 36.219 -27.478 1.00 21.23 144 ASP B CA 1
ATOM 2920 C C . ASP B 1 148 ? -4.576 37.199 -27.208 1.00 23.58 144 ASP B C 1
ATOM 2921 O O . ASP B 1 148 ? -4.412 38.204 -26.542 1.00 18.85 144 ASP B O 1
ATOM 2926 N N . ASP B 1 149 ? -5.766 36.878 -27.721 1.00 19.26 145 ASP B N 1
ATOM 2927 C CA . ASP B 1 149 ? -6.937 37.738 -27.514 1.00 15.31 145 ASP B CA 1
ATOM 2928 C C . ASP B 1 149 ? -7.259 37.819 -25.985 1.00 20.66 145 ASP B C 1
ATOM 2929 O O . ASP B 1 149 ? -7.564 38.917 -25.430 1.00 18.24 145 ASP B O 1
ATOM 2934 N N . ILE B 1 150 ? -7.291 36.659 -25.310 1.00 17.78 146 ILE B N 1
ATOM 2935 C CA . ILE B 1 150 ? -7.527 36.643 -23.833 1.00 15.40 146 ILE B CA 1
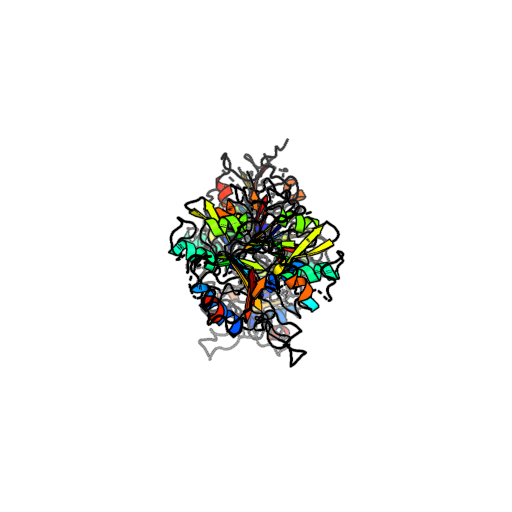ATOM 2936 C C . ILE B 1 150 ? -6.487 37.509 -23.088 1.00 20.41 146 ILE B C 1
ATOM 2937 O O . ILE B 1 150 ? -6.831 38.339 -22.266 1.00 18.24 146 ILE B O 1
ATOM 2950 N N . ALA B 1 152 ? -4.884 40.003 -24.264 1.00 20.43 148 ALA B N 1
ATOM 2951 C CA . ALA B 1 152 ? -5.114 41.396 -24.577 1.00 22.57 148 ALA B CA 1
ATOM 2952 C C . ALA B 1 152 ? -6.220 41.891 -23.657 1.00 23.59 148 ALA B C 1
ATOM 2953 O O . ALA B 1 152 ? -6.175 43.002 -23.114 1.00 21.48 148 ALA B O 1
ATOM 2955 N N . ASP B 1 153 ? -7.203 41.039 -23.409 1.00 21.64 149 ASP B N 1
ATOM 2956 C CA . ASP B 1 153 ? -8.317 41.443 -22.567 1.00 24.03 149 ASP B CA 1
ATOM 2957 C C . ASP B 1 153 ? -7.845 41.567 -21.133 1.00 24.04 149 ASP B C 1
ATOM 2958 O O . ASP B 1 153 ? -8.232 42.509 -20.436 1.00 26.06 149 ASP B O 1
ATOM 2971 N N . ALA B 1 155 ? -4.773 42.184 -20.060 1.00 23.48 151 ALA B N 1
ATOM 2972 C CA . ALA B 1 155 ? -3.957 43.408 -19.917 1.00 23.52 151 ALA B CA 1
ATOM 2973 C C . ALA B 1 155 ? -4.894 44.610 -19.685 1.00 24.01 151 ALA B C 1
ATOM 2974 O O . ALA B 1 155 ? -4.687 45.415 -18.770 1.00 27.09 151 ALA B O 1
ATOM 2976 N N . GLU B 1 156 ? -5.929 44.743 -20.495 1.00 24.79 152 GLU B N 1
ATOM 2977 C CA . GLU B 1 156 ? -6.801 45.930 -20.387 1.00 30.56 152 GLU B CA 1
ATOM 2978 C C . GLU B 1 156 ? -7.643 45.979 -19.084 1.00 33.17 152 GLU B C 1
ATOM 2979 O O . GLU B 1 156 ? -7.952 47.049 -18.558 1.00 27.51 152 GLU B O 1
ATOM 2985 N N . LEU B 1 157 ? -7.974 44.808 -18.548 1.00 24.99 153 LEU B N 1
ATOM 2986 C CA . LEU B 1 157 ? -8.869 44.688 -17.425 1.00 24.21 153 LEU B CA 1
ATOM 2987 C C . LEU B 1 157 ? -8.118 44.872 -16.096 1.00 29.89 153 LEU B C 1
ATOM 2988 O O . LEU B 1 157 ? -8.630 45.541 -15.218 1.00 29.48 153 LEU B O 1
ATOM 2993 N N . LEU B 1 158 ? -6.904 44.299 -16.001 1.00 24.80 154 LEU B N 1
ATOM 2994 C CA . LEU B 1 158 ? -6.120 44.236 -14.793 1.00 28.22 154 LEU B CA 1
ATOM 2995 C C . LEU B 1 158 ? -5.069 45.327 -14.770 1.00 31.06 154 LEU B C 1
ATOM 2996 O O . LEU B 1 158 ? -4.540 45.634 -13.707 1.00 28.25 154 LEU B O 1
ATOM 3001 N N . LYS B 1 159 ? -4.720 45.873 -15.929 1.00 28.66 155 LYS B N 1
ATOM 3002 C CA . LYS B 1 159 ? -3.539 46.786 -16.015 1.00 31.43 155 LYS B CA 1
ATOM 3003 C C . LYS B 1 159 ? -2.286 46.242 -15.281 1.00 29.83 155 LYS B C 1
ATOM 3004 O O . LYS B 1 159 ? -1.766 46.872 -14.376 1.00 25.98 155 LYS B O 1
ATOM 3010 N N . PRO B 1 160 ? -1.774 45.077 -15.704 1.00 24.11 156 PRO B N 1
ATOM 3011 C CA . PRO B 1 160 ? -0.655 44.505 -14.954 1.00 24.35 156 PRO B CA 1
ATOM 3012 C C . PRO B 1 160 ? 0.623 45.287 -15.203 1.00 29.30 156 PRO B C 1
ATOM 3013 O O . PRO B 1 160 ? 0.638 46.135 -16.131 1.00 27.22 156 PRO B O 1
ATOM 3017 N N . ASP B 1 161 ? 1.675 44.987 -14.428 1.00 27.97 157 ASP B N 1
ATOM 3018 C CA . ASP B 1 161 ? 2.964 45.656 -14.601 1.00 26.67 157 ASP B CA 1
ATOM 3019 C C . ASP B 1 161 ? 3.791 45.036 -15.748 1.00 29.32 157 ASP B C 1
ATOM 3020 O O . ASP B 1 161 ? 4.502 45.728 -16.480 1.00 29.63 157 ASP B O 1
ATOM 3025 N N . VAL B 1 162 ? 3.619 43.748 -15.959 1.00 21.99 158 VAL B N 1
ATOM 3026 C CA . VAL B 1 162 ? 4.415 42.993 -16.939 1.00 23.72 158 VAL B CA 1
ATOM 3027 C C . VAL B 1 162 ? 3.482 41.979 -17.663 1.00 24.82 158 VAL B C 1
ATOM 3028 O O . VAL B 1 162 ? 2.575 41.477 -17.048 1.00 21.29 158 VAL B O 1
ATOM 3032 N N . ALA B 1 163 ? 3.682 41.701 -18.948 1.00 26.30 159 ALA B N 1
ATOM 3033 C CA . ALA B 1 163 ? 2.948 40.618 -19.602 1.00 22.56 159 ALA B CA 1
ATOM 3034 C C . ALA B 1 163 ? 3.969 39.816 -20.371 1.00 25.51 159 ALA B C 1
ATOM 3035 O O . ALA B 1 163 ? 4.810 40.381 -21.032 1.00 25.44 159 ALA B O 1
ATOM 3037 N N . VAL B 1 164 ? 3.915 38.500 -20.303 1.00 21.56 160 VAL B N 1
ATOM 3038 C CA . VAL B 1 164 ? 4.958 37.699 -20.884 1.00 16.19 160 VAL B CA 1
ATOM 3039 C C . VAL B 1 164 ? 4.309 36.630 -21.752 1.00 21.63 160 VAL B C 1
ATOM 3040 O O . VAL B 1 164 ? 3.372 36.003 -21.311 1.00 19.70 160 VAL B O 1
ATOM 3044 N N . PHE B 1 165 ? 4.819 36.413 -22.955 1.00 17.10 161 PHE B N 1
ATOM 3045 C CA . PHE B 1 165 ? 4.342 35.386 -23.860 1.00 20.22 161 PHE B CA 1
ATOM 3046 C C . PHE B 1 165 ? 5.479 34.403 -23.999 1.00 21.80 161 PHE B C 1
ATOM 3047 O O . PHE B 1 165 ? 6.609 34.822 -24.231 1.00 22.26 161 PHE B O 1
ATOM 3055 N N . LEU B 1 166 ? 5.197 33.117 -23.864 1.00 16.38 162 LEU B N 1
ATOM 3056 C CA . LEU B 1 166 ? 6.221 32.059 -24.038 1.00 19.38 162 LEU B CA 1
ATOM 3057 C C . LEU B 1 166 ? 5.926 31.363 -25.364 1.00 23.60 162 LEU B C 1
ATOM 3058 O O . LEU B 1 166 ? 4.774 31.018 -25.642 1.00 20.75 162 LEU B O 1
ATOM 3063 N N . THR B 1 167 ? 6.947 31.188 -26.196 1.00 20.59 163 THR B N 1
ATOM 3064 C CA . THR B 1 167 ? 6.735 30.665 -27.546 1.00 26.55 163 THR B CA 1
ATOM 3065 C C . THR B 1 167 ? 7.880 29.691 -27.778 1.00 27.32 163 THR B C 1
ATOM 3066 O O . THR B 1 167 ? 8.689 29.518 -26.900 1.00 28.91 163 THR B O 1
ATOM 3070 N N . ASP B 1 168 ? 7.938 29.002 -28.911 1.00 25.71 164 ASP B N 1
ATOM 3071 C CA . ASP B 1 168 ? 9.017 28.022 -29.072 1.00 29.07 164 ASP B CA 1
ATOM 3072 C C . ASP B 1 168 ? 10.281 28.599 -29.746 1.00 32.43 164 ASP B C 1
ATOM 3073 O O . ASP B 1 168 ? 11.147 27.856 -30.185 1.00 32.14 164 ASP B O 1
ATOM 3078 N N . VAL B 1 169 ? 10.357 29.908 -29.874 1.00 25.23 165 VAL B N 1
ATOM 3079 C CA . VAL B 1 169 ? 11.567 30.552 -30.344 1.00 26.02 165 VAL B CA 1
ATOM 3080 C C . VAL B 1 169 ? 12.039 31.628 -29.313 1.00 26.34 165 VAL B C 1
ATOM 3081 O O . VAL B 1 169 ? 11.330 31.957 -28.359 1.00 25.49 165 VAL B O 1
ATOM 3085 N N . ASP B 1 170 ? 13.250 32.135 -29.517 1.00 24.84 166 ASP B N 1
ATOM 3086 C CA . ASP B 1 170 ? 13.861 33.131 -28.659 1.00 30.91 166 ASP B CA 1
ATOM 3087 C C . ASP B 1 170 ? 13.075 34.460 -28.555 1.00 26.88 166 ASP B C 1
ATOM 3088 O O . ASP B 1 170 ? 13.085 35.085 -27.512 1.00 28.48 166 ASP B O 1
ATOM 3093 N N . GLY B 1 171 ? 12.392 34.877 -29.621 1.00 27.24 167 GLY B N 1
ATOM 3094 C CA . GLY B 1 171 ? 11.595 36.098 -29.584 1.00 21.42 167 GLY B CA 1
ATOM 3095 C C . GLY B 1 171 ? 11.170 36.430 -31.020 1.00 26.63 167 GLY B C 1
ATOM 3096 O O . GLY B 1 171 ? 11.051 35.520 -31.842 1.00 23.69 167 GLY B O 1
ATOM 3097 N N . ILE B 1 172 ? 10.924 37.707 -31.314 1.00 23.59 168 ILE B N 1
ATOM 3098 C CA . ILE B 1 172 ? 10.644 38.133 -32.665 1.00 29.50 168 ILE B CA 1
ATOM 3099 C C . ILE B 1 172 ? 11.950 38.219 -33.443 1.00 30.69 168 ILE B C 1
ATOM 3100 O O . ILE B 1 172 ? 12.937 38.888 -33.012 1.00 30.06 168 ILE B O 1
ATOM 3105 N N . TYR B 1 173 ? 11.951 37.564 -34.600 1.00 27.10 169 TYR B N 1
ATOM 3106 C CA . TYR B 1 173 ? 13.099 37.594 -35.479 1.00 30.27 169 TYR B CA 1
ATOM 3107 C C . TYR B 1 173 ? 12.751 38.434 -36.706 1.00 31.32 169 TYR B C 1
ATOM 3108 O O . TYR B 1 173 ? 11.602 38.704 -36.962 1.00 27.59 169 TYR B O 1
ATOM 3117 N N . SER B 1 174 ? 13.770 38.825 -37.457 1.00 31.94 170 SER B N 1
ATOM 3118 C CA . SER B 1 174 ? 13.596 39.632 -38.637 1.00 32.37 170 SER B CA 1
ATOM 3119 C C . SER B 1 174 ? 12.803 38.811 -39.651 1.00 34.09 170 SER B C 1
ATOM 3120 O O . SER B 1 174 ? 12.110 39.369 -40.490 1.00 35.37 170 SER B O 1
ATOM 3123 N N . LYS B 1 175 ? 12.893 37.479 -39.570 1.00 26.52 171 LYS B N 1
ATOM 3124 C CA . LYS B 1 175 ? 12.088 36.587 -40.403 1.00 33.99 171 LYS B CA 1
ATOM 3125 C C . LYS B 1 175 ? 12.028 35.259 -39.699 1.00 30.31 171 LYS B C 1
ATOM 3126 O O . LYS B 1 175 ? 12.847 35.021 -38.851 1.00 27.91 171 LYS B O 1
ATOM 3132 N N . ASP B 1 176 ? 11.111 34.386 -40.109 1.00 28.14 172 ASP B N 1
ATOM 3133 C CA . ASP B 1 176 ? 10.913 33.111 -39.435 1.00 30.16 172 ASP B CA 1
ATOM 3134 C C . ASP B 1 176 ? 12.280 32.422 -39.290 1.00 30.18 172 ASP B C 1
ATOM 3135 O O . ASP B 1 176 ? 12.886 32.007 -40.289 1.00 32.28 172 ASP B O 1
ATOM 3140 N N . PRO B 1 177 ? 12.765 32.288 -38.051 1.00 26.58 173 PRO B N 1
ATOM 3141 C CA . PRO B 1 177 ? 14.050 31.646 -37.772 1.00 30.01 173 PRO B CA 1
ATOM 3142 C C . PRO B 1 177 ? 14.063 30.186 -38.095 1.00 31.36 173 PRO B C 1
ATOM 3143 O O . PRO B 1 177 ? 15.156 29.626 -38.160 1.00 34.05 173 PRO B O 1
ATOM 3147 N N . LYS B 1 178 ? 12.911 29.547 -38.213 1.00 24.47 174 LYS B N 1
ATOM 3148 C CA . LYS B 1 178 ? 12.931 28.113 -38.507 1.00 31.84 174 LYS B CA 1
ATOM 3149 C C . LYS B 1 178 ? 13.230 27.863 -39.996 1.00 35.85 174 LYS B C 1
ATOM 3150 O O . LYS B 1 178 ? 13.744 26.794 -40.359 1.00 34.06 174 LYS B O 1
ATOM 3156 N N . ARG B 1 179 ? 12.894 28.851 -40.837 1.00 31.55 175 ARG B N 1
ATOM 3157 C CA . ARG B 1 179 ? 13.057 28.747 -42.308 1.00 37.04 175 ARG B CA 1
ATOM 3158 C C . ARG B 1 179 ? 14.233 29.580 -42.882 1.00 40.87 175 ARG B C 1
ATOM 3159 O O . ARG B 1 179 ? 14.599 29.429 -44.060 1.00 42.49 175 ARG B O 1
ATOM 3167 N N . ASN B 1 180 ? 14.814 30.451 -42.053 1.00 35.86 176 ASN B N 1
ATOM 3168 C CA . ASN B 1 180 ? 15.843 31.385 -42.486 1.00 37.13 176 ASN B CA 1
ATOM 3169 C C . ASN B 1 180 ? 16.977 31.419 -41.464 1.00 43.51 176 ASN B C 1
ATOM 3170 O O . ASN B 1 180 ? 16.868 32.072 -40.404 1.00 39.06 176 ASN B O 1
ATOM 3175 N N . PRO B 1 181 ? 18.110 30.740 -41.765 1.00 50.38 177 PRO B N 1
ATOM 3176 C CA . PRO B 1 181 ? 19.126 30.769 -40.701 1.00 47.72 177 PRO B CA 1
ATOM 3177 C C . PRO B 1 181 ? 19.821 32.150 -40.696 1.00 46.85 177 PRO B C 1
ATOM 3178 O O . PRO B 1 181 ? 20.620 32.449 -39.818 1.00 49.75 177 PRO B O 1
ATOM 3182 N N . ASP B 1 182 ? 19.446 33.009 -41.643 1.00 45.84 178 ASP B N 1
ATOM 3183 C CA . ASP B 1 182 ? 19.968 34.363 -41.686 1.00 49.61 178 ASP B CA 1
ATOM 3184 C C . ASP B 1 182 ? 19.149 35.341 -40.809 1.00 48.87 178 ASP B C 1
ATOM 3185 O O . ASP B 1 182 ? 19.467 36.533 -40.712 1.00 52.74 178 ASP B O 1
ATOM 3190 N N . ALA B 1 183 ? 18.112 34.840 -40.151 1.00 43.51 179 ALA B N 1
ATOM 3191 C CA . ALA B 1 183 ? 17.215 35.712 -39.426 1.00 39.06 179 ALA B CA 1
ATOM 3192 C C . ALA B 1 183 ? 17.831 36.144 -38.073 1.00 35.62 179 ALA B C 1
ATOM 3193 O O . ALA B 1 183 ? 18.565 35.378 -37.446 1.00 38.51 179 ALA B O 1
ATOM 3195 N N . VAL B 1 184 ? 17.558 37.373 -37.624 1.00 33.73 180 VAL B N 1
ATOM 3196 C CA . VAL B 1 184 ? 18.120 37.840 -36.337 1.00 38.60 180 VAL B CA 1
ATOM 3197 C C . VAL B 1 184 ? 17.041 38.215 -35.325 1.00 34.39 180 VAL B C 1
ATOM 3198 O O . VAL B 1 184 ? 15.972 38.744 -35.664 1.00 35.11 180 VAL B O 1
ATOM 3202 N N . LEU B 1 185 ? 17.358 37.989 -34.067 1.00 32.35 181 LEU B N 1
ATOM 3203 C CA . LEU B 1 185 ? 16.424 38.284 -33.002 1.00 34.73 181 LEU B CA 1
ATOM 3204 C C . LEU B 1 185 ? 16.376 39.789 -32.821 1.00 34.68 181 LEU B C 1
ATOM 3205 O O . LEU B 1 185 ? 17.413 40.420 -32.717 1.00 32.34 181 LEU B O 1
ATOM 3210 N N . LEU B 1 186 ? 15.175 40.364 -32.806 1.00 33.52 182 LEU B N 1
ATOM 3211 C CA . LEU B 1 186 ? 15.012 41.772 -32.501 1.00 35.37 182 LEU B CA 1
ATOM 3212 C C . LEU B 1 186 ? 14.740 41.909 -31.017 1.00 36.03 182 LEU B C 1
ATOM 3213 O O . LEU B 1 186 ? 13.626 41.671 -30.545 1.00 37.37 182 LEU B O 1
ATOM 3218 N N . ARG B 1 187 ? 15.740 42.352 -30.282 1.00 40.90 183 ARG B N 1
ATOM 3219 C CA . ARG B 1 187 ? 15.709 42.309 -28.812 1.00 41.68 183 ARG B CA 1
ATOM 3220 C C . ARG B 1 187 ? 14.798 43.415 -28.197 1.00 41.64 183 ARG B C 1
ATOM 3221 O O . ARG B 1 187 ? 14.411 43.359 -26.994 1.00 37.51 183 ARG B O 1
ATOM 3229 N N . ASP B 1 188 ? 14.435 44.408 -29.011 1.00 38.72 184 ASP B N 1
ATOM 3230 C CA . ASP B 1 188 ? 13.772 45.586 -28.460 1.00 51.21 184 ASP B CA 1
ATOM 3231 C C . ASP B 1 188 ? 12.999 46.403 -29.471 1.00 55.89 184 ASP B C 1
ATOM 3232 O O . ASP B 1 188 ? 13.564 47.055 -30.365 1.00 55.63 184 ASP B O 1
ATOM 3237 N N . ILE B 1 189 ? 11.693 46.405 -29.272 1.00 50.54 185 ILE B N 1
ATOM 3238 C CA . ILE B 1 189 ? 10.785 47.025 -30.204 1.00 54.44 185 ILE B CA 1
ATOM 3239 C C . ILE B 1 189 ? 10.101 48.198 -29.518 1.00 59.09 185 ILE B C 1
ATOM 3240 O O . ILE B 1 189 ? 9.185 48.021 -28.706 1.00 55.24 185 ILE B O 1
ATOM 3245 N N . ASP B 1 190 ? 10.557 49.405 -29.833 1.00 60.02 186 ASP B N 1
ATOM 3246 C CA . ASP B 1 190 ? 9.917 50.598 -29.299 1.00 65.95 186 ASP B CA 1
ATOM 3247 C C . ASP B 1 190 ? 8.532 50.878 -29.915 1.00 66.78 186 ASP B C 1
ATOM 3248 O O . ASP B 1 190 ? 8.415 51.179 -31.117 1.00 65.90 186 ASP B O 1
ATOM 3253 N N . THR B 1 191 ? 7.493 50.772 -29.076 1.00 67.03 187 THR B N 1
ATOM 3254 C CA . THR B 1 191 ? 6.117 51.131 -29.452 1.00 72.55 187 THR B CA 1
ATOM 3255 C C . THR B 1 191 ? 5.960 52.672 -29.448 1.00 75.99 187 THR B C 1
ATOM 3256 O O . THR B 1 191 ? 5.803 53.270 -28.374 1.00 77.91 187 THR B O 1
ATOM 3260 N N . ASN B 1 192 ? 6.011 53.310 -30.627 1.00 76.83 188 ASN B N 1
ATOM 3261 C CA . ASN B 1 192 ? 5.826 54.775 -30.723 1.00 76.46 188 ASN B CA 1
ATOM 3262 C C . ASN B 1 192 ? 5.281 55.292 -32.050 1.00 74.57 188 ASN B C 1
ATOM 3263 O O . ASN B 1 192 ? 5.168 56.508 -32.233 1.00 71.82 188 ASN B O 1
ATOM 3268 N N . GLY B 1 205 ? 0.774 32.156 -36.009 1.00 45.22 201 GLY B N 1
ATOM 3269 C CA . GLY B 1 205 ? 0.053 33.427 -35.966 1.00 48.84 201 GLY B CA 1
ATOM 3270 C C . GLY B 1 205 ? 0.874 34.560 -35.308 1.00 45.74 201 GLY B C 1
ATOM 3271 O O . GLY B 1 205 ? 0.340 35.351 -34.526 1.00 36.53 201 GLY B O 1
ATOM 3272 N N . ILE B 1 206 ? 2.155 34.677 -35.663 1.00 43.24 202 ILE B N 1
ATOM 3273 C CA . ILE B 1 206 ? 3.013 35.658 -35.005 1.00 38.78 202 ILE B CA 1
ATOM 3274 C C . ILE B 1 206 ? 2.720 37.103 -35.443 1.00 42.91 202 ILE B C 1
ATOM 3275 O O . ILE B 1 206 ? 2.870 38.035 -34.643 1.00 38.77 202 ILE B O 1
ATOM 3280 N N . GLY B 1 207 ? 2.332 37.297 -36.705 1.00 43.64 203 GLY B N 1
ATOM 3281 C CA . GLY B 1 207 ? 1.927 38.621 -37.182 1.00 45.48 203 GLY B CA 1
ATOM 3282 C C . GLY B 1 207 ? 0.801 39.174 -36.323 1.00 40.16 203 GLY B C 1
ATOM 3283 O O . GLY B 1 207 ? 0.872 40.302 -35.857 1.00 43.44 203 GLY B O 1
ATOM 3284 N N . LYS B 1 208 ? -0.207 38.351 -36.066 1.00 40.02 204 LYS B N 1
ATOM 3285 C CA . LYS B 1 208 ? -1.296 38.728 -35.200 1.00 41.79 204 LYS B CA 1
ATOM 3286 C C . LYS B 1 208 ? -0.887 38.813 -33.703 1.00 41.78 204 LYS B C 1
ATOM 3287 O O . LYS B 1 208 ? -1.459 39.621 -32.957 1.00 34.34 204 LYS B O 1
ATOM 3293 N N . LYS B 1 209 ? 0.104 38.012 -33.274 1.00 30.73 205 LYS B N 1
ATOM 3294 C CA . LYS B 1 209 ? 0.551 38.040 -31.872 1.00 32.81 205 LYS B CA 1
ATOM 3295 C C . LYS B 1 209 ? 1.228 39.397 -31.666 1.00 35.52 205 LYS B C 1
ATOM 3296 O O . LYS B 1 209 ? 0.927 40.111 -30.705 1.00 27.65 205 LYS B O 1
ATOM 3302 N N . PHE B 1 210 ? 2.068 39.776 -32.631 1.00 31.05 206 PHE B N 1
ATOM 3303 C CA . PHE B 1 210 ? 2.684 41.085 -32.623 1.00 34.47 206 PHE B CA 1
ATOM 3304 C C . PHE B 1 210 ? 1.668 42.212 -32.567 1.00 37.08 206 PHE B C 1
ATOM 3305 O O . PHE B 1 210 ? 1.844 43.126 -31.777 1.00 32.92 206 PHE B O 1
ATOM 3313 N N . GLU B 1 211 ? 0.599 42.155 -33.362 1.00 37.11 207 GLU B N 1
ATOM 3314 C CA . GLU B 1 211 ? -0.458 43.194 -33.249 1.00 46.95 207 GLU B CA 1
ATOM 3315 C C . GLU B 1 211 ? -0.954 43.300 -31.806 1.00 38.48 207 GLU B C 1
ATOM 3316 O O . GLU B 1 211 ? -1.041 44.414 -31.264 1.00 35.74 207 GLU B O 1
ATOM 3322 N N . SER B 1 212 ? -1.338 42.155 -31.217 1.00 35.05 208 SER B N 1
ATOM 3323 C CA . SER B 1 212 ? -1.907 42.138 -29.865 1.00 35.47 208 SER B CA 1
ATOM 3324 C C . SER B 1 212 ? -0.887 42.678 -28.869 1.00 29.18 208 SER B C 1
ATOM 3325 O O . SER B 1 212 ? -1.264 43.417 -27.951 1.00 25.79 208 SER B O 1
ATOM 3336 N N . VAL B 1 214 ? 1.464 44.824 -29.315 1.00 27.18 210 VAL B N 1
ATOM 3337 C CA . VAL B 1 214 ? 1.637 46.266 -29.450 1.00 35.23 210 VAL B CA 1
ATOM 3338 C C . VAL B 1 214 ? 0.434 47.021 -28.875 1.00 33.84 210 VAL B C 1
ATOM 3339 O O . VAL B 1 214 ? 0.593 48.043 -28.225 1.00 37.49 210 VAL B O 1
ATOM 3343 N N . LYS B 1 215 ? -0.767 46.512 -29.078 1.00 25.69 211 LYS B N 1
ATOM 3344 C CA . LYS B 1 215 ? -1.939 47.137 -28.514 1.00 35.11 211 LYS B CA 1
ATOM 3345 C C . LYS B 1 215 ? -1.947 47.064 -26.978 1.00 35.74 211 LYS B C 1
ATOM 3346 O O . LYS B 1 215 ? -2.422 47.981 -26.310 1.00 31.53 211 LYS B O 1
ATOM 3360 N N . LYS B 1 217 ? 0.555 47.129 -24.893 1.00 36.21 213 LYS B N 1
ATOM 3361 C CA . LYS B 1 217 ? 1.584 47.849 -24.170 1.00 29.84 213 LYS B CA 1
ATOM 3362 C C . LYS B 1 217 ? 1.016 49.159 -23.561 1.00 29.88 213 LYS B C 1
ATOM 3363 O O . LYS B 1 217 ? 1.491 49.600 -22.555 1.00 34.78 213 LYS B O 1
ATOM 3369 N N . SER B 1 218 ? -0.023 49.730 -24.153 1.00 25.71 214 SER B N 1
ATOM 3370 C CA . SER B 1 218 ? -0.681 50.872 -23.564 1.00 32.62 214 SER B CA 1
ATOM 3371 C C . SER B 1 218 ? -1.365 50.534 -22.197 1.00 35.85 214 SER B C 1
ATOM 3372 O O . SER B 1 218 ? -1.717 51.434 -21.455 1.00 35.67 214 SER B O 1
ATOM 3375 N N . SER B 1 219 ? -1.503 49.244 -21.852 1.00 29.19 215 SER B N 1
ATOM 3376 C CA . SER B 1 219 ? -2.123 48.826 -20.585 1.00 28.33 215 SER B CA 1
ATOM 3377 C C . SER B 1 219 ? -1.171 48.181 -19.600 1.00 30.47 215 SER B C 1
ATOM 3378 O O . SER B 1 219 ? -1.554 47.976 -18.436 1.00 29.90 215 SER B O 1
ATOM 3381 N N . VAL B 1 220 ? 0.038 47.876 -20.069 1.00 27.38 216 VAL B N 1
ATOM 3382 C CA . VAL B 1 220 ? 1.046 47.157 -19.317 1.00 28.41 216 VAL B CA 1
ATOM 3383 C C . VAL B 1 220 ? 2.276 48.062 -18.964 1.00 33.85 216 VAL B C 1
ATOM 3384 O O . VAL B 1 220 ? 3.206 48.251 -19.754 1.00 33.26 216 VAL B O 1
ATOM 3388 N N . LYS B 1 221 ? 2.287 48.586 -17.752 1.00 30.02 217 LYS B N 1
ATOM 3389 C CA . LYS B 1 221 ? 3.191 49.686 -17.426 1.00 32.35 217 LYS B CA 1
ATOM 3390 C C . LYS B 1 221 ? 4.654 49.460 -17.845 1.00 33.96 217 LYS B C 1
ATOM 3391 O O . LYS B 1 221 ? 5.280 50.367 -18.374 1.00 35.70 217 LYS B O 1
ATOM 3397 N N . ASN B 1 222 ? 5.171 48.259 -17.643 1.00 29.40 218 ASN B N 1
ATOM 3398 C CA . ASN B 1 222 ? 6.586 47.994 -17.732 1.00 29.35 218 ASN B CA 1
ATOM 3399 C C . ASN B 1 222 ? 6.983 46.986 -18.791 1.00 36.72 218 ASN B C 1
ATOM 3400 O O . ASN B 1 222 ? 8.063 46.422 -18.707 1.00 42.05 218 ASN B O 1
ATOM 3405 N N . GLY B 1 223 ? 6.126 46.738 -19.767 1.00 30.97 219 GLY B N 1
ATOM 3406 C CA . GLY B 1 223 ? 6.553 46.062 -20.982 1.00 32.41 219 GLY B CA 1
ATOM 3407 C C . GLY B 1 223 ? 5.909 44.695 -21.185 1.00 30.39 219 GLY B C 1
ATOM 3408 O O . GLY B 1 223 ? 5.505 44.040 -20.222 1.00 24.63 219 GLY B O 1
ATOM 3409 N N . VAL B 1 224 ? 5.871 44.276 -22.441 1.00 26.13 220 VAL B N 1
ATOM 3410 C CA . VAL B 1 224 ? 5.297 43.010 -22.890 1.00 21.49 220 VAL B CA 1
ATOM 3411 C C . VAL B 1 224 ? 6.407 42.198 -23.540 1.00 27.62 220 VAL B C 1
ATOM 3412 O O . VAL B 1 224 ? 6.965 42.648 -24.514 1.00 30.71 220 VAL B O 1
ATOM 3416 N N . TYR B 1 225 ? 6.737 41.037 -23.010 1.00 22.33 221 TYR B N 1
ATOM 3417 C CA . TYR B 1 225 ? 7.948 40.283 -23.336 1.00 26.72 221 TYR B CA 1
ATOM 3418 C C . TYR B 1 225 ? 7.557 39.033 -24.106 1.00 28.13 221 TYR B C 1
ATOM 3419 O O . TYR B 1 225 ? 6.481 38.460 -23.873 1.00 23.82 221 TYR B O 1
ATOM 3428 N N . LEU B 1 226 ? 8.397 38.639 -25.055 1.00 27.34 222 LEU B N 1
ATOM 3429 C CA . LEU B 1 226 ? 8.272 37.386 -25.763 1.00 22.16 222 LEU B CA 1
ATOM 3430 C C . LEU B 1 226 ? 9.556 36.640 -25.459 1.00 25.72 222 LEU B C 1
ATOM 3431 O O . LEU B 1 226 ? 10.640 37.115 -25.799 1.00 24.27 222 LEU B O 1
ATOM 3436 N N . ILE B 1 227 ? 9.434 35.457 -24.870 1.00 21.42 223 ILE B N 1
ATOM 3437 C CA . ILE B 1 227 ? 10.570 34.711 -24.346 1.00 24.12 223 ILE B CA 1
ATOM 3438 C C . ILE B 1 227 ? 10.448 33.256 -24.834 1.00 25.52 223 ILE B C 1
ATOM 3439 O O . ILE B 1 227 ? 9.357 32.782 -25.118 1.00 23.37 223 ILE B O 1
ATOM 3444 N N . ASN B 1 228 ? 11.546 32.541 -24.961 1.00 25.96 224 ASN B N 1
ATOM 3445 C CA . ASN B 1 228 ? 11.507 31.151 -25.420 1.00 22.64 224 ASN B CA 1
ATOM 3446 C C . ASN B 1 228 ? 11.025 30.280 -24.245 1.00 27.28 224 ASN B C 1
ATOM 3447 O O . ASN B 1 228 ? 11.642 30.290 -23.224 1.00 23.60 224 ASN B O 1
ATOM 3452 N N . GLY B 1 229 ? 9.871 29.620 -24.384 1.00 21.00 225 GLY B N 1
ATOM 3453 C CA . GLY B 1 229 ? 9.338 28.724 -23.381 1.00 22.53 225 GLY B CA 1
ATOM 3454 C C . GLY B 1 229 ? 10.205 27.532 -23.112 1.00 24.58 225 GLY B C 1
ATOM 3455 O O . GLY B 1 229 ? 10.015 26.861 -22.106 1.00 24.29 225 GLY B O 1
ATOM 3456 N N . ASN B 1 230 ? 11.178 27.243 -23.970 1.00 26.10 226 ASN B N 1
ATOM 3457 C CA . ASN B 1 230 ? 12.098 26.144 -23.656 1.00 27.77 226 ASN B CA 1
ATOM 3458 C C . ASN B 1 230 ? 13.122 26.533 -22.627 1.00 29.70 226 ASN B C 1
ATOM 3459 O O . ASN B 1 230 ? 13.841 25.675 -22.120 1.00 29.73 226 ASN B O 1
ATOM 3464 N N . HIS B 1 231 ? 13.230 27.840 -22.396 1.00 25.56 227 HIS B N 1
ATOM 3465 C CA . HIS B 1 231 ? 14.144 28.405 -21.402 1.00 29.73 227 HIS B CA 1
ATOM 3466 C C . HIS B 1 231 ? 13.372 29.355 -20.456 1.00 28.90 227 HIS B C 1
ATOM 3467 O O . HIS B 1 231 ? 13.678 30.524 -20.315 1.00 25.52 227 HIS B O 1
ATOM 3474 N N . PRO B 1 232 ? 12.353 28.814 -19.798 1.00 23.37 228 PRO B N 1
ATOM 3475 C CA . PRO B 1 232 ? 11.502 29.571 -18.883 1.00 28.15 228 PRO B CA 1
ATOM 3476 C C . PRO B 1 232 ? 12.283 30.412 -17.849 1.00 28.68 228 PRO B C 1
ATOM 3477 O O . PRO B 1 232 ? 11.807 31.480 -17.424 1.00 26.24 228 PRO B O 1
ATOM 3481 N N . GLU B 1 233 ? 13.499 30.008 -17.497 1.00 29.68 229 GLU B N 1
ATOM 3482 C CA . GLU B 1 233 ? 14.251 30.799 -16.507 1.00 30.70 229 GLU B CA 1
ATOM 3483 C C . GLU B 1 233 ? 14.639 32.219 -17.001 1.00 34.22 229 GLU B C 1
ATOM 3484 O O . GLU B 1 233 ? 15.020 33.093 -16.191 1.00 33.28 229 GLU B O 1
ATOM 3490 N N . ARG B 1 234 ? 14.496 32.472 -18.311 1.00 30.09 230 ARG B N 1
ATOM 3491 C CA . ARG B 1 234 ? 14.794 33.780 -18.864 1.00 26.40 230 ARG B CA 1
ATOM 3492 C C . ARG B 1 234 ? 13.814 34.761 -18.354 1.00 32.98 230 ARG B C 1
ATOM 3493 O O . ARG B 1 234 ? 14.085 35.972 -18.406 1.00 31.52 230 ARG B O 1
ATOM 3501 N N . ILE B 1 235 ? 12.666 34.274 -17.872 1.00 28.79 231 ILE B N 1
ATOM 3502 C CA . ILE B 1 235 ? 11.669 35.196 -17.331 1.00 31.53 231 ILE B CA 1
ATOM 3503 C C . ILE B 1 235 ? 12.290 36.006 -16.171 1.00 35.49 231 ILE B C 1
ATOM 3504 O O . ILE B 1 235 ? 12.035 37.216 -16.035 1.00 27.82 231 ILE B O 1
ATOM 3509 N N . GLY B 1 236 ? 13.066 35.323 -15.333 1.00 30.43 232 GLY B N 1
ATOM 3510 C CA . GLY B 1 236 ? 13.745 35.977 -14.223 1.00 41.66 232 GLY B CA 1
ATOM 3511 C C . GLY B 1 236 ? 14.849 36.965 -14.606 1.00 41.72 232 GLY B C 1
ATOM 3512 O O . GLY B 1 236 ? 15.356 37.686 -13.726 1.00 45.40 232 GLY B O 1
ATOM 3513 N N . ASP B 1 237 ? 15.236 36.991 -15.891 1.00 37.38 233 ASP B N 1
ATOM 3514 C CA . ASP B 1 237 ? 16.289 37.897 -16.380 1.00 42.76 233 ASP B CA 1
ATOM 3515 C C . ASP B 1 237 ? 15.700 39.193 -16.904 1.00 44.28 233 ASP B C 1
ATOM 3516 O O . ASP B 1 237 ? 16.423 40.024 -17.399 1.00 48.64 233 ASP B O 1
ATOM 3521 N N . ILE B 1 238 ? 14.390 39.373 -16.818 1.00 39.34 234 ILE B N 1
ATOM 3522 C CA . ILE B 1 238 ? 13.774 40.620 -17.280 1.00 41.63 234 ILE B CA 1
ATOM 3523 C C . ILE B 1 238 ? 14.387 41.819 -16.539 1.00 47.39 234 ILE B C 1
ATOM 3524 O O . ILE B 1 238 ? 14.419 41.838 -15.312 1.00 44.14 234 ILE B O 1
ATOM 3529 N N . GLY B 1 239 ? 14.869 42.808 -17.293 1.00 50.07 235 GLY B N 1
ATOM 3530 C CA . GLY B 1 239 ? 15.440 44.019 -16.722 1.00 50.45 235 GLY B CA 1
ATOM 3531 C C . GLY B 1 239 ? 16.940 43.895 -16.463 1.00 59.77 235 GLY B C 1
ATOM 3532 O O . GLY B 1 239 ? 17.581 44.833 -15.960 1.00 57.57 235 GLY B O 1
ATOM 3533 N N . LYS B 1 240 ? 17.502 42.727 -16.787 1.00 55.17 236 LYS B N 1
ATOM 3534 C CA . LYS B 1 240 ? 18.929 42.496 -16.636 1.00 52.14 236 LYS B CA 1
ATOM 3535 C C . LYS B 1 240 ? 19.559 42.660 -18.013 1.00 59.94 236 LYS B C 1
ATOM 3536 O O . LYS B 1 240 ? 18.877 42.529 -19.055 1.00 52.22 236 LYS B O 1
ATOM 3542 N N . GLU B 1 241 ? 20.850 42.981 -18.024 1.00 57.89 237 GLU B N 1
ATOM 3543 C CA . GLU B 1 241 ? 21.615 42.985 -19.263 1.00 59.02 237 GLU B CA 1
ATOM 3544 C C . GLU B 1 241 ? 21.536 41.595 -19.898 1.00 54.05 237 GLU B C 1
ATOM 3545 O O . GLU B 1 241 ? 21.627 41.433 -21.131 1.00 53.17 237 GLU B O 1
ATOM 3551 N N . SER B 1 242 ? 21.390 40.592 -19.035 1.00 45.99 238 SER B N 1
ATOM 3552 C CA . SER B 1 242 ? 21.510 39.216 -19.460 1.00 47.71 238 SER B CA 1
ATOM 3553 C C . SER B 1 242 ? 20.273 38.731 -20.245 1.00 46.70 238 SER B C 1
ATOM 3554 O O . SER B 1 242 ? 20.281 37.635 -20.819 1.00 37.37 238 SER B O 1
ATOM 3557 N N . PHE B 1 243 ? 19.245 39.563 -20.309 1.00 44.58 239 PHE B N 1
ATOM 3558 C CA . PHE B 1 243 ? 17.956 39.094 -20.799 1.00 43.05 239 PHE B CA 1
ATOM 3559 C C . PHE B 1 243 ? 17.973 38.751 -22.280 1.00 41.32 239 PHE B C 1
ATOM 3560 O O . PHE B 1 243 ? 18.348 39.585 -23.113 1.00 42.46 239 PHE B O 1
ATOM 3568 N N . ILE B 1 244 ? 17.529 37.533 -22.605 1.00 41.17 240 ILE B N 1
ATOM 3569 C CA . ILE B 1 244 ? 17.350 37.091 -24.004 1.00 34.71 240 ILE B CA 1
ATOM 3570 C C . ILE B 1 244 ? 15.871 36.966 -24.394 1.00 35.64 240 ILE B C 1
ATOM 3571 O O . ILE B 1 244 ? 15.141 36.102 -23.867 1.00 33.23 240 ILE B O 1
ATOM 3576 N N . GLY B 1 245 ? 15.433 37.816 -25.310 1.00 33.41 241 GLY B N 1
ATOM 3577 C CA . GLY B 1 245 ? 14.076 37.754 -25.820 1.00 34.92 241 GLY B CA 1
ATOM 3578 C C . GLY B 1 245 ? 13.725 39.077 -26.424 1.00 30.74 241 GLY B C 1
ATOM 3579 O O . GLY B 1 245 ? 14.603 39.819 -26.766 1.00 35.99 241 GLY B O 1
ATOM 3580 N N . THR B 1 246 ? 12.449 39.373 -26.581 1.00 29.03 242 THR B N 1
ATOM 3581 C CA . THR B 1 246 ? 12.026 40.611 -27.215 1.00 29.19 242 THR B CA 1
ATOM 3582 C C . THR B 1 246 ? 11.158 41.407 -26.271 1.00 31.58 242 THR B C 1
ATOM 3583 O O . THR B 1 246 ? 10.233 40.864 -25.726 1.00 30.21 242 THR B O 1
ATOM 3587 N N . VAL B 1 247 ? 11.470 42.673 -26.045 1.00 33.33 243 VAL B N 1
ATOM 3588 C CA . VAL B 1 247 ? 10.619 43.570 -25.278 1.00 33.65 243 VAL B CA 1
ATOM 3589 C C . VAL B 1 247 ? 9.910 44.480 -26.228 1.00 37.15 243 VAL B C 1
ATOM 3590 O O . VAL B 1 247 ? 10.537 45.041 -27.119 1.00 37.06 243 VAL B O 1
ATOM 3594 N N . ILE B 1 248 ? 8.605 44.629 -26.040 1.00 28.39 244 ILE B N 1
ATOM 3595 C CA . ILE B 1 248 ? 7.811 45.630 -26.715 1.00 36.31 244 ILE B CA 1
ATOM 3596 C C . ILE B 1 248 ? 7.473 46.655 -25.623 1.00 45.20 244 ILE B C 1
ATOM 3597 O O . ILE B 1 248 ? 6.805 46.316 -24.633 1.00 41.46 244 ILE B O 1
ATOM 3602 N N . ARG B 1 249 ? 7.998 47.873 -25.726 1.00 45.63 245 ARG B N 1
ATOM 3603 C CA . ARG B 1 249 ? 7.691 48.893 -24.710 1.00 51.50 245 ARG B CA 1
ATOM 3604 C C . ARG B 1 249 ? 7.462 50.283 -25.308 1.00 57.35 245 ARG B C 1
ATOM 3605 O O . ARG B 1 249 ? 6.771 51.117 -24.719 1.00 58.39 245 ARG B O 1
ATOM 3613 N N . ASP C 1 1 ? 76.165 -9.612 -45.635 1.00 47.30 -3 ASP C N 1
ATOM 3614 C CA . ASP C 1 1 ? 75.652 -8.319 -45.033 1.00 44.66 -3 ASP C CA 1
ATOM 3615 C C . ASP C 1 1 ? 74.107 -8.277 -44.806 1.00 34.47 -3 ASP C C 1
ATOM 3616 O O . ASP C 1 1 ? 73.306 -8.053 -45.738 1.00 31.22 -3 ASP C O 1
ATOM 3621 N N . PRO C 1 2 ? 73.685 -8.504 -43.556 1.00 33.71 -2 PRO C N 1
ATOM 3622 C CA . PRO C 1 2 ? 72.235 -8.542 -43.289 1.00 29.10 -2 PRO C CA 1
ATOM 3623 C C . PRO C 1 2 ? 71.578 -7.169 -43.165 1.00 26.99 -2 PRO C C 1
ATOM 3624 O O . PRO C 1 2 ? 70.343 -7.123 -42.998 1.00 25.26 -2 PRO C O 1
ATOM 3628 N N . PHE C 1 3 ? 72.358 -6.088 -43.283 1.00 19.36 -1 PHE C N 1
ATOM 3629 C CA . PHE C 1 3 ? 71.880 -4.708 -43.031 1.00 28.36 -1 PHE C CA 1
ATOM 3630 C C . PHE C 1 3 ? 71.584 -3.854 -44.318 1.00 20.85 -1 PHE C C 1
ATOM 3631 O O . PHE C 1 3 ? 71.147 -2.725 -44.251 1.00 20.44 -1 PHE C O 1
ATOM 3639 N N . THR C 1 4 ? 71.860 -4.440 -45.461 1.00 24.15 0 THR C N 1
ATOM 3640 C CA . THR C 1 4 ? 71.466 -3.943 -46.772 1.00 29.68 0 THR C CA 1
ATOM 3641 C C . THR C 1 4 ? 70.025 -3.318 -46.804 1.00 22.47 0 THR C C 1
ATOM 3642 O O . THR C 1 4 ? 69.056 -3.918 -46.307 1.00 19.92 0 THR C O 1
ATOM 3662 N N . ILE C 1 7 ? 64.190 -2.401 -50.880 1.00 17.10 3 ILE C N 1
ATOM 3663 C CA . ILE C 1 7 ? 62.792 -2.169 -51.191 1.00 17.60 3 ILE C CA 1
ATOM 3664 C C . ILE C 1 7 ? 62.304 -3.440 -51.838 1.00 21.62 3 ILE C C 1
ATOM 3665 O O . ILE C 1 7 ? 63.074 -4.154 -52.475 1.00 19.74 3 ILE C O 1
ATOM 3670 N N . LEU C 1 8 ? 61.021 -3.733 -51.713 1.00 14.73 4 LEU C N 1
ATOM 3671 C CA . LEU C 1 8 ? 60.523 -5.034 -52.180 1.00 20.66 4 LEU C CA 1
ATOM 3672 C C . LEU C 1 8 ? 59.120 -4.899 -52.699 1.00 20.01 4 LEU C C 1
ATOM 3673 O O . LEU C 1 8 ? 58.297 -4.204 -52.095 1.00 18.44 4 LEU C O 1
ATOM 3678 N N . LYS C 1 9 ? 58.816 -5.622 -53.753 1.00 15.50 5 LYS C N 1
ATOM 3679 C CA . LYS C 1 9 ? 57.487 -5.582 -54.324 1.00 13.89 5 LYS C CA 1
ATOM 3680 C C . LYS C 1 9 ? 56.943 -6.997 -54.210 1.00 17.78 5 LYS C C 1
ATOM 3681 O O . LYS C 1 9 ? 57.574 -7.978 -54.641 1.00 15.35 5 LYS C O 1
ATOM 3687 N N . ILE C 1 10 ? 55.742 -7.115 -53.669 1.00 13.91 6 ILE C N 1
ATOM 3688 C CA . ILE C 1 10 ? 55.079 -8.408 -53.612 1.00 19.38 6 ILE C CA 1
ATOM 3689 C C . ILE C 1 10 ? 54.139 -8.439 -54.844 1.00 17.39 6 ILE C C 1
ATOM 3690 O O . ILE C 1 10 ? 53.192 -7.690 -54.874 1.00 16.39 6 ILE C O 1
ATOM 3695 N N . GLY C 1 11 ? 54.416 -9.305 -55.820 1.00 16.35 7 GLY C N 1
ATOM 3696 C CA . GLY C 1 11 ? 53.711 -9.322 -57.090 1.00 16.75 7 GLY C CA 1
ATOM 3697 C C . GLY C 1 11 ? 52.274 -9.799 -56.918 1.00 20.34 7 GLY C C 1
ATOM 3698 O O . GLY C 1 11 ? 52.023 -10.755 -56.188 1.00 20.85 7 GLY C O 1
ATOM 3699 N N . GLY C 1 12 ? 51.327 -9.147 -57.572 1.00 16.59 8 GLY C N 1
ATOM 3700 C CA . GLY C 1 12 ? 49.982 -9.692 -57.627 1.00 21.76 8 GLY C CA 1
ATOM 3701 C C . GLY C 1 12 ? 49.986 -11.146 -58.113 1.00 25.79 8 GLY C C 1
ATOM 3702 O O . GLY C 1 12 ? 49.050 -11.900 -57.833 1.00 21.46 8 GLY C O 1
ATOM 3703 N N . SER C 1 13 ? 51.017 -11.571 -58.845 1.00 23.17 9 SER C N 1
ATOM 3704 C CA . SER C 1 13 ? 51.002 -12.940 -59.375 1.00 24.06 9 SER C CA 1
ATOM 3705 C C . SER C 1 13 ? 51.119 -13.950 -58.255 1.00 25.27 9 SER C C 1
ATOM 3706 O O . SER C 1 13 ? 50.839 -15.148 -58.458 1.00 21.66 9 SER C O 1
ATOM 3709 N N . VAL C 1 14 ? 51.535 -13.513 -57.083 1.00 20.62 10 VAL C N 1
ATOM 3710 C CA . VAL C 1 14 ? 51.727 -14.486 -56.013 1.00 22.56 10 VAL C CA 1
ATOM 3711 C C . VAL C 1 14 ? 50.754 -14.333 -54.844 1.00 22.89 10 VAL C C 1
ATOM 3712 O O . VAL C 1 14 ? 50.602 -15.280 -54.087 1.00 21.07 10 VAL C O 1
ATOM 3716 N N . ILE C 1 15 ? 50.122 -13.155 -54.665 1.00 15.87 11 ILE C N 1
ATOM 3717 C CA . ILE C 1 15 ? 49.184 -12.985 -53.581 1.00 19.48 11 ILE C CA 1
ATOM 3718 C C . ILE C 1 15 ? 47.745 -12.850 -54.113 1.00 20.09 11 ILE C C 1
ATOM 3719 O O . ILE C 1 15 ? 46.871 -12.681 -53.334 1.00 18.32 11 ILE C O 1
ATOM 3724 N N . THR C 1 16 ? 47.517 -12.985 -55.426 1.00 20.28 12 THR C N 1
ATOM 3725 C CA . THR C 1 16 ? 46.135 -13.128 -55.918 1.00 25.19 12 THR C CA 1
ATOM 3726 C C . THR C 1 16 ? 46.007 -14.330 -56.866 1.00 25.89 12 THR C C 1
ATOM 3727 O O . THR C 1 16 ? 47.014 -14.832 -57.364 1.00 22.25 12 THR C O 1
ATOM 3731 N N . ASP C 1 17 ? 44.747 -14.692 -57.143 1.00 32.10 13 ASP C N 1
ATOM 3732 C CA . ASP C 1 17 ? 44.299 -15.797 -57.986 1.00 40.79 13 ASP C CA 1
ATOM 3733 C C . ASP C 1 17 ? 43.282 -15.338 -59.018 1.00 42.72 13 ASP C C 1
ATOM 3734 O O . ASP C 1 17 ? 42.692 -14.293 -58.849 1.00 37.53 13 ASP C O 1
ATOM 3739 N N . LYS C 1 18 ? 42.979 -16.192 -60.000 1.00 45.70 14 LYS C N 1
ATOM 3740 C CA . LYS C 1 18 ? 41.787 -15.972 -60.844 1.00 45.08 14 LYS C CA 1
ATOM 3741 C C . LYS C 1 18 ? 40.470 -16.529 -60.214 1.00 52.27 14 LYS C C 1
ATOM 3742 O O . LYS C 1 18 ? 39.393 -16.301 -60.754 1.00 57.20 14 LYS C O 1
ATOM 3748 N N . SER C 1 19 ? 40.543 -17.240 -59.087 1.00 41.58 15 SER C N 1
ATOM 3749 C CA . SER C 1 19 ? 39.356 -17.870 -58.478 1.00 39.30 15 SER C CA 1
ATOM 3750 C C . SER C 1 19 ? 38.170 -16.902 -58.260 1.00 39.39 15 SER C C 1
ATOM 3751 O O . SER C 1 19 ? 38.363 -15.749 -57.922 1.00 37.35 15 SER C O 1
ATOM 3754 N N . ALA C 1 20 ? 36.940 -17.395 -58.422 1.00 32.66 16 ALA C N 1
ATOM 3755 C CA . ALA C 1 20 ? 35.756 -16.564 -58.197 1.00 34.13 16 ALA C CA 1
ATOM 3756 C C . ALA C 1 20 ? 35.353 -16.600 -56.742 1.00 29.65 16 ALA C C 1
ATOM 3757 O O . ALA C 1 20 ? 34.466 -15.890 -56.362 1.00 33.91 16 ALA C O 1
ATOM 3759 N N . TYR C 1 21 ? 36.028 -17.424 -55.932 1.00 31.75 17 TYR C N 1
ATOM 3760 C CA . TYR C 1 21 ? 35.589 -17.760 -54.569 1.00 26.96 17 TYR C CA 1
ATOM 3761 C C . TYR C 1 21 ? 36.362 -16.998 -53.485 1.00 31.02 17 TYR C C 1
ATOM 3762 O O . TYR C 1 21 ? 35.920 -16.841 -52.345 1.00 31.79 17 TYR C O 1
ATOM 3771 N N . ARG C 1 22 ? 37.553 -16.554 -53.823 1.00 33.26 18 ARG C N 1
ATOM 3772 C CA . ARG C 1 22 ? 38.262 -15.775 -52.849 1.00 40.41 18 ARG C CA 1
ATOM 3773 C C . ARG C 1 22 ? 39.058 -14.745 -53.598 1.00 36.72 18 ARG C C 1
ATOM 3774 O O . ARG C 1 22 ? 39.193 -14.795 -54.843 1.00 39.15 18 ARG C O 1
ATOM 3782 N N . THR C 1 23 ? 39.569 -13.780 -52.871 1.00 35.56 19 THR C N 1
ATOM 3783 C CA . THR C 1 23 ? 40.267 -12.755 -53.593 1.00 38.45 19 THR C CA 1
ATOM 3784 C C . THR C 1 23 ? 41.767 -13.086 -53.458 1.00 42.49 19 THR C C 1
ATOM 3785 O O . THR C 1 23 ? 42.431 -13.473 -54.474 1.00 49.34 19 THR C O 1
ATOM 3789 N N . ALA C 1 24 ? 42.223 -13.160 -52.213 1.00 29.87 20 ALA C N 1
ATOM 3790 C CA . ALA C 1 24 ? 43.621 -13.175 -51.916 1.00 26.40 20 ALA C CA 1
ATOM 3791 C C . ALA C 1 24 ? 44.137 -14.533 -51.399 1.00 28.71 20 ALA C C 1
ATOM 3792 O O . ALA C 1 24 ? 43.403 -15.311 -50.727 1.00 25.73 20 ALA C O 1
ATOM 3794 N N . ARG C 1 25 ? 45.419 -14.753 -51.698 1.00 19.68 21 ARG C N 1
ATOM 3795 C CA . ARG C 1 25 ? 46.171 -15.899 -51.203 1.00 23.60 21 ARG C CA 1
ATOM 3796 C C . ARG C 1 25 ? 46.701 -15.548 -49.834 1.00 24.95 21 ARG C C 1
ATOM 3797 O O . ARG C 1 25 ? 47.872 -15.189 -49.632 1.00 21.61 21 ARG C O 1
ATOM 3805 N N . THR C 1 26 ? 45.829 -15.727 -48.863 1.00 20.83 22 THR C N 1
ATOM 3806 C CA . THR C 1 26 ? 46.189 -15.462 -47.506 1.00 18.18 22 THR C CA 1
ATOM 3807 C C . THR C 1 26 ? 47.404 -16.251 -47.033 1.00 24.08 22 THR C C 1
ATOM 3808 O O . THR C 1 26 ? 48.219 -15.691 -46.253 1.00 18.33 22 THR C O 1
ATOM 3812 N N . TYR C 1 27 ? 47.529 -17.544 -47.397 1.00 18.14 23 TYR C N 1
ATOM 3813 C CA . TYR C 1 27 ? 48.757 -18.230 -46.871 1.00 24.99 23 TYR C CA 1
ATOM 3814 C C . TYR C 1 27 ? 50.077 -17.608 -47.439 1.00 21.25 23 TYR C C 1
ATOM 3815 O O . TYR C 1 27 ? 51.067 -17.426 -46.748 1.00 19.75 23 TYR C O 1
ATOM 3824 N N . ALA C 1 28 ? 50.064 -17.295 -48.719 1.00 18.06 24 ALA C N 1
ATOM 3825 C CA . ALA C 1 28 ? 51.192 -16.669 -49.384 1.00 19.46 24 ALA C CA 1
ATOM 3826 C C . ALA C 1 28 ? 51.535 -15.282 -48.782 1.00 20.20 24 ALA C C 1
ATOM 3827 O O . ALA C 1 28 ? 52.709 -14.985 -48.434 1.00 16.01 24 ALA C O 1
ATOM 3829 N N . ILE C 1 29 ? 50.521 -14.476 -48.540 1.00 17.77 25 ILE C N 1
ATOM 3830 C CA . ILE C 1 29 ? 50.760 -13.194 -47.816 1.00 20.50 25 ILE C CA 1
ATOM 3831 C C . ILE C 1 29 ? 51.444 -13.411 -46.472 1.00 21.48 25 ILE C C 1
ATOM 3832 O O . ILE C 1 29 ? 52.513 -12.797 -46.174 1.00 19.44 25 ILE C O 1
ATOM 3837 N N . ARG C 1 30 ? 50.890 -14.304 -45.650 1.00 19.81 26 ARG C N 1
ATOM 3838 C CA . ARG C 1 30 ? 51.509 -14.540 -44.366 1.00 19.12 26 ARG C CA 1
ATOM 3839 C C . ARG C 1 30 ? 52.941 -15.090 -44.437 1.00 17.06 26 ARG C C 1
ATOM 3840 O O . ARG C 1 30 ? 53.794 -14.619 -43.699 1.00 14.73 26 ARG C O 1
ATOM 3848 N N . SER C 1 31 ? 53.211 -16.146 -45.202 1.00 20.09 27 SER C N 1
ATOM 3849 C CA . SER C 1 31 ? 54.597 -16.645 -45.188 1.00 19.44 27 SER C CA 1
ATOM 3850 C C . SER C 1 31 ? 55.568 -15.628 -45.747 1.00 15.84 27 SER C C 1
ATOM 3851 O O . SER C 1 31 ? 56.717 -15.612 -45.324 1.00 17.20 27 SER C O 1
ATOM 3854 N N . ILE C 1 32 ? 55.173 -14.825 -46.747 1.00 13.33 28 ILE C N 1
ATOM 3855 C CA . ILE C 1 32 ? 56.078 -13.757 -47.230 1.00 12.19 28 ILE C CA 1
ATOM 3856 C C . ILE C 1 32 ? 56.312 -12.770 -46.094 1.00 16.86 28 ILE C C 1
ATOM 3857 O O . ILE C 1 32 ? 57.476 -12.500 -45.746 1.00 17.18 28 ILE C O 1
ATOM 3862 N N . VAL C 1 33 ? 55.224 -12.232 -45.511 1.00 16.19 29 VAL C N 1
ATOM 3863 C CA . VAL C 1 33 ? 55.351 -11.238 -44.454 1.00 17.07 29 VAL C CA 1
ATOM 3864 C C . VAL C 1 33 ? 56.201 -11.760 -43.270 1.00 18.51 29 VAL C C 1
ATOM 3865 O O . VAL C 1 33 ? 57.054 -11.037 -42.700 1.00 15.69 29 VAL C O 1
ATOM 3869 N N . LYS C 1 34 ? 55.960 -12.994 -42.851 1.00 18.60 30 LYS C N 1
ATOM 3870 C CA . LYS C 1 34 ? 56.882 -13.674 -41.905 1.00 21.27 30 LYS C CA 1
ATOM 3871 C C . LYS C 1 34 ? 58.355 -13.536 -42.276 1.00 21.99 30 LYS C C 1
ATOM 3872 O O . LYS C 1 34 ? 59.155 -13.078 -41.458 1.00 19.98 30 LYS C O 1
ATOM 3878 N N . VAL C 1 35 ? 58.730 -13.812 -43.535 1.00 19.34 31 VAL C N 1
ATOM 3879 C CA . VAL C 1 35 ? 60.133 -13.610 -43.946 1.00 17.20 31 VAL C CA 1
ATOM 3880 C C . VAL C 1 35 ? 60.447 -12.114 -43.871 1.00 19.88 31 VAL C C 1
ATOM 3881 O O . VAL C 1 35 ? 61.472 -11.719 -43.309 1.00 15.77 31 VAL C O 1
ATOM 3885 N N . LEU C 1 36 ? 59.540 -11.241 -44.349 1.00 20.28 32 LEU C N 1
ATOM 3886 C CA . LEU C 1 36 ? 59.873 -9.799 -44.361 1.00 19.12 32 LEU C CA 1
ATOM 3887 C C . LEU C 1 36 ? 60.184 -9.268 -42.973 1.00 19.08 32 LEU C C 1
ATOM 3888 O O . LEU C 1 36 ? 61.014 -8.342 -42.833 1.00 18.41 32 LEU C O 1
ATOM 3893 N N . SER C 1 37 ? 59.495 -9.788 -41.949 1.00 17.96 33 SER C N 1
ATOM 3894 C CA . SER C 1 37 ? 59.583 -9.228 -40.595 1.00 21.43 33 SER C CA 1
ATOM 3895 C C . SER C 1 37 ? 60.998 -9.472 -40.041 1.00 23.14 33 SER C C 1
ATOM 3896 O O . SER C 1 37 ? 61.390 -8.922 -39.028 1.00 21.61 33 SER C O 1
ATOM 3899 N N . GLY C 1 38 ? 61.752 -10.320 -40.709 1.00 21.34 34 GLY C N 1
ATOM 3900 C CA . GLY C 1 38 ? 63.120 -10.625 -40.244 1.00 29.54 34 GLY C CA 1
ATOM 3901 C C . GLY C 1 38 ? 64.198 -9.892 -41.032 1.00 27.51 34 GLY C C 1
ATOM 3902 O O . GLY C 1 38 ? 65.417 -10.029 -40.749 1.00 24.87 34 GLY C O 1
ATOM 3903 N N . ILE C 1 39 ? 63.786 -9.076 -42.007 1.00 19.99 35 ILE C N 1
ATOM 3904 C CA . ILE C 1 39 ? 64.784 -8.385 -42.815 1.00 19.25 35 ILE C CA 1
ATOM 3905 C C . ILE C 1 39 ? 65.136 -7.076 -42.100 1.00 23.25 35 ILE C C 1
ATOM 3906 O O . ILE C 1 39 ? 64.246 -6.289 -41.737 1.00 21.91 35 ILE C O 1
ATOM 3911 N N . GLU C 1 40 ? 66.421 -6.836 -41.889 1.00 22.34 36 GLU C N 1
ATOM 3912 C CA . GLU C 1 40 ? 66.805 -5.781 -40.920 1.00 22.82 36 GLU C CA 1
ATOM 3913 C C . GLU C 1 40 ? 66.438 -4.405 -41.452 1.00 22.48 36 GLU C C 1
ATOM 3914 O O . GLU C 1 40 ? 65.953 -3.556 -40.721 1.00 21.45 36 GLU C O 1
ATOM 3920 N N . ASP C 1 41 ? 66.683 -4.174 -42.738 1.00 16.04 37 ASP C N 1
ATOM 3921 C CA . ASP C 1 41 ? 66.491 -2.826 -43.263 1.00 22.70 37 ASP C CA 1
ATOM 3922 C C . ASP C 1 41 ? 65.602 -2.830 -44.533 1.00 21.39 37 ASP C C 1
ATOM 3923 O O . ASP C 1 41 ? 65.923 -2.176 -45.542 1.00 19.08 37 ASP C O 1
ATOM 3928 N N . LEU C 1 42 ? 64.460 -3.505 -44.419 1.00 17.29 38 LEU C N 1
ATOM 3929 C CA . LEU C 1 42 ? 63.373 -3.387 -45.399 1.00 23.79 38 LEU C CA 1
ATOM 3930 C C . LEU C 1 42 ? 62.712 -2.016 -45.170 1.00 21.88 38 LEU C C 1
ATOM 3931 O O . LEU C 1 42 ? 62.067 -1.804 -44.136 1.00 19.80 38 LEU C O 1
ATOM 3936 N N . VAL C 1 43 ? 62.854 -1.077 -46.102 1.00 18.46 39 VAL C N 1
ATOM 3937 C CA . VAL C 1 43 ? 62.350 0.268 -45.824 1.00 19.36 39 VAL C CA 1
ATOM 3938 C C . VAL C 1 43 ? 61.051 0.614 -46.551 1.00 22.57 39 VAL C C 1
ATOM 3939 O O . VAL C 1 43 ? 60.385 1.583 -46.162 1.00 18.78 39 VAL C O 1
ATOM 3943 N N . CYS C 1 44 ? 60.660 -0.159 -47.575 1.00 20.74 40 CYS C N 1
ATOM 3944 C CA . CYS C 1 44 ? 59.422 0.131 -48.296 1.00 18.11 40 CYS C CA 1
ATOM 3945 C C . CYS C 1 44 ? 58.918 -1.175 -48.902 1.00 19.20 40 CYS C C 1
ATOM 3946 O O . CYS C 1 44 ? 59.699 -1.884 -49.509 1.00 17.70 40 CYS C O 1
ATOM 3949 N N . VAL C 1 45 ? 57.637 -1.487 -48.734 1.00 18.92 41 VAL C N 1
ATOM 3950 C CA . VAL C 1 45 ? 57.019 -2.677 -49.398 1.00 16.16 41 VAL C CA 1
ATOM 3951 C C . VAL C 1 45 ? 55.974 -2.146 -50.381 1.00 20.81 41 VAL C C 1
ATOM 3952 O O . VAL C 1 45 ? 55.193 -1.243 -50.015 1.00 21.02 41 VAL C O 1
ATOM 3956 N N . VAL C 1 46 ? 55.929 -2.653 -51.608 1.00 16.66 42 VAL C N 1
ATOM 3957 C CA . VAL C 1 46 ? 54.908 -2.253 -52.565 1.00 15.62 42 VAL C CA 1
ATOM 3958 C C . VAL C 1 46 ? 54.251 -3.548 -52.980 1.00 19.45 42 VAL C C 1
ATOM 3959 O O . VAL C 1 46 ? 54.942 -4.595 -53.036 1.00 16.74 42 VAL C O 1
ATOM 3963 N N . HIS C 1 47 ? 52.953 -3.544 -53.277 1.00 14.92 43 HIS C N 1
ATOM 3964 C CA . HIS C 1 47 ? 52.388 -4.766 -53.855 1.00 17.16 43 HIS C CA 1
ATOM 3965 C C . HIS C 1 47 ? 51.547 -4.466 -55.110 1.00 18.00 43 HIS C C 1
ATOM 3966 O O . HIS C 1 47 ? 51.149 -3.328 -55.317 1.00 18.58 43 HIS C O 1
ATOM 3973 N N . GLY C 1 48 ? 51.312 -5.492 -55.923 1.00 16.19 44 GLY C N 1
ATOM 3974 C CA . GLY C 1 48 ? 50.628 -5.392 -57.238 1.00 16.75 44 GLY C CA 1
ATOM 3975 C C . GLY C 1 48 ? 49.177 -5.854 -57.029 1.00 21.34 44 GLY C C 1
ATOM 3976 O O . GLY C 1 48 ? 48.795 -6.111 -55.891 1.00 19.53 44 GLY C O 1
ATOM 3977 N N . GLY C 1 49 ? 48.363 -5.896 -58.086 1.00 23.14 45 GLY C N 1
ATOM 3978 C CA . GLY C 1 49 ? 46.981 -6.306 -57.941 1.00 27.68 45 GLY C CA 1
ATOM 3979 C C . GLY C 1 49 ? 46.583 -7.533 -58.768 1.00 21.93 45 GLY C C 1
ATOM 3980 O O . GLY C 1 49 ? 45.470 -8.040 -58.641 1.00 28.50 45 GLY C O 1
ATOM 3981 N N . GLY C 1 50 ? 47.473 -8.016 -59.625 1.00 21.94 46 GLY C N 1
ATOM 3982 C CA . GLY C 1 50 ? 47.250 -9.286 -60.293 1.00 28.71 46 GLY C CA 1
ATOM 3983 C C . GLY C 1 50 ? 46.283 -9.232 -61.470 1.00 34.06 46 GLY C C 1
ATOM 3984 O O . GLY C 1 50 ? 45.606 -8.218 -61.764 1.00 25.07 46 GLY C O 1
ATOM 3985 N N . SER C 1 51 ? 46.189 -10.337 -62.172 1.00 34.41 47 SER C N 1
ATOM 3986 C CA . SER C 1 51 ? 45.226 -10.372 -63.234 1.00 33.82 47 SER C CA 1
ATOM 3987 C C . SER C 1 51 ? 43.920 -11.007 -62.800 1.00 36.37 47 SER C C 1
ATOM 3988 O O . SER C 1 51 ? 43.691 -12.216 -63.059 1.00 52.05 47 SER C O 1
ATOM 3991 N N . PHE C 1 52 ? 43.126 -10.291 -62.063 1.00 41.81 48 PHE C N 1
ATOM 3992 C CA . PHE C 1 52 ? 41.855 -9.890 -62.634 1.00 46.92 48 PHE C CA 1
ATOM 3993 C C . PHE C 1 52 ? 41.548 -8.544 -62.065 1.00 33.19 48 PHE C C 1
ATOM 3994 O O . PHE C 1 52 ? 40.604 -7.919 -62.498 1.00 40.87 48 PHE C O 1
ATOM 4002 N N . GLY C 1 53 ? 42.427 -8.080 -61.165 1.00 33.91 49 GLY C N 1
ATOM 4003 C CA . GLY C 1 53 ? 42.546 -6.658 -60.842 1.00 36.68 49 GLY C CA 1
ATOM 4004 C C . GLY C 1 53 ? 42.867 -5.908 -62.131 1.00 30.73 49 GLY C C 1
ATOM 4005 O O . GLY C 1 53 ? 42.262 -4.894 -62.415 1.00 30.05 49 GLY C O 1
ATOM 4006 N N . HIS C 1 54 ? 43.786 -6.420 -62.939 1.00 29.28 50 HIS C N 1
ATOM 4007 C CA . HIS C 1 54 ? 44.069 -5.799 -64.247 1.00 32.63 50 HIS C CA 1
ATOM 4008 C C . HIS C 1 54 ? 42.849 -5.866 -65.173 1.00 27.72 50 HIS C C 1
ATOM 4009 O O . HIS C 1 54 ? 42.443 -4.856 -65.804 1.00 23.94 50 HIS C O 1
ATOM 4016 N N . ILE C 1 55 ? 42.290 -7.055 -65.319 1.00 20.24 51 ILE C N 1
ATOM 4017 C CA . ILE C 1 55 ? 41.135 -7.173 -66.213 1.00 28.15 51 ILE C CA 1
ATOM 4018 C C . ILE C 1 55 ? 39.972 -6.299 -65.710 1.00 26.99 51 ILE C C 1
ATOM 4019 O O . ILE C 1 55 ? 39.289 -5.643 -66.501 1.00 28.04 51 ILE C O 1
ATOM 4024 N N . LYS C 1 56 ? 39.690 -6.335 -64.418 1.00 25.94 52 LYS C N 1
ATOM 4025 C CA . LYS C 1 56 ? 38.574 -5.530 -63.901 1.00 27.74 52 LYS C CA 1
ATOM 4026 C C . LYS C 1 56 ? 38.801 -4.010 -64.150 1.00 28.92 52 LYS C C 1
ATOM 4027 O O . LYS C 1 56 ? 37.892 -3.270 -64.557 1.00 23.45 52 LYS C O 1
ATOM 4033 N N . ALA C 1 57 ? 40.015 -3.527 -63.963 1.00 21.51 53 ALA C N 1
ATOM 4034 C CA . ALA C 1 57 ? 40.292 -2.134 -64.332 1.00 21.76 53 ALA C CA 1
ATOM 4035 C C . ALA C 1 57 ? 40.033 -1.905 -65.828 1.00 26.34 53 ALA C C 1
ATOM 4036 O O . ALA C 1 57 ? 39.311 -0.978 -66.240 1.00 22.75 53 ALA C O 1
ATOM 4046 N N . GLU C 1 59 ? 38.155 -3.433 -67.841 1.00 25.78 55 GLU C N 1
ATOM 4047 C CA . GLU C 1 59 ? 36.741 -3.491 -68.197 1.00 29.54 55 GLU C CA 1
ATOM 4048 C C . GLU C 1 59 ? 35.957 -2.203 -67.745 1.00 33.38 55 GLU C C 1
ATOM 4049 O O . GLU C 1 59 ? 34.857 -1.928 -68.274 1.00 23.34 55 GLU C O 1
ATOM 4055 N N . PHE C 1 60 ? 36.486 -1.449 -66.769 1.00 21.69 56 PHE C N 1
ATOM 4056 C CA . PHE C 1 60 ? 35.988 -0.061 -66.507 1.00 23.68 56 PHE C CA 1
ATOM 4057 C C . PHE C 1 60 ? 36.603 1.031 -67.414 1.00 18.59 56 PHE C C 1
ATOM 4058 O O . PHE C 1 60 ? 36.275 2.192 -67.275 1.00 20.58 56 PHE C O 1
ATOM 4066 N N . GLY C 1 61 ? 37.515 0.690 -68.311 1.00 22.08 57 GLY C N 1
ATOM 4067 C CA . GLY C 1 61 ? 38.205 1.711 -69.112 1.00 21.48 57 GLY C CA 1
ATOM 4068 C C . GLY C 1 61 ? 39.276 2.487 -68.331 1.00 23.96 57 GLY C C 1
ATOM 4069 O O . GLY C 1 61 ? 39.503 3.721 -68.537 1.00 20.63 57 GLY C O 1
ATOM 4070 N N . LEU C 1 62 ? 39.964 1.775 -67.435 1.00 19.40 58 LEU C N 1
ATOM 4071 C CA . LEU C 1 62 ? 41.060 2.333 -66.660 1.00 21.09 58 LEU C CA 1
ATOM 4072 C C . LEU C 1 62 ? 42.370 1.563 -67.015 1.00 22.57 58 LEU C C 1
ATOM 4073 O O . LEU C 1 62 ? 42.400 0.362 -66.993 1.00 21.02 58 LEU C O 1
ATOM 4078 N N . PRO C 1 63 ? 43.438 2.281 -67.351 1.00 21.80 59 PRO C N 1
ATOM 4079 C CA . PRO C 1 63 ? 43.422 3.733 -67.374 1.00 21.31 59 PRO C CA 1
ATOM 4080 C C . PRO C 1 63 ? 42.737 4.248 -68.659 1.00 22.03 59 PRO C C 1
ATOM 4081 O O . PRO C 1 63 ? 42.640 3.466 -69.595 1.00 18.41 59 PRO C O 1
ATOM 4085 N N . GLY C 1 64 ? 42.292 5.504 -68.683 1.00 20.91 60 GLY C N 1
ATOM 4086 C CA . GLY C 1 64 ? 41.603 6.023 -69.852 1.00 23.95 60 GLY C CA 1
ATOM 4087 C C . GLY C 1 64 ? 40.755 7.245 -69.607 1.00 18.62 60 GLY C C 1
ATOM 4088 O O . GLY C 1 64 ? 40.780 7.830 -68.489 1.00 23.14 60 GLY C O 1
ATOM 4089 N N . PRO C 1 65 ? 40.045 7.697 -70.634 1.00 21.35 61 PRO C N 1
ATOM 4090 C CA . PRO C 1 65 ? 39.259 8.927 -70.485 1.00 20.64 61 PRO C CA 1
ATOM 4091 C C . PRO C 1 65 ? 38.261 8.885 -69.330 1.00 20.33 61 PRO C C 1
ATOM 4092 O O . PRO C 1 65 ? 37.714 7.843 -69.019 1.00 16.77 61 PRO C O 1
ATOM 4096 N N . LYS C 1 66 ? 37.955 10.043 -68.778 1.00 17.98 62 LYS C N 1
ATOM 4097 C CA . LYS C 1 66 ? 36.906 10.147 -67.780 1.00 20.79 62 LYS C CA 1
ATOM 4098 C C . LYS C 1 66 ? 35.519 9.984 -68.439 1.00 22.43 62 LYS C C 1
ATOM 4099 O O . LYS C 1 66 ? 35.151 10.686 -69.389 1.00 18.41 62 LYS C O 1
ATOM 4105 N N . ASN C 1 67 ? 34.766 9.020 -67.966 1.00 18.60 63 ASN C N 1
ATOM 4106 C CA . ASN C 1 67 ? 33.327 8.958 -68.298 1.00 21.10 63 ASN C CA 1
ATOM 4107 C C . ASN C 1 67 ? 32.599 8.308 -67.109 1.00 18.48 63 ASN C C 1
ATOM 4108 O O . ASN C 1 67 ? 33.249 7.954 -66.124 1.00 15.23 63 ASN C O 1
ATOM 4113 N N . PRO C 1 68 ? 31.265 8.149 -67.167 1.00 18.91 64 PRO C N 1
ATOM 4114 C CA . PRO C 1 68 ? 30.629 7.632 -65.945 1.00 18.24 64 PRO C CA 1
ATOM 4115 C C . PRO C 1 68 ? 31.141 6.267 -65.527 1.00 18.56 64 PRO C C 1
ATOM 4116 O O . PRO C 1 68 ? 31.273 5.993 -64.327 1.00 16.35 64 PRO C O 1
ATOM 4120 N N . ARG C 1 69 ? 31.279 5.364 -66.483 1.00 15.04 65 ARG C N 1
ATOM 4121 C CA . ARG C 1 69 ? 31.747 4.023 -66.152 1.00 15.57 65 ARG C CA 1
ATOM 4122 C C . ARG C 1 69 ? 33.162 4.045 -65.618 1.00 19.85 65 ARG C C 1
ATOM 4123 O O . ARG C 1 69 ? 33.435 3.360 -64.624 1.00 20.14 65 ARG C O 1
ATOM 4131 N N . SER C 1 70 ? 34.090 4.770 -66.262 1.00 14.16 66 SER C N 1
ATOM 4132 C CA . SER C 1 70 ? 35.432 4.880 -65.663 1.00 17.64 66 SER C CA 1
ATOM 4133 C C . SER C 1 70 ? 35.445 5.570 -64.282 1.00 18.08 66 SER C C 1
ATOM 4134 O O . SER C 1 70 ? 36.258 5.216 -63.451 1.00 16.67 66 SER C O 1
ATOM 4137 N N . SER C 1 71 ? 34.568 6.537 -64.044 1.00 14.77 67 SER C N 1
ATOM 4138 C CA . SER C 1 71 ? 34.551 7.261 -62.773 1.00 19.05 67 SER C CA 1
ATOM 4139 C C . SER C 1 71 ? 34.012 6.315 -61.660 1.00 19.23 67 SER C C 1
ATOM 4140 O O . SER C 1 71 ? 34.572 6.281 -60.554 1.00 16.86 67 SER C O 1
ATOM 4143 N N . ILE C 1 72 ? 32.932 5.565 -61.932 1.00 21.26 68 ILE C N 1
ATOM 4144 C CA . ILE C 1 72 ? 32.430 4.539 -60.969 1.00 21.97 68 ILE C CA 1
ATOM 4145 C C . ILE C 1 72 ? 33.535 3.533 -60.725 1.00 18.20 68 ILE C C 1
ATOM 4146 O O . ILE C 1 72 ? 33.688 3.038 -59.619 1.00 20.41 68 ILE C O 1
ATOM 4151 N N . GLY C 1 73 ? 34.205 3.155 -61.798 1.00 21.31 69 GLY C N 1
ATOM 4152 C CA . GLY C 1 73 ? 35.231 2.102 -61.774 1.00 19.75 69 GLY C CA 1
ATOM 4153 C C . GLY C 1 73 ? 36.432 2.567 -60.915 1.00 19.77 69 GLY C C 1
ATOM 4154 O O . GLY C 1 73 ? 37.088 1.746 -60.227 1.00 14.59 69 GLY C O 1
ATOM 4155 N N . TYR C 1 74 ? 36.723 3.873 -60.983 1.00 16.18 70 TYR C N 1
ATOM 4156 C CA . TYR C 1 74 ? 37.827 4.468 -60.184 1.00 15.19 70 TYR C CA 1
ATOM 4157 C C . TYR C 1 74 ? 37.575 4.155 -58.712 1.00 14.34 70 TYR C C 1
ATOM 4158 O O . TYR C 1 74 ? 38.424 3.583 -58.008 1.00 15.42 70 TYR C O 1
ATOM 4167 N N . SER C 1 75 ? 36.384 4.453 -58.232 1.00 15.18 71 SER C N 1
ATOM 4168 C CA . SER C 1 75 ? 36.056 4.196 -56.810 1.00 13.17 71 SER C CA 1
ATOM 4169 C C . SER C 1 75 ? 36.131 2.694 -56.430 1.00 17.21 71 SER C C 1
ATOM 4170 O O . SER C 1 75 ? 36.598 2.350 -55.325 1.00 13.38 71 SER C O 1
ATOM 4173 N N . ILE C 1 76 ? 35.670 1.812 -57.326 1.00 13.77 72 ILE C N 1
ATOM 4174 C CA . ILE C 1 76 ? 35.638 0.388 -57.061 1.00 18.35 72 ILE C CA 1
ATOM 4175 C C . ILE C 1 76 ? 37.047 -0.200 -57.093 1.00 16.39 72 ILE C C 1
ATOM 4176 O O . ILE C 1 76 ? 37.420 -0.956 -56.204 1.00 17.91 72 ILE C O 1
ATOM 4181 N N . VAL C 1 77 ? 37.813 0.144 -58.121 1.00 16.56 73 VAL C N 1
ATOM 4182 C CA . VAL C 1 77 ? 39.187 -0.371 -58.246 1.00 16.94 73 VAL C CA 1
ATOM 4183 C C . VAL C 1 77 ? 39.977 0.053 -57.019 1.00 19.05 73 VAL C C 1
ATOM 4184 O O . VAL C 1 77 ? 40.699 -0.777 -56.417 1.00 17.62 73 VAL C O 1
ATOM 4188 N N . HIS C 1 78 ? 39.866 1.307 -56.620 1.00 17.62 74 HIS C N 1
ATOM 4189 C CA . HIS C 1 78 ? 40.675 1.748 -55.487 1.00 14.80 74 HIS C CA 1
ATOM 4190 C C . HIS C 1 78 ? 40.246 0.990 -54.215 1.00 20.59 74 HIS C C 1
ATOM 4191 O O . HIS C 1 78 ? 41.061 0.570 -53.439 1.00 17.79 74 HIS C O 1
ATOM 4198 N N . ARG C 1 79 ? 38.947 0.856 -53.990 1.00 22.09 75 ARG C N 1
ATOM 4199 C CA . ARG C 1 79 ? 38.399 0.113 -52.828 1.00 18.45 75 ARG C CA 1
ATOM 4200 C C . ARG C 1 79 ? 38.932 -1.352 -52.853 1.00 16.72 75 ARG C C 1
ATOM 4201 O O . ARG C 1 79 ? 39.292 -1.905 -51.813 1.00 19.51 75 ARG C O 1
ATOM 4209 N N . ASP C 1 80 ? 38.978 -1.982 -54.009 1.00 14.62 76 ASP C N 1
ATOM 4210 C CA . ASP C 1 80 ? 39.416 -3.401 -54.063 1.00 17.23 76 ASP C CA 1
ATOM 4211 C C . ASP C 1 80 ? 40.915 -3.498 -53.740 1.00 15.83 76 ASP C C 1
ATOM 4212 O O . ASP C 1 80 ? 41.349 -4.389 -53.009 1.00 16.39 76 ASP C O 1
ATOM 4225 N N . GLU C 1 82 ? 42.586 -1.389 -51.898 1.00 14.54 78 GLU C N 1
ATOM 4226 C CA . GLU C 1 82 ? 42.721 -1.102 -50.442 1.00 18.00 78 GLU C CA 1
ATOM 4227 C C . GLU C 1 82 ? 42.400 -2.334 -49.616 1.00 17.65 78 GLU C C 1
ATOM 4228 O O . GLU C 1 82 ? 43.042 -2.618 -48.597 1.00 15.99 78 GLU C O 1
ATOM 4234 N N . ASN C 1 83 ? 41.350 -3.046 -50.020 1.00 17.10 79 ASN C N 1
ATOM 4235 C CA . ASN C 1 83 ? 41.048 -4.291 -49.319 1.00 19.02 79 ASN C CA 1
ATOM 4236 C C . ASN C 1 83 ? 42.131 -5.330 -49.395 1.00 17.40 79 ASN C C 1
ATOM 4237 O O . ASN C 1 83 ? 42.374 -6.042 -48.424 1.00 18.32 79 ASN C O 1
ATOM 4242 N N . LEU C 1 84 ? 42.715 -5.488 -50.573 1.00 15.24 80 LEU C N 1
ATOM 4243 C CA . LEU C 1 84 ? 43.859 -6.412 -50.717 1.00 18.10 80 LEU C CA 1
ATOM 4244 C C . LEU C 1 84 ? 44.992 -5.951 -49.756 1.00 18.69 80 LEU C C 1
ATOM 4245 O O . LEU C 1 84 ? 45.612 -6.736 -49.036 1.00 13.57 80 LEU C O 1
ATOM 4250 N N . ASP C 1 85 ? 45.191 -4.630 -49.711 1.00 17.01 81 ASP C N 1
ATOM 4251 C CA . ASP C 1 85 ? 46.323 -4.067 -49.021 1.00 14.07 81 ASP C CA 1
ATOM 4252 C C . ASP C 1 85 ? 46.112 -4.189 -47.544 1.00 16.64 81 ASP C C 1
ATOM 4253 O O . ASP C 1 85 ? 47.049 -4.404 -46.798 1.00 15.54 81 ASP C O 1
ATOM 4258 N N . LEU C 1 86 ? 44.885 -4.080 -47.094 1.00 14.48 82 LEU C N 1
ATOM 4259 C CA . LEU C 1 86 ? 44.650 -4.314 -45.661 1.00 16.73 82 LEU C CA 1
ATOM 4260 C C . LEU C 1 86 ? 45.025 -5.741 -45.218 1.00 18.72 82 LEU C C 1
ATOM 4261 O O . LEU C 1 86 ? 45.347 -5.948 -44.010 1.00 18.72 82 LEU C O 1
ATOM 4279 N N . VAL C 1 88 ? 47.626 -7.474 -46.377 1.00 15.32 84 VAL C N 1
ATOM 4280 C CA . VAL C 1 88 ? 49.060 -7.410 -46.178 1.00 13.66 84 VAL C CA 1
ATOM 4281 C C . VAL C 1 88 ? 49.396 -6.644 -44.852 1.00 16.33 84 VAL C C 1
ATOM 4282 O O . VAL C 1 88 ? 50.248 -7.063 -44.082 1.00 14.43 84 VAL C O 1
ATOM 4286 N N . ILE C 1 89 ? 48.826 -5.463 -44.647 1.00 13.00 85 ILE C N 1
ATOM 4287 C CA . ILE C 1 89 ? 49.055 -4.666 -43.388 1.00 15.01 85 ILE C CA 1
ATOM 4288 C C . ILE C 1 89 ? 48.691 -5.500 -42.138 1.00 14.85 85 ILE C C 1
ATOM 4289 O O . ILE C 1 89 ? 49.419 -5.539 -41.140 1.00 17.93 85 ILE C O 1
ATOM 4294 N N . ASP C 1 90 ? 47.571 -6.209 -42.174 1.00 19.30 86 ASP C N 1
ATOM 4295 C CA . ASP C 1 90 ? 47.225 -7.099 -41.027 1.00 16.72 86 ASP C CA 1
ATOM 4296 C C . ASP C 1 90 ? 48.358 -8.087 -40.661 1.00 19.37 86 ASP C C 1
ATOM 4297 O O . ASP C 1 90 ? 48.645 -8.327 -39.487 1.00 17.52 86 ASP C O 1
ATOM 4302 N N . ALA C 1 91 ? 48.864 -8.770 -41.685 1.00 15.72 87 ALA C N 1
ATOM 4303 C CA . ALA C 1 91 ? 49.895 -9.763 -41.484 1.00 18.14 87 ALA C CA 1
ATOM 4304 C C . ALA C 1 91 ? 51.092 -9.040 -40.908 1.00 20.27 87 ALA C C 1
ATOM 4305 O O . ALA C 1 91 ? 51.762 -9.552 -39.965 1.00 16.21 87 ALA C O 1
ATOM 4315 N N . ILE C 1 93 ? 51.231 -6.305 -39.209 1.00 18.18 89 ILE C N 1
ATOM 4316 C CA . ILE C 1 93 ? 50.999 -6.008 -37.811 1.00 22.61 89 ILE C CA 1
ATOM 4317 C C . ILE C 1 93 ? 51.134 -7.280 -36.917 1.00 22.27 89 ILE C C 1
ATOM 4318 O O . ILE C 1 93 ? 51.728 -7.227 -35.823 1.00 20.73 89 ILE C O 1
ATOM 4323 N N . GLU C 1 94 ? 50.612 -8.414 -37.351 1.00 20.93 90 GLU C N 1
ATOM 4324 C CA . GLU C 1 94 ? 50.701 -9.619 -36.523 1.00 23.20 90 GLU C CA 1
ATOM 4325 C C . GLU C 1 94 ? 52.126 -10.065 -36.322 1.00 23.02 90 GLU C C 1
ATOM 4326 O O . GLU C 1 94 ? 52.450 -10.592 -35.257 0.95 20.62 90 GLU C O 1
ATOM 4340 N N . GLY C 1 96 ? 54.651 -8.272 -35.993 1.00 24.89 92 GLY C N 1
ATOM 4341 C CA . GLY C 1 96 ? 55.346 -7.335 -35.148 1.00 25.75 92 GLY C CA 1
ATOM 4342 C C . GLY C 1 96 ? 55.915 -6.141 -35.890 1.00 30.51 92 GLY C C 1
ATOM 4343 O O . GLY C 1 96 ? 56.745 -5.444 -35.340 1.00 27.78 92 GLY C O 1
ATOM 4352 N N . ARG C 1 98 ? 55.833 -2.361 -38.170 1.00 16.31 94 ARG C N 1
ATOM 4353 C CA . ARG C 1 98 ? 55.166 -1.040 -38.062 1.00 19.16 94 ARG C CA 1
ATOM 4354 C C . ARG C 1 98 ? 54.754 -0.507 -39.422 1.00 22.65 94 ARG C C 1
ATOM 4355 O O . ARG C 1 98 ? 55.290 0.497 -39.939 1.00 17.89 94 ARG C O 1
ATOM 4363 N N . PRO C 1 99 ? 53.761 -1.163 -40.027 1.00 18.18 95 PRO C N 1
ATOM 4364 C CA . PRO C 1 99 ? 53.380 -0.747 -41.375 1.00 14.64 95 PRO C CA 1
ATOM 4365 C C . PRO C 1 99 ? 52.504 0.501 -41.389 1.00 18.79 95 PRO C C 1
ATOM 4366 O O . PRO C 1 99 ? 51.783 0.809 -40.417 1.00 17.28 95 PRO C O 1
ATOM 4370 N N . ILE C 1 100 ? 52.560 1.240 -42.483 1.00 15.11 96 ILE C N 1
ATOM 4371 C CA . ILE C 1 100 ? 51.571 2.361 -42.691 1.00 16.22 96 ILE C CA 1
ATOM 4372 C C . ILE C 1 100 ? 51.243 2.408 -44.166 1.00 17.32 96 ILE C C 1
ATOM 4373 O O . ILE C 1 100 ? 52.139 2.490 -44.963 1.00 17.70 96 ILE C O 1
ATOM 4378 N N . SER C 1 101 ? 49.963 2.266 -44.548 1.00 17.41 97 SER C N 1
ATOM 4379 C CA . SER C 1 101 ? 49.643 2.259 -45.962 1.00 20.70 97 SER C CA 1
ATOM 4380 C C . SER C 1 101 ? 49.679 3.689 -46.424 1.00 22.31 97 SER C C 1
ATOM 4381 O O . SER C 1 101 ? 49.285 4.579 -45.688 1.00 22.26 97 SER C O 1
ATOM 4384 N N . VAL C 1 102 ? 50.250 3.933 -47.590 1.00 14.98 98 VAL C N 1
ATOM 4385 C CA . VAL C 1 102 ? 50.236 5.293 -48.172 1.00 17.34 98 VAL C CA 1
ATOM 4386 C C . VAL C 1 102 ? 49.892 5.216 -49.633 1.00 16.32 98 VAL C C 1
ATOM 4387 O O . VAL C 1 102 ? 50.734 4.936 -50.455 1.00 18.93 98 VAL C O 1
ATOM 4391 N N . PRO C 1 103 ? 48.616 5.405 -49.952 1.00 18.30 99 PRO C N 1
ATOM 4392 C CA . PRO C 1 103 ? 48.187 5.064 -51.307 1.00 17.88 99 PRO C CA 1
ATOM 4393 C C . PRO C 1 103 ? 48.599 6.133 -52.300 1.00 17.03 99 PRO C C 1
ATOM 4394 O O . PRO C 1 103 ? 48.556 7.290 -51.919 1.00 14.29 99 PRO C O 1
ATOM 4398 N N . ILE C 1 104 ? 48.972 5.764 -53.515 1.00 15.47 100 ILE C N 1
ATOM 4399 C CA . ILE C 1 104 ? 49.297 6.716 -54.582 1.00 16.98 100 ILE C CA 1
ATOM 4400 C C . ILE C 1 104 ? 48.091 7.639 -54.851 1.00 19.42 100 ILE C C 1
ATOM 4401 O O . ILE C 1 104 ? 48.243 8.833 -55.225 1.00 15.55 100 ILE C O 1
ATOM 4406 N N . SER C 1 105 ? 46.897 7.070 -54.681 1.00 13.57 101 SER C N 1
ATOM 4407 C CA . SER C 1 105 ? 45.646 7.794 -54.924 1.00 19.37 101 SER C CA 1
ATOM 4408 C C . SER C 1 105 ? 45.494 8.953 -53.937 1.00 19.03 101 SER C C 1
ATOM 4409 O O . SER C 1 105 ? 44.762 9.842 -54.192 1.00 19.03 101 SER C O 1
ATOM 4412 N N . ALA C 1 106 ? 46.222 8.939 -52.837 1.00 19.96 102 ALA C N 1
ATOM 4413 C CA . ALA C 1 106 ? 46.170 10.033 -51.863 1.00 17.02 102 ALA C CA 1
ATOM 4414 C C . ALA C 1 106 ? 47.330 11.029 -51.974 1.00 17.63 102 ALA C C 1
ATOM 4415 O O . ALA C 1 106 ? 47.382 11.996 -51.225 1.00 16.40 102 ALA C O 1
ATOM 4417 N N . LEU C 1 107 ? 48.257 10.822 -52.922 1.00 16.76 103 LEU C N 1
ATOM 4418 C CA . LEU C 1 107 ? 49.435 11.658 -52.994 1.00 18.06 103 LEU C CA 1
ATOM 4419 C C . LEU C 1 107 ? 49.135 12.851 -53.937 1.00 18.34 103 LEU C C 1
ATOM 4420 O O . LEU C 1 107 ? 48.372 12.719 -54.880 1.00 19.35 103 LEU C O 1
ATOM 4425 N N . ARG C 1 108 ? 49.780 13.990 -53.677 1.00 18.15 104 ARG C N 1
ATOM 4426 C CA . ARG C 1 108 ? 49.709 15.141 -54.538 1.00 19.35 104 ARG C CA 1
ATOM 4427 C C . ARG C 1 108 ? 50.364 14.851 -55.868 1.00 18.46 104 ARG C C 1
ATOM 4428 O O . ARG C 1 108 ? 51.461 14.288 -55.942 1.00 22.84 104 ARG C O 1
ATOM 4436 N N . TYR C 1 109 ? 49.683 15.187 -56.939 1.00 17.00 105 TYR C N 1
ATOM 4437 C CA . TYR C 1 109 ? 50.258 14.929 -58.240 1.00 21.63 105 TYR C CA 1
ATOM 4438 C C . TYR C 1 109 ? 50.223 16.185 -59.111 1.00 25.01 105 TYR C C 1
ATOM 4439 O O . TYR C 1 109 ? 49.141 16.751 -59.303 1.00 22.06 105 TYR C O 1
ATOM 4448 N N . ASP C 1 110 ? 51.385 16.555 -59.687 1.00 24.14 106 ASP C N 1
ATOM 4449 C CA . ASP C 1 110 ? 51.469 17.726 -60.580 1.00 28.39 106 ASP C CA 1
ATOM 4450 C C . ASP C 1 110 ? 52.235 17.343 -61.865 1.00 32.15 106 ASP C C 1
ATOM 4451 O O . ASP C 1 110 ? 52.849 18.184 -62.534 1.00 30.46 106 ASP C O 1
ATOM 4456 N N . GLY C 1 111 ? 52.205 16.058 -62.213 1.00 27.30 107 GLY C N 1
ATOM 4457 C CA . GLY C 1 111 ? 53.040 15.590 -63.297 1.00 26.65 107 GLY C CA 1
ATOM 4458 C C . GLY C 1 111 ? 54.015 14.602 -62.707 1.00 29.46 107 GLY C C 1
ATOM 4459 O O . GLY C 1 111 ? 54.481 13.735 -63.381 1.00 30.66 107 GLY C O 1
ATOM 4460 N N . ARG C 1 112 ? 54.359 14.783 -61.439 1.00 26.65 108 ARG C N 1
ATOM 4461 C CA . ARG C 1 112 ? 54.985 13.737 -60.638 1.00 26.63 108 ARG C CA 1
ATOM 4462 C C . ARG C 1 112 ? 54.267 13.652 -59.284 1.00 21.39 108 ARG C C 1
ATOM 4463 O O . ARG C 1 112 ? 53.691 14.636 -58.820 1.00 23.05 108 ARG C O 1
ATOM 4471 N N . PHE C 1 113 ? 54.332 12.496 -58.626 1.00 17.91 109 PHE C N 1
ATOM 4472 C CA . PHE C 1 113 ? 53.779 12.339 -57.286 1.00 16.42 109 PHE C CA 1
ATOM 4473 C C . PHE C 1 113 ? 54.713 12.939 -56.248 1.00 20.93 109 PHE C C 1
ATOM 4474 O O . PHE C 1 113 ? 55.929 12.780 -56.364 1.00 18.96 109 PHE C O 1
ATOM 4482 N N . ASP C 1 114 ? 54.157 13.576 -55.222 1.00 15.34 110 ASP C N 1
ATOM 4483 C CA . ASP C 1 114 ? 54.930 14.003 -54.089 1.00 20.33 110 ASP C CA 1
ATOM 4484 C C . ASP C 1 114 ? 54.980 12.887 -53.026 1.00 18.07 110 ASP C C 1
ATOM 4485 O O . ASP C 1 114 ? 54.031 12.703 -52.295 1.00 15.60 110 ASP C O 1
ATOM 4490 N N . TYR C 1 115 ? 56.119 12.208 -52.908 1.00 17.41 111 TYR C N 1
ATOM 4491 C CA . TYR C 1 115 ? 56.291 11.034 -52.031 1.00 14.71 111 TYR C CA 1
ATOM 4492 C C . TYR C 1 115 ? 56.759 11.461 -50.640 1.00 22.14 111 TYR C C 1
ATOM 4493 O O . TYR C 1 115 ? 57.109 10.618 -49.804 1.00 20.91 111 TYR C O 1
ATOM 4502 N N . THR C 1 116 ? 56.725 12.768 -50.354 1.00 17.46 112 THR C N 1
ATOM 4503 C CA . THR C 1 116 ? 57.180 13.233 -49.051 1.00 18.19 112 THR C CA 1
ATOM 4504 C C . THR C 1 116 ? 56.588 12.415 -47.884 1.00 19.61 112 THR C C 1
ATOM 4505 O O . THR C 1 116 ? 57.314 12.053 -46.986 1.00 18.40 112 THR C O 1
ATOM 4509 N N . PRO C 1 117 ? 55.284 12.094 -47.908 1.00 19.79 113 PRO C N 1
ATOM 4510 C CA . PRO C 1 117 ? 54.799 11.346 -46.746 1.00 19.89 113 PRO C CA 1
ATOM 4511 C C . PRO C 1 117 ? 55.443 9.925 -46.637 1.00 21.34 113 PRO C C 1
ATOM 4512 O O . PRO C 1 117 ? 55.697 9.531 -45.511 1.00 18.43 113 PRO C O 1
ATOM 4516 N N . LEU C 1 118 ? 55.749 9.209 -47.735 1.00 17.09 114 LEU C N 1
ATOM 4517 C CA . LEU C 1 118 ? 56.459 7.925 -47.561 1.00 21.48 114 LEU C CA 1
ATOM 4518 C C . LEU C 1 118 ? 57.856 8.169 -46.982 1.00 21.48 114 LEU C C 1
ATOM 4519 O O . LEU C 1 118 ? 58.347 7.412 -46.130 1.00 20.03 114 LEU C O 1
ATOM 4524 N N . ILE C 1 119 ? 58.544 9.162 -47.531 1.00 17.63 115 ILE C N 1
ATOM 4525 C CA . ILE C 1 119 ? 59.892 9.485 -47.003 1.00 23.32 115 ILE C CA 1
ATOM 4526 C C . ILE C 1 119 ? 59.856 9.849 -45.529 1.00 22.35 115 ILE C C 1
ATOM 4527 O O . ILE C 1 119 ? 60.690 9.372 -44.767 1.00 23.79 115 ILE C O 1
ATOM 4532 N N . ARG C 1 120 ? 58.913 10.673 -45.094 1.00 17.27 116 ARG C N 1
ATOM 4533 C CA . ARG C 1 120 ? 58.849 10.958 -43.651 1.00 19.38 116 ARG C CA 1
ATOM 4534 C C . ARG C 1 120 ? 58.521 9.743 -42.804 1.00 20.30 116 ARG C C 1
ATOM 4535 O O . ARG C 1 120 ? 59.059 9.583 -41.737 1.00 19.84 116 ARG C O 1
ATOM 4543 N N . TYR C 1 121 ? 57.674 8.837 -43.273 1.00 16.09 117 TYR C N 1
ATOM 4544 C CA . TYR C 1 121 ? 57.419 7.639 -42.468 1.00 18.59 117 TYR C CA 1
ATOM 4545 C C . TYR C 1 121 ? 58.683 6.731 -42.349 1.00 18.20 117 TYR C C 1
ATOM 4546 O O . TYR C 1 121 ? 58.937 6.143 -41.298 1.00 18.48 117 TYR C O 1
ATOM 4555 N N . ILE C 1 122 ? 59.467 6.615 -43.422 1.00 18.19 118 ILE C N 1
ATOM 4556 C CA . ILE C 1 122 ? 60.727 5.848 -43.353 1.00 20.50 118 ILE C CA 1
ATOM 4557 C C . ILE C 1 122 ? 61.685 6.507 -42.301 1.00 22.76 118 ILE C C 1
ATOM 4558 O O . ILE C 1 122 ? 62.241 5.795 -41.465 1.00 18.70 118 ILE C O 1
ATOM 4563 N N . ASP C 1 123 ? 61.811 7.843 -42.297 1.00 20.24 119 ASP C N 1
ATOM 4564 C CA . ASP C 1 123 ? 62.636 8.552 -41.318 1.00 24.19 119 ASP C CA 1
ATOM 4565 C C . ASP C 1 123 ? 62.018 8.412 -39.934 1.00 26.17 119 ASP C C 1
ATOM 4566 O O . ASP C 1 123 ? 62.735 8.433 -38.954 1.00 27.27 119 ASP C O 1
ATOM 4571 N N . ALA C 1 124 ? 60.702 8.254 -39.819 1.00 23.32 120 ALA C N 1
ATOM 4572 C CA . ALA C 1 124 ? 60.119 8.005 -38.488 1.00 23.46 120 ALA C CA 1
ATOM 4573 C C . ALA C 1 124 ? 60.141 6.524 -38.061 1.00 22.09 120 ALA C C 1
ATOM 4574 O O . ALA C 1 124 ? 59.591 6.166 -37.012 1.00 22.34 120 ALA C O 1
ATOM 4576 N N . GLY C 1 125 ? 60.804 5.671 -38.834 1.00 19.91 121 GLY C N 1
ATOM 4577 C CA . GLY C 1 125 ? 60.906 4.263 -38.480 1.00 21.72 121 GLY C CA 1
ATOM 4578 C C . GLY C 1 125 ? 59.740 3.348 -38.854 1.00 22.43 121 GLY C C 1
ATOM 4579 O O . GLY C 1 125 ? 59.641 2.243 -38.327 1.00 20.62 121 GLY C O 1
ATOM 4580 N N . PHE C 1 126 ? 58.825 3.804 -39.706 1.00 19.19 122 PHE C N 1
ATOM 4581 C CA . PHE C 1 126 ? 57.714 2.966 -40.127 1.00 14.59 122 PHE C CA 1
ATOM 4582 C C . PHE C 1 126 ? 58.104 2.281 -41.450 1.00 19.87 122 PHE C C 1
ATOM 4583 O O . PHE C 1 126 ? 59.004 2.739 -42.127 1.00 18.01 122 PHE C O 1
ATOM 4591 N N . VAL C 1 127 ? 57.394 1.241 -41.865 1.00 15.22 123 VAL C N 1
ATOM 4592 C CA . VAL C 1 127 ? 57.607 0.717 -43.201 1.00 16.74 123 VAL C CA 1
ATOM 4593 C C . VAL C 1 127 ? 56.387 1.080 -43.998 1.00 17.25 123 VAL C C 1
ATOM 4594 O O . VAL C 1 127 ? 55.293 0.493 -43.774 1.00 17.33 123 VAL C O 1
ATOM 4598 N N . PRO C 1 128 ? 56.550 2.029 -44.942 1.00 21.23 124 PRO C N 1
ATOM 4599 C CA . PRO C 1 128 ? 55.345 2.427 -45.670 1.00 15.81 124 PRO C CA 1
ATOM 4600 C C . PRO C 1 128 ? 55.042 1.348 -46.633 1.00 18.75 124 PRO C C 1
ATOM 4601 O O . PRO C 1 128 ? 55.966 0.729 -47.127 1.00 15.65 124 PRO C O 1
ATOM 4605 N N . VAL C 1 129 ? 53.763 1.179 -46.942 1.00 13.09 125 VAL C N 1
ATOM 4606 C CA . VAL C 1 129 ? 53.322 0.141 -47.853 1.00 19.31 125 VAL C CA 1
ATOM 4607 C C . VAL C 1 129 ? 52.495 0.840 -48.918 1.00 16.85 125 VAL C C 1
ATOM 4608 O O . VAL C 1 129 ? 51.593 1.681 -48.588 1.00 15.17 125 VAL C O 1
ATOM 4612 N N . SER C 1 130 ? 52.777 0.576 -50.189 1.00 16.93 126 SER C N 1
ATOM 4613 C CA . SER C 1 130 ? 51.915 1.216 -51.197 1.00 19.38 126 SER C CA 1
ATOM 4614 C C . SER C 1 130 ? 51.601 0.188 -52.258 1.00 19.89 126 SER C C 1
ATOM 4615 O O . SER C 1 130 ? 52.106 -0.952 -52.170 1.00 19.06 126 SER C O 1
ATOM 4618 N N . TYR C 1 131 ? 50.872 0.578 -53.300 1.00 16.09 127 TYR C N 1
ATOM 4619 C CA . TYR C 1 131 ? 50.378 -0.429 -54.256 1.00 19.54 127 TYR C CA 1
ATOM 4620 C C . TYR C 1 131 ? 49.878 0.156 -55.539 1.00 16.99 127 TYR C C 1
ATOM 4621 O O . TYR C 1 131 ? 49.577 1.361 -55.568 1.00 18.05 127 TYR C O 1
ATOM 4630 N N . GLY C 1 132 ? 49.870 -0.634 -56.622 1.00 17.49 128 GLY C N 1
ATOM 4631 C CA . GLY C 1 132 ? 49.388 -0.122 -57.903 1.00 21.38 128 GLY C CA 1
ATOM 4632 C C . GLY C 1 132 ? 47.966 0.408 -57.698 1.00 18.66 128 GLY C C 1
ATOM 4633 O O . GLY C 1 132 ? 47.171 -0.148 -56.960 1.00 18.64 128 GLY C O 1
ATOM 4634 N N . ASP C 1 133 ? 47.633 1.534 -58.289 1.00 18.44 129 ASP C N 1
ATOM 4635 C CA . ASP C 1 133 ? 46.450 2.218 -57.851 1.00 15.29 129 ASP C CA 1
ATOM 4636 C C . ASP C 1 133 ? 46.045 3.181 -58.948 1.00 19.77 129 ASP C C 1
ATOM 4637 O O . ASP C 1 133 ? 46.807 3.423 -59.887 1.00 17.80 129 ASP C O 1
ATOM 4642 N N . VAL C 1 134 ? 44.838 3.701 -58.835 1.00 15.56 130 VAL C N 1
ATOM 4643 C CA . VAL C 1 134 ? 44.294 4.659 -59.801 1.00 15.38 130 VAL C CA 1
ATOM 4644 C C . VAL C 1 134 ? 44.736 6.081 -59.349 1.00 16.33 130 VAL C C 1
ATOM 4645 O O . VAL C 1 134 ? 45.075 6.291 -58.147 1.00 17.30 130 VAL C O 1
ATOM 4649 N N . TYR C 1 135 ? 44.849 7.022 -60.282 1.00 13.00 131 TYR C N 1
ATOM 4650 C CA . TYR C 1 135 ? 45.044 8.392 -59.876 1.00 17.07 131 TYR C CA 1
ATOM 4651 C C . TYR C 1 135 ? 44.402 9.304 -60.889 1.00 18.88 131 TYR C C 1
ATOM 4652 O O . TYR C 1 135 ? 44.085 8.870 -61.992 1.00 19.21 131 TYR C O 1
ATOM 4661 N N . ILE C 1 136 ? 44.226 10.555 -60.519 1.00 17.28 132 ILE C N 1
ATOM 4662 C CA . ILE C 1 136 ? 43.790 11.565 -61.479 1.00 18.25 132 ILE C CA 1
ATOM 4663 C C . ILE C 1 136 ? 44.989 12.166 -62.230 1.00 21.07 132 ILE C C 1
ATOM 4664 O O . ILE C 1 136 ? 45.760 12.938 -61.711 1.00 21.90 132 ILE C O 1
ATOM 4669 N N . LYS C 1 137 ? 45.115 11.798 -63.483 1.00 23.15 133 LYS C N 1
ATOM 4670 C CA . LYS C 1 137 ? 46.218 12.262 -64.301 1.00 25.40 133 LYS C CA 1
ATOM 4671 C C . LYS C 1 137 ? 45.965 13.722 -64.730 1.00 29.44 133 LYS C C 1
ATOM 4672 O O . LYS C 1 137 ? 46.862 14.538 -64.697 1.00 26.54 133 LYS C O 1
ATOM 4678 N N . ASP C 1 138 ? 44.729 14.030 -65.103 1.00 26.79 134 ASP C N 1
ATOM 4679 C CA . ASP C 1 138 ? 44.309 15.415 -65.420 1.00 30.62 134 ASP C CA 1
ATOM 4680 C C . ASP C 1 138 ? 42.776 15.454 -65.502 1.00 31.36 134 ASP C C 1
ATOM 4681 O O . ASP C 1 138 ? 42.102 14.427 -65.323 1.00 24.50 134 ASP C O 1
ATOM 4686 N N . GLU C 1 139 ? 42.219 16.623 -65.759 1.00 31.61 135 GLU C N 1
ATOM 4687 C CA . GLU C 1 139 ? 40.765 16.806 -65.647 1.00 32.10 135 GLU C CA 1
ATOM 4688 C C . GLU C 1 139 ? 39.920 15.861 -66.487 1.00 24.97 135 GLU C C 1
ATOM 4689 O O . GLU C 1 139 ? 38.754 15.653 -66.152 1.00 30.73 135 GLU C O 1
ATOM 4695 N N . HIS C 1 140 ? 40.464 15.328 -67.577 1.00 27.21 136 HIS C N 1
ATOM 4696 C CA . HIS C 1 140 ? 39.746 14.356 -68.400 1.00 26.73 136 HIS C CA 1
ATOM 4697 C C . HIS C 1 140 ? 40.286 12.897 -68.471 1.00 26.54 136 HIS C C 1
ATOM 4698 O O . HIS C 1 140 ? 39.814 12.129 -69.350 1.00 24.83 136 HIS C O 1
ATOM 4705 N N . SER C 1 141 ? 41.264 12.539 -67.629 1.00 26.96 137 SER C N 1
ATOM 4706 C CA . SER C 1 141 ? 41.996 11.269 -67.757 1.00 23.32 137 SER C CA 1
ATOM 4707 C C . SER C 1 141 ? 42.302 10.659 -66.381 1.00 20.78 137 SER C C 1
ATOM 4708 O O . SER C 1 141 ? 42.746 11.361 -65.450 1.00 25.01 137 SER C O 1
ATOM 4711 N N . TYR C 1 142 ? 42.074 9.354 -66.278 1.00 20.86 138 TYR C N 1
ATOM 4712 C CA . TYR C 1 142 ? 42.330 8.599 -65.062 1.00 20.04 138 TYR C CA 1
ATOM 4713 C C . TYR C 1 142 ? 43.490 7.700 -65.413 1.00 20.63 138 TYR C C 1
ATOM 4714 O O . TYR C 1 142 ? 43.483 7.036 -66.445 1.00 21.35 138 TYR C O 1
ATOM 4723 N N . GLY C 1 143 ? 44.451 7.629 -64.530 1.00 20.54 139 GLY C N 1
ATOM 4724 C CA . GLY C 1 143 ? 45.644 6.838 -64.798 1.00 20.54 139 GLY C CA 1
ATOM 4725 C C . GLY C 1 143 ? 45.695 5.623 -63.877 1.00 20.13 139 GLY C C 1
ATOM 4726 O O . GLY C 1 143 ? 44.968 5.541 -62.855 1.00 17.37 139 GLY C O 1
ATOM 4727 N N . ILE C 1 144 ? 46.561 4.674 -64.213 1.00 16.31 140 ILE C N 1
ATOM 4728 C CA . ILE C 1 144 ? 46.878 3.591 -63.272 1.00 19.00 140 ILE C CA 1
ATOM 4729 C C . ILE C 1 144 ? 48.409 3.629 -63.077 1.00 19.23 140 ILE C C 1
ATOM 4730 O O . ILE C 1 144 ? 49.145 3.663 -64.040 1.00 18.96 140 ILE C O 1
ATOM 4735 N N . TYR C 1 145 ? 48.864 3.670 -61.825 1.00 16.96 141 TYR C N 1
ATOM 4736 C CA . TYR C 1 145 ? 50.314 3.702 -61.561 1.00 20.77 141 TYR C CA 1
ATOM 4737 C C . TYR C 1 145 ? 50.639 2.320 -61.012 1.00 22.90 141 TYR C C 1
ATOM 4738 O O . TYR C 1 145 ? 50.179 1.982 -59.944 1.00 21.93 141 TYR C O 1
ATOM 4747 N N . SER C 1 146 ? 51.375 1.504 -61.752 1.00 19.40 142 SER C N 1
ATOM 4748 C CA . SER C 1 146 ? 51.533 0.092 -61.346 1.00 24.11 142 SER C CA 1
ATOM 4749 C C . SER C 1 146 ? 52.507 -0.023 -60.161 1.00 19.52 142 SER C C 1
ATOM 4750 O O . SER C 1 146 ? 53.264 0.882 -59.939 1.00 17.39 142 SER C O 1
ATOM 4753 N N . GLY C 1 147 ? 52.519 -1.155 -59.462 1.00 19.98 143 GLY C N 1
ATOM 4754 C CA . GLY C 1 147 ? 53.520 -1.435 -58.429 1.00 21.43 143 GLY C CA 1
ATOM 4755 C C . GLY C 1 147 ? 54.941 -1.295 -58.980 1.00 21.46 143 GLY C C 1
ATOM 4756 O O . GLY C 1 147 ? 55.827 -0.734 -58.308 1.00 19.06 143 GLY C O 1
ATOM 4757 N N . ASP C 1 148 ? 55.176 -1.737 -60.214 1.00 16.36 144 ASP C N 1
ATOM 4758 C CA . ASP C 1 148 ? 56.525 -1.603 -60.777 1.00 20.66 144 ASP C CA 1
ATOM 4759 C C . ASP C 1 148 ? 56.899 -0.088 -60.947 1.00 22.36 144 ASP C C 1
ATOM 4760 O O . ASP C 1 148 ? 58.062 0.276 -60.707 1.00 22.92 144 ASP C O 1
ATOM 4765 N N . ASP C 1 149 ? 55.931 0.767 -61.356 1.00 18.78 145 ASP C N 1
ATOM 4766 C CA . ASP C 1 149 ? 56.173 2.213 -61.524 1.00 22.33 145 ASP C CA 1
ATOM 4767 C C . ASP C 1 149 ? 56.576 2.770 -60.137 1.00 22.10 145 ASP C C 1
ATOM 4768 O O . ASP C 1 149 ? 57.522 3.523 -60.034 1.00 18.19 145 ASP C O 1
ATOM 4773 N N . ILE C 1 150 ? 55.829 2.415 -59.083 1.00 17.75 146 ILE C N 1
ATOM 4774 C CA . ILE C 1 150 ? 56.150 2.869 -57.715 1.00 22.22 146 ILE C CA 1
ATOM 4775 C C . ILE C 1 150 ? 57.574 2.404 -57.277 1.00 21.13 146 ILE C C 1
ATOM 4776 O O . ILE C 1 150 ? 58.345 3.169 -56.750 1.00 17.94 146 ILE C O 1
ATOM 4789 N N . ALA C 1 152 ? 60.167 1.767 -59.223 1.00 20.68 148 ALA C N 1
ATOM 4790 C CA . ALA C 1 152 ? 61.154 2.573 -59.962 1.00 23.56 148 ALA C CA 1
ATOM 4791 C C . ALA C 1 152 ? 61.329 3.960 -59.290 1.00 22.59 148 ALA C C 1
ATOM 4792 O O . ALA C 1 152 ? 62.458 4.415 -59.063 1.00 22.43 148 ALA C O 1
ATOM 4794 N N . ASP C 1 153 ? 60.218 4.617 -58.936 1.00 20.12 149 ASP C N 1
ATOM 4795 C CA . ASP C 1 153 ? 60.288 5.934 -58.288 1.00 22.55 149 ASP C CA 1
ATOM 4796 C C . ASP C 1 153 ? 60.919 5.905 -56.926 1.00 23.85 149 ASP C C 1
ATOM 4797 O O . ASP C 1 153 ? 61.696 6.805 -56.623 1.00 19.48 149 ASP C O 1
ATOM 4810 N N . ALA C 1 155 ? 63.025 3.578 -55.842 1.00 21.43 151 ALA C N 1
ATOM 4811 C CA . ALA C 1 155 ? 64.458 3.279 -56.056 1.00 21.26 151 ALA C CA 1
ATOM 4812 C C . ALA C 1 155 ? 65.194 4.612 -56.300 1.00 25.08 151 ALA C C 1
ATOM 4813 O O . ALA C 1 155 ? 66.239 4.879 -55.723 1.00 24.14 151 ALA C O 1
ATOM 4815 N N . GLU C 1 156 ? 64.622 5.464 -57.145 1.00 26.26 152 GLU C N 1
ATOM 4816 C CA . GLU C 1 156 ? 65.257 6.749 -57.490 1.00 26.62 152 GLU C CA 1
ATOM 4817 C C . GLU C 1 156 ? 65.338 7.720 -56.270 1.00 32.03 152 GLU C C 1
ATOM 4818 O O . GLU C 1 156 ? 66.341 8.392 -56.089 1.00 23.35 152 GLU C O 1
ATOM 4824 N N . LEU C 1 157 ? 64.301 7.789 -55.432 1.00 23.74 153 LEU C N 1
ATOM 4825 C CA . LEU C 1 157 ? 64.380 8.621 -54.222 1.00 23.03 153 LEU C CA 1
ATOM 4826 C C . LEU C 1 157 ? 65.291 8.032 -53.171 1.00 24.70 153 LEU C C 1
ATOM 4827 O O . LEU C 1 157 ? 65.939 8.778 -52.474 1.00 24.18 153 LEU C O 1
ATOM 4832 N N . LEU C 1 158 ? 65.321 6.696 -53.038 1.00 21.74 154 LEU C N 1
ATOM 4833 C CA . LEU C 1 158 ? 65.930 6.079 -51.857 1.00 25.69 154 LEU C CA 1
ATOM 4834 C C . LEU C 1 158 ? 67.367 5.609 -52.107 1.00 24.64 154 LEU C C 1
ATOM 4835 O O . LEU C 1 158 ? 68.127 5.538 -51.172 1.00 21.67 154 LEU C O 1
ATOM 4840 N N . LYS C 1 159 ? 67.739 5.331 -53.361 1.00 21.57 155 LYS C N 1
ATOM 4841 C CA . LYS C 1 159 ? 68.990 4.636 -53.694 1.00 21.45 155 LYS C CA 1
ATOM 4842 C C . LYS C 1 159 ? 69.287 3.410 -52.797 1.00 25.54 155 LYS C C 1
ATOM 4843 O O . LYS C 1 159 ? 70.339 3.337 -52.147 1.00 24.87 155 LYS C O 1
ATOM 4849 N N . PRO C 1 160 ? 68.382 2.422 -52.797 1.00 20.99 156 PRO C N 1
ATOM 4850 C CA . PRO C 1 160 ? 68.587 1.302 -51.893 1.00 20.50 156 PRO C CA 1
ATOM 4851 C C . PRO C 1 160 ? 69.770 0.460 -52.398 1.00 21.08 156 PRO C C 1
ATOM 4852 O O . PRO C 1 160 ? 70.290 0.599 -53.527 1.00 19.99 156 PRO C O 1
ATOM 4856 N N . ASP C 1 161 ? 70.187 -0.427 -51.544 1.00 18.06 157 ASP C N 1
ATOM 4857 C CA . ASP C 1 161 ? 71.148 -1.457 -51.887 1.00 19.23 157 ASP C CA 1
ATOM 4858 C C . ASP C 1 161 ? 70.591 -2.530 -52.788 1.00 21.89 157 ASP C C 1
ATOM 4859 O O . ASP C 1 161 ? 71.242 -2.933 -53.748 1.00 18.46 157 ASP C O 1
ATOM 4864 N N . VAL C 1 162 ? 69.393 -2.996 -52.508 1.00 17.30 158 VAL C N 1
ATOM 4865 C CA . VAL C 1 162 ? 68.878 -4.103 -53.260 1.00 18.33 158 VAL C CA 1
ATOM 4866 C C . VAL C 1 162 ? 67.399 -3.790 -53.520 1.00 17.86 158 VAL C C 1
ATOM 4867 O O . VAL C 1 162 ? 66.788 -3.016 -52.754 1.00 16.23 158 VAL C O 1
ATOM 4871 N N . ALA C 1 163 ? 66.876 -4.307 -54.640 1.00 17.90 159 ALA C N 1
ATOM 4872 C CA . ALA C 1 163 ? 65.442 -4.230 -54.949 1.00 18.71 159 ALA C CA 1
ATOM 4873 C C . ALA C 1 163 ? 64.983 -5.618 -55.281 1.00 17.07 159 ALA C C 1
ATOM 4874 O O . ALA C 1 163 ? 65.557 -6.271 -56.140 1.00 20.96 159 ALA C O 1
ATOM 4876 N N . VAL C 1 164 ? 63.933 -6.090 -54.625 1.00 16.69 160 VAL C N 1
ATOM 4877 C CA . VAL C 1 164 ? 63.530 -7.470 -54.782 1.00 15.29 160 VAL C CA 1
ATOM 4878 C C . VAL C 1 164 ? 62.064 -7.459 -55.290 1.00 22.99 160 VAL C C 1
ATOM 4879 O O . VAL C 1 164 ? 61.243 -6.711 -54.733 1.00 18.61 160 VAL C O 1
ATOM 4883 N N . PHE C 1 165 ? 61.744 -8.253 -56.321 1.00 15.85 161 PHE C N 1
ATOM 4884 C CA . PHE C 1 165 ? 60.406 -8.399 -56.877 1.00 16.87 161 PHE C CA 1
ATOM 4885 C C . PHE C 1 165 ? 60.058 -9.857 -56.644 1.00 20.77 161 PHE C C 1
ATOM 4886 O O . PHE C 1 165 ? 60.868 -10.728 -56.992 1.00 20.88 161 PHE C O 1
ATOM 4894 N N . LEU C 1 166 ? 58.899 -10.144 -56.055 1.00 15.07 162 LEU C N 1
ATOM 4895 C CA . LEU C 1 166 ? 58.470 -11.500 -55.849 1.00 15.24 162 LEU C CA 1
ATOM 4896 C C . LEU C 1 166 ? 57.401 -11.804 -56.885 1.00 25.55 162 LEU C C 1
ATOM 4897 O O . LEU C 1 166 ? 56.496 -10.985 -57.046 1.00 16.88 162 LEU C O 1
ATOM 4902 N N . THR C 1 167 ? 57.522 -12.942 -57.599 1.00 17.59 163 THR C N 1
ATOM 4903 C CA . THR C 1 167 ? 56.424 -13.372 -58.478 1.00 20.96 163 THR C CA 1
ATOM 4904 C C . THR C 1 167 ? 56.109 -14.854 -58.227 1.00 21.89 163 THR C C 1
ATOM 4905 O O . THR C 1 167 ? 56.578 -15.454 -57.261 1.00 24.00 163 THR C O 1
ATOM 4909 N N . ASP C 1 168 ? 55.284 -15.465 -59.038 1.00 22.24 164 ASP C N 1
ATOM 4910 C CA . ASP C 1 168 ? 54.959 -16.871 -58.787 1.00 25.24 164 ASP C CA 1
ATOM 4911 C C . ASP C 1 168 ? 55.882 -17.854 -59.562 1.00 26.61 164 ASP C C 1
ATOM 4912 O O . ASP C 1 168 ? 55.540 -19.030 -59.668 1.00 25.60 164 ASP C O 1
ATOM 4917 N N . VAL C 1 169 ? 57.011 -17.391 -60.101 1.00 24.84 165 VAL C N 1
ATOM 4918 C CA . VAL C 1 169 ? 57.992 -18.326 -60.711 1.00 21.23 165 VAL C CA 1
ATOM 4919 C C . VAL C 1 169 ? 59.409 -18.082 -60.127 1.00 25.79 165 VAL C C 1
ATOM 4920 O O . VAL C 1 169 ? 59.645 -17.098 -59.434 1.00 20.72 165 VAL C O 1
ATOM 4924 N N . ASP C 1 170 ? 60.353 -18.964 -60.411 1.00 23.92 166 ASP C N 1
ATOM 4925 C CA . ASP C 1 170 ? 61.631 -18.965 -59.726 1.00 26.67 166 ASP C CA 1
ATOM 4926 C C . ASP C 1 170 ? 62.542 -17.813 -60.129 1.00 26.91 166 ASP C C 1
ATOM 4927 O O . ASP C 1 170 ? 63.458 -17.457 -59.369 1.00 23.24 166 ASP C O 1
ATOM 4932 N N . GLY C 1 171 ? 62.334 -17.237 -61.313 1.00 25.06 167 GLY C N 1
ATOM 4933 C CA . GLY C 1 171 ? 63.094 -16.057 -61.695 1.00 22.77 167 GLY C CA 1
ATOM 4934 C C . GLY C 1 171 ? 62.833 -15.686 -63.150 1.00 27.17 167 GLY C C 1
ATOM 4935 O O . GLY C 1 171 ? 61.800 -16.030 -63.710 1.00 21.39 167 GLY C O 1
ATOM 4936 N N . ILE C 1 172 ? 63.754 -14.977 -63.780 1.00 23.04 168 ILE C N 1
ATOM 4937 C CA . ILE C 1 172 ? 63.589 -14.671 -65.211 1.00 27.02 168 ILE C CA 1
ATOM 4938 C C . ILE C 1 172 ? 64.035 -15.911 -66.009 1.00 24.41 168 ILE C C 1
ATOM 4939 O O . ILE C 1 172 ? 65.111 -16.432 -65.790 1.00 23.25 168 ILE C O 1
ATOM 4944 N N . TYR C 1 173 ? 63.228 -16.390 -66.932 1.00 30.11 169 TYR C N 1
ATOM 4945 C CA . TYR C 1 173 ? 63.635 -17.548 -67.724 1.00 29.10 169 TYR C CA 1
ATOM 4946 C C . TYR C 1 173 ? 63.906 -17.072 -69.167 1.00 32.37 169 TYR C C 1
ATOM 4947 O O . TYR C 1 173 ? 63.499 -15.976 -69.561 1.00 26.10 169 TYR C O 1
ATOM 4956 N N . SER C 1 174 ? 64.591 -17.899 -69.956 1.00 34.17 170 SER C N 1
ATOM 4957 C CA . SER C 1 174 ? 64.758 -17.648 -71.410 1.00 32.05 170 SER C CA 1
ATOM 4958 C C . SER C 1 174 ? 63.419 -17.547 -72.162 1.00 36.57 170 SER C C 1
ATOM 4959 O O . SER C 1 174 ? 63.324 -16.748 -73.098 1.00 36.62 170 SER C O 1
ATOM 4962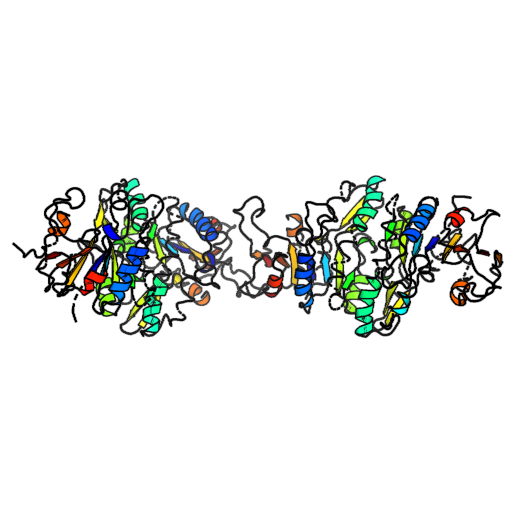 N N . LYS C 1 175 ? 62.408 -18.340 -71.753 1.00 34.64 171 LYS C N 1
ATOM 4963 C CA . LYS C 1 175 ? 61.029 -18.286 -72.291 1.00 36.30 171 LYS C CA 1
ATOM 4964 C C . LYS C 1 175 ? 60.023 -18.402 -71.154 1.00 40.70 171 LYS C C 1
ATOM 4965 O O . LYS C 1 175 ? 60.381 -18.830 -70.056 1.00 31.43 171 LYS C O 1
ATOM 4971 N N . ASP C 1 176 ? 58.755 -18.081 -71.398 1.00 36.25 172 ASP C N 1
ATOM 4972 C CA . ASP C 1 176 ? 57.766 -18.256 -70.340 1.00 38.56 172 ASP C CA 1
ATOM 4973 C C . ASP C 1 176 ? 57.833 -19.673 -69.781 1.00 38.06 172 ASP C C 1
ATOM 4974 O O . ASP C 1 176 ? 57.590 -20.625 -70.516 1.00 41.53 172 ASP C O 1
ATOM 4979 N N . PRO C 1 177 ? 58.133 -19.834 -68.477 1.00 33.99 173 PRO C N 1
ATOM 4980 C CA . PRO C 1 177 ? 58.281 -21.218 -67.991 1.00 36.60 173 PRO C CA 1
ATOM 4981 C C . PRO C 1 177 ? 56.956 -22.005 -68.007 1.00 44.77 173 PRO C C 1
ATOM 4982 O O . PRO C 1 177 ? 56.957 -23.243 -67.992 1.00 41.99 173 PRO C O 1
ATOM 4986 N N . LYS C 1 178 ? 55.840 -21.291 -67.998 1.00 37.51 174 LYS C N 1
ATOM 4987 C CA . LYS C 1 178 ? 54.541 -21.928 -67.933 1.00 44.44 174 LYS C CA 1
ATOM 4988 C C . LYS C 1 178 ? 54.056 -22.415 -69.317 1.00 48.85 174 LYS C C 1
ATOM 4989 O O . LYS C 1 178 ? 53.158 -23.260 -69.406 1.00 51.62 174 LYS C O 1
ATOM 4995 N N . ARG C 1 179 ? 54.652 -21.879 -70.377 1.00 43.37 175 ARG C N 1
ATOM 4996 C CA . ARG C 1 179 ? 54.344 -22.297 -71.746 1.00 52.49 175 ARG C CA 1
ATOM 4997 C C . ARG C 1 179 ? 55.442 -23.160 -72.398 1.00 54.13 175 ARG C C 1
ATOM 4998 O O . ARG C 1 179 ? 55.216 -23.730 -73.446 1.00 57.18 175 ARG C O 1
ATOM 5006 N N . ASN C 1 180 ? 56.633 -23.249 -71.810 1.00 48.36 176 ASN C N 1
ATOM 5007 C CA . ASN C 1 180 ? 57.714 -23.941 -72.479 1.00 51.10 176 ASN C CA 1
ATOM 5008 C C . ASN C 1 180 ? 58.452 -24.840 -71.524 1.00 54.90 176 ASN C C 1
ATOM 5009 O O . ASN C 1 180 ? 59.230 -24.352 -70.696 1.00 52.30 176 ASN C O 1
ATOM 5014 N N . PRO C 1 181 ? 58.261 -26.163 -71.667 1.00 56.13 177 PRO C N 1
ATOM 5015 C CA . PRO C 1 181 ? 58.897 -27.097 -70.748 1.00 54.48 177 PRO C CA 1
ATOM 5016 C C . PRO C 1 181 ? 60.437 -27.005 -70.831 1.00 53.83 177 PRO C C 1
ATOM 5017 O O . PRO C 1 181 ? 61.118 -27.452 -69.890 1.00 45.88 177 PRO C O 1
ATOM 5021 N N . ASP C 1 182 ? 60.966 -26.426 -71.916 1.00 49.42 178 ASP C N 1
ATOM 5022 C CA . ASP C 1 182 ? 62.418 -26.262 -72.064 1.00 55.60 178 ASP C CA 1
ATOM 5023 C C . ASP C 1 182 ? 62.867 -24.806 -71.848 1.00 55.16 178 ASP C C 1
ATOM 5024 O O . ASP C 1 182 ? 63.653 -24.269 -72.636 1.00 57.04 178 ASP C O 1
ATOM 5029 N N . ALA C 1 183 ? 62.343 -24.154 -70.812 1.00 49.66 179 ALA C N 1
ATOM 5030 C CA . ALA C 1 183 ? 62.763 -22.798 -70.466 1.00 40.64 179 ALA C CA 1
ATOM 5031 C C . ALA C 1 183 ? 63.924 -22.904 -69.466 1.00 33.65 179 ALA C C 1
ATOM 5032 O O . ALA C 1 183 ? 63.886 -23.739 -68.540 1.00 34.95 179 ALA C O 1
ATOM 5034 N N . VAL C 1 184 ? 64.963 -22.105 -69.675 1.00 31.15 180 VAL C N 1
ATOM 5035 C CA . VAL C 1 184 ? 66.144 -22.115 -68.789 1.00 33.19 180 VAL C CA 1
ATOM 5036 C C . VAL C 1 184 ? 66.123 -20.962 -67.765 1.00 25.91 180 VAL C C 1
ATOM 5037 O O . VAL C 1 184 ? 65.863 -19.835 -68.119 1.00 27.29 180 VAL C O 1
ATOM 5041 N N . LEU C 1 185 ? 66.374 -21.241 -66.497 1.00 29.99 181 LEU C N 1
ATOM 5042 C CA . LEU C 1 185 ? 66.423 -20.160 -65.518 1.00 29.75 181 LEU C CA 1
ATOM 5043 C C . LEU C 1 185 ? 67.708 -19.346 -65.721 1.00 32.35 181 LEU C C 1
ATOM 5044 O O . LEU C 1 185 ? 68.790 -19.901 -65.794 1.00 35.27 181 LEU C O 1
ATOM 5049 N N . LEU C 1 186 ? 67.587 -18.035 -65.843 1.00 27.61 182 LEU C N 1
ATOM 5050 C CA . LEU C 1 186 ? 68.738 -17.170 -66.029 1.00 28.04 182 LEU C CA 1
ATOM 5051 C C . LEU C 1 186 ? 69.093 -16.570 -64.694 1.00 32.58 182 LEU C C 1
ATOM 5052 O O . LEU C 1 186 ? 68.421 -15.647 -64.223 1.00 29.99 182 LEU C O 1
ATOM 5057 N N . ARG C 1 187 ? 70.140 -17.072 -64.071 1.00 26.34 183 ARG C N 1
ATOM 5058 C CA . ARG C 1 187 ? 70.387 -16.773 -62.669 1.00 33.62 183 ARG C CA 1
ATOM 5059 C C . ARG C 1 187 ? 71.059 -15.431 -62.489 1.00 29.97 183 ARG C C 1
ATOM 5060 O O . ARG C 1 187 ? 70.795 -14.763 -61.508 1.00 28.92 183 ARG C O 1
ATOM 5068 N N . ASP C 1 188 ? 71.896 -15.005 -63.441 1.00 32.11 184 ASP C N 1
ATOM 5069 C CA . ASP C 1 188 ? 72.675 -13.755 -63.276 1.00 29.64 184 ASP C CA 1
ATOM 5070 C C . ASP C 1 188 ? 72.777 -12.996 -64.583 1.00 39.17 184 ASP C C 1
ATOM 5071 O O . ASP C 1 188 ? 73.411 -13.456 -65.547 1.00 37.63 184 ASP C O 1
ATOM 5076 N N . ILE C 1 189 ? 72.181 -11.820 -64.617 1.00 30.36 185 ILE C N 1
ATOM 5077 C CA . ILE C 1 189 ? 71.986 -11.124 -65.850 1.00 36.73 185 ILE C CA 1
ATOM 5078 C C . ILE C 1 189 ? 72.745 -9.814 -65.754 1.00 41.50 185 ILE C C 1
ATOM 5079 O O . ILE C 1 189 ? 72.512 -9.021 -64.856 1.00 37.47 185 ILE C O 1
ATOM 5084 N N . ASP C 1 190 ? 73.701 -9.619 -66.641 1.00 42.53 186 ASP C N 1
ATOM 5085 C CA . ASP C 1 190 ? 74.521 -8.422 -66.608 1.00 50.87 186 ASP C CA 1
ATOM 5086 C C . ASP C 1 190 ? 73.663 -7.245 -67.093 1.00 47.95 186 ASP C C 1
ATOM 5087 O O . ASP C 1 190 ? 73.147 -7.300 -68.180 1.00 44.93 186 ASP C O 1
ATOM 5092 N N . THR C 1 191 ? 73.491 -6.201 -66.276 1.00 54.73 187 THR C N 1
ATOM 5093 C CA . THR C 1 191 ? 72.558 -5.089 -66.599 1.00 53.79 187 THR C CA 1
ATOM 5094 C C . THR C 1 191 ? 73.080 -4.080 -67.615 1.00 55.15 187 THR C C 1
ATOM 5095 O O . THR C 1 191 ? 72.502 -2.990 -67.780 1.00 61.16 187 THR C O 1
ATOM 5099 N N . ASN C 1 192 ? 74.170 -4.428 -68.293 1.00 58.70 188 ASN C N 1
ATOM 5100 C CA . ASN C 1 192 ? 74.800 -3.509 -69.233 1.00 57.90 188 ASN C CA 1
ATOM 5101 C C . ASN C 1 192 ? 74.717 -4.079 -70.659 1.00 59.01 188 ASN C C 1
ATOM 5102 O O . ASN C 1 192 ? 75.503 -4.959 -71.036 1.00 63.59 188 ASN C O 1
ATOM 5107 N N . GLY C 1 205 ? 56.575 -12.552 -72.127 1.00 45.81 201 GLY C N 1
ATOM 5108 C CA . GLY C 1 205 ? 55.780 -11.365 -71.850 1.00 46.53 201 GLY C CA 1
ATOM 5109 C C . GLY C 1 205 ? 56.217 -10.632 -70.591 1.00 48.72 201 GLY C C 1
ATOM 5110 O O . GLY C 1 205 ? 55.562 -9.667 -70.150 1.00 46.04 201 GLY C O 1
ATOM 5111 N N . ILE C 1 206 ? 57.336 -11.077 -70.013 1.00 44.97 202 ILE C N 1
ATOM 5112 C CA . ILE C 1 206 ? 57.942 -10.373 -68.878 1.00 42.46 202 ILE C CA 1
ATOM 5113 C C . ILE C 1 206 ? 58.782 -9.226 -69.431 1.00 45.99 202 ILE C C 1
ATOM 5114 O O . ILE C 1 206 ? 59.455 -8.498 -68.684 1.00 43.43 202 ILE C O 1
ATOM 5119 N N . GLY C 1 207 ? 58.738 -9.072 -70.752 1.00 41.35 203 GLY C N 1
ATOM 5120 C CA . GLY C 1 207 ? 59.502 -8.054 -71.457 1.00 43.95 203 GLY C CA 1
ATOM 5121 C C . GLY C 1 207 ? 59.484 -6.685 -70.803 1.00 46.40 203 GLY C C 1
ATOM 5122 O O . GLY C 1 207 ? 60.552 -6.120 -70.554 1.00 46.96 203 GLY C O 1
ATOM 5123 N N . LYS C 1 208 ? 58.295 -6.149 -70.520 1.00 46.47 204 LYS C N 1
ATOM 5124 C CA . LYS C 1 208 ? 58.163 -4.803 -69.956 1.00 46.20 204 LYS C CA 1
ATOM 5125 C C . LYS C 1 208 ? 58.813 -4.706 -68.603 1.00 46.44 204 LYS C C 1
ATOM 5126 O O . LYS C 1 208 ? 59.424 -3.691 -68.260 1.00 45.82 204 LYS C O 1
ATOM 5132 N N . LYS C 1 209 ? 58.588 -5.729 -67.792 1.00 44.00 205 LYS C N 1
ATOM 5133 C CA . LYS C 1 209 ? 59.006 -5.673 -66.409 1.00 41.75 205 LYS C CA 1
ATOM 5134 C C . LYS C 1 209 ? 60.499 -5.867 -66.419 1.00 40.03 205 LYS C C 1
ATOM 5135 O O . LYS C 1 209 ? 61.224 -5.224 -65.658 1.00 36.87 205 LYS C O 1
ATOM 5141 N N . PHE C 1 210 ? 60.980 -6.727 -67.304 1.00 37.68 206 PHE C N 1
ATOM 5142 C CA . PHE C 1 210 ? 62.413 -6.892 -67.395 1.00 40.97 206 PHE C CA 1
ATOM 5143 C C . PHE C 1 210 ? 63.078 -5.567 -67.864 1.00 39.53 206 PHE C C 1
ATOM 5144 O O . PHE C 1 210 ? 64.105 -5.159 -67.306 1.00 34.74 206 PHE C O 1
ATOM 5152 N N . GLU C 1 211 ? 62.498 -4.872 -68.846 1.00 38.04 207 GLU C N 1
ATOM 5153 C CA . GLU C 1 211 ? 63.038 -3.544 -69.203 1.00 44.52 207 GLU C CA 1
ATOM 5154 C C . GLU C 1 211 ? 63.062 -2.639 -67.985 1.00 39.59 207 GLU C C 1
ATOM 5155 O O . GLU C 1 211 ? 64.050 -1.976 -67.746 1.00 40.06 207 GLU C O 1
ATOM 5161 N N . SER C 1 212 ? 61.977 -2.602 -67.217 1.00 37.73 208 SER C N 1
ATOM 5162 C CA . SER C 1 212 ? 61.934 -1.738 -66.027 1.00 43.36 208 SER C CA 1
ATOM 5163 C C . SER C 1 212 ? 62.923 -2.119 -64.927 1.00 34.39 208 SER C C 1
ATOM 5164 O O . SER C 1 212 ? 63.403 -1.263 -64.202 1.00 34.98 208 SER C O 1
ATOM 5175 N N . VAL C 1 214 ? 65.926 -3.384 -65.532 1.00 33.00 210 VAL C N 1
ATOM 5176 C CA . VAL C 1 214 ? 67.209 -2.948 -66.066 1.00 32.33 210 VAL C CA 1
ATOM 5177 C C . VAL C 1 214 ? 67.329 -1.439 -65.869 1.00 38.22 210 VAL C C 1
ATOM 5178 O O . VAL C 1 214 ? 68.378 -0.987 -65.386 1.00 38.71 210 VAL C O 1
ATOM 5182 N N . LYS C 1 215 ? 66.265 -0.663 -66.146 1.00 30.09 211 LYS C N 1
ATOM 5183 C CA . LYS C 1 215 ? 66.346 0.775 -65.963 1.00 39.92 211 LYS C CA 1
ATOM 5184 C C . LYS C 1 215 ? 66.683 1.099 -64.513 1.00 41.81 211 LYS C C 1
ATOM 5185 O O . LYS C 1 215 ? 67.544 1.939 -64.231 1.00 37.39 211 LYS C O 1
ATOM 5199 N N . LYS C 1 217 ? 68.551 -0.163 -62.440 1.00 38.65 213 LYS C N 1
ATOM 5200 C CA . LYS C 1 217 ? 69.949 -0.370 -62.035 1.00 34.81 213 LYS C CA 1
ATOM 5201 C C . LYS C 1 217 ? 70.786 0.928 -61.800 1.00 38.65 213 LYS C C 1
ATOM 5202 O O . LYS C 1 217 ? 71.692 0.977 -60.996 1.00 44.52 213 LYS C O 1
ATOM 5208 N N . SER C 1 218 ? 70.455 2.005 -62.460 1.00 37.01 214 SER C N 1
ATOM 5209 C CA . SER C 1 218 ? 71.093 3.250 -62.165 1.00 37.32 214 SER C CA 1
ATOM 5210 C C . SER C 1 218 ? 70.841 3.661 -60.696 1.00 39.07 214 SER C C 1
ATOM 5211 O O . SER C 1 218 ? 71.605 4.419 -60.131 1.00 40.60 214 SER C O 1
ATOM 5214 N N . SER C 1 219 ? 69.803 3.150 -60.051 1.00 30.74 215 SER C N 1
ATOM 5215 C CA . SER C 1 219 ? 69.490 3.613 -58.702 1.00 30.25 215 SER C CA 1
ATOM 5216 C C . SER C 1 219 ? 69.673 2.594 -57.587 1.00 28.44 215 SER C C 1
ATOM 5217 O O . SER C 1 219 ? 69.691 2.980 -56.418 1.00 26.25 215 SER C O 1
ATOM 5220 N N . VAL C 1 220 ? 69.902 1.324 -57.928 1.00 24.18 216 VAL C N 1
ATOM 5221 C CA . VAL C 1 220 ? 70.070 0.272 -56.943 1.00 21.90 216 VAL C CA 1
ATOM 5222 C C . VAL C 1 220 ? 71.524 -0.169 -56.910 1.00 26.19 216 VAL C C 1
ATOM 5223 O O . VAL C 1 220 ? 72.084 -0.644 -57.906 1.00 28.46 216 VAL C O 1
ATOM 5227 N N . LYS C 1 221 ? 72.160 -0.042 -55.769 1.00 26.47 217 LYS C N 1
ATOM 5228 C CA . LYS C 1 221 ? 73.594 -0.273 -55.711 1.00 25.79 217 LYS C CA 1
ATOM 5229 C C . LYS C 1 221 ? 74.052 -1.715 -55.967 1.00 33.64 217 LYS C C 1
ATOM 5230 O O . LYS C 1 221 ? 75.048 -1.903 -56.644 1.00 29.79 217 LYS C O 1
ATOM 5236 N N . ASN C 1 222 ? 73.339 -2.723 -55.454 1.00 23.64 218 ASN C N 1
ATOM 5237 C CA . ASN C 1 222 ? 73.837 -4.083 -55.388 1.00 28.53 218 ASN C CA 1
ATOM 5238 C C . ASN C 1 222 ? 72.910 -5.105 -55.995 1.00 33.74 218 ASN C C 1
ATOM 5239 O O . ASN C 1 222 ? 72.993 -6.262 -55.617 1.00 41.15 218 ASN C O 1
ATOM 5244 N N . GLY C 1 223 ? 72.006 -4.712 -56.883 1.00 31.49 219 GLY C N 1
ATOM 5245 C CA . GLY C 1 223 ? 71.304 -5.702 -57.684 1.00 30.26 219 GLY C CA 1
ATOM 5246 C C . GLY C 1 223 ? 69.791 -5.665 -57.526 1.00 27.37 219 GLY C C 1
ATOM 5247 O O . GLY C 1 223 ? 69.267 -5.323 -56.472 1.00 22.47 219 GLY C O 1
ATOM 5248 N N . VAL C 1 224 ? 69.105 -6.042 -58.587 1.00 22.25 220 VAL C N 1
ATOM 5249 C CA . VAL C 1 224 ? 67.654 -6.191 -58.593 1.00 23.70 220 VAL C CA 1
ATOM 5250 C C . VAL C 1 224 ? 67.328 -7.693 -58.736 1.00 24.86 220 VAL C C 1
ATOM 5251 O O . VAL C 1 224 ? 67.856 -8.361 -59.605 1.00 25.48 220 VAL C O 1
ATOM 5255 N N . TYR C 1 225 ? 66.452 -8.202 -57.890 1.00 18.69 221 TYR C N 1
ATOM 5256 C CA . TYR C 1 225 ? 66.291 -9.636 -57.751 1.00 18.46 221 TYR C CA 1
ATOM 5257 C C . TYR C 1 225 ? 64.862 -10.022 -58.129 1.00 23.95 221 TYR C C 1
ATOM 5258 O O . TYR C 1 225 ? 63.940 -9.242 -57.903 1.00 24.16 221 TYR C O 1
ATOM 5267 N N . LEU C 1 226 ? 64.673 -11.203 -58.700 1.00 19.87 222 LEU C N 1
ATOM 5268 C CA . LEU C 1 226 ? 63.338 -11.724 -58.947 1.00 19.97 222 LEU C CA 1
ATOM 5269 C C . LEU C 1 226 ? 63.314 -13.087 -58.282 1.00 25.54 222 LEU C C 1
ATOM 5270 O O . LEU C 1 226 ? 64.176 -13.955 -58.544 1.00 24.17 222 LEU C O 1
ATOM 5275 N N . ILE C 1 227 ? 62.411 -13.250 -57.329 1.00 20.01 223 ILE C N 1
ATOM 5276 C CA . ILE C 1 227 ? 62.439 -14.456 -56.478 1.00 20.94 223 ILE C CA 1
ATOM 5277 C C . ILE C 1 227 ? 61.035 -15.008 -56.470 1.00 22.06 223 ILE C C 1
ATOM 5278 O O . ILE C 1 227 ? 60.087 -14.212 -56.549 1.00 18.09 223 ILE C O 1
ATOM 5283 N N . ASN C 1 228 ? 60.868 -16.332 -56.459 1.00 20.68 224 ASN C N 1
ATOM 5284 C CA . ASN C 1 228 ? 59.541 -16.930 -56.272 1.00 19.81 224 ASN C CA 1
ATOM 5285 C C . ASN C 1 228 ? 58.959 -16.666 -54.883 1.00 22.21 224 ASN C C 1
ATOM 5286 O O . ASN C 1 228 ? 59.445 -17.188 -53.871 1.00 18.48 224 ASN C O 1
ATOM 5291 N N . GLY C 1 229 ? 57.849 -15.940 -54.844 1.00 21.44 225 GLY C N 1
ATOM 5292 C CA . GLY C 1 229 ? 57.143 -15.658 -53.613 1.00 21.23 225 GLY C CA 1
ATOM 5293 C C . GLY C 1 229 ? 56.507 -16.870 -52.952 1.00 23.36 225 GLY C C 1
ATOM 5294 O O . GLY C 1 229 ? 56.131 -16.808 -51.783 1.00 20.06 225 GLY C O 1
ATOM 5295 N N . ASN C 1 230 ? 56.379 -17.972 -53.678 1.00 19.34 226 ASN C N 1
ATOM 5296 C CA . ASN C 1 230 ? 55.894 -19.220 -53.048 1.00 19.32 226 ASN C CA 1
ATOM 5297 C C . ASN C 1 230 ? 56.947 -19.878 -52.172 1.00 22.24 226 ASN C C 1
ATOM 5298 O O . ASN C 1 230 ? 56.645 -20.780 -51.357 1.00 23.31 226 ASN C O 1
ATOM 5303 N N . HIS C 1 231 ? 58.184 -19.421 -52.292 1.00 19.39 227 HIS C N 1
ATOM 5304 C CA . HIS C 1 231 ? 59.290 -19.921 -51.439 1.00 21.75 227 HIS C CA 1
ATOM 5305 C C . HIS C 1 231 ? 60.109 -18.692 -50.917 1.00 20.86 227 HIS C C 1
ATOM 5306 O O . HIS C 1 231 ? 61.257 -18.506 -51.254 1.00 20.72 227 HIS C O 1
ATOM 5313 N N . PRO C 1 232 ? 59.484 -17.860 -50.069 1.00 20.77 228 PRO C N 1
ATOM 5314 C CA . PRO C 1 232 ? 60.066 -16.533 -49.798 1.00 22.25 228 PRO C CA 1
ATOM 5315 C C . PRO C 1 232 ? 61.275 -16.592 -48.915 1.00 21.66 228 PRO C C 1
ATOM 5316 O O . PRO C 1 232 ? 61.975 -15.610 -48.835 1.00 21.38 228 PRO C O 1
ATOM 5320 N N . GLU C 1 233 ? 61.512 -17.713 -48.235 1.00 23.08 229 GLU C N 1
ATOM 5321 C CA . GLU C 1 233 ? 62.757 -17.860 -47.491 1.00 24.48 229 GLU C CA 1
ATOM 5322 C C . GLU C 1 233 ? 64.001 -17.694 -48.427 1.00 25.35 229 GLU C C 1
ATOM 5323 O O . GLU C 1 233 ? 65.106 -17.366 -47.947 1.00 24.73 229 GLU C O 1
ATOM 5329 N N . ARG C 1 234 ? 63.827 -17.863 -49.747 1.00 21.19 230 ARG C N 1
ATOM 5330 C CA . ARG C 1 234 ? 64.903 -17.530 -50.685 1.00 25.28 230 ARG C CA 1
ATOM 5331 C C . ARG C 1 234 ? 65.376 -16.093 -50.487 1.00 24.68 230 ARG C C 1
ATOM 5332 O O . ARG C 1 234 ? 66.524 -15.817 -50.715 1.00 23.76 230 ARG C O 1
ATOM 5340 N N . ILE C 1 235 ? 64.506 -15.191 -50.048 1.00 22.55 231 ILE C N 1
ATOM 5341 C CA . ILE C 1 235 ? 64.934 -13.802 -49.863 1.00 27.12 231 ILE C CA 1
ATOM 5342 C C . ILE C 1 235 ? 66.158 -13.695 -48.957 1.00 27.56 231 ILE C C 1
ATOM 5343 O O . ILE C 1 235 ? 66.957 -12.760 -49.092 1.00 31.25 231 ILE C O 1
ATOM 5348 N N . GLY C 1 236 ? 66.256 -14.633 -48.023 1.00 28.06 232 GLY C N 1
ATOM 5349 C CA . GLY C 1 236 ? 67.257 -14.653 -46.977 1.00 28.91 232 GLY C CA 1
ATOM 5350 C C . GLY C 1 236 ? 68.511 -15.298 -47.500 1.00 35.46 232 GLY C C 1
ATOM 5351 O O . GLY C 1 236 ? 69.556 -15.228 -46.868 1.00 35.62 232 GLY C O 1
ATOM 5352 N N . ASP C 1 237 ? 68.427 -15.878 -48.690 1.00 32.11 233 ASP C N 1
ATOM 5353 C CA . ASP C 1 237 ? 69.589 -16.476 -49.336 1.00 36.77 233 ASP C CA 1
ATOM 5354 C C . ASP C 1 237 ? 70.359 -15.580 -50.314 1.00 35.94 233 ASP C C 1
ATOM 5355 O O . ASP C 1 237 ? 71.360 -15.963 -50.915 1.00 35.92 233 ASP C O 1
ATOM 5360 N N . ILE C 1 238 ? 69.896 -14.360 -50.477 1.00 34.31 234 ILE C N 1
ATOM 5361 C CA . ILE C 1 238 ? 70.569 -13.456 -51.370 1.00 29.50 234 ILE C CA 1
ATOM 5362 C C . ILE C 1 238 ? 72.050 -13.471 -50.949 1.00 42.41 234 ILE C C 1
ATOM 5363 O O . ILE C 1 238 ? 72.359 -13.453 -49.756 1.00 40.59 234 ILE C O 1
ATOM 5368 N N . GLY C 1 239 ? 72.956 -13.558 -51.915 1.00 44.05 235 GLY C N 1
ATOM 5369 C CA . GLY C 1 239 ? 74.382 -13.450 -51.626 1.00 42.89 235 GLY C CA 1
ATOM 5370 C C . GLY C 1 239 ? 75.026 -14.794 -51.400 1.00 47.43 235 GLY C C 1
ATOM 5371 O O . GLY C 1 239 ? 76.237 -14.909 -51.386 1.00 51.39 235 GLY C O 1
ATOM 5372 N N . LYS C 1 240 ? 74.201 -15.814 -51.207 1.00 47.50 236 LYS C N 1
ATOM 5373 C CA . LYS C 1 240 ? 74.675 -17.167 -50.986 1.00 47.57 236 LYS C CA 1
ATOM 5374 C C . LYS C 1 240 ? 74.694 -17.858 -52.313 1.00 49.95 236 LYS C C 1
ATOM 5375 O O . LYS C 1 240 ? 74.130 -17.346 -53.282 1.00 45.74 236 LYS C O 1
ATOM 5381 N N . GLU C 1 241 ? 75.330 -19.021 -52.355 1.00 50.22 237 GLU C N 1
ATOM 5382 C CA . GLU C 1 241 ? 75.401 -19.796 -53.578 1.00 54.45 237 GLU C CA 1
ATOM 5383 C C . GLU C 1 241 ? 74.334 -20.896 -53.565 1.00 51.05 237 GLU C C 1
ATOM 5384 O O . GLU C 1 241 ? 74.101 -21.596 -54.567 1.00 49.37 237 GLU C O 1
ATOM 5390 N N . SER C 1 242 ? 73.645 -21.010 -52.431 1.00 47.63 238 SER C N 1
ATOM 5391 C CA . SER C 1 242 ? 72.388 -21.764 -52.405 1.00 51.39 238 SER C CA 1
ATOM 5392 C C . SER C 1 242 ? 71.184 -20.887 -52.847 1.00 41.40 238 SER C C 1
ATOM 5393 O O . SER C 1 242 ? 70.021 -21.292 -52.733 1.00 39.50 238 SER C O 1
ATOM 5396 N N . PHE C 1 243 ? 71.459 -19.690 -53.344 1.00 34.97 239 PHE C N 1
ATOM 5397 C CA . PHE C 1 243 ? 70.356 -18.800 -53.810 1.00 35.50 239 PHE C CA 1
ATOM 5398 C C . PHE C 1 243 ? 69.682 -19.267 -55.097 1.00 35.72 239 PHE C C 1
ATOM 5399 O O . PHE C 1 243 ? 70.340 -19.508 -56.119 1.00 34.41 239 PHE C O 1
ATOM 5407 N N . ILE C 1 244 ? 68.361 -19.376 -55.042 1.00 28.85 240 ILE C N 1
ATOM 5408 C CA . ILE C 1 244 ? 67.563 -19.630 -56.233 1.00 25.74 240 ILE C CA 1
ATOM 5409 C C . ILE C 1 244 ? 66.720 -18.402 -56.584 1.00 27.96 240 ILE C C 1
ATOM 5410 O O . ILE C 1 244 ? 65.835 -17.984 -55.806 1.00 21.99 240 ILE C O 1
ATOM 5415 N N . GLY C 1 245 ? 66.983 -17.874 -57.773 1.00 29.24 241 GLY C N 1
ATOM 5416 C CA . GLY C 1 245 ? 66.364 -16.664 -58.269 1.00 26.93 241 GLY C CA 1
ATOM 5417 C C . GLY C 1 245 ? 67.252 -16.069 -59.337 1.00 29.13 241 GLY C C 1
ATOM 5418 O O . GLY C 1 245 ? 68.274 -16.646 -59.748 1.00 27.36 241 GLY C O 1
ATOM 5419 N N . THR C 1 246 ? 66.843 -14.915 -59.814 1.00 19.13 242 THR C N 1
ATOM 5420 C CA . THR C 1 246 ? 67.588 -14.164 -60.801 1.00 25.02 242 THR C CA 1
ATOM 5421 C C . THR C 1 246 ? 68.048 -12.854 -60.203 1.00 27.22 242 THR C C 1
ATOM 5422 O O . THR C 1 246 ? 67.268 -12.187 -59.563 1.00 24.44 242 THR C O 1
ATOM 5426 N N . VAL C 1 247 ? 69.297 -12.471 -60.437 1.00 23.24 243 VAL C N 1
ATOM 5427 C CA . VAL C 1 247 ? 69.791 -11.156 -60.100 1.00 25.91 243 VAL C CA 1
ATOM 5428 C C . VAL C 1 247 ? 70.172 -10.437 -61.394 1.00 29.00 243 VAL C C 1
ATOM 5429 O O . VAL C 1 247 ? 70.779 -11.030 -62.287 1.00 28.98 243 VAL C O 1
ATOM 5433 N N . ILE C 1 248 ? 69.747 -9.184 -61.522 1.00 28.66 244 ILE C N 1
ATOM 5434 C CA . ILE C 1 248 ? 70.128 -8.289 -62.613 1.00 28.85 244 ILE C CA 1
ATOM 5435 C C . ILE C 1 248 ? 71.142 -7.295 -61.995 1.00 34.87 244 ILE C C 1
ATOM 5436 O O . ILE C 1 248 ? 70.781 -6.463 -61.152 1.00 35.91 244 ILE C O 1
ATOM 5441 N N . ARG C 1 249 ? 72.421 -7.416 -62.325 1.00 39.48 245 ARG C N 1
ATOM 5442 C CA . ARG C 1 249 ? 73.467 -6.588 -61.686 1.00 42.25 245 ARG C CA 1
ATOM 5443 C C . ARG C 1 249 ? 74.648 -6.275 -62.618 1.00 51.97 245 ARG C C 1
ATOM 5444 O O . ARG C 1 249 ? 74.787 -6.858 -63.707 1.00 53.72 245 ARG C O 1
ATOM 5452 N N . PHE D 1 3 ? -42.656 14.778 -28.902 1.00 51.55 -1 PHE D N 1
ATOM 5453 C CA . PHE D 1 3 ? -41.555 15.567 -28.268 1.00 53.85 -1 PHE D CA 1
ATOM 5454 C C . PHE D 1 3 ? -41.706 15.649 -26.747 1.00 45.46 -1 PHE D C 1
ATOM 5455 O O . PHE D 1 3 ? -42.772 15.916 -26.245 1.00 48.11 -1 PHE D O 1
ATOM 5463 N N . THR D 1 4 ? -40.637 15.403 -26.017 1.00 44.49 0 THR D N 1
ATOM 5464 C CA . THR D 1 4 ? -40.655 15.624 -24.562 1.00 49.10 0 THR D CA 1
ATOM 5465 C C . THR D 1 4 ? -39.243 15.999 -24.085 1.00 39.02 0 THR D C 1
ATOM 5466 O O . THR D 1 4 ? -38.318 15.166 -24.108 1.00 41.56 0 THR D O 1
ATOM 5486 N N . ILE D 1 7 ? -34.360 16.337 -18.897 1.00 28.08 3 ILE D N 1
ATOM 5487 C CA . ILE D 1 7 ? -33.046 16.599 -18.321 1.00 25.09 3 ILE D CA 1
ATOM 5488 C C . ILE D 1 7 ? -32.738 15.366 -17.522 1.00 28.50 3 ILE D C 1
ATOM 5489 O O . ILE D 1 7 ? -33.637 14.704 -17.024 1.00 26.80 3 ILE D O 1
ATOM 5494 N N . LEU D 1 8 ? -31.468 15.026 -17.402 1.00 27.04 4 LEU D N 1
ATOM 5495 C CA . LEU D 1 8 ? -31.095 13.740 -16.856 1.00 24.09 4 LEU D CA 1
ATOM 5496 C C . LEU D 1 8 ? -29.897 13.980 -15.971 1.00 26.20 4 LEU D C 1
ATOM 5497 O O . LEU D 1 8 ? -28.936 14.669 -16.372 1.00 20.93 4 LEU D O 1
ATOM 5502 N N . LYS D 1 9 ? -29.941 13.428 -14.769 1.00 23.44 5 LYS D N 1
ATOM 5503 C CA . LYS D 1 9 ? -28.730 13.372 -13.960 1.00 23.46 5 LYS D CA 1
ATOM 5504 C C . LYS D 1 9 ? -28.223 11.949 -13.993 1.00 24.24 5 LYS D C 1
ATOM 5505 O O . LYS D 1 9 ? -28.966 11.007 -13.714 1.00 24.83 5 LYS D O 1
ATOM 5511 N N . ILE D 1 10 ? -26.947 11.789 -14.309 1.00 22.19 6 ILE D N 1
ATOM 5512 C CA . ILE D 1 10 ? -26.264 10.540 -14.172 1.00 19.74 6 ILE D CA 1
ATOM 5513 C C . ILE D 1 10 ? -25.634 10.516 -12.783 1.00 27.94 6 ILE D C 1
ATOM 5514 O O . ILE D 1 10 ? -24.707 11.305 -12.520 1.00 22.58 6 ILE D O 1
ATOM 5519 N N . GLY D 1 11 ? -26.097 9.630 -11.896 1.00 27.71 7 GLY D N 1
ATOM 5520 C CA . GLY D 1 11 ? -25.614 9.646 -10.497 1.00 26.91 7 GLY D CA 1
ATOM 5521 C C . GLY D 1 11 ? -24.187 9.160 -10.383 1.00 22.44 7 GLY D C 1
ATOM 5522 O O . GLY D 1 11 ? -23.773 8.307 -11.115 1.00 24.40 7 GLY D O 1
ATOM 5523 N N . GLY D 1 12 ? -23.398 9.735 -9.496 1.00 24.86 8 GLY D N 1
ATOM 5524 C CA . GLY D 1 12 ? -22.082 9.212 -9.226 1.00 28.04 8 GLY D CA 1
ATOM 5525 C C . GLY D 1 12 ? -22.204 7.792 -8.683 1.00 29.36 8 GLY D C 1
ATOM 5526 O O . GLY D 1 12 ? -21.242 7.032 -8.718 1.00 23.89 8 GLY D O 1
ATOM 5527 N N . SER D 1 13 ? -23.380 7.419 -8.176 1.00 28.96 9 SER D N 1
ATOM 5528 C CA . SER D 1 13 ? -23.529 6.048 -7.698 1.00 33.40 9 SER D CA 1
ATOM 5529 C C . SER D 1 13 ? -23.430 5.038 -8.841 1.00 32.90 9 SER D C 1
ATOM 5530 O O . SER D 1 13 ? -23.119 3.890 -8.573 1.00 35.25 9 SER D O 1
ATOM 5533 N N . VAL D 1 14 ? -23.660 5.439 -10.094 1.00 30.73 10 VAL D N 1
ATOM 5534 C CA . VAL D 1 14 ? -23.540 4.468 -11.220 1.00 28.14 10 VAL D CA 1
ATOM 5535 C C . VAL D 1 14 ? -22.225 4.616 -11.980 1.00 35.64 10 VAL D C 1
ATOM 5536 O O . VAL D 1 14 ? -21.754 3.661 -12.542 1.00 29.92 10 VAL D O 1
ATOM 5540 N N . ILE D 1 15 ? -21.654 5.833 -12.057 1.00 32.24 11 ILE D N 1
ATOM 5541 C CA . ILE D 1 15 ? -20.437 5.978 -12.853 1.00 31.60 11 ILE D CA 1
ATOM 5542 C C . ILE D 1 15 ? -19.124 6.062 -12.100 1.00 26.44 11 ILE D C 1
ATOM 5543 O O . ILE D 1 15 ? -18.127 6.289 -12.715 1.00 27.63 11 ILE D O 1
ATOM 5548 N N . THR D 1 16 ? -19.118 5.955 -10.770 1.00 26.63 12 THR D N 1
ATOM 5549 C CA . THR D 1 16 ? -17.856 5.796 -10.066 1.00 29.61 12 THR D CA 1
ATOM 5550 C C . THR D 1 16 ? -18.022 4.676 -9.063 1.00 31.02 12 THR D C 1
ATOM 5551 O O . THR D 1 16 ? -19.154 4.252 -8.797 1.00 32.29 12 THR D O 1
ATOM 5555 N N . ASP D 1 17 ? -16.926 4.205 -8.488 1.00 37.03 13 ASP D N 1
ATOM 5556 C CA . ASP D 1 17 ? -16.989 3.188 -7.404 1.00 45.79 13 ASP D CA 1
ATOM 5557 C C . ASP D 1 17 ? -15.903 3.457 -6.342 1.00 45.82 13 ASP D C 1
ATOM 5558 O O . ASP D 1 17 ? -15.187 4.461 -6.407 1.00 37.00 13 ASP D O 1
ATOM 5563 N N . LYS D 1 18 ? -15.737 2.548 -5.386 1.00 48.41 14 LYS D N 1
ATOM 5564 C CA . LYS D 1 18 ? -14.774 2.804 -4.318 1.00 49.54 14 LYS D CA 1
ATOM 5565 C C . LYS D 1 18 ? -13.302 2.631 -4.792 1.00 55.56 14 LYS D C 1
ATOM 5566 O O . LYS D 1 18 ? -12.405 3.382 -4.359 1.00 56.16 14 LYS D O 1
ATOM 5572 N N . SER D 1 19 ? -13.112 1.815 -5.740 1.00 46.30 15 SER D N 1
ATOM 5573 C CA . SER D 1 19 ? -11.783 1.234 -6.014 1.00 43.23 15 SER D CA 1
ATOM 5574 C C . SER D 1 19 ? -10.607 2.182 -6.128 1.00 43.76 15 SER D C 1
ATOM 5575 O O . SER D 1 19 ? -10.705 3.286 -6.648 1.00 41.74 15 SER D O 1
ATOM 5578 N N . ALA D 1 20 ? -9.453 1.619 -5.785 1.00 41.48 16 ALA D N 1
ATOM 5579 C CA . ALA D 1 20 ? -8.217 2.373 -5.706 1.00 44.11 16 ALA D CA 1
ATOM 5580 C C . ALA D 1 20 ? -7.501 2.389 -7.056 1.00 44.88 16 ALA D C 1
ATOM 5581 O O . ALA D 1 20 ? -6.536 3.128 -7.246 1.00 42.95 16 ALA D O 1
ATOM 5583 N N . TYR D 1 21 ? -7.987 1.588 -7.996 1.00 36.04 17 TYR D N 1
ATOM 5584 C CA . TYR D 1 21 ? -7.253 1.315 -9.223 1.00 41.80 17 TYR D CA 1
ATOM 5585 C C . TYR D 1 21 ? -7.842 2.017 -10.447 1.00 41.38 17 TYR D C 1
ATOM 5586 O O . TYR D 1 21 ? -7.117 2.322 -11.400 1.00 43.79 17 TYR D O 1
ATOM 5595 N N . ARG D 1 22 ? -9.147 2.274 -10.412 1.00 45.64 18 ARG D N 1
ATOM 5596 C CA . ARG D 1 22 ? -9.814 3.025 -11.475 1.00 47.13 18 ARG D CA 1
ATOM 5597 C C . ARG D 1 22 ? -10.688 4.106 -10.860 1.00 47.45 18 ARG D C 1
ATOM 5598 O O . ARG D 1 22 ? -11.076 4.053 -9.686 1.00 48.51 18 ARG D O 1
ATOM 5606 N N . THR D 1 23 ? -11.047 5.050 -11.714 1.00 47.40 19 THR D N 1
ATOM 5607 C CA . THR D 1 23 ? -11.612 6.302 -11.289 1.00 53.34 19 THR D CA 1
ATOM 5608 C C . THR D 1 23 ? -13.033 6.446 -11.820 1.00 49.67 19 THR D C 1
ATOM 5609 O O . THR D 1 23 ? -13.823 7.230 -11.301 1.00 50.99 19 THR D O 1
ATOM 5613 N N . ALA D 1 24 ? -13.364 5.680 -12.850 1.00 38.99 20 ALA D N 1
ATOM 5614 C CA . ALA D 1 24 ? -14.666 5.790 -13.456 1.00 40.35 20 ALA D CA 1
ATOM 5615 C C . ALA D 1 24 ? -15.078 4.458 -14.119 1.00 41.33 20 ALA D C 1
ATOM 5616 O O . ALA D 1 24 ? -14.249 3.647 -14.522 1.00 39.17 20 ALA D O 1
ATOM 5618 N N . ARG D 1 25 ? -16.369 4.258 -14.228 1.00 31.21 21 ARG D N 1
ATOM 5619 C CA . ARG D 1 25 ? -16.857 3.057 -14.769 1.00 31.54 21 ARG D CA 1
ATOM 5620 C C . ARG D 1 25 ? -17.133 3.350 -16.217 1.00 27.67 21 ARG D C 1
ATOM 5621 O O . ARG D 1 25 ? -18.238 3.698 -16.564 1.00 23.50 21 ARG D O 1
ATOM 5629 N N . THR D 1 26 ? -16.118 3.192 -17.069 1.00 33.15 22 THR D N 1
ATOM 5630 C CA . THR D 1 26 ? -16.327 3.491 -18.511 1.00 27.20 22 THR D CA 1
ATOM 5631 C C . THR D 1 26 ? -17.445 2.703 -19.163 1.00 30.02 22 THR D C 1
ATOM 5632 O O . THR D 1 26 ? -18.209 3.241 -20.005 1.00 29.86 22 THR D O 1
ATOM 5636 N N . TYR D 1 27 ? -17.562 1.406 -18.841 1.00 28.87 23 TYR D N 1
ATOM 5637 C CA . TYR D 1 27 ? -18.651 0.689 -19.495 1.00 29.54 23 TYR D CA 1
ATOM 5638 C C . TYR D 1 27 ? -20.048 1.270 -19.191 1.00 24.85 23 TYR D C 1
ATOM 5639 O O . TYR D 1 27 ? -20.890 1.426 -20.093 1.00 26.58 23 TYR D O 1
ATOM 5648 N N . ALA D 1 28 ? -20.336 1.518 -17.909 1.00 26.44 24 ALA D N 1
ATOM 5649 C CA . ALA D 1 28 ? -21.608 2.124 -17.522 1.00 23.65 24 ALA D CA 1
ATOM 5650 C C . ALA D 1 28 ? -21.779 3.505 -18.214 1.00 25.60 24 ALA D C 1
ATOM 5651 O O . ALA D 1 28 ? -22.844 3.786 -18.713 1.00 20.69 24 ALA D O 1
ATOM 5653 N N . ILE D 1 29 ? -20.744 4.354 -18.225 1.00 26.59 25 ILE D N 1
ATOM 5654 C CA . ILE D 1 29 ? -20.862 5.661 -18.950 1.00 23.92 25 ILE D CA 1
ATOM 5655 C C . ILE D 1 29 ? -21.264 5.423 -20.428 1.00 28.34 25 ILE D C 1
ATOM 5656 O O . ILE D 1 29 ? -22.255 5.987 -20.880 1.00 23.39 25 ILE D O 1
ATOM 5661 N N . ARG D 1 30 ? -20.526 4.552 -21.138 1.00 28.67 26 ARG D N 1
ATOM 5662 C CA . ARG D 1 30 ? -20.798 4.256 -22.563 1.00 28.06 26 ARG D CA 1
ATOM 5663 C C . ARG D 1 30 ? -22.210 3.783 -22.771 1.00 27.52 26 ARG D C 1
ATOM 5664 O O . ARG D 1 30 ? -22.937 4.268 -23.638 1.00 29.16 26 ARG D O 1
ATOM 5672 N N . SER D 1 31 ? -22.673 2.868 -21.935 1.00 30.15 27 SER D N 1
ATOM 5673 C CA . SER D 1 31 ? -23.999 2.282 -22.180 1.00 26.80 27 SER D CA 1
ATOM 5674 C C . SER D 1 31 ? -25.122 3.259 -21.799 1.00 27.97 27 SER D C 1
ATOM 5675 O O . SER D 1 31 ? -26.170 3.284 -22.442 1.00 30.24 27 SER D O 1
ATOM 5678 N N . ILE D 1 32 ? -24.936 4.095 -20.780 1.00 27.12 28 ILE D N 1
ATOM 5679 C CA . ILE D 1 32 ? -25.903 5.181 -20.570 1.00 27.36 28 ILE D CA 1
ATOM 5680 C C . ILE D 1 32 ? -25.956 6.161 -21.769 1.00 25.75 28 ILE D C 1
ATOM 5681 O O . ILE D 1 32 ? -27.035 6.596 -22.216 1.00 26.05 28 ILE D O 1
ATOM 5686 N N . VAL D 1 33 ? -24.784 6.567 -22.232 1.00 26.90 29 VAL D N 1
ATOM 5687 C CA . VAL D 1 33 ? -24.690 7.607 -23.261 1.00 31.19 29 VAL D CA 1
ATOM 5688 C C . VAL D 1 33 ? -25.212 7.044 -24.578 1.00 30.48 29 VAL D C 1
ATOM 5689 O O . VAL D 1 33 ? -25.913 7.728 -25.332 1.00 26.51 29 VAL D O 1
ATOM 5693 N N . LYS D 1 34 ? -24.887 5.778 -24.838 1.00 32.17 30 LYS D N 1
ATOM 5694 C CA . LYS D 1 34 ? -25.446 5.097 -26.017 1.00 37.59 30 LYS D CA 1
ATOM 5695 C C . LYS D 1 34 ? -26.967 5.329 -25.997 1.00 33.18 30 LYS D C 1
ATOM 5696 O O . LYS D 1 34 ? -27.539 5.781 -26.969 1.00 29.73 30 LYS D O 1
ATOM 5702 N N . VAL D 1 35 ? -27.608 5.143 -24.843 1.00 33.23 31 VAL D N 1
ATOM 5703 C CA . VAL D 1 35 ? -29.028 5.414 -24.717 1.00 30.01 31 VAL D CA 1
ATOM 5704 C C . VAL D 1 35 ? -29.399 6.901 -24.851 1.00 33.12 31 VAL D C 1
ATOM 5705 O O . VAL D 1 35 ? -30.378 7.225 -25.523 1.00 28.91 31 VAL D O 1
ATOM 5709 N N . LEU D 1 36 ? -28.666 7.815 -24.197 1.00 31.38 32 LEU D N 1
ATOM 5710 C CA . LEU D 1 36 ? -29.001 9.257 -24.288 1.00 32.59 32 LEU D CA 1
ATOM 5711 C C . LEU D 1 36 ? -28.957 9.704 -25.772 1.00 31.86 32 LEU D C 1
ATOM 5712 O O . LEU D 1 36 ? -29.719 10.552 -26.176 1.00 31.81 32 LEU D O 1
ATOM 5717 N N . SER D 1 37 ? -28.025 9.135 -26.540 1.00 33.60 33 SER D N 1
ATOM 5718 C CA . SER D 1 37 ? -27.810 9.541 -27.934 1.00 38.13 33 SER D CA 1
ATOM 5719 C C . SER D 1 37 ? -29.035 9.187 -28.748 1.00 39.12 33 SER D C 1
ATOM 5720 O O . SER D 1 37 ? -29.293 9.776 -29.802 1.00 43.29 33 SER D O 1
ATOM 5723 N N . GLY D 1 38 ? -29.806 8.238 -28.226 1.00 43.52 34 GLY D N 1
ATOM 5724 C CA . GLY D 1 38 ? -31.067 7.848 -28.837 1.00 49.82 34 GLY D CA 1
ATOM 5725 C C . GLY D 1 38 ? -32.206 8.797 -28.504 1.00 43.70 34 GLY D C 1
ATOM 5726 O O . GLY D 1 38 ? -33.200 8.836 -29.213 1.00 41.70 34 GLY D O 1
ATOM 5727 N N . ILE D 1 39 ? -32.055 9.563 -27.421 1.00 47.17 35 ILE D N 1
ATOM 5728 C CA . ILE D 1 39 ? -33.149 10.387 -26.898 1.00 42.02 35 ILE D CA 1
ATOM 5729 C C . ILE D 1 39 ? -33.093 11.735 -27.536 1.00 44.57 35 ILE D C 1
ATOM 5730 O O . ILE D 1 39 ? -32.193 12.549 -27.280 1.00 44.59 35 ILE D O 1
ATOM 5735 N N . GLU D 1 40 ? -34.088 12.010 -28.351 1.00 49.47 36 GLU D N 1
ATOM 5736 C CA . GLU D 1 40 ? -33.947 13.108 -29.266 1.00 52.04 36 GLU D CA 1
ATOM 5737 C C . GLU D 1 40 ? -34.072 14.444 -28.574 1.00 44.36 36 GLU D C 1
ATOM 5738 O O . GLU D 1 40 ? -33.382 15.377 -28.956 1.00 48.46 36 GLU D O 1
ATOM 5744 N N . ASP D 1 41 ? -34.882 14.508 -27.524 1.00 41.99 37 ASP D N 1
ATOM 5745 C CA . ASP D 1 41 ? -35.256 15.776 -26.877 1.00 40.47 37 ASP D CA 1
ATOM 5746 C C . ASP D 1 41 ? -34.539 16.084 -25.498 1.00 34.98 37 ASP D C 1
ATOM 5747 O O . ASP D 1 41 ? -35.014 16.910 -24.673 1.00 31.67 37 ASP D O 1
ATOM 5752 N N . LEU D 1 42 ? -33.405 15.422 -25.287 1.00 33.37 38 LEU D N 1
ATOM 5753 C CA . LEU D 1 42 ? -32.517 15.676 -24.133 1.00 28.32 38 LEU D CA 1
ATOM 5754 C C . LEU D 1 42 ? -31.826 17.041 -24.279 1.00 34.20 38 LEU D C 1
ATOM 5755 O O . LEU D 1 42 ? -31.064 17.271 -25.227 1.00 30.91 38 LEU D O 1
ATOM 5760 N N . VAL D 1 43 ? -32.092 17.983 -23.375 1.00 26.37 39 VAL D N 1
ATOM 5761 C CA . VAL D 1 43 ? -31.476 19.261 -23.537 1.00 20.43 39 VAL D CA 1
ATOM 5762 C C . VAL D 1 43 ? -30.421 19.549 -22.487 1.00 24.63 39 VAL D C 1
ATOM 5763 O O . VAL D 1 43 ? -29.758 20.541 -22.619 1.00 24.11 39 VAL D O 1
ATOM 5767 N N . CYS D 1 44 ? -30.277 18.728 -21.443 1.00 25.95 40 CYS D N 1
ATOM 5768 C CA . CYS D 1 44 ? -29.203 18.965 -20.439 1.00 27.42 40 CYS D CA 1
ATOM 5769 C C . CYS D 1 44 ? -28.903 17.688 -19.663 1.00 26.99 40 CYS D C 1
ATOM 5770 O O . CYS D 1 44 ? -29.805 16.989 -19.273 1.00 22.89 40 CYS D O 1
ATOM 5773 N N . VAL D 1 45 ? -27.623 17.434 -19.404 1.00 22.52 41 VAL D N 1
ATOM 5774 C CA . VAL D 1 45 ? -27.178 16.256 -18.663 1.00 18.38 41 VAL D CA 1
ATOM 5775 C C . VAL D 1 45 ? -26.312 16.793 -17.497 1.00 25.34 41 VAL D C 1
ATOM 5776 O O . VAL D 1 45 ? -25.427 17.688 -17.659 1.00 18.18 41 VAL D O 1
ATOM 5780 N N . VAL D 1 46 ? -26.591 16.292 -16.316 1.00 21.38 42 VAL D N 1
ATOM 5781 C CA . VAL D 1 46 ? -25.839 16.653 -15.128 1.00 20.74 42 VAL D CA 1
ATOM 5782 C C . VAL D 1 46 ? -25.262 15.333 -14.607 1.00 23.35 42 VAL D C 1
ATOM 5783 O O . VAL D 1 46 ? -25.848 14.277 -14.845 1.00 20.72 42 VAL D O 1
ATOM 5787 N N . HIS D 1 47 ? -24.111 15.348 -13.931 1.00 18.76 43 HIS D N 1
ATOM 5788 C CA . HIS D 1 47 ? -23.685 14.131 -13.250 1.00 22.16 43 HIS D CA 1
ATOM 5789 C C . HIS D 1 47 ? -23.075 14.467 -11.871 1.00 23.08 43 HIS D C 1
ATOM 5790 O O . HIS D 1 47 ? -22.636 15.567 -11.627 1.00 21.43 43 HIS D O 1
ATOM 5797 N N . GLY D 1 48 ? -23.079 13.508 -10.968 1.00 27.43 44 GLY D N 1
ATOM 5798 C CA . GLY D 1 48 ? -22.521 13.708 -9.647 1.00 25.34 44 GLY D CA 1
ATOM 5799 C C . GLY D 1 48 ? -21.120 13.096 -9.593 1.00 29.03 44 GLY D C 1
ATOM 5800 O O . GLY D 1 48 ? -20.537 12.727 -10.625 1.00 21.78 44 GLY D O 1
ATOM 5801 N N . GLY D 1 49 ? -20.558 13.044 -8.391 1.00 25.05 45 GLY D N 1
ATOM 5802 C CA . GLY D 1 49 ? -19.176 12.623 -8.182 1.00 24.66 45 GLY D CA 1
ATOM 5803 C C . GLY D 1 49 ? -19.032 11.353 -7.345 1.00 27.47 45 GLY D C 1
ATOM 5804 O O . GLY D 1 49 ? -17.952 10.892 -7.193 1.00 29.15 45 GLY D O 1
ATOM 5805 N N . GLY D 1 50 ? -20.104 10.814 -6.794 1.00 27.70 46 GLY D N 1
ATOM 5806 C CA . GLY D 1 50 ? -20.050 9.518 -6.089 1.00 30.51 46 GLY D CA 1
ATOM 5807 C C . GLY D 1 50 ? -19.454 9.619 -4.685 1.00 36.86 46 GLY D C 1
ATOM 5808 O O . GLY D 1 50 ? -18.904 10.667 -4.346 1.00 28.70 46 GLY D O 1
ATOM 5809 N N . SER D 1 51 ? -19.482 8.525 -3.904 1.00 38.59 47 SER D N 1
ATOM 5810 C CA . SER D 1 51 ? -18.986 8.534 -2.519 1.00 35.97 47 SER D CA 1
ATOM 5811 C C . SER D 1 51 ? -17.480 8.832 -2.335 1.00 31.18 47 SER D C 1
ATOM 5812 O O . SER D 1 51 ? -17.129 9.524 -1.420 1.00 31.79 47 SER D O 1
ATOM 5815 N N . PHE D 1 52 ? -16.591 8.341 -3.179 1.00 33.11 48 PHE D N 1
ATOM 5816 C CA . PHE D 1 52 ? -15.177 8.643 -3.014 1.00 39.87 48 PHE D CA 1
ATOM 5817 C C . PHE D 1 52 ? -14.956 10.159 -3.151 1.00 39.00 48 PHE D C 1
ATOM 5818 O O . PHE D 1 52 ? -14.228 10.763 -2.358 1.00 34.22 48 PHE D O 1
ATOM 5826 N N . GLY D 1 53 ? -15.653 10.752 -4.125 1.00 39.02 49 GLY D N 1
ATOM 5827 C CA . GLY D 1 53 ? 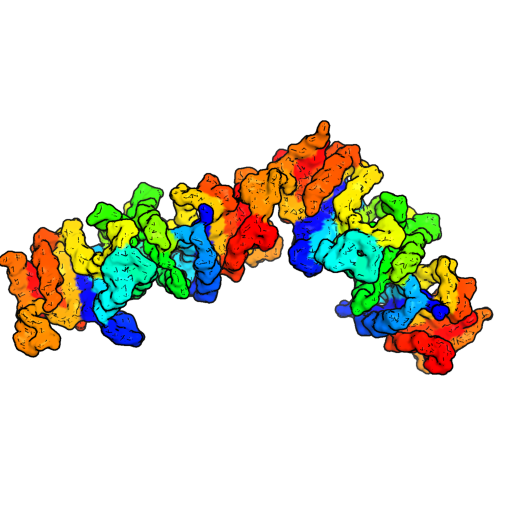-15.701 12.193 -4.337 1.00 40.22 49 GLY D CA 1
ATOM 5828 C C . GLY D 1 53 ? -16.198 13.015 -3.156 1.00 36.42 49 GLY D C 1
ATOM 5829 O O . GLY D 1 53 ? -15.613 14.068 -2.896 1.00 28.21 49 GLY D O 1
ATOM 5830 N N . HIS D 1 54 ? -17.264 12.578 -2.465 1.00 32.31 50 HIS D N 1
ATOM 5831 C CA A HIS D 1 54 ? -17.748 13.342 -1.325 0.56 37.27 50 HIS D CA 1
ATOM 5832 C CA B HIS D 1 54 ? -17.780 13.277 -1.286 0.44 37.31 50 HIS D CA 1
ATOM 5833 C C . HIS D 1 54 ? -16.720 13.226 -0.198 0.94 33.32 50 HIS D C 1
ATOM 5834 O O . HIS D 1 54 ? -16.462 14.202 0.493 0.97 26.90 50 HIS D O 1
ATOM 5847 N N . ILE D 1 55 ? -16.110 12.058 -0.059 1.00 32.19 51 ILE D N 1
ATOM 5848 C CA . ILE D 1 55 ? -15.132 11.828 1.002 1.00 37.38 51 ILE D CA 1
ATOM 5849 C C . ILE D 1 55 ? -13.894 12.673 0.768 1.00 30.69 51 ILE D C 1
ATOM 5850 O O . ILE D 1 55 ? -13.486 13.392 1.667 1.00 33.61 51 ILE D O 1
ATOM 5855 N N . LYS D 1 56 ? -13.320 12.649 -0.421 1.00 26.53 52 LYS D N 1
ATOM 5856 C CA . LYS D 1 56 ? -12.175 13.525 -0.727 1.00 37.29 52 LYS D CA 1
ATOM 5857 C C . LYS D 1 56 ? -12.497 15.001 -0.426 1.00 33.93 52 LYS D C 1
ATOM 5858 O O . LYS D 1 56 ? -11.690 15.713 0.200 1.00 25.85 52 LYS D O 1
ATOM 5864 N N . ALA D 1 57 ? -13.680 15.452 -0.833 1.00 25.08 53 ALA D N 1
ATOM 5865 C CA . ALA D 1 57 ? -14.031 16.833 -0.602 1.00 26.68 53 ALA D CA 1
ATOM 5866 C C . ALA D 1 57 ? -13.984 17.060 0.884 1.00 28.90 53 ALA D C 1
ATOM 5867 O O . ALA D 1 57 ? -13.330 18.004 1.343 1.00 26.15 53 ALA D O 1
ATOM 5877 N N . GLU D 1 59 ? -12.586 15.556 3.473 1.00 26.86 55 GLU D N 1
ATOM 5878 C CA . GLU D 1 59 ? -11.271 15.564 4.056 1.00 30.91 55 GLU D CA 1
ATOM 5879 C C . GLU D 1 59 ? -10.432 16.785 3.748 1.00 34.86 55 GLU D C 1
ATOM 5880 O O . GLU D 1 59 ? -9.440 17.020 4.482 1.00 25.59 55 GLU D O 1
ATOM 5886 N N . PHE D 1 60 ? -10.746 17.514 2.659 1.00 22.08 56 PHE D N 1
ATOM 5887 C CA . PHE D 1 60 ? -10.138 18.844 2.438 1.00 24.42 56 PHE D CA 1
ATOM 5888 C C . PHE D 1 60 ? -10.874 19.954 3.176 1.00 25.88 56 PHE D C 1
ATOM 5889 O O . PHE D 1 60 ? -10.456 21.129 3.082 1.00 24.99 56 PHE D O 1
ATOM 5897 N N . GLY D 1 61 ? -11.988 19.628 3.842 1.00 27.62 57 GLY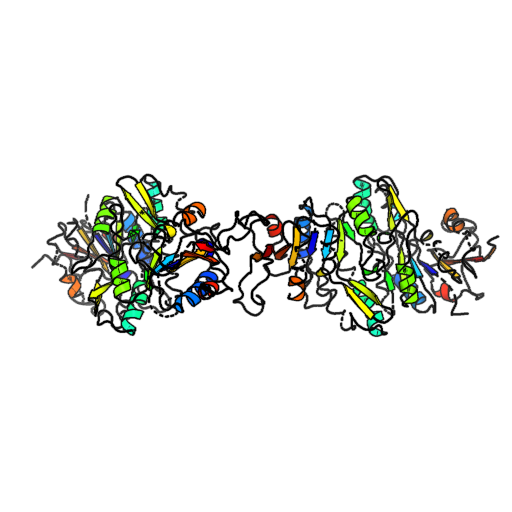 D N 1
ATOM 5898 C CA . GLY D 1 61 ? -12.813 20.621 4.526 1.00 26.74 57 GLY D CA 1
ATOM 5899 C C . GLY D 1 61 ? -13.719 21.400 3.559 1.00 29.83 57 GLY D C 1
ATOM 5900 O O . GLY D 1 61 ? -13.889 22.624 3.702 1.00 25.73 57 GLY D O 1
ATOM 5901 N N . LEU D 1 62 ? -14.275 20.698 2.575 1.00 22.04 58 LEU D N 1
ATOM 5902 C CA . LEU D 1 62 ? -15.170 21.283 1.579 1.00 26.95 58 LEU D CA 1
ATOM 5903 C C . LEU D 1 62 ? -16.524 20.552 1.619 1.00 24.23 58 LEU D C 1
ATOM 5904 O O . LEU D 1 62 ? -16.537 19.325 1.670 1.00 27.44 58 LEU D O 1
ATOM 5909 N N . PRO D 1 63 ? -17.651 21.297 1.678 1.00 21.60 59 PRO D N 1
ATOM 5910 C CA . PRO D 1 63 ? -17.738 22.735 1.801 1.00 24.45 59 PRO D CA 1
ATOM 5911 C C . PRO D 1 63 ? -17.217 23.159 3.170 1.00 27.36 59 PRO D C 1
ATOM 5912 O O . PRO D 1 63 ? -17.233 22.323 4.064 1.00 24.31 59 PRO D O 1
ATOM 5916 N N . GLY D 1 64 ? -16.799 24.401 3.337 1.00 22.96 60 GLY D N 1
ATOM 5917 C CA . GLY D 1 64 ? -16.318 24.819 4.640 1.00 26.16 60 GLY D CA 1
ATOM 5918 C C . GLY D 1 64 ? -15.593 26.097 4.517 1.00 24.36 60 GLY D C 1
ATOM 5919 O O . GLY D 1 64 ? -15.583 26.705 3.422 1.00 27.52 60 GLY D O 1
ATOM 5920 N N . PRO D 1 65 ? -15.015 26.562 5.626 1.00 21.75 61 PRO D N 1
ATOM 5921 C CA . PRO D 1 65 ? -14.314 27.838 5.574 1.00 22.62 61 PRO D CA 1
ATOM 5922 C C . PRO D 1 65 ? -13.034 27.817 4.734 1.00 17.58 61 PRO D C 1
ATOM 5923 O O . PRO D 1 65 ? -12.373 26.785 4.604 1.00 17.32 61 PRO D O 1
ATOM 5927 N N . LYS D 1 66 ? -12.639 29.001 4.291 1.00 20.90 62 LYS D N 1
ATOM 5928 C CA . LYS D 1 66 ? -11.430 29.189 3.540 1.00 19.00 62 LYS D CA 1
ATOM 5929 C C . LYS D 1 66 ? -10.210 29.019 4.456 1.00 21.27 62 LYS D C 1
ATOM 5930 O O . LYS D 1 66 ? -10.045 29.747 5.405 1.00 20.11 62 LYS D O 1
ATOM 5936 N N . ASN D 1 67 ? -9.364 28.072 4.137 1.00 18.85 63 ASN D N 1
ATOM 5937 C CA . ASN D 1 67 ? -8.022 27.974 4.765 1.00 21.93 63 ASN D CA 1
ATOM 5938 C C . ASN D 1 67 ? -7.088 27.362 3.729 1.00 23.29 63 ASN D C 1
ATOM 5939 O O . ASN D 1 67 ? -7.560 27.025 2.642 1.00 19.52 63 ASN D O 1
ATOM 5944 N N . PRO D 1 68 ? -5.783 27.163 4.047 1.00 25.73 64 PRO D N 1
ATOM 5945 C CA . PRO D 1 68 ? -4.933 26.593 2.968 1.00 19.21 64 PRO D CA 1
ATOM 5946 C C . PRO D 1 68 ? -5.306 25.207 2.544 1.00 19.18 64 PRO D C 1
ATOM 5947 O O . PRO D 1 68 ? -5.254 24.990 1.321 1.00 20.45 64 PRO D O 1
ATOM 5951 N N . ARG D 1 69 ? -5.652 24.280 3.439 1.00 20.54 65 ARG D N 1
ATOM 5952 C CA . ARG D 1 69 ? -6.058 22.915 3.006 1.00 20.44 65 ARG D CA 1
ATOM 5953 C C . ARG D 1 69 ? -7.288 22.992 2.117 1.00 22.91 65 ARG D C 1
ATOM 5954 O O . ARG D 1 69 ? -7.373 22.264 1.092 1.00 19.68 65 ARG D O 1
ATOM 5962 N N . SER D 1 70 ? -8.297 23.773 2.519 1.00 18.89 66 SER D N 1
ATOM 5963 C CA . SER D 1 70 ? -9.523 23.771 1.676 1.00 18.88 66 SER D CA 1
ATOM 5964 C C . SER D 1 70 ? -9.237 24.515 0.361 1.00 19.87 66 SER D C 1
ATOM 5965 O O . SER D 1 70 ? -9.817 24.138 -0.651 1.00 19.28 66 SER D O 1
ATOM 5968 N N . SER D 1 71 ? -8.339 25.518 0.341 1.00 17.31 67 SER D N 1
ATOM 5969 C CA . SER D 1 71 ? -8.041 26.268 -0.939 1.00 21.00 67 SER D CA 1
ATOM 5970 C C . SER D 1 71 ? -7.311 25.350 -1.952 1.00 23.69 67 SER D C 1
ATOM 5971 O O . SER D 1 71 ? -7.610 25.373 -3.153 1.00 19.98 67 SER D O 1
ATOM 5974 N N . ILE D 1 72 ? -6.333 24.584 -1.462 1.00 23.54 68 ILE D N 1
ATOM 5975 C CA . ILE D 1 72 ? -5.649 23.555 -2.245 1.00 21.87 68 ILE D CA 1
ATOM 5976 C C . ILE D 1 72 ? -6.607 22.436 -2.663 1.00 23.96 68 ILE D C 1
ATOM 5977 O O . ILE D 1 72 ? -6.568 21.952 -3.784 1.00 19.96 68 ILE D O 1
ATOM 5982 N N . GLY D 1 73 ? -7.435 21.971 -1.726 1.00 20.01 69 GLY D N 1
ATOM 5983 C CA . GLY D 1 73 ? -8.483 21.039 -2.060 1.00 21.57 69 GLY D CA 1
ATOM 5984 C C . GLY D 1 73 ? -9.446 21.536 -3.131 1.00 18.02 69 GLY D C 1
ATOM 5985 O O . GLY D 1 73 ? -9.997 20.730 -3.936 1.00 17.87 69 GLY D O 1
ATOM 5986 N N . TYR D 1 74 ? -9.767 22.800 -3.075 1.00 18.30 70 TYR D N 1
ATOM 5987 C CA . TYR D 1 74 ? -10.653 23.409 -4.074 1.00 18.26 70 TYR D CA 1
ATOM 5988 C C . TYR D 1 74 ? -10.128 23.082 -5.480 1.00 18.30 70 TYR D C 1
ATOM 5989 O O . TYR D 1 74 ? -10.900 22.553 -6.342 1.00 17.76 70 TYR D O 1
ATOM 5998 N N . SER D 1 75 ? -8.827 23.316 -5.703 1.00 15.27 71 SER D N 1
ATOM 5999 C CA . SER D 1 75 ? -8.243 23.093 -7.054 1.00 17.88 71 SER D CA 1
ATOM 6000 C C . SER D 1 75 ? -8.230 21.635 -7.406 1.00 21.01 71 SER D C 1
ATOM 6001 O O . SER D 1 75 ? -8.423 21.248 -8.569 1.00 16.69 71 SER D O 1
ATOM 6004 N N . ILE D 1 76 ? -7.958 20.798 -6.398 1.00 17.74 72 ILE D N 1
ATOM 6005 C CA . ILE D 1 76 ? -7.884 19.379 -6.652 1.00 17.98 72 ILE D CA 1
ATOM 6006 C C . ILE D 1 76 ? -9.236 18.736 -6.981 1.00 18.10 72 ILE D C 1
ATOM 6007 O O . ILE D 1 76 ? -9.349 17.989 -7.955 1.00 16.54 72 ILE D O 1
ATOM 6012 N N . VAL D 1 77 ? -10.227 19.025 -6.156 1.00 19.12 73 VAL D N 1
ATOM 6013 C CA . VAL D 1 77 ? -11.602 18.520 -6.324 1.00 19.78 73 VAL D CA 1
ATOM 6014 C C . VAL D 1 77 ? -12.174 18.972 -7.699 1.00 20.10 73 VAL D C 1
ATOM 6015 O O . VAL D 1 77 ? -12.760 18.194 -8.427 1.00 15.27 73 VAL D O 1
ATOM 6019 N N . HIS D 1 78 ? -11.957 20.222 -8.077 1.00 16.48 74 HIS D N 1
ATOM 6020 C CA . HIS D 1 78 ? -12.434 20.657 -9.381 1.00 18.11 74 HIS D CA 1
ATOM 6021 C C . HIS D 1 78 ? -11.744 19.880 -10.512 1.00 16.36 74 HIS D C 1
ATOM 6022 O O . HIS D 1 78 ? -12.447 19.364 -11.376 1.00 20.77 74 HIS D O 1
ATOM 6029 N N . ARG D 1 79 ? -10.408 19.762 -10.459 1.00 17.96 75 ARG D N 1
ATOM 6030 C CA . ARG D 1 79 ? -9.628 18.947 -11.406 1.00 19.99 75 ARG D CA 1
ATOM 6031 C C . ARG D 1 79 ? -10.198 17.528 -11.463 1.00 20.66 75 ARG D C 1
ATOM 6032 O O . ARG D 1 79 ? -10.414 17.032 -12.587 1.00 18.81 75 ARG D O 1
ATOM 6040 N N . ASP D 1 80 ? -10.448 16.860 -10.300 1.00 16.18 76 ASP D N 1
ATOM 6041 C CA . ASP D 1 80 ? -10.979 15.481 -10.340 1.00 22.05 76 ASP D CA 1
ATOM 6042 C C . ASP D 1 80 ? -12.330 15.429 -11.013 1.00 19.27 76 ASP D C 1
ATOM 6043 O O . ASP D 1 80 ? -12.541 14.521 -11.826 1.00 15.28 76 ASP D O 1
ATOM 6056 N N . GLU D 1 82 ? -13.576 17.521 -13.212 1.00 16.98 78 GLU D N 1
ATOM 6057 C CA . GLU D 1 82 ? -13.430 17.832 -14.635 1.00 20.81 78 GLU D CA 1
ATOM 6058 C C . GLU D 1 82 ? -12.913 16.577 -15.392 1.00 22.72 78 GLU D C 1
ATOM 6059 O O . GLU D 1 82 ? -13.372 16.245 -16.510 1.00 21.79 78 GLU D O 1
ATOM 6065 N N . ASN D 1 83 ? -11.974 15.862 -14.792 1.00 22.08 79 ASN D N 1
ATOM 6066 C CA . ASN D 1 83 ? -11.590 14.589 -15.383 1.00 21.66 79 ASN D CA 1
ATOM 6067 C C . ASN D 1 83 ? -12.709 13.532 -15.526 1.00 21.07 79 ASN D C 1
ATOM 6068 O O . ASN D 1 83 ? -12.791 12.849 -16.524 1.00 21.37 79 ASN D O 1
ATOM 6073 N N . LEU D 1 84 ? -13.530 13.376 -14.513 1.00 15.20 80 LEU D N 1
ATOM 6074 C CA . LEU D 1 84 ? -14.670 12.502 -14.646 1.00 21.95 80 LEU D CA 1
ATOM 6075 C C . LEU D 1 84 ? -15.570 13.028 -15.746 1.00 22.60 80 LEU D C 1
ATOM 6076 O O . LEU D 1 84 ? -16.043 12.281 -16.560 1.00 18.48 80 LEU D O 1
ATOM 6081 N N . ASP D 1 85 ? -15.783 14.351 -15.759 1.00 19.14 81 ASP D N 1
ATOM 6082 C CA . ASP D 1 85 ? -16.665 14.951 -16.685 1.00 16.01 81 ASP D CA 1
ATOM 6083 C C . ASP D 1 85 ? -16.244 14.703 -18.129 1.00 20.11 81 ASP D C 1
ATOM 6084 O O . ASP D 1 85 ? -17.116 14.483 -19.027 1.00 16.68 81 ASP D O 1
ATOM 6089 N N . LEU D 1 86 ? -14.942 14.763 -18.355 1.00 18.76 82 LEU D N 1
ATOM 6090 C CA . LEU D 1 86 ? -14.368 14.416 -19.663 1.00 22.05 82 LEU D CA 1
ATOM 6091 C C . LEU D 1 86 ? -14.678 13.012 -20.141 1.00 19.46 82 LEU D C 1
ATOM 6092 O O . LEU D 1 86 ? -14.773 12.784 -21.342 1.00 18.52 82 LEU D O 1
ATOM 6105 N N . VAL D 1 88 ? -17.374 11.466 -19.556 1.00 19.49 84 VAL D N 1
ATOM 6106 C CA . VAL D 1 88 ? -18.741 11.506 -20.037 1.00 18.44 84 VAL D CA 1
ATOM 6107 C C . VAL D 1 88 ? -18.786 12.276 -21.380 1.00 19.84 84 VAL D C 1
ATOM 6108 O O . VAL D 1 88 ? -19.516 11.895 -22.303 1.00 20.54 84 VAL D O 1
ATOM 6112 N N . ILE D 1 89 ? -17.974 13.308 -21.525 1.00 20.38 85 ILE D N 1
ATOM 6113 C CA . ILE D 1 89 ? -18.006 14.105 -22.755 1.00 22.69 85 ILE D CA 1
ATOM 6114 C C . ILE D 1 89 ? -17.457 13.254 -23.904 1.00 21.87 85 ILE D C 1
ATOM 6115 O O . ILE D 1 89 ? -17.916 13.369 -25.040 1.00 19.73 85 ILE D O 1
ATOM 6120 N N . ASP D 1 90 ? -16.444 12.445 -23.599 1.00 20.58 86 ASP D N 1
ATOM 6121 C CA . ASP D 1 90 ? -15.736 11.655 -24.635 1.00 23.78 86 ASP D CA 1
ATOM 6122 C C . ASP D 1 90 ? -16.767 10.657 -25.179 1.00 22.27 86 ASP D C 1
ATOM 6123 O O . ASP D 1 90 ? -16.970 10.483 -26.382 1.00 21.89 86 ASP D O 1
ATOM 6128 N N . ALA D 1 91 ? -17.493 10.040 -24.282 1.00 22.44 87 ALA D N 1
ATOM 6129 C CA . ALA D 1 91 ? -18.512 9.072 -24.744 1.00 28.63 87 ALA D CA 1
ATOM 6130 C C . ALA D 1 91 ? -19.613 9.764 -25.578 1.00 27.40 87 ALA D C 1
ATOM 6131 O O . ALA D 1 91 ? -20.091 9.180 -26.580 1.00 26.93 87 ALA D O 1
ATOM 6141 N N . ILE D 1 93 ? -19.379 12.482 -27.416 1.00 21.39 89 ILE D N 1
ATOM 6142 C CA . ILE D 1 93 ? -18.830 12.819 -28.692 1.00 24.21 89 ILE D CA 1
ATOM 6143 C C . ILE D 1 93 ? -18.732 11.534 -29.534 1.00 29.15 89 ILE D C 1
ATOM 6144 O O . ILE D 1 93 ? -19.100 11.547 -30.726 1.00 23.02 89 ILE D O 1
ATOM 6149 N N . GLU D 1 94 ? -18.250 10.438 -28.939 1.00 25.99 90 GLU D N 1
ATOM 6150 C CA . GLU D 1 94 ? -18.134 9.185 -29.678 1.00 28.92 90 GLU D CA 1
ATOM 6151 C C . GLU D 1 94 ? -19.457 8.739 -30.296 1.00 30.59 90 GLU D C 1
ATOM 6152 O O . GLU D 1 94 ? -19.456 8.285 -31.442 1.00 30.00 90 GLU D O 1
ATOM 6166 N N . GLY D 1 96 ? -21.791 10.674 -31.370 1.00 24.19 92 GLY D N 1
ATOM 6167 C CA . GLY D 1 96 ? -22.291 11.617 -32.358 1.00 28.26 92 GLY D CA 1
ATOM 6168 C C . GLY D 1 96 ? -23.122 12.764 -31.790 1.00 32.86 92 GLY D C 1
ATOM 6169 O O . GLY D 1 96 ? -23.853 13.420 -32.512 1.00 28.20 92 GLY D O 1
ATOM 6178 N N . ARG D 1 98 ? -23.605 16.437 -29.436 1.00 18.46 94 ARG D N 1
ATOM 6179 C CA . ARG D 1 98 ? -22.931 17.737 -29.355 1.00 25.74 94 ARG D CA 1
ATOM 6180 C C . ARG D 1 98 ? -22.828 18.259 -27.921 1.00 20.68 94 ARG D C 1
ATOM 6181 O O . ARG D 1 98 ? -23.456 19.235 -27.601 1.00 21.03 94 ARG D O 1
ATOM 6189 N N . PRO D 1 99 ? -22.051 17.593 -27.071 1.00 22.27 95 PRO D N 1
ATOM 6190 C CA . PRO D 1 99 ? -21.951 18.009 -25.656 1.00 19.23 95 PRO D CA 1
ATOM 6191 C C . PRO D 1 99 ? -21.099 19.288 -25.491 1.00 20.08 95 PRO D C 1
ATOM 6192 O O . PRO D 1 99 ? -20.217 19.562 -26.288 1.00 20.47 95 PRO D O 1
ATOM 6196 N N . ILE D 1 100 ? -21.339 20.066 -24.458 1.00 18.64 96 ILE D N 1
ATOM 6197 C CA . ILE D 1 100 ? -20.394 21.125 -24.111 1.00 17.50 96 ILE D CA 1
ATOM 6198 C C . ILE D 1 100 ? -20.401 21.283 -22.592 1.00 17.04 96 ILE D C 1
ATOM 6199 O O . ILE D 1 100 ? -21.432 21.535 -21.945 1.00 18.06 96 ILE D O 1
ATOM 6204 N N . SER D 1 101 ? -19.257 21.011 -22.020 1.00 14.50 97 SER D N 1
ATOM 6205 C CA . SER D 1 101 ? -19.105 21.077 -20.574 1.00 20.72 97 SER D CA 1
ATOM 6206 C C . SER D 1 101 ? -19.275 22.525 -20.076 1.00 20.74 97 SER D C 1
ATOM 6207 O O . SER D 1 101 ? -18.685 23.470 -20.648 1.00 19.71 97 SER D O 1
ATOM 6210 N N . VAL D 1 102 ? -20.104 22.751 -19.070 1.00 18.35 98 VAL D N 1
ATOM 6211 C CA . VAL D 1 102 ? -20.256 24.113 -18.485 1.00 17.75 98 VAL D CA 1
ATOM 6212 C C . VAL D 1 102 ? -20.205 24.018 -16.960 1.00 17.36 98 VAL D C 1
ATOM 6213 O O . VAL D 1 102 ? -21.208 23.775 -16.317 1.00 17.79 98 VAL D O 1
ATOM 6217 N N . PRO D 1 103 ? -19.016 24.211 -16.370 1.00 18.47 99 PRO D N 1
ATOM 6218 C CA . PRO D 1 103 ? -18.867 23.907 -14.951 1.00 19.26 99 PRO D CA 1
ATOM 6219 C C . PRO D 1 103 ? -19.484 24.951 -14.040 1.00 22.36 99 PRO D C 1
ATOM 6220 O O . PRO D 1 103 ? -19.357 26.123 -14.356 1.00 17.11 99 PRO D O 1
ATOM 6224 N N . ILE D 1 104 ? -20.163 24.553 -12.961 1.00 19.62 100 ILE D N 1
ATOM 6225 C CA . ILE D 1 104 ? -20.656 25.524 -11.960 1.00 19.51 100 ILE D CA 1
ATOM 6226 C C . ILE D 1 104 ? -19.572 26.513 -11.478 1.00 19.35 100 ILE D C 1
ATOM 6227 O O . ILE D 1 104 ? -19.859 27.689 -11.255 1.00 18.80 100 ILE D O 1
ATOM 6232 N N . SER D 1 105 ? -18.338 26.038 -11.392 1.00 14.58 101 SER D N 1
ATOM 6233 C CA . SER D 1 105 ? -17.237 26.787 -10.908 1.00 21.53 101 SER D CA 1
ATOM 6234 C C . SER D 1 105 ? -16.844 27.863 -11.840 1.00 19.66 101 SER D C 1
ATOM 6235 O O . SER D 1 105 ? -16.072 28.688 -11.446 1.00 19.83 101 SER D O 1
ATOM 6238 N N . ALA D 1 106 ? -17.327 27.863 -13.071 1.00 18.53 102 ALA D N 1
ATOM 6239 C CA . ALA D 1 106 ? -17.060 28.979 -13.970 1.00 19.74 102 ALA D CA 1
ATOM 6240 C C . ALA D 1 106 ? -18.265 29.979 -14.120 1.00 20.95 102 ALA D C 1
ATOM 6241 O O . ALA D 1 106 ? -18.211 30.917 -14.927 1.00 20.78 102 ALA D O 1
ATOM 6243 N N . LEU D 1 107 ? -19.330 29.793 -13.351 1.00 17.12 103 LEU D N 1
ATOM 6244 C CA . LEU D 1 107 ? -20.519 30.641 -13.510 1.00 21.20 103 LEU D CA 1
ATOM 6245 C C . LEU D 1 107 ? -20.409 31.814 -12.552 1.00 23.44 103 LEU D C 1
ATOM 6246 O O . LEU D 1 107 ? -19.837 31.697 -11.448 1.00 24.73 103 LEU D O 1
ATOM 6251 N N . ARG D 1 108 ? -21.000 32.920 -12.955 1.00 22.28 104 ARG D N 1
ATOM 6252 C CA . ARG D 1 108 ? -21.018 34.109 -12.105 1.00 24.64 104 ARG D CA 1
ATOM 6253 C C . ARG D 1 108 ? -21.951 33.785 -10.966 1.00 27.14 104 ARG D C 1
ATOM 6254 O O . ARG D 1 108 ? -22.982 33.149 -11.176 1.00 22.99 104 ARG D O 1
ATOM 6262 N N . TYR D 1 109 ? -21.579 34.148 -9.744 1.00 24.26 105 TYR D N 1
ATOM 6263 C CA . TYR D 1 109 ? -22.391 33.793 -8.578 1.00 28.33 105 TYR D CA 1
ATOM 6264 C C . TYR D 1 109 ? -22.527 35.024 -7.740 1.00 28.30 105 TYR D C 1
ATOM 6265 O O . TYR D 1 109 ? -21.531 35.654 -7.420 1.00 32.32 105 TYR D O 1
ATOM 6274 N N . ASP D 1 110 ? -23.761 35.370 -7.409 1.00 31.21 106 ASP D N 1
ATOM 6275 C CA . ASP D 1 110 ? -24.020 36.556 -6.557 1.00 38.57 106 ASP D CA 1
ATOM 6276 C C . ASP D 1 110 ? -25.141 36.199 -5.576 1.00 37.79 106 ASP D C 1
ATOM 6277 O O . ASP D 1 110 ? -25.949 37.055 -5.217 1.00 41.76 106 ASP D O 1
ATOM 6282 N N . GLY D 1 111 ? -25.181 34.926 -5.152 1.00 32.80 107 GLY D N 1
ATOM 6283 C CA . GLY D 1 111 ? -26.255 34.417 -4.313 1.00 33.84 107 GLY D CA 1
ATOM 6284 C C . GLY D 1 111 ? -27.064 33.401 -5.084 1.00 31.49 107 GLY D C 1
ATOM 6285 O O . GLY D 1 111 ? -27.685 32.499 -4.514 1.00 33.32 107 GLY D O 1
ATOM 6286 N N . ARG D 1 112 ? -27.056 33.553 -6.406 1.00 30.48 108 ARG D N 1
ATOM 6287 C CA . ARG D 1 112 ? -27.533 32.527 -7.314 1.00 31.67 108 ARG D CA 1
ATOM 6288 C C . ARG D 1 112 ? -26.530 32.445 -8.429 1.00 27.06 108 ARG D C 1
ATOM 6289 O O . ARG D 1 112 ? -25.858 33.423 -8.673 1.00 26.20 108 ARG D O 1
ATOM 6297 N N . PHE D 1 113 ? -26.440 31.301 -9.123 1.00 23.18 109 PHE D N 1
ATOM 6298 C CA . PHE D 1 113 ? -25.593 31.233 -10.300 1.00 21.99 109 PHE D CA 1
ATOM 6299 C C . PHE D 1 113 ? -26.309 31.844 -11.512 1.00 29.12 109 PHE D C 1
ATOM 6300 O O . PHE D 1 113 ? -27.530 31.695 -11.709 1.00 21.22 109 PHE D O 1
ATOM 6308 N N . ASP D 1 114 ? -25.533 32.504 -12.345 1.00 27.67 110 ASP D N 1
ATOM 6309 C CA . ASP D 1 114 ? -26.027 32.897 -13.633 1.00 24.65 110 ASP D CA 1
ATOM 6310 C C . ASP D 1 114 ? -25.847 31.748 -14.664 1.00 24.01 110 ASP D C 1
ATOM 6311 O O . ASP D 1 114 ? -24.736 31.482 -15.173 1.00 18.82 110 ASP D O 1
ATOM 6316 N N . TYR D 1 115 ? -26.956 31.055 -14.941 1.00 20.29 111 TYR D N 1
ATOM 6317 C CA . TYR D 1 115 ? -26.952 29.937 -15.896 1.00 27.27 111 TYR D CA 1
ATOM 6318 C C . TYR D 1 115 ? -27.123 30.354 -17.388 1.00 24.30 111 TYR D C 1
ATOM 6319 O O . TYR D 1 115 ? -27.255 29.487 -18.281 1.00 21.88 111 TYR D O 1
ATOM 6328 N N . THR D 1 116 ? -27.109 31.649 -17.641 1.00 24.10 112 THR D N 1
ATOM 6329 C CA . THR D 1 116 ? -27.178 32.130 -19.021 1.00 26.25 112 THR D CA 1
ATOM 6330 C C . THR D 1 116 ? -26.360 31.298 -20.014 1.00 22.76 112 THR D C 1
ATOM 6331 O O . THR D 1 116 ? -26.885 30.906 -21.079 1.00 18.86 112 THR D O 1
ATOM 6335 N N . PRO D 1 117 ? -25.089 30.970 -19.681 1.00 26.22 113 PRO D N 1
ATOM 6336 C CA . PRO D 1 117 ? -24.350 30.239 -20.739 1.00 25.41 113 PRO D CA 1
ATOM 6337 C C . PRO D 1 117 ? -24.984 28.929 -21.058 1.00 21.30 113 PRO D C 1
ATOM 6338 O O . PRO D 1 117 ? -24.928 28.584 -22.239 1.00 18.45 113 PRO D O 1
ATOM 6342 N N . LEU D 1 118 ? -25.610 28.237 -20.090 1.00 23.62 114 LEU D N 1
ATOM 6343 C CA . LEU D 1 118 ? -26.209 26.932 -20.383 1.00 22.19 114 LEU D CA 1
ATOM 6344 C C . LEU D 1 118 ? -27.463 27.106 -21.218 1.00 21.52 114 LEU D C 1
ATOM 6345 O O . LEU D 1 118 ? -27.701 26.339 -22.179 1.00 21.73 114 LEU D O 1
ATOM 6350 N N . ILE D 1 119 ? -28.283 28.097 -20.846 1.00 22.53 115 ILE D N 1
ATOM 6351 C CA . ILE D 1 119 ? -29.511 28.358 -21.647 1.00 24.89 115 ILE D CA 1
ATOM 6352 C C . ILE D 1 119 ? -29.136 28.692 -23.106 1.00 21.86 115 ILE D C 1
ATOM 6353 O O . ILE D 1 119 ? -29.793 28.255 -24.045 1.00 23.99 115 ILE D O 1
ATOM 6358 N N . ARG D 1 120 ? -28.062 29.425 -23.308 1.00 21.47 116 ARG D N 1
ATOM 6359 C CA . ARG D 1 120 ? -27.709 29.798 -24.633 1.00 20.51 116 ARG D CA 1
ATOM 6360 C C . ARG D 1 120 ? -27.243 28.608 -25.412 1.00 23.69 116 ARG D C 1
ATOM 6361 O O . ARG D 1 120 ? -27.540 28.500 -26.597 1.00 21.99 116 ARG D O 1
ATOM 6369 N N . TYR D 1 121 ? -26.463 27.738 -24.777 1.00 16.75 117 TYR D N 1
ATOM 6370 C CA . TYR D 1 121 ? -25.991 26.554 -25.445 1.00 15.14 117 TYR D CA 1
ATOM 6371 C C . TYR D 1 121 ? -27.159 25.700 -25.882 1.00 23.09 117 TYR D C 1
ATOM 6372 O O . TYR D 1 121 ? -27.115 25.146 -26.987 1.00 18.29 117 TYR D O 1
ATOM 6381 N N . ILE D 1 122 ? -28.172 25.588 -25.009 1.00 18.79 118 ILE D N 1
ATOM 6382 C CA . ILE D 1 122 ? -29.347 24.804 -25.348 1.00 21.86 118 ILE D CA 1
ATOM 6383 C C . ILE D 1 122 ? -30.051 25.400 -26.565 1.00 22.24 118 ILE D C 1
ATOM 6384 O O . ILE D 1 122 ? -30.442 24.652 -27.457 1.00 21.84 118 ILE D O 1
ATOM 6389 N N . ASP D 1 123 ? -30.194 26.731 -26.589 1.00 25.51 119 ASP D N 1
ATOM 6390 C CA . ASP D 1 123 ? -30.852 27.447 -27.667 1.00 26.32 119 ASP D CA 1
ATOM 6391 C C . ASP D 1 123 ? -30.060 27.328 -28.926 1.00 29.71 119 ASP D C 1
ATOM 6392 O O . ASP D 1 123 ? -30.666 27.334 -29.970 1.00 31.61 119 ASP D O 1
ATOM 6397 N N . ALA D 1 124 ? -28.734 27.152 -28.834 1.00 25.59 120 ALA D N 1
ATOM 6398 C CA . ALA D 1 124 ? -27.875 26.898 -30.017 1.00 27.61 120 ALA D CA 1
ATOM 6399 C C . ALA D 1 124 ? -27.812 25.437 -30.474 1.00 23.99 120 ALA D C 1
ATOM 6400 O O . ALA D 1 124 ? -27.151 25.115 -31.478 1.00 23.79 120 ALA D O 1
ATOM 6402 N N . GLY D 1 125 ? -28.500 24.530 -29.788 1.00 23.23 121 GLY D N 1
ATOM 6403 C CA . GLY D 1 125 ? -28.614 23.154 -30.293 1.00 21.80 121 GLY D CA 1
ATOM 6404 C C . GLY D 1 125 ? -27.583 22.192 -29.645 1.00 22.72 121 GLY D C 1
ATOM 6405 O O . GLY D 1 125 ? -27.403 21.056 -30.091 1.00 23.90 121 GLY D O 1
ATOM 6406 N N . PHE D 1 126 ? -26.881 22.671 -28.612 1.00 20.52 122 PHE D N 1
ATOM 6407 C CA . PHE D 1 126 ? -25.919 21.856 -27.826 1.00 21.10 122 PHE D CA 1
ATOM 6408 C C . PHE D 1 126 ? -26.628 21.293 -26.603 1.00 22.77 122 PHE D C 1
ATOM 6409 O O . PHE D 1 126 ? -27.719 21.796 -26.194 1.00 20.79 122 PHE D O 1
ATOM 6417 N N . VAL D 1 127 ? -26.035 20.233 -26.069 1.00 20.79 123 VAL D N 1
ATOM 6418 C CA . VAL D 1 127 ? -26.419 19.661 -24.785 1.00 22.14 123 VAL D CA 1
ATOM 6419 C C . VAL D 1 127 ? -25.312 20.037 -23.740 1.00 19.92 123 VAL D C 1
ATOM 6420 O O . VAL D 1 127 ? -24.259 19.388 -23.705 1.00 19.56 123 VAL D O 1
ATOM 6424 N N . PRO D 1 128 ? -25.561 21.069 -22.932 1.00 22.60 124 PRO D N 1
ATOM 6425 C CA . PRO D 1 128 ? -24.576 21.444 -21.926 1.00 20.63 124 PRO D CA 1
ATOM 6426 C C . PRO D 1 128 ? -24.575 20.295 -20.893 1.00 23.83 124 PRO D C 1
ATOM 6427 O O . PRO D 1 128 ? -25.602 19.611 -20.695 1.00 21.41 124 PRO D O 1
ATOM 6431 N N . VAL D 1 129 ? -23.395 20.041 -20.352 1.00 19.97 125 VAL D N 1
ATOM 6432 C CA . VAL D 1 129 ? -23.169 19.004 -19.360 1.00 19.38 125 VAL D CA 1
ATOM 6433 C C . VAL D 1 129 ? -22.567 19.766 -18.196 1.00 21.99 125 VAL D C 1
ATOM 6434 O O . VAL D 1 129 ? -21.564 20.530 -18.360 1.00 16.47 125 VAL D O 1
ATOM 6438 N N . SER D 1 130 ? -23.133 19.549 -17.017 1.00 17.35 126 SER D N 1
ATOM 6439 C CA . SER D 1 130 ? -22.589 20.173 -15.800 1.00 17.64 126 SER D CA 1
ATOM 6440 C C . SER D 1 130 ? -22.530 19.160 -14.668 1.00 22.36 126 SER D C 1
ATOM 6441 O O . SER D 1 130 ? -22.928 17.994 -14.856 1.00 20.41 126 SER D O 1
ATOM 6444 N N . TYR D 1 131 ? -22.012 19.534 -13.506 1.00 16.33 127 TYR D N 1
ATOM 6445 C CA . TYR D 1 131 ? -21.776 18.490 -12.521 1.00 23.94 127 TYR D CA 1
ATOM 6446 C C . TYR D 1 131 ? -21.576 19.085 -11.159 1.00 19.86 127 TYR D C 1
ATOM 6447 O O . TYR D 1 131 ? -21.267 20.280 -11.034 1.00 20.13 127 TYR D O 1
ATOM 6456 N N . GLY D 1 132 ? -21.748 18.291 -10.114 1.00 20.00 128 GLY D N 1
ATOM 6457 C CA . GLY D 1 132 ? -21.574 18.866 -8.786 1.00 19.74 128 GLY D CA 1
ATOM 6458 C C . GLY D 1 132 ? -20.141 19.333 -8.674 1.00 19.77 128 GLY D C 1
ATOM 6459 O O . GLY D 1 132 ? -19.230 18.650 -9.111 1.00 20.10 128 GLY D O 1
ATOM 6460 N N . ASP D 1 133 ? -19.895 20.456 -8.037 1.00 19.13 129 ASP D N 1
ATOM 6461 C CA . ASP D 1 133 ? -18.601 21.107 -8.215 1.00 17.59 129 ASP D CA 1
ATOM 6462 C C . ASP D 1 133 ? -18.423 22.100 -7.052 1.00 19.92 129 ASP D C 1
ATOM 6463 O O . ASP D 1 133 ? -19.417 22.444 -6.376 1.00 17.46 129 ASP D O 1
ATOM 6468 N N . VAL D 1 134 ? -17.199 22.600 -6.860 1.00 20.02 130 VAL D N 1
ATOM 6469 C CA . VAL D 1 134 ? -16.931 23.652 -5.856 1.00 20.40 130 VAL D CA 1
ATOM 6470 C C . VAL D 1 134 ? -17.264 25.031 -6.413 1.00 19.84 130 VAL D C 1
ATOM 6471 O O . VAL D 1 134 ? -17.301 25.226 -7.639 1.00 18.76 130 VAL D O 1
ATOM 6475 N N . TYR D 1 135 ? -17.526 25.997 -5.528 1.00 17.86 131 TYR D N 1
ATOM 6476 C CA . TYR D 1 135 ? -17.698 27.381 -5.947 1.00 21.44 131 TYR D CA 1
ATOM 6477 C C . TYR D 1 135 ? -17.345 28.315 -4.817 1.00 20.77 131 TYR D C 1
ATOM 6478 O O . TYR D 1 135 ? -17.324 27.890 -3.675 1.00 18.37 131 TYR D O 1
ATOM 6487 N N . ILE D 1 136 ? -17.054 29.574 -5.129 1.00 21.62 132 ILE D N 1
ATOM 6488 C CA . ILE D 1 136 ? -16.762 30.525 -4.061 1.00 22.48 132 ILE D CA 1
ATOM 6489 C C . ILE D 1 136 ? -18.063 31.141 -3.562 1.00 25.64 132 ILE D C 1
ATOM 6490 O O . ILE D 1 136 ? -18.684 31.937 -4.253 1.00 25.80 132 ILE D O 1
ATOM 6495 N N . LYS D 1 137 ? -18.486 30.739 -2.371 1.00 26.56 133 LYS D N 1
ATOM 6496 C CA . LYS D 1 137 ? -19.745 31.203 -1.800 1.00 30.35 133 LYS D CA 1
ATOM 6497 C C . LYS D 1 137 ? -19.585 32.659 -1.237 1.00 36.19 133 LYS D C 1
ATOM 6498 O O . LYS D 1 137 ? -20.421 33.493 -1.514 1.00 33.05 133 LYS D O 1
ATOM 6504 N N . ASP D 1 138 ? -18.513 32.948 -0.484 1.00 28.67 134 ASP D N 1
ATOM 6505 C CA . ASP D 1 138 ? -18.196 34.319 -0.039 1.00 35.42 134 ASP D CA 1
ATOM 6506 C C . ASP D 1 138 ? -16.677 34.387 0.206 1.00 37.93 134 ASP D C 1
ATOM 6507 O O . ASP D 1 138 ? -15.980 33.347 0.027 1.00 31.25 134 ASP D O 1
ATOM 6512 N N . GLU D 1 139 ? -16.134 35.555 0.584 1.00 32.00 135 GLU D N 1
ATOM 6513 C CA . GLU D 1 139 ? -14.658 35.674 0.682 1.00 37.71 135 GLU D CA 1
ATOM 6514 C C . GLU D 1 139 ? -14.028 34.745 1.732 1.00 35.33 135 GLU D C 1
ATOM 6515 O O . GLU D 1 139 ? -12.800 34.544 1.752 1.00 35.25 135 GLU D O 1
ATOM 6521 N N . HIS D 1 140 ? -14.846 34.168 2.588 1.00 29.83 136 HIS D N 1
ATOM 6522 C CA . HIS D 1 140 ? -14.316 33.317 3.622 1.00 32.71 136 HIS D CA 1
ATOM 6523 C C . HIS D 1 140 ? -14.832 31.904 3.536 1.00 28.00 136 HIS D C 1
ATOM 6524 O O . HIS D 1 140 ? -14.626 31.141 4.507 1.00 26.36 136 HIS D O 1
ATOM 6531 N N . SER D 1 141 ? -15.486 31.530 2.420 1.00 27.21 137 SER D N 1
ATOM 6532 C CA . SER D 1 141 ? -16.238 30.265 2.380 1.00 28.43 137 SER D CA 1
ATOM 6533 C C . SER D 1 141 ? -16.258 29.634 0.987 1.00 26.46 137 SER D C 1
ATOM 6534 O O . SER D 1 141 ? -16.580 30.316 0.004 1.00 24.38 137 SER D O 1
ATOM 6537 N N . TYR D 1 142 ? -15.956 28.338 0.926 1.00 24.24 138 TYR D N 1
ATOM 6538 C CA . TYR D 1 142 ? -16.108 27.574 -0.324 1.00 23.52 138 TYR D CA 1
ATOM 6539 C C . TYR D 1 142 ? -17.325 26.709 -0.167 1.00 25.39 138 TYR D C 1
ATOM 6540 O O . TYR D 1 142 ? -17.539 26.131 0.895 1.00 23.98 138 TYR D O 1
ATOM 6549 N N . GLY D 1 143 ? -18.128 26.575 -1.210 1.00 20.82 139 GLY D N 1
ATOM 6550 C CA . GLY D 1 143 ? -19.253 25.694 -1.110 1.00 19.43 139 GLY D CA 1
ATOM 6551 C C . GLY D 1 143 ? -19.079 24.584 -2.117 1.00 22.69 139 GLY D C 1
ATOM 6552 O O . GLY D 1 143 ? -18.122 24.596 -2.889 1.00 19.30 139 GLY D O 1
ATOM 6553 N N . ILE D 1 144 ? -20.019 23.639 -2.079 1.00 22.52 140 ILE D N 1
ATOM 6554 C CA . ILE D 1 144 ? -20.119 22.575 -3.029 1.00 20.66 140 ILE D CA 1
ATOM 6555 C C . ILE D 1 144 ? -21.597 22.564 -3.467 1.00 24.07 140 ILE D C 1
ATOM 6556 O O . ILE D 1 144 ? -22.526 22.526 -2.649 1.00 21.91 140 ILE D O 1
ATOM 6561 N N . TYR D 1 145 ? -21.798 22.678 -4.774 1.00 16.96 141 TYR D N 1
ATOM 6562 C CA . TYR D 1 145 ? -23.131 22.671 -5.336 1.00 19.91 141 TYR D CA 1
ATOM 6563 C C . TYR D 1 145 ? -23.333 21.346 -6.015 1.00 26.15 141 TYR D C 1
ATOM 6564 O O . TYR D 1 145 ? -22.644 21.054 -7.005 1.00 27.10 141 TYR D O 1
ATOM 6573 N N . SER D 1 146 ? -24.237 20.533 -5.491 1.00 23.08 142 SER D N 1
ATOM 6574 C CA . SER D 1 146 ? -24.335 19.139 -5.939 1.00 25.75 142 SER D CA 1
ATOM 6575 C C . SER D 1 146 ? -25.132 19.042 -7.271 1.00 23.77 142 SER D C 1
ATOM 6576 O O . SER D 1 146 ? -25.829 19.969 -7.671 1.00 23.89 142 SER D O 1
ATOM 6579 N N . GLY D 1 147 ? -25.078 17.912 -7.912 1.00 22.06 143 GLY D N 1
ATOM 6580 C CA . GLY D 1 147 ? -25.751 17.746 -9.191 1.00 25.68 143 GLY D CA 1
ATOM 6581 C C . GLY D 1 147 ? -27.260 17.764 -8.997 1.00 28.78 143 GLY D C 1
ATOM 6582 O O . GLY D 1 147 ? -27.986 18.165 -9.898 1.00 23.24 143 GLY D O 1
ATOM 6583 N N . ASP D 1 148 ? -27.745 17.371 -7.816 1.00 21.73 144 ASP D N 1
ATOM 6584 C CA . ASP D 1 148 ? -29.191 17.448 -7.548 1.00 26.51 144 ASP D CA 1
ATOM 6585 C C . ASP D 1 148 ? -29.657 18.895 -7.443 1.00 26.87 144 ASP D C 1
ATOM 6586 O O . ASP D 1 148 ? -30.760 19.250 -7.895 1.00 25.75 144 ASP D O 1
ATOM 6591 N N . ASP D 1 149 ? -28.817 19.747 -6.858 1.00 26.10 145 ASP D N 1
ATOM 6592 C CA . ASP D 1 149 ? -29.057 21.194 -6.804 1.00 20.92 145 ASP D CA 1
ATOM 6593 C C . ASP D 1 149 ? -29.058 21.818 -8.216 1.00 23.71 145 ASP D C 1
ATOM 6594 O O . ASP D 1 149 ? -29.919 22.621 -8.549 1.00 22.25 145 ASP D O 1
ATOM 6599 N N . ILE D 1 150 ? -28.069 21.507 -9.028 1.00 24.39 146 ILE D N 1
ATOM 6600 C CA . ILE D 1 150 ? -28.094 21.961 -10.431 1.00 23.43 146 ILE D CA 1
ATOM 6601 C C . ILE D 1 150 ? -29.413 21.509 -11.145 1.00 26.37 146 ILE D C 1
ATOM 6602 O O . ILE D 1 150 ? -30.113 22.330 -11.772 1.00 29.13 146 ILE D O 1
ATOM 6615 N N . ALA D 1 152 ? -32.301 20.783 -9.934 1.00 30.33 148 ALA D N 1
ATOM 6616 C CA . ALA D 1 152 ? -33.389 21.621 -9.461 1.00 31.40 148 ALA D CA 1
ATOM 6617 C C . ALA D 1 152 ? -33.440 22.992 -10.146 1.00 31.57 148 ALA D C 1
ATOM 6618 O O . ALA D 1 152 ? -34.504 23.472 -10.528 1.00 33.89 148 ALA D O 1
ATOM 6620 N N . ASP D 1 153 ? -32.293 23.644 -10.248 1.00 28.73 149 ASP D N 1
ATOM 6621 C CA . ASP D 1 153 ? -32.196 24.973 -10.806 1.00 25.40 149 ASP D CA 1
ATOM 6622 C C . ASP D 1 153 ? -32.559 24.917 -12.301 1.00 28.21 149 ASP D C 1
ATOM 6623 O O . ASP D 1 153 ? -33.255 25.795 -12.803 1.00 33.18 149 ASP D O 1
ATOM 6636 N N . ALA D 1 155 ? -34.384 22.580 -13.827 1.00 37.01 151 ALA D N 1
ATOM 6637 C CA . ALA D 1 155 ? -35.816 22.264 -13.979 1.00 38.91 151 ALA D CA 1
ATOM 6638 C C . ALA D 1 155 ? -36.651 23.536 -13.854 1.00 33.23 151 ALA D C 1
ATOM 6639 O O . ALA D 1 155 ? -37.689 23.659 -14.509 1.00 35.76 151 ALA D O 1
ATOM 6641 N N . GLU D 1 156 ? -36.224 24.470 -13.008 1.00 32.87 152 GLU D N 1
ATOM 6642 C CA . GLU D 1 156 ? -37.029 25.646 -12.790 1.00 41.86 152 GLU D CA 1
ATOM 6643 C C . GLU D 1 156 ? -36.819 26.630 -13.933 1.00 43.98 152 GLU D C 1
ATOM 6644 O O . GLU D 1 156 ? -37.763 27.304 -14.339 1.00 41.53 152 GLU D O 1
ATOM 6650 N N . LEU D 1 157 ? -35.605 26.697 -14.482 1.00 39.94 153 LEU D N 1
ATOM 6651 C CA . LEU D 1 157 ? -35.372 27.493 -15.696 1.00 30.40 153 LEU D CA 1
ATOM 6652 C C . LEU D 1 157 ? -36.055 26.939 -16.934 1.00 32.60 153 LEU D C 1
ATOM 6653 O O . LEU D 1 157 ? -36.492 27.688 -17.778 1.00 39.57 153 LEU D O 1
ATOM 6658 N N . LEU D 1 158 ? -36.059 25.634 -17.112 1.00 35.74 154 LEU D N 1
ATOM 6659 C CA . LEU D 1 158 ? -36.389 25.095 -18.420 1.00 38.80 154 LEU D CA 1
ATOM 6660 C C . LEU D 1 158 ? -37.854 24.602 -18.510 1.00 43.39 154 LEU D C 1
ATOM 6661 O O . LEU D 1 158 ? -38.453 24.653 -19.571 1.00 38.92 154 LEU D O 1
ATOM 6666 N N . LYS D 1 159 ? -38.412 24.138 -17.391 1.00 39.96 155 LYS D N 1
ATOM 6667 C CA . LYS D 1 159 ? -39.711 23.495 -17.386 1.00 33.13 155 LYS D CA 1
ATOM 6668 C C . LYS D 1 159 ? -39.739 22.244 -18.253 1.00 40.42 155 LYS D C 1
ATOM 6669 O O . LYS D 1 159 ? -40.654 22.044 -19.054 1.00 37.69 155 LYS D O 1
ATOM 6675 N N . PRO D 1 160 ? -38.758 21.364 -18.070 1.00 37.37 156 PRO D N 1
ATOM 6676 C CA . PRO D 1 160 ? -38.811 20.132 -18.856 1.00 43.13 156 PRO D CA 1
ATOM 6677 C C . PRO D 1 160 ? -40.055 19.279 -18.577 1.00 41.97 156 PRO D C 1
ATOM 6678 O O . PRO D 1 160 ? -40.684 19.387 -17.519 1.00 41.46 156 PRO D O 1
ATOM 6682 N N . ASP D 1 161 ? -40.378 18.412 -19.527 1.00 45.05 157 ASP D N 1
ATOM 6683 C CA . ASP D 1 161 ? -41.485 17.466 -19.380 1.00 45.61 157 ASP D CA 1
ATOM 6684 C C . ASP D 1 161 ? -41.158 16.339 -18.417 1.00 49.82 157 ASP D C 1
ATOM 6685 O O . ASP D 1 161 ? -42.032 15.844 -17.712 1.00 44.95 157 ASP D O 1
ATOM 6690 N N . VAL D 1 162 ? -39.896 15.930 -18.409 1.00 37.83 158 VAL D N 1
ATOM 6691 C CA . VAL D 1 162 ? -39.477 14.726 -17.716 1.00 38.40 158 VAL D CA 1
ATOM 6692 C C . VAL D 1 162 ? -38.090 14.988 -17.099 1.00 41.00 158 VAL D C 1
ATOM 6693 O O . VAL D 1 162 ? -37.216 15.587 -17.743 1.00 35.95 158 VAL D O 1
ATOM 6697 N N . ALA D 1 163 ? -37.881 14.585 -15.850 1.00 41.18 159 ALA D N 1
ATOM 6698 C CA . ALA D 1 163 ? -36.552 14.688 -15.260 1.00 32.09 159 ALA D CA 1
ATOM 6699 C C . ALA D 1 163 ? -36.197 13.304 -14.773 1.00 39.38 159 ALA D C 1
ATOM 6700 O O . ALA D 1 163 ? -37.041 12.585 -14.179 1.00 39.45 159 ALA D O 1
ATOM 6702 N N . VAL D 1 164 ? -34.994 12.863 -15.122 1.00 28.72 160 VAL D N 1
ATOM 6703 C CA . VAL D 1 164 ? -34.590 11.510 -14.821 1.00 29.62 160 VAL D CA 1
ATOM 6704 C C . VAL D 1 164 ? -33.287 11.527 -14.049 1.00 37.44 160 VAL D C 1
ATOM 6705 O O . VAL D 1 164 ? -32.306 12.176 -14.482 1.00 26.82 160 VAL D O 1
ATOM 6709 N N . PHE D 1 165 ? -33.305 10.825 -12.911 1.00 35.05 161 PHE D N 1
ATOM 6710 C CA . PHE D 1 165 ? -32.140 10.565 -12.089 1.00 30.20 161 PHE D CA 1
ATOM 6711 C C . PHE D 1 165 ? -31.778 9.099 -12.242 1.00 32.48 161 PHE D C 1
ATOM 6712 O O . PHE D 1 165 ? -32.558 8.225 -11.925 1.00 32.49 161 PHE D O 1
ATOM 6720 N N . LEU D 1 166 ? -30.591 8.809 -12.737 1.00 25.34 162 LEU D N 1
ATOM 6721 C CA . LEU D 1 166 ? -30.063 7.453 -12.704 1.00 27.58 162 LEU D CA 1
ATOM 6722 C C . LEU D 1 166 ? -29.225 7.229 -11.464 1.00 30.15 162 LEU D C 1
ATOM 6723 O O . LEU D 1 166 ? -28.306 7.997 -11.225 1.00 26.52 162 LEU D O 1
ATOM 6728 N N . THR D 1 167 ? -29.501 6.152 -10.714 1.00 32.71 163 THR D N 1
ATOM 6729 C CA . THR D 1 167 ? -28.577 5.662 -9.664 1.00 32.55 163 THR D CA 1
ATOM 6730 C C . THR D 1 167 ? -28.206 4.193 -9.862 1.00 35.62 163 THR D C 1
ATOM 6731 O O . THR D 1 167 ? -28.436 3.583 -10.922 1.00 36.69 163 THR D O 1
ATOM 6735 N N . ASP D 1 168 ? -27.614 3.607 -8.840 1.00 34.97 164 ASP D N 1
ATOM 6736 C CA . ASP D 1 168 ? -27.145 2.239 -8.970 1.00 32.88 164 ASP D CA 1
ATOM 6737 C C . ASP D 1 168 ? -28.186 1.172 -8.565 1.00 39.44 164 ASP D C 1
ATOM 6738 O O . ASP D 1 168 ? -27.936 -0.016 -8.762 1.00 46.59 164 ASP D O 1
ATOM 6743 N N . VAL D 1 169 ? -29.349 1.604 -8.085 1.00 33.93 165 VAL D N 1
ATOM 6744 C CA . VAL D 1 169 ? -30.459 0.715 -7.686 1.00 42.35 165 VAL D CA 1
ATOM 6745 C C . VAL D 1 169 ? -31.731 0.963 -8.509 1.00 42.46 165 VAL D C 1
ATOM 6746 O O . VAL D 1 169 ? -31.831 1.957 -9.226 1.00 38.50 165 VAL D O 1
ATOM 6750 N N . ASP D 1 170 ? -32.700 0.050 -8.397 1.00 46.62 166 ASP D N 1
ATOM 6751 C CA . ASP D 1 170 ? -33.813 -0.026 -9.346 1.00 49.01 166 ASP D CA 1
ATOM 6752 C C . ASP D 1 170 ? -34.764 1.168 -9.165 1.00 45.18 166 ASP D C 1
ATOM 6753 O O . ASP D 1 170 ? -35.567 1.481 -10.068 1.00 48.03 166 ASP D O 1
ATOM 6758 N N . GLY D 1 171 ? -34.671 1.852 -8.030 1.00 39.58 167 GLY D N 1
ATOM 6759 C CA . GLY D 1 171 ? -35.535 3.012 -7.803 1.00 39.51 167 GLY D CA 1
ATOM 6760 C C . GLY D 1 171 ? -35.618 3.323 -6.321 1.00 45.42 167 GLY D C 1
ATOM 6761 O O . GLY D 1 171 ? -34.740 2.891 -5.581 1.00 48.63 167 GLY D O 1
ATOM 6762 N N . ILE D 1 172 ? -36.625 4.088 -5.895 1.00 46.69 168 ILE D N 1
ATOM 6763 C CA . ILE D 1 172 ? -36.856 4.370 -4.475 1.00 52.23 168 ILE D CA 1
ATOM 6764 C C . ILE D 1 172 ? -37.501 3.170 -3.778 1.00 53.29 168 ILE D C 1
ATOM 6765 O O . ILE D 1 172 ? -38.518 2.684 -4.218 1.00 52.53 168 ILE D O 1
ATOM 6770 N N . TYR D 1 173 ? -36.915 2.715 -2.681 1.00 57.60 169 TYR D N 1
ATOM 6771 C CA . TYR D 1 173 ? -37.414 1.538 -1.976 1.00 56.98 169 TYR D CA 1
ATOM 6772 C C . TYR D 1 173 ? -38.026 1.933 -0.642 1.00 59.62 169 TYR D C 1
ATOM 6773 O O . TYR D 1 173 ? -37.939 3.086 -0.228 1.00 54.43 169 TYR D O 1
ATOM 6782 N N . SER D 1 174 ? -38.639 0.958 0.030 1.00 62.33 170 SER D N 1
ATOM 6783 C CA . SER D 1 174 ? -39.145 1.140 1.401 1.00 61.64 170 SER D CA 1
ATOM 6784 C C . SER D 1 174 ? -38.007 1.418 2.391 1.00 57.23 170 SER D C 1
ATOM 6785 O O . SER D 1 174 ? -38.124 2.306 3.222 1.00 55.53 170 SER D O 1
ATOM 6788 N N . LYS D 1 175 ? -36.921 0.643 2.286 1.00 63.66 171 LYS D N 1
ATOM 6789 C CA . LYS D 1 175 ? -35.668 0.860 3.038 1.00 58.87 171 LYS D CA 1
ATOM 6790 C C . LYS D 1 175 ? -34.474 0.795 2.058 1.00 58.24 171 LYS D C 1
ATOM 6791 O O . LYS D 1 175 ? -34.660 0.617 0.859 1.00 56.63 171 LYS D O 1
ATOM 6797 N N . ASP D 1 176 ? -33.255 0.925 2.574 1.00 53.78 172 ASP D N 1
ATOM 6798 C CA . ASP D 1 176 ? -32.039 0.885 1.756 1.00 54.08 172 ASP D CA 1
ATOM 6799 C C . ASP D 1 176 ? -31.715 -0.539 1.202 1.00 66.46 172 ASP D C 1
ATOM 6800 O O . ASP D 1 176 ? -31.083 -1.357 1.895 1.00 65.89 172 ASP D O 1
ATOM 6805 N N . PRO D 1 177 ? -32.136 -0.831 -0.049 1.00 59.13 173 PRO D N 1
ATOM 6806 C CA . PRO D 1 177 ? -32.050 -2.166 -0.642 1.00 55.93 173 PRO D CA 1
ATOM 6807 C C . PRO D 1 177 ? -30.753 -2.960 -0.399 1.00 63.86 173 PRO D C 1
ATOM 6808 O O . PRO D 1 177 ? -30.803 -4.196 -0.436 1.00 63.84 173 PRO D O 1
ATOM 6812 N N . LYS D 1 178 ? -29.624 -2.322 -0.127 1.00 58.42 174 LYS D N 1
ATOM 6813 C CA . LYS D 1 178 ? -28.406 -3.125 0.009 1.00 67.99 174 LYS D CA 1
ATOM 6814 C C . LYS D 1 178 ? -28.073 -3.535 1.449 1.00 70.96 174 LYS D C 1
ATOM 6815 O O . LYS D 1 178 ? -26.936 -3.904 1.770 1.00 72.01 174 LYS D O 1
ATOM 6821 N N . ARG D 1 179 ? -29.078 -3.469 2.310 1.00 74.05 175 ARG D N 1
ATOM 6822 C CA . ARG D 1 179 ? -29.003 -4.075 3.640 1.00 77.86 175 ARG D CA 1
ATOM 6823 C C . ARG D 1 179 ? -30.216 -5.007 3.766 1.00 79.34 175 ARG D C 1
ATOM 6824 O O . ARG D 1 179 ? -30.135 -6.135 4.280 1.00 80.54 175 ARG D O 1
ATOM 6832 N N . ASN D 1 180 ? -31.330 -4.527 3.225 1.00 75.16 176 ASN D N 1
ATOM 6833 C CA . ASN D 1 180 ? -32.603 -5.186 3.341 1.00 75.47 176 ASN D CA 1
ATOM 6834 C C . ASN D 1 180 ? -32.934 -5.953 2.067 1.00 77.50 176 ASN D C 1
ATOM 6835 O O . ASN D 1 180 ? -33.446 -5.364 1.106 1.00 73.44 176 ASN D O 1
ATOM 6840 N N . PRO D 1 181 ? -32.643 -7.271 2.047 1.00 82.22 177 PRO D N 1
ATOM 6841 C CA . PRO D 1 181 ? -33.250 -8.101 0.993 1.00 80.40 177 PRO D CA 1
ATOM 6842 C C . PRO D 1 181 ? -34.773 -8.044 1.135 1.00 76.88 177 PRO D C 1
ATOM 6843 O O . PRO D 1 181 ? -35.511 -8.407 0.218 1.00 79.32 177 PRO D O 1
ATOM 6847 N N . ASP D 1 182 ? -35.226 -7.562 2.292 1.00 74.65 178 ASP D N 1
ATOM 6848 C CA . ASP D 1 182 ? -36.647 -7.378 2.570 1.00 79.04 178 ASP D CA 1
ATOM 6849 C C . ASP D 1 182 ? -37.220 -6.123 1.899 1.00 78.11 178 ASP D C 1
ATOM 6850 O O . ASP D 1 182 ? -38.400 -5.800 2.063 1.00 75.98 178 ASP D O 1
ATOM 6855 N N . ALA D 1 183 ? -36.379 -5.423 1.139 1.00 79.83 179 ALA D N 1
ATOM 6856 C CA . ALA D 1 183 ? -36.703 -4.085 0.659 1.00 72.43 179 ALA D CA 1
ATOM 6857 C C . ALA D 1 183 ? -37.646 -4.129 -0.529 1.00 64.29 179 ALA D C 1
ATOM 6858 O O . ALA D 1 183 ? -37.435 -4.879 -1.471 1.00 63.13 179 ALA D O 1
ATOM 6860 N N . VAL D 1 184 ? -38.691 -3.317 -0.479 1.00 61.45 180 VAL D N 1
ATOM 6861 C CA . VAL D 1 184 ? -39.720 -3.363 -1.507 1.00 65.04 180 VAL D CA 1
ATOM 6862 C C . VAL D 1 184 ? -39.742 -2.110 -2.386 1.00 67.90 180 VAL D C 1
ATOM 6863 O O . VAL D 1 184 ? -39.939 -0.984 -1.910 1.00 63.42 180 VAL D O 1
ATOM 6867 N N . LEU D 1 185 ? -39.581 -2.335 -3.686 1.00 67.73 181 LEU D N 1
ATOM 6868 C CA . LEU D 1 185 ? -39.443 -1.264 -4.672 1.00 67.62 181 LEU D CA 1
ATOM 6869 C C . LEU D 1 185 ? -40.722 -0.445 -4.865 1.00 62.02 181 LEU D C 1
ATOM 6870 O O . LEU D 1 185 ? -41.677 -0.924 -5.464 1.00 63.69 181 LEU D O 1
ATOM 6875 N N . LEU D 1 186 ? -40.738 0.782 -4.347 1.00 61.66 182 LEU D N 1
ATOM 6876 C CA . LEU D 1 186 ? -41.822 1.730 -4.631 1.00 58.05 182 LEU D CA 1
ATOM 6877 C C . LEU D 1 186 ? -41.905 1.981 -6.125 1.00 60.37 182 LEU D C 1
ATOM 6878 O O . LEU D 1 186 ? -40.919 1.833 -6.847 1.00 63.99 182 LEU D O 1
ATOM 6883 N N . ARG D 1 187 ? -43.070 2.366 -6.613 1.00 54.08 183 ARG D N 1
ATOM 6884 C CA . ARG D 1 187 ? -43.238 2.398 -8.050 1.00 49.68 183 ARG D CA 1
ATOM 6885 C C . ARG D 1 187 ? -43.881 3.703 -8.505 1.00 50.40 183 ARG D C 1
ATOM 6886 O O . ARG D 1 187 ? -43.556 4.200 -9.578 1.00 55.59 183 ARG D O 1
ATOM 6894 N N . ASP D 1 188 ? -44.769 4.280 -7.708 1.00 55.84 184 ASP D N 1
ATOM 6895 C CA . ASP D 1 188 ? -45.535 5.427 -8.213 1.00 67.73 184 ASP D CA 1
ATOM 6896 C C . ASP D 1 188 ? -45.856 6.479 -7.165 1.00 68.21 184 ASP D C 1
ATOM 6897 O O . ASP D 1 188 ? -47.017 6.802 -6.927 1.00 69.95 184 ASP D O 1
ATOM 6902 N N . ILE D 1 189 ? -44.802 7.069 -6.610 1.00 67.13 185 ILE D N 1
ATOM 6903 C CA . ILE D 1 189 ? -45.258 7.889 -5.510 1.00 67.29 185 ILE D CA 1
ATOM 6904 C C . ILE D 1 189 ? -45.781 9.246 -5.993 1.00 71.46 185 ILE D C 1
ATOM 6905 O O . ILE D 1 189 ? -45.004 10.146 -6.262 1.00 71.78 185 ILE D O 1
ATOM 6910 N N . ASP D 1 190 ? -47.082 9.295 -5.727 1.00 77.19 186 ASP D N 1
ATOM 6911 C CA . ASP D 1 190 ? -47.836 10.533 -5.950 1.00 77.10 186 ASP D CA 1
ATOM 6912 C C . ASP D 1 190 ? -47.242 11.556 -4.990 1.00 82.08 186 ASP D C 1
ATOM 6913 O O . ASP D 1 190 ? -46.515 11.175 -4.065 1.00 82.65 186 ASP D O 1
ATOM 6918 N N . THR D 1 191 ? -47.515 12.842 -5.204 1.00 81.64 187 THR D N 1
ATOM 6919 C CA . THR D 1 191 ? -47.023 13.872 -4.288 1.00 84.20 187 THR D CA 1
ATOM 6920 C C . THR D 1 191 ? -48.050 14.165 -3.170 1.00 87.89 187 THR D C 1
ATOM 6921 O O . THR D 1 191 ? -49.103 14.769 -3.421 1.00 87.98 187 THR D O 1
ATOM 6925 N N . ASN D 1 192 ? -47.724 13.701 -1.951 1.00 89.12 188 ASN D N 1
ATOM 6926 C CA . ASN D 1 192 ? -48.530 13.906 -0.726 1.00 86.60 188 ASN D CA 1
ATOM 6927 C C . ASN D 1 192 ? -47.645 14.071 0.526 1.00 85.47 188 ASN D C 1
ATOM 6928 O O . ASN D 1 192 ? -47.558 13.181 1.388 1.00 81.83 188 ASN D O 1
ATOM 6933 N N . ILE D 1 206 ? -30.219 9.110 0.395 1.00 59.01 202 ILE D N 1
ATOM 6934 C CA . ILE D 1 206 ? -31.416 9.264 -0.433 1.00 56.34 202 ILE D CA 1
ATOM 6935 C C . ILE D 1 206 ? -32.373 10.321 0.109 1.00 60.96 202 ILE D C 1
ATOM 6936 O O . ILE D 1 206 ? -33.200 10.864 -0.634 1.00 52.49 202 ILE D O 1
ATOM 6941 N N . GLY D 1 207 ? -32.270 10.581 1.411 1.00 59.65 203 GLY D N 1
ATOM 6942 C CA . GLY D 1 207 ? -33.214 11.435 2.101 1.00 59.17 203 GLY D CA 1
ATOM 6943 C C . GLY D 1 207 ? -33.381 12.766 1.422 1.00 51.36 203 GLY D C 1
ATOM 6944 O O . GLY D 1 207 ? -34.476 13.168 1.112 1.00 53.43 203 GLY D O 1
ATOM 6945 N N . LYS D 1 208 ? -32.286 13.466 1.212 1.00 53.79 204 LYS D N 1
ATOM 6946 C CA . LYS D 1 208 ? -32.351 14.800 0.661 1.00 53.40 204 LYS D CA 1
ATOM 6947 C C . LYS D 1 208 ? -32.825 14.764 -0.789 1.00 55.77 204 LYS D C 1
ATOM 6948 O O . LYS D 1 208 ? -33.627 15.592 -1.193 1.00 54.34 204 LYS D O 1
ATOM 6954 N N . LYS D 1 209 ? -32.309 13.824 -1.581 1.00 56.99 205 LYS D N 1
ATOM 6955 C CA . LYS D 1 209 ? -32.622 13.798 -3.011 1.00 49.88 205 LYS D CA 1
ATOM 6956 C C . LYS D 1 209 ? -34.128 13.692 -3.148 1.00 54.46 205 LYS D C 1
ATOM 6957 O O . LYS D 1 209 ? -34.747 14.509 -3.825 1.00 54.14 205 LYS D O 1
ATOM 6963 N N . PHE D 1 210 ? -34.714 12.691 -2.492 1.00 52.60 206 PHE D N 1
ATOM 6964 C CA . PHE D 1 210 ? -36.149 12.475 -2.576 1.00 54.78 206 PHE D CA 1
ATOM 6965 C C . PHE D 1 210 ? -36.931 13.738 -2.335 1.00 53.72 206 PHE D C 1
ATOM 6966 O O . PHE D 1 210 ? -37.863 14.007 -3.080 1.00 57.12 206 PHE D O 1
ATOM 6974 N N . GLU D 1 211 ? -36.565 14.516 -1.314 1.00 55.96 207 GLU D N 1
ATOM 6975 C CA . GLU D 1 211 ? -37.287 15.763 -1.018 1.00 57.06 207 GLU D CA 1
ATOM 6976 C C . GLU D 1 211 ? -37.076 16.849 -2.098 1.00 56.25 207 GLU D C 1
ATOM 6977 O O . GLU D 1 211 ? -37.974 17.674 -2.340 1.00 55.49 207 GLU D O 1
ATOM 6983 N N . SER D 1 212 ? -35.900 16.854 -2.737 1.00 53.50 208 SER D N 1
ATOM 6984 C CA . SER D 1 212 ? -35.653 17.745 -3.883 1.00 57.38 208 SER D CA 1
ATOM 6985 C C . SER D 1 212 ? -36.427 17.349 -5.150 1.00 50.62 208 SER D C 1
ATOM 6986 O O . SER D 1 212 ? -36.940 18.198 -5.881 1.00 53.11 208 SER D O 1
ATOM 6997 N N . VAL D 1 214 ? -39.323 15.761 -5.188 1.00 52.70 210 VAL D N 1
ATOM 6998 C CA . VAL D 1 214 ? -40.715 16.084 -4.973 1.00 52.28 210 VAL D CA 1
ATOM 6999 C C . VAL D 1 214 ? -40.880 17.587 -5.211 1.00 49.63 210 VAL D C 1
ATOM 7000 O O . VAL D 1 214 ? -41.786 18.015 -5.924 1.00 53.58 210 VAL D O 1
ATOM 7004 N N . LYS D 1 215 ? -39.971 18.377 -4.652 1.00 53.11 211 LYS D N 1
ATOM 7005 C CA . LYS D 1 215 ? -40.007 19.823 -4.807 1.00 50.80 211 LYS D CA 1
ATOM 7006 C C . LYS D 1 215 ? -39.955 20.243 -6.287 1.00 55.15 211 LYS D C 1
ATOM 7007 O O . LYS D 1 215 ? -40.606 21.216 -6.708 1.00 56.56 211 LYS D O 1
ATOM 7021 N N . LYS D 1 217 ? -40.956 18.493 -8.937 1.00 49.53 213 LYS D N 1
ATOM 7022 C CA . LYS D 1 217 ? -42.098 18.072 -9.746 1.00 53.72 213 LYS D CA 1
ATOM 7023 C C . LYS D 1 217 ? -43.051 19.255 -10.036 1.00 53.80 213 LYS D C 1
ATOM 7024 O O . LYS D 1 217 ? -43.807 19.217 -10.991 1.00 54.26 213 LYS D O 1
ATOM 7030 N N . SER D 1 218 ? -42.971 20.331 -9.268 1.00 53.92 214 SER D N 1
ATOM 7031 C CA . SER D 1 218 ? -43.800 21.489 -9.562 1.00 50.38 214 SER D CA 1
ATOM 7032 C C . SER D 1 218 ? -43.266 22.295 -10.750 1.00 55.96 214 SER D C 1
ATOM 7033 O O . SER D 1 218 ? -43.732 23.408 -11.018 1.00 53.77 214 SER D O 1
ATOM 7036 N N . SER D 1 219 ? -42.279 21.747 -11.454 1.00 51.92 215 SER D N 1
ATOM 7037 C CA . SER D 1 219 ? -41.609 22.464 -12.534 1.00 47.43 215 SER D CA 1
ATOM 7038 C C . SER D 1 219 ? -41.516 21.573 -13.766 1.00 47.58 215 SER D C 1
ATOM 7039 O O . SER D 1 219 ? -41.143 22.036 -14.854 1.00 51.49 215 SER D O 1
ATOM 7042 N N . VAL D 1 220 ? -41.922 20.320 -13.591 1.00 46.61 216 VAL D N 1
ATOM 7043 C CA . VAL D 1 220 ? -41.700 19.230 -14.522 1.00 48.74 216 VAL D CA 1
ATOM 7044 C C . VAL D 1 220 ? -43.019 18.428 -14.712 1.00 51.55 216 VAL D C 1
ATOM 7045 O O . VAL D 1 220 ? -43.432 17.749 -13.777 1.00 52.18 216 VAL D O 1
ATOM 7049 N N . LYS D 1 221 ? -43.651 18.430 -15.893 1.00 56.68 217 LYS D N 1
ATOM 7050 C CA . LYS D 1 221 ? -45.032 17.874 -16.030 1.00 50.20 217 LYS D CA 1
ATOM 7051 C C . LYS D 1 221 ? -45.320 16.346 -16.091 1.00 50.81 217 LYS D C 1
ATOM 7052 O O . LYS D 1 221 ? -46.279 15.893 -15.474 1.00 52.89 217 LYS D O 1
ATOM 7058 N N . ASN D 1 222 ? -44.566 15.552 -16.830 1.00 48.12 218 ASN D N 1
ATOM 7059 C CA . ASN D 1 222 ? -44.665 14.090 -16.680 1.00 53.52 218 ASN D CA 1
ATOM 7060 C C . ASN D 1 222 ? -43.835 13.606 -15.481 1.00 53.70 218 ASN D C 1
ATOM 7061 O O . ASN D 1 222 ? -43.412 12.458 -15.441 1.00 58.03 218 ASN D O 1
ATOM 7066 N N . GLY D 1 223 ? -43.565 14.482 -14.520 1.00 53.82 219 GLY D N 1
ATOM 7067 C CA . GLY D 1 223 ? -42.825 14.093 -13.330 1.00 55.25 219 GLY D CA 1
ATOM 7068 C C . GLY D 1 223 ? -41.383 13.595 -13.473 1.00 53.87 219 GLY D C 1
ATOM 7069 O O . GLY D 1 223 ? -40.713 13.738 -14.521 1.00 45.12 219 GLY D O 1
ATOM 7070 N N . VAL D 1 224 ? -40.929 12.960 -12.397 1.00 47.81 220 VAL D N 1
ATOM 7071 C CA . VAL D 1 224 ? -39.519 12.742 -12.133 1.00 38.57 220 VAL D CA 1
ATOM 7072 C C . VAL D 1 224 ? -39.284 11.270 -11.893 1.00 44.26 220 VAL D C 1
ATOM 7073 O O . VAL D 1 224 ? -40.045 10.638 -11.190 1.00 49.82 220 VAL D O 1
ATOM 7077 N N . TYR D 1 225 ? -38.220 10.726 -12.447 1.00 41.74 221 TYR D N 1
ATOM 7078 C CA . TYR D 1 225 ? -37.990 9.298 -12.421 1.00 36.37 221 TYR D CA 1
ATOM 7079 C C . TYR D 1 225 ? -36.662 8.981 -11.829 1.00 42.25 221 TYR D C 1
ATOM 7080 O O . TYR D 1 225 ? -35.712 9.751 -11.989 1.00 40.32 221 TYR D O 1
ATOM 7089 N N . LEU D 1 226 ? -36.599 7.819 -11.199 1.00 37.61 222 LEU D N 1
ATOM 7090 C CA . LEU D 1 226 ? -35.361 7.180 -10.816 1.00 37.11 222 LEU D CA 1
ATOM 7091 C C . LEU D 1 226 ? -35.264 5.820 -11.520 1.00 40.71 222 LEU D C 1
ATOM 7092 O O . LEU D 1 226 ? -36.232 5.052 -11.536 1.00 42.87 222 LEU D O 1
ATOM 7097 N N . ILE D 1 227 ? -34.081 5.493 -12.021 1.00 33.22 223 ILE D N 1
ATOM 7098 C CA . ILE D 1 227 ? -33.867 4.309 -12.816 1.00 27.99 223 ILE D CA 1
ATOM 7099 C C . ILE D 1 227 ? -32.450 3.797 -12.542 1.00 36.13 223 ILE D C 1
ATOM 7100 O O . ILE D 1 227 ? -31.533 4.608 -12.255 1.00 36.57 223 ILE D O 1
ATOM 7105 N N . ASN D 1 228 ? -32.258 2.490 -12.618 1.00 32.22 224 ASN D N 1
ATOM 7106 C CA . ASN D 1 228 ? -30.921 1.867 -12.479 1.00 40.09 224 ASN D CA 1
ATOM 7107 C C . ASN D 1 228 ? -30.074 2.127 -13.725 1.00 38.17 224 ASN D C 1
ATOM 7108 O O . ASN D 1 228 ? -30.409 1.702 -14.827 1.00 36.17 224 ASN D O 1
ATOM 7113 N N . GLY D 1 229 ? -28.990 2.853 -13.541 1.00 36.68 225 GLY D N 1
ATOM 7114 C CA . GLY D 1 229 ? -28.158 3.256 -14.651 1.00 37.29 225 GLY D CA 1
ATOM 7115 C C . GLY D 1 229 ? -27.381 2.072 -15.164 1.00 38.32 225 GLY D C 1
ATOM 7116 O O . GLY D 1 229 ? -26.693 2.186 -16.201 1.00 38.03 225 GLY D O 1
ATOM 7117 N N . ASN D 1 230 ? -27.435 0.940 -14.436 1.00 37.35 226 ASN D N 1
ATOM 7118 C CA . ASN D 1 230 ? -26.747 -0.266 -14.910 1.00 32.53 226 ASN D CA 1
ATOM 7119 C C . ASN D 1 230 ? -27.577 -0.929 -16.021 1.00 37.29 226 ASN D C 1
ATOM 7120 O O . ASN D 1 230 ? -27.062 -1.775 -16.769 1.00 36.10 226 ASN D O 1
ATOM 7125 N N . HIS D 1 231 ? -28.838 -0.491 -16.124 1.00 31.02 227 HIS D N 1
ATOM 7126 C CA . HIS D 1 231 ? -29.821 -0.936 -17.119 1.00 40.88 227 HIS D CA 1
ATOM 7127 C C . HIS D 1 231 ? -30.516 0.313 -17.747 1.00 40.24 227 HIS D C 1
ATOM 7128 O O . HIS D 1 231 ? -31.713 0.583 -17.539 1.00 37.98 227 HIS D O 1
ATOM 7135 N N . PRO D 1 232 ? -29.724 1.122 -18.486 1.00 36.37 228 PRO D N 1
ATOM 7136 C CA . PRO D 1 232 ? -30.186 2.415 -18.994 1.00 39.73 228 PRO D CA 1
ATOM 7137 C C . PRO D 1 232 ? -31.296 2.260 -20.015 1.00 41.85 228 PRO D C 1
ATOM 7138 O O . PRO D 1 232 ? -32.154 3.146 -20.057 1.00 36.86 228 PRO D O 1
ATOM 7142 N N . GLU D 1 233 ? -31.312 1.143 -20.768 1.00 39.71 229 GLU D N 1
ATOM 7143 C CA . GLU D 1 233 ? -32.327 0.946 -21.820 1.00 44.76 229 GLU D CA 1
ATOM 7144 C C . GLU D 1 233 ? -33.715 1.132 -21.261 1.00 45.50 229 GLU D C 1
ATOM 7145 O O . GLU D 1 233 ? -34.638 1.544 -21.983 1.00 46.37 229 GLU D O 1
ATOM 7151 N N . ARG D 1 234 ? -33.845 0.849 -19.959 1.00 42.32 230 ARG D N 1
ATOM 7152 C CA . ARG D 1 234 ? -35.073 1.081 -19.199 1.00 42.77 230 ARG D CA 1
ATOM 7153 C C . ARG D 1 234 ? -35.563 2.505 -19.261 1.00 42.50 230 ARG D C 1
ATOM 7154 O O . ARG D 1 234 ? -36.616 2.811 -18.744 1.00 44.57 230 ARG D O 1
ATOM 7162 N N . ILE D 1 235 ? -34.778 3.412 -19.811 1.00 48.90 231 ILE D N 1
ATOM 7163 C CA . ILE D 1 235 ? -35.248 4.778 -19.949 1.00 44.23 231 ILE D CA 1
ATOM 7164 C C . ILE D 1 235 ? -36.274 4.820 -21.091 1.00 46.42 231 ILE D C 1
ATOM 7165 O O . ILE D 1 235 ? -37.182 5.650 -21.091 1.00 41.68 231 ILE D O 1
ATOM 7170 N N . GLY D 1 236 ? -36.103 3.919 -22.060 1.00 45.48 232 GLY D N 1
ATOM 7171 C CA . GLY D 1 236 ? -36.998 3.838 -23.200 1.00 54.26 232 GLY D CA 1
ATOM 7172 C C . GLY D 1 236 ? -38.249 3.022 -22.886 1.00 60.42 232 GLY D C 1
ATOM 7173 O O . GLY D 1 236 ? -38.970 2.590 -23.805 1.00 61.12 232 GLY D O 1
ATOM 7174 N N . ASP D 1 237 ? -38.503 2.803 -21.589 1.00 56.43 233 ASP D N 1
ATOM 7175 C CA . ASP D 1 237 ? -39.702 2.093 -21.121 1.00 59.11 233 ASP D CA 1
ATOM 7176 C C . ASP D 1 237 ? -40.601 2.993 -20.301 1.00 59.71 233 ASP D C 1
ATOM 7177 O O . ASP D 1 237 ? -41.657 2.584 -19.861 1.00 66.37 233 ASP D O 1
ATOM 7182 N N . ILE D 1 238 ? -40.168 4.187 -20.076 1.00 58.94 234 ILE D N 1
ATOM 7183 C CA . ILE D 1 238 ? -40.993 5.100 -19.369 1.00 60.53 234 ILE D CA 1
ATOM 7184 C C . ILE D 1 238 ? -42.267 5.152 -20.127 1.00 64.27 234 ILE D C 1
ATOM 7185 O O . ILE D 1 238 ? -42.269 5.542 -21.242 1.00 70.32 234 ILE D O 1
ATOM 7190 N N . GLY D 1 239 ? -43.365 4.766 -19.525 1.00 67.93 235 GLY D N 1
ATOM 7191 C CA . GLY D 1 239 ? -44.662 4.941 -20.144 1.00 69.42 235 GLY D CA 1
ATOM 7192 C C . GLY D 1 239 ? -45.290 3.601 -20.288 1.00 69.20 235 GLY D C 1
ATOM 7193 O O . GLY D 1 239 ? -46.327 3.366 -19.770 1.00 72.43 235 GLY D O 1
ATOM 7194 N N . LYS D 1 240 ? -44.616 2.715 -20.984 1.00 66.96 236 LYS D N 1
ATOM 7195 C CA . LYS D 1 240 ? -44.904 1.274 -20.900 1.00 70.13 236 LYS D CA 1
ATOM 7196 C C . LYS D 1 240 ? -45.151 0.839 -19.460 1.00 73.03 236 LYS D C 1
ATOM 7197 O O . LYS D 1 240 ? -44.713 1.505 -18.509 1.00 69.17 236 LYS D O 1
ATOM 7203 N N . GLU D 1 241 ? -45.841 -0.289 -19.297 1.00 71.40 237 GLU D N 1
ATOM 7204 C CA . GLU D 1 241 ? -45.970 -0.909 -17.983 1.00 68.71 237 GLU D CA 1
ATOM 7205 C C . GLU D 1 241 ? -44.875 -1.946 -17.888 1.00 69.50 237 GLU D C 1
ATOM 7206 O O . GLU D 1 241 ? -44.775 -2.688 -16.915 1.00 67.96 237 GLU D O 1
ATOM 7212 N N . SER D 1 242 ? -44.042 -1.969 -18.925 1.00 68.82 238 SER D N 1
ATOM 7213 C CA . SER D 1 242 ? -42.798 -2.736 -18.937 1.00 72.06 238 SER D CA 1
ATOM 7214 C C . SER D 1 242 ? -41.714 -2.043 -18.075 1.00 66.85 238 SER D C 1
ATOM 7215 O O . SER D 1 242 ? -40.559 -2.485 -18.041 1.00 64.04 238 SER D O 1
ATOM 7218 N N . PHE D 1 243 ? -42.120 -0.996 -17.353 1.00 64.33 239 PHE D N 1
ATOM 7219 C CA . PHE D 1 243 ? -41.205 -0.068 -16.668 1.00 67.54 239 PHE D CA 1
ATOM 7220 C C . PHE D 1 243 ? -40.781 -0.416 -15.225 1.00 66.38 239 PHE D C 1
ATOM 7221 O O . PHE D 1 243 ? -41.508 -0.125 -14.277 1.00 65.45 239 PHE D O 1
ATOM 7229 N N . ILE D 1 244 ? -39.577 -0.971 -15.075 1.00 60.00 240 ILE D N 1
ATOM 7230 C CA . ILE D 1 244 ? -38.904 -1.099 -13.773 1.00 57.10 240 ILE D CA 1
ATOM 7231 C C . ILE D 1 244 ? -38.295 0.247 -13.329 1.00 63.49 240 ILE D C 1
ATOM 7232 O O . ILE D 1 244 ? -37.309 0.736 -13.918 1.00 53.00 240 ILE D O 1
ATOM 7237 N N . GLY D 1 245 ? -38.865 0.848 -12.291 1.00 59.32 241 GLY D N 1
ATOM 7238 C CA . GLY D 1 245 ? -38.345 2.099 -11.786 1.00 57.19 241 GLY D CA 1
ATOM 7239 C C . GLY D 1 245 ? -39.390 2.856 -11.004 1.00 58.23 241 GLY D C 1
ATOM 7240 O O . GLY D 1 245 ? -40.522 2.413 -10.892 1.00 63.35 241 GLY D O 1
ATOM 7241 N N . THR D 1 246 ? -39.016 4.001 -10.456 1.00 50.70 242 THR D N 1
ATOM 7242 C CA . THR D 1 246 ? -39.912 4.764 -9.618 1.00 50.76 242 THR D CA 1
ATOM 7243 C C . THR D 1 246 ? -40.248 6.050 -10.286 1.00 53.59 242 THR D C 1
ATOM 7244 O O . THR D 1 246 ? -39.360 6.698 -10.808 1.00 53.39 242 THR D O 1
ATOM 7248 N N . VAL D 1 247 ? -41.517 6.438 -10.246 1.00 52.20 243 VAL D N 1
ATOM 7249 C CA . VAL D 1 247 ? -41.946 7.715 -10.785 1.00 49.14 243 VAL D CA 1
ATOM 7250 C C . VAL D 1 247 ? -42.617 8.522 -9.728 1.00 53.53 243 VAL D C 1
ATOM 7251 O O . VAL D 1 247 ? -43.365 7.985 -8.925 1.00 58.88 243 VAL D O 1
ATOM 7255 N N . ILE D 1 248 ? -42.387 9.827 -9.764 1.00 54.82 244 ILE D N 1
ATOM 7256 C CA . ILE D 1 248 ? -42.908 10.740 -8.771 1.00 53.53 244 ILE D CA 1
ATOM 7257 C C . ILE D 1 248 ? -43.834 11.727 -9.448 1.00 59.30 244 ILE D C 1
ATOM 7258 O O . ILE D 1 248 ? -43.450 12.866 -9.729 1.00 62.28 244 ILE D O 1
ATOM 7263 N N . ARG D 1 249 ? -45.061 11.275 -9.711 1.00 65.03 245 ARG D N 1
ATOM 7264 C CA . ARG D 1 249 ? -46.065 12.065 -10.422 1.00 62.04 245 ARG D CA 1
ATOM 7265 C C . ARG D 1 249 ? -46.741 13.091 -9.505 1.00 67.71 245 ARG D C 1
ATOM 7266 O O . ARG D 1 249 ? -46.132 13.591 -8.550 1.00 63.77 245 ARG D O 1
#

CATH classification: 3.40.1160.10

Sequence (890 aa):
TILKIGGSVITDKSAYRTARTYAIRSIVKVLSGIEDLVCVVHGGGSFGHIKAEFGLPGPKNPRSSIGYSIVHRDENLDLVIDAIEGRPISVPISALRYDGRFDYTPLIRYIDAGFVPVSYGDVYIKDEHSYGIYSGDDIADAELLKPDVAVFLTDVDGIYSKDPKRNPDAVLLRDIDTNIGKKFESVKKSSVKNGVYLINGNHPERIGDIGKESFIGTVIRTILKIGGSVITDKSAYRTARTYAIRSIVKVLSGIEDLVCVVHGGGSFGHIKAEFGLPGPKNPRSSIGYSIVHRDENLDLVIDAIEGRPISVPISALRYDGRFDYTPLIRYIDAGFVPVSYGDVYIKDEHSYGIYSGDDIADAELLKPDVAVFLTDVDGIYSKDPKRNPDAVLLRDIDTNGIGKKFESVKKSSVKNGVYLINGNHPERIGDIGKESFIGTVIRDPFTILKIGGSVITDKSAYRTARTYAIRSIVKVLSGIEDLVCVVHGGGSFGHIKAEFGLPGPKNPRSSIGYSIVHRDENLDLVIDAIEGRPISVPISALRYDGRFDYTPLIRYIDAGFVPVSYGDVYIKDEHSYGIYSGDDIADAELLKPDVAVFLTDVDGIYSKDPKRNPDAVLLRDIDTNGIGKKFESVKKSSVKNGVYLINGNHPERIGDIGKESFIGTVIRFTILKIGGSVITDKSAYRTARTYAIRSIVKVLSGIEDLVCVVHGGGSFGHHIKAEFGLPGPKNPRSSIGYSIVHRDENLDLVIDAIEGRPISVPISALRYDGRFDYTPLIRYIDAGFVPVSYGDVYIKDEHSYGIYSGDDIADAELLKPDVAVFLTDVDGIYSKDPKRNPDAVLLRDIDTNIGKKFESVKKSSVKNGVYLINGNHPERIGDIGKESFIGTVIR

Secondary structure (DSSP, 8-state):
--EEE-HHHHB-TTSTT-B-HHHHHHHHHHHHT-TT---EEE--GGGTTTT-----SEE--HHHHHHHHHHHH--TTT---------EEE--GGGS-BSSSB--HHHHHHHHTT-EEEEE-EEEEEETTEEEEE-TTT----TTT--S-EEEEESSSS-BSS-TTT-TT--B--EE----HHHHH----TT-TT-EEEEETTSGGGGGGTTSTT--SEEE-/--EEE-HHHHB-TTSTT-B-HHHHHHHHHHHHH-TT---EEE--GGGTTTT-----SEE--HHHHHHHHHHHH--TTT---------EEE--GGGS-BSSSB--HHHHHHHHHT-EEEEE-EEEEEETTEEEEE-TTT----TTT--S-EEEEESSSS-BSS-TTT-TT--B--EE----HHHHHH-----S-TT-EEEEETTSGGGGGGTTSTT--SEEE-/-TT--EEE-HHHHB-S-SS-SB-HHHHHHHHHHHTT-TT---EEE--HHHHHHH-----SEE--HHHHHHHHHHHH--TTT---------EEE--GGGS-BSSSB--HHHHHHHHTT-EEEEE-EEEEEETTEEEEE-TTT----TTT--S-EEEEESSSS-BSS-TTT-TTPPB--EE-----HHHHH-----S-SS-EEEEETTSGGGGGGTTSSS--SEEE-/---EEE-HHHH--S-SS-SS-HHHHHHHHHHHHH-TT---EEE--HHHHHHH-----SEE--HHHHHHHHHHHH--TTT---------EEE--GGGS-BSSSB--HHHHHHHHTT-EEEEE-EEEEEETTEEEEE-TTT----TTT--S-EEEEESSSS-BSS-TTT-TT--B--B-----HHHHH----TT-TT-EEEEETTSGGGGGGSSSS---SEEE-

InterPro domains:
  IPR001048 Aspartate/glutamate/uridylate kinase [PF00696] (2-215)
  IPR024192 Fosfomycin resistance kinase, FomA-type [NF040647] (2-244)
  IPR024192 Fosfomycin resistance kinase, FomA-type [PIRSF016496] (1-245)
  IPR024192 Fosfomycin resistance kinase, FomA-type [cd04241] (1-244)
  IPR036393 Acetylglutamate kinase-like superfamily [G3DSA:3.40.1160.10] (1-245)
  IPR036393 Acetylglutamate kinase-like superfamily [SSF53633] (1-244)